Protein 3GBH (pdb70)

B-factor: mean 26.72, std 5.89, range [11.57, 62.46]

Solvent-accessible surface area: 36124 Å² total

CATH classification: 3.40.109.10

Structure (mmCIF, N/CA/C/O backbone):
data_3GBH
#
_entry.id   3GBH
#
_cell.length_a   61.850
_cell.length_b   86.150
_cell.length_c   160.900
_cell.angle_alpha   90.000
_cell.angle_beta   90.000
_cell.angle_gamma   90.000
#
_symmetry.space_group_name_H-M   'P 21 21 21'
#
loop_
_entity.id
_entity.type
_entity.pdbx_description
1 polymer 'NAD(P)H-flavin oxidoreductase'
2 non-polymer 'FLAVIN MONONUCLEOTIDE'
3 non-polymer 'UNKNOWN LIGAND'
4 non-polymer GLYCEROL
5 non-polymer 'TRIETHYLENE GLYCOL'
6 non-polymer 'CALCIUM ION'
7 water water
#
loop_
_atom_site.group_PDB
_atom_site.id
_atom_site.type_symbol
_atom_site.label_atom_id
_atom_site.label_alt_id
_atom_site.label_comp_id
_atom_site.label_asym_id
_atom_site.label_entity_id
_atom_site.label_seq_id
_atom_site.pdbx_PDB_ins_code
_atom_site.Cartn_x
_atom_site.Cartn_y
_atom_site.Cartn_z
_atom_site.occupancy
_atom_site.B_iso_or_equiv
_atom_site.auth_seq_id
_atom_site.auth_comp_id
_atom_site.auth_asym_id
_atom_site.auth_atom_id
_atom_site.pdbx_PDB_model_num
ATOM 14 N N . GLN A 1 3 ? 11.442 58.028 11.024 1.00 31.25 2 GLN A N 1
ATOM 15 C CA . GLN A 1 3 ? 11.124 58.467 12.395 1.00 31.76 2 GLN A CA 1
ATOM 16 C C . GLN A 1 3 ? 12.258 59.329 12.940 1.00 33.65 2 GLN A C 1
ATOM 17 O O . GLN A 1 3 ? 13.388 58.880 13.063 1.00 31.98 2 GLN A O 1
ATOM 23 N N . LYS A 1 4 ? 11.940 60.567 13.282 1.00 34.34 3 LYS A N 1
ATOM 24 C CA . LYS A 1 4 ? 12.953 61.522 13.677 1.00 34.68 3 LYS A CA 1
ATOM 25 C C . LYS A 1 4 ? 13.019 61.635 15.170 1.00 33.22 3 LYS A C 1
ATOM 26 O O . LYS A 1 4 ? 12.098 61.252 15.863 1.00 33.58 3 LYS A O 1
ATOM 32 N N . LEU A 1 5 ? 14.139 62.153 15.655 1.00 32.11 4 LEU A N 1
ATOM 33 C CA . LEU A 1 5 ? 14.217 62.689 17.011 1.00 33.05 4 LEU A CA 1
ATOM 34 C C . LEU A 1 5 ? 13.166 63.773 17.169 1.00 34.09 4 LEU A C 1
ATOM 35 O O . LEU A 1 5 ? 12.999 64.587 16.266 1.00 33.29 4 LEU A O 1
ATOM 40 N N . THR A 1 6 ? 12.470 63.790 18.309 1.00 35.15 5 THR A N 1
ATOM 41 C CA . THR A 1 6 ? 11.492 64.818 18.591 1.00 34.43 5 THR A CA 1
ATOM 42 C C . THR A 1 6 ? 12.267 66.004 19.121 1.00 33.36 5 THR A C 1
ATOM 43 O O . THR A 1 6 ? 12.931 65.949 20.165 1.00 32.71 5 THR A O 1
ATOM 47 N N . ARG A 1 7 ? 12.251 67.067 18.350 1.00 30.89 6 ARG A N 1
ATOM 48 C CA . ARG A 1 7 ? 12.838 68.290 18.775 1.00 30.36 6 ARG A CA 1
ATOM 49 C C . ARG A 1 7 ? 11.856 69.334 18.362 1.00 29.25 6 ARG A C 1
ATOM 50 O O . ARG A 1 7 ? 11.199 69.189 17.326 1.00 28.88 6 ARG A O 1
ATOM 58 N N . ILE A 1 8 ? 11.745 70.370 19.168 1.00 26.31 7 ILE A N 1
ATOM 59 C CA . ILE A 1 8 ? 11.020 71.577 18.790 1.00 25.15 7 ILE A CA 1
ATOM 60 C C . ILE A 1 8 ? 12.085 72.651 18.739 1.00 24.01 7 ILE A C 1
ATOM 61 O O . ILE A 1 8 ? 12.706 72.934 19.756 1.00 22.54 7 ILE A O 1
ATOM 66 N N . ASN A 1 9 ? 12.341 73.199 17.557 1.00 23.22 8 ASN A N 1
ATOM 67 C CA . ASN A 1 9 ? 13.407 74.173 17.374 1.00 24.61 8 ASN A CA 1
ATOM 68 C C . ASN A 1 9 ? 12.918 75.611 17.359 1.00 25.24 8 ASN A C 1
ATOM 69 O O . ASN A 1 9 ? 13.714 76.524 17.541 1.00 25.46 8 ASN A O 1
ATOM 74 N N . ASP A 1 10 ? 11.624 75.833 17.146 1.00 24.85 9 ASP A N 1
ATOM 75 C CA . ASP A 1 10 ? 11.103 77.202 17.130 1.00 24.15 9 ASP A CA 1
ATOM 76 C C . ASP A 1 10 ? 10.935 77.695 18.562 1.00 23.58 9 ASP A C 1
ATOM 77 O O . ASP A 1 10 ? 10.185 77.086 19.356 1.00 22.05 9 ASP A O 1
ATOM 82 N N . PHE A 1 11 ? 11.587 78.808 18.889 1.00 22.20 10 PHE A N 1
ATOM 83 C CA . PHE A 1 11 ? 11.567 79.356 20.248 1.00 23.44 10 PHE A CA 1
ATOM 84 C C . PHE A 1 11 ? 10.152 79.610 20.759 1.00 23.86 10 PHE A C 1
ATOM 85 O O . PHE A 1 11 ? 9.830 79.257 21.888 1.00 23.44 10 PHE A O 1
ATOM 93 N N . ASN A 1 12 ? 9.312 80.272 19.980 1.00 23.56 11 ASN A N 1
ATOM 94 C CA . ASN A 1 12 ? 7.968 80.536 20.497 1.00 24.45 11 ASN A CA 1
ATOM 95 C C . ASN A 1 12 ? 7.184 79.250 20.650 1.00 22.15 11 ASN A C 1
ATOM 96 O O . ASN A 1 12 ? 6.349 79.138 21.537 1.00 22.06 11 ASN A O 1
ATOM 101 N N . GLU A 1 13 ? 7.422 78.300 19.755 1.00 21.50 12 GLU A N 1
ATOM 102 C CA . GLU A 1 13 ? 6.720 77.011 19.824 1.00 22.46 12 GLU A CA 1
ATOM 103 C C . GLU A 1 13 ? 7.072 76.300 21.122 1.00 20.59 12 GLU A C 1
ATOM 104 O O . GLU A 1 13 ? 6.221 75.737 21.794 1.00 20.90 12 GLU A O 1
ATOM 110 N N . VAL A 1 14 ? 8.335 76.371 21.519 1.00 21.33 13 VAL A N 1
ATOM 111 C CA . VAL A 1 14 ? 8.740 75.777 22.805 1.00 21.19 13 VAL A CA 1
ATOM 112 C C . VAL A 1 14 ? 8.026 76.434 23.981 1.00 22.34 13 VAL A C 1
ATOM 113 O O . VAL A 1 14 ? 7.367 75.764 24.773 1.00 22.87 13 VAL A O 1
ATOM 117 N N . LEU A 1 15 ? 8.136 77.754 24.097 1.00 23.57 14 LEU A N 1
ATOM 118 C CA . LEU A 1 15 ? 7.414 78.489 25.155 1.00 25.36 14 LEU A CA 1
ATOM 119 C C . LEU A 1 15 ? 5.908 78.212 25.168 1.00 24.26 14 LEU A C 1
ATOM 120 O O . LEU A 1 15 ? 5.321 78.006 26.224 1.00 23.36 14 LEU A O 1
ATOM 125 N N . ASN A 1 16 ? 5.275 78.235 23.996 1.00 23.43 15 ASN A N 1
ATOM 126 C CA . ASN A 1 16 ? 3.844 78.007 23.915 1.00 22.84 15 ASN A CA 1
ATOM 127 C C . ASN A 1 16 ? 3.380 76.608 24.357 1.00 22.70 15 ASN A C 1
ATOM 128 O O . ASN A 1 16 ? 2.240 76.445 24.794 1.00 22.24 15 ASN A O 1
ATOM 133 N N . SER A 1 17 ? 4.232 75.606 24.200 1.00 24.31 16 SER A N 1
ATOM 134 C CA A SER A 1 17 ? 3.823 74.236 24.496 0.50 24.63 16 SER A CA 1
ATOM 135 C CA B SER A 1 17 ? 3.890 74.206 24.475 0.50 25.16 16 SER A CA 1
ATOM 136 C C . SER A 1 17 ? 4.255 73.775 25.900 1.00 25.05 16 SER A C 1
ATOM 137 O O . SER A 1 17 ? 3.851 72.708 26.344 1.00 25.05 16 SER A O 1
ATOM 142 N N . ARG A 1 18 ? 5.044 74.602 26.589 1.00 24.21 17 ARG A N 1
ATOM 143 C CA . ARG A 1 18 ? 5.492 74.347 27.971 1.00 25.24 17 ARG A CA 1
ATOM 144 C C . ARG A 1 18 ? 4.259 74.461 28.856 1.00 24.30 17 ARG A C 1
ATOM 145 O O . ARG A 1 18 ? 3.777 75.559 29.115 1.00 23.37 17 ARG A O 1
ATOM 153 N N . LYS A 1 19 ? 3.749 73.314 29.291 1.00 23.29 18 LYS A N 1
ATOM 154 C CA . LYS A 1 19 ? 2.576 73.238 30.163 1.00 24.79 18 LYS A CA 1
ATOM 155 C C . LYS A 1 19 ? 2.833 72.154 31.205 1.00 23.12 18 LYS A C 1
ATOM 156 O O . LYS A 1 19 ? 3.688 71.318 31.002 1.00 23.70 18 LYS A O 1
ATOM 162 N N . SER A 1 20 ? 2.131 72.214 32.328 1.00 23.83 19 SER A N 1
ATOM 163 C CA . SER A 1 20 ? 2.292 71.234 33.407 1.00 23.70 19 SER A CA 1
ATOM 164 C C . SER A 1 20 ? 1.615 69.918 33.045 1.00 23.68 19 SER A C 1
ATOM 165 O O . SER A 1 20 ? 0.395 69.796 33.070 1.00 26.77 19 SER A O 1
ATOM 168 N N . VAL A 1 21 ? 2.412 68.944 32.667 1.00 21.83 20 VAL A N 1
ATOM 169 C CA . VAL A 1 21 ? 1.913 67.612 32.413 1.00 22.70 20 VAL A CA 1
ATOM 170 C C . VAL A 1 21 ? 2.018 66.848 33.712 1.00 24.56 20 VAL A C 1
ATOM 171 O O . VAL A 1 21 ? 3.047 66.889 34.395 1.00 25.02 20 VAL A O 1
ATOM 175 N N . LYS A 1 22 ? 0.963 66.136 34.053 1.00 25.69 21 LYS A N 1
ATOM 176 C CA . LYS A 1 22 ? 0.943 65.438 35.332 1.00 27.34 21 LYS A CA 1
ATOM 177 C C . LYS A 1 22 ? 0.919 63.943 35.214 1.00 25.89 21 LYS A C 1
ATOM 178 O O . LYS A 1 22 ? 1.196 63.269 36.204 1.00 26.70 21 LYS A O 1
ATOM 184 N N . VAL A 1 23 ? 0.662 63.414 34.018 1.00 24.90 22 VAL A N 1
ATOM 185 C CA . VAL A 1 23 ? 0.672 61.971 33.811 1.00 24.14 22 VAL A CA 1
ATOM 186 C C . VAL A 1 23 ? 1.650 61.651 32.696 1.00 23.17 22 VAL A C 1
ATOM 187 O O . VAL A 1 23 ? 1.451 62.082 31.577 1.00 22.19 22 VAL A O 1
ATOM 191 N N . PHE A 1 24 ? 2.704 60.907 33.025 1.00 22.47 23 PHE A N 1
ATOM 192 C CA . PHE A 1 24 ? 3.759 60.560 32.074 1.00 22.20 23 PHE A CA 1
ATOM 193 C C . PHE A 1 24 ? 3.686 59.090 31.682 1.00 21.99 23 PHE A C 1
ATOM 194 O O . PHE A 1 24 ? 3.009 58.280 32.319 1.00 20.44 23 PHE A O 1
ATOM 202 N N . ASP A 1 25 ? 4.375 58.775 30.600 1.00 21.90 24 ASP A N 1
ATOM 203 C CA . ASP A 1 25 ? 4.550 57.410 30.147 1.00 23.23 24 ASP A CA 1
ATOM 204 C C . ASP A 1 25 ? 5.514 56.685 31.072 1.00 23.52 24 ASP A C 1
ATOM 205 O O . ASP A 1 25 ? 6.715 56.986 31.079 1.00 22.80 24 ASP A O 1
ATOM 210 N N . GLU A 1 26 ? 4.988 55.731 31.844 1.00 24.91 25 GLU A N 1
ATOM 211 C CA . GLU A 1 26 ? 5.748 55.036 32.890 1.00 26.73 25 GLU A CA 1
ATOM 212 C C . GLU A 1 26 ? 6.855 54.140 32.341 1.00 26.11 25 GLU A C 1
ATOM 213 O O . GLU A 1 26 ? 7.788 53.787 33.062 1.00 26.21 25 GLU A O 1
ATOM 219 N N . ASN A 1 27 ? 6.733 53.754 31.080 1.00 25.65 26 ASN A N 1
ATOM 220 C CA . ASN A 1 27 ? 7.715 52.898 30.449 1.00 27.06 26 ASN A CA 1
ATOM 221 C C . ASN A 1 27 ? 8.878 53.670 29.855 1.00 27.26 26 ASN A C 1
ATOM 222 O O . ASN A 1 27 ? 9.936 53.086 29.640 1.00 28.61 26 ASN A O 1
ATOM 227 N N . TYR A 1 28 ? 8.704 54.974 29.613 1.00 26.87 27 TYR A N 1
ATOM 228 C CA . TYR A 1 28 ? 9.738 55.745 28.935 1.00 26.39 27 TYR A CA 1
ATOM 229 C C . TYR A 1 28 ? 10.744 56.303 29.922 1.00 26.13 27 TYR A C 1
ATOM 230 O O . TYR A 1 28 ? 10.384 57.068 30.826 1.00 26.13 27 TYR A O 1
ATOM 239 N N . LYS A 1 29 ? 12.010 55.943 29.738 1.00 25.10 28 LYS A N 1
ATOM 240 C CA . LYS A 1 29 ? 13.076 56.547 30.542 1.00 25.23 28 LYS A CA 1
ATOM 241 C C . LYS A 1 29 ? 14.032 57.354 29.665 1.00 24.17 28 LYS A C 1
ATOM 242 O O . LYS A 1 29 ? 14.397 56.942 28.563 1.00 22.67 28 LYS A O 1
ATOM 248 N N . ILE A 1 30 ? 14.382 58.535 30.141 1.00 24.52 29 ILE A N 1
ATOM 249 C CA . ILE A 1 30 ? 15.224 59.458 29.393 1.00 24.40 29 ILE A CA 1
ATOM 250 C C . ILE A 1 30 ? 16.670 58.940 29.442 1.00 25.03 29 ILE A C 1
ATOM 251 O O . ILE A 1 30 ? 17.208 58.743 30.522 1.00 25.72 29 ILE A O 1
ATOM 256 N N . PRO A 1 31 ? 17.302 58.702 28.274 1.00 25.01 30 PRO A N 1
ATOM 257 C CA . PRO A 1 31 ? 18.695 58.285 28.321 1.00 25.01 30 PRO A CA 1
ATOM 258 C C . PRO A 1 31 ? 19.563 59.269 29.082 1.00 25.37 30 PRO A C 1
ATOM 259 O O . PRO A 1 31 ? 19.360 60.483 28.997 1.00 23.57 30 PRO A O 1
ATOM 263 N N . ARG A 1 32 ? 20.568 58.765 29.775 1.00 26.85 31 ARG A N 1
ATOM 264 C CA . ARG A 1 32 ? 21.412 59.640 30.582 1.00 27.98 31 ARG A CA 1
ATOM 265 C C . ARG A 1 32 ? 22.093 60.721 29.761 1.00 26.72 31 ARG A C 1
ATOM 266 O O . ARG A 1 32 ? 22.162 61.855 30.196 1.00 25.27 31 ARG A O 1
ATOM 274 N N . GLU A 1 33 ? 22.589 60.362 28.580 1.00 27.07 32 GLU A N 1
ATOM 275 C CA . GLU A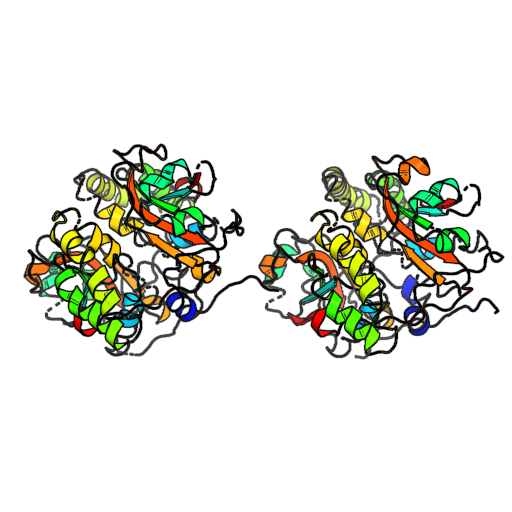 1 33 ? 23.262 61.326 27.725 1.00 27.41 32 GLU A CA 1
ATOM 276 C C . GLU A 1 33 ? 22.353 62.499 27.448 1.00 27.98 32 GLU A C 1
ATOM 277 O O . GLU A 1 33 ? 22.797 63.669 27.416 1.00 28.33 32 GLU A O 1
ATOM 279 N N . GLU A 1 34 ? 21.067 62.215 27.253 1.00 27.24 33 GLU A N 1
ATOM 280 C CA . GLU A 1 34 ? 20.126 63.274 26.950 1.00 26.33 33 GLU A CA 1
ATOM 281 C C . GLU A 1 34 ? 19.754 64.129 28.183 1.00 25.47 33 GLU A C 1
ATOM 282 O O . GLU A 1 34 ? 19.640 65.348 28.101 1.00 23.68 33 GLU A O 1
ATOM 296 N N . ASP A 1 36 ? 21.754 64.727 30.550 1.00 24.07 35 ASP A N 1
ATOM 297 C CA . ASP A 1 36 ? 22.942 65.556 30.767 1.00 24.10 35 ASP A CA 1
ATOM 298 C C . ASP A 1 36 ? 23.017 66.717 29.783 1.00 23.69 35 ASP A C 1
ATOM 299 O O . ASP A 1 36 ? 23.399 67.821 30.148 1.00 23.31 35 ASP A O 1
ATOM 304 N N . GLU A 1 37 ? 22.663 66.476 28.530 1.00 24.71 36 GLU A N 1
ATOM 305 C CA . GLU A 1 37 ? 22.498 67.581 27.582 1.00 26.27 36 GLU A CA 1
ATOM 306 C C . GLU A 1 37 ? 21.486 68.657 28.034 1.00 24.24 36 GLU A C 1
ATOM 307 O O . GLU A 1 37 ? 21.747 69.867 27.936 1.00 23.86 36 GLU A O 1
ATOM 313 N N . ILE A 1 38 ? 20.335 68.233 28.540 1.00 22.76 37 ILE A N 1
ATOM 314 C CA . ILE A 1 38 ? 19.325 69.164 29.054 1.00 23.43 37 ILE A CA 1
ATOM 315 C C . ILE A 1 38 ? 19.886 69.953 30.251 1.00 22.96 37 ILE A C 1
ATOM 316 O O . ILE A 1 38 ? 19.731 71.177 30.352 1.00 22.46 37 ILE A O 1
ATOM 321 N N . ILE A 1 39 ? 20.524 69.258 31.179 1.00 23.76 38 ILE A N 1
ATOM 322 C CA . ILE A 1 39 ? 21.086 69.924 32.367 1.00 22.88 38 ILE A CA 1
ATOM 323 C C . ILE A 1 39 ? 22.235 70.873 31.979 1.00 22.97 38 ILE A C 1
ATOM 324 O O . ILE A 1 39 ? 22.341 72.016 32.502 1.00 25.17 38 ILE A O 1
ATOM 329 N N . THR A 1 40 ? 23.054 70.459 31.018 1.00 23.66 39 THR A N 1
ATOM 330 C CA . THR A 1 40 ? 24.110 71.325 30.535 1.00 24.34 39 THR A CA 1
ATOM 331 C C . THR A 1 40 ? 23.532 72.613 29.985 1.00 25.22 39 THR A C 1
ATOM 332 O O . THR A 1 40 ? 24.021 73.701 30.318 1.00 26.12 39 THR A O 1
ATOM 336 N N . LYS A 1 41 ? 22.495 72.512 29.158 1.00 25.49 40 LYS A N 1
ATOM 337 C CA . LYS A 1 41 ? 21.887 73.716 28.632 1.00 26.35 40 LYS A CA 1
ATOM 338 C C . LYS A 1 41 ? 21.206 74.542 29.690 1.00 25.38 40 LYS A C 1
ATOM 339 O O . LYS A 1 41 ? 21.294 75.747 29.641 1.00 24.94 40 LYS A O 1
ATOM 345 N N . ALA A 1 42 ? 20.507 73.898 30.629 1.00 24.12 41 ALA A N 1
ATOM 346 C CA . ALA A 1 42 ? 19.814 74.595 31.728 1.00 22.69 41 ALA A CA 1
ATOM 347 C C . ALA A 1 42 ? 20.740 75.457 32.557 1.00 22.35 41 ALA A C 1
ATOM 348 O O . ALA A 1 42 ? 20.414 76.597 32.926 1.00 21.70 41 ALA A O 1
ATOM 350 N N . THR A 1 43 ? 21.903 74.897 32.872 1.00 23.13 42 THR A N 1
ATOM 351 C CA . THR A 1 43 ? 22.894 75.557 33.737 1.00 24.57 42 THR A CA 1
ATOM 352 C C . THR A 1 43 ? 23.666 76.699 33.055 1.00 24.15 42 THR A C 1
ATOM 353 O O . THR A 1 43 ? 24.470 77.376 33.689 1.00 22.74 42 THR A O 1
ATOM 357 N N . LYS A 1 44 ? 23.370 76.959 31.779 1.00 25.06 43 LYS A N 1
ATOM 358 C CA . LYS A 1 44 ? 23.809 78.185 31.129 1.00 26.33 43 LYS A CA 1
ATOM 359 C C . LYS A 1 44 ? 23.053 79.416 31.648 1.00 25.67 43 LYS A C 1
ATOM 360 O O . LYS A 1 44 ? 23.369 80.563 31.289 1.00 25.79 43 LYS A O 1
ATOM 366 N N . ALA A 1 45 ? 22.057 79.193 32.493 1.00 24.10 44 ALA A N 1
ATOM 367 C CA . ALA A 1 45 ? 21.339 80.272 33.168 1.00 23.58 44 ALA A CA 1
ATOM 368 C C . ALA A 1 45 ? 22.265 81.180 33.958 1.00 24.57 44 ALA A C 1
ATOM 369 O O . ALA A 1 45 ? 23.355 80.753 34.405 1.00 23.98 44 ALA A O 1
ATOM 371 N N . PRO A 1 46 ? 21.851 82.431 34.143 1.00 24.16 45 PRO A N 1
ATOM 372 C CA . PRO A 1 46 ? 22.632 83.374 34.936 1.00 23.84 45 PRO A CA 1
ATOM 373 C C . PRO A 1 46 ? 22.418 83.119 36.422 1.00 24.86 45 PRO A C 1
ATOM 374 O O . PRO A 1 46 ? 21.397 82.539 36.814 1.00 25.49 45 PRO A O 1
ATOM 378 N N . SER A 1 47 ? 23.401 83.505 37.231 1.00 24.11 46 SER A N 1
ATOM 379 C CA . SER A 1 47 ? 23.301 83.449 38.673 1.00 23.35 46 SER A CA 1
ATOM 380 C C . SER A 1 47 ? 24.113 84.609 39.220 1.00 23.07 46 SER A C 1
ATOM 381 O O . SER A 1 47 ? 25.070 85.062 38.615 1.00 23.40 46 SER A O 1
ATOM 384 N N . SER A 1 48 ? 23.714 85.074 40.388 1.00 23.77 47 SER A N 1
ATOM 385 C CA . SER A 1 48 ? 24.414 86.133 41.089 1.00 22.32 47 SER A CA 1
ATOM 386 C C . SER A 1 48 ? 25.883 85.779 41.193 1.00 21.48 47 SER A C 1
ATOM 387 O O . SER A 1 48 ? 26.236 84.637 41.527 1.00 22.51 47 SER A O 1
ATOM 390 N N . VAL A 1 49 ? 26.723 86.733 40.809 1.00 22.31 48 VAL A N 1
ATOM 391 C CA . VAL A 1 49 ? 28.187 86.597 40.696 1.00 22.92 48 VAL A CA 1
ATOM 392 C C . VAL A 1 49 ? 28.652 85.263 40.089 1.00 23.11 48 VAL A C 1
ATOM 393 O O . VAL A 1 49 ? 29.735 84.743 40.394 1.00 23.72 48 VAL A O 1
ATOM 397 N N . ASN A 1 50 ? 27.826 84.726 39.195 1.00 23.75 49 ASN A N 1
ATOM 398 C CA . ASN A 1 50 ? 28.135 83.461 38.529 1.00 23.21 49 ASN A CA 1
ATOM 399 C C . ASN A 1 50 ? 28.479 82.325 39.481 1.00 22.32 49 ASN A C 1
ATOM 400 O O . ASN A 1 50 ? 29.235 81.418 39.119 1.00 22.38 49 ASN A O 1
ATOM 413 N N . GLN A 1 52 ? 26.452 80.019 40.776 1.00 24.91 51 GLN A N 1
ATOM 414 C CA . GLN A 1 52 ? 25.857 78.750 40.353 1.00 23.62 51 GLN A CA 1
ATOM 415 C C . GLN A 1 52 ? 25.522 77.843 41.529 1.00 22.32 51 GLN A C 1
ATOM 416 O O . GLN A 1 52 ? 26.024 76.710 41.618 1.00 23.18 51 GLN A O 1
ATOM 422 N N . PRO A 1 53 ? 24.640 78.305 42.425 1.00 22.84 52 PRO A N 1
ATOM 423 C CA . PRO A 1 53 ? 24.381 77.576 43.678 1.00 21.82 52 PRO A CA 1
ATOM 424 C C . PRO A 1 53 ? 23.470 76.344 43.567 1.00 23.04 52 PRO A C 1
ATOM 425 O O . PRO A 1 53 ? 23.241 75.660 44.571 1.00 23.63 52 PRO A O 1
ATOM 429 N N . TRP A 1 54 ? 23.001 76.031 42.368 1.00 23.27 53 TRP A N 1
ATOM 430 C CA . TRP A 1 54 ? 21.996 74.990 42.168 1.00 23.16 53 TRP A CA 1
ATOM 431 C C . TRP A 1 54 ? 22.596 73.579 42.216 1.00 24.05 53 TRP A C 1
ATOM 432 O O . TRP A 1 54 ? 23.688 73.361 41.720 1.00 22.42 53 TRP A O 1
ATOM 443 N N . ARG A 1 55 ? 21.867 72.629 42.801 1.00 22.67 54 ARG A N 1
ATOM 444 C CA . ARG A 1 55 ? 22.308 71.241 42.890 1.00 23.38 54 ARG A CA 1
ATOM 445 C C . ARG A 1 55 ? 21.109 70.340 42.612 1.00 24.98 54 ARG A C 1
ATOM 446 O O . ARG A 1 55 ? 20.069 70.500 43.225 1.00 25.30 54 ARG A O 1
ATOM 454 N N . ILE A 1 56 ? 21.243 69.402 41.684 1.00 24.12 55 ILE A N 1
ATOM 455 C CA . ILE A 1 56 ? 20.082 68.676 41.176 1.00 24.25 55 ILE A CA 1
ATOM 456 C C . ILE A 1 56 ? 20.219 67.212 41.536 1.00 23.43 55 ILE A C 1
ATOM 457 O O . ILE A 1 56 ? 21.173 66.552 41.109 1.00 24.67 55 ILE A O 1
ATOM 462 N N . ALA A 1 57 ? 19.304 66.732 42.367 1.00 22.33 56 ALA A N 1
ATOM 463 C CA . ALA A 1 57 ? 19.103 65.312 42.591 1.00 22.73 56 ALA A CA 1
ATOM 464 C C . ALA A 1 57 ? 18.180 64.791 41.512 1.00 23.16 56 ALA A C 1
ATOM 465 O O . ALA A 1 57 ? 17.015 65.199 41.465 1.00 24.73 56 ALA A O 1
ATOM 467 N N . VAL A 1 58 ? 18.699 63.929 40.635 1.00 23.30 57 VAL A N 1
ATOM 468 C CA . VAL A 1 58 ? 17.889 63.311 39.571 1.00 23.10 57 VAL A CA 1
ATOM 469 C C . VAL A 1 58 ? 17.352 61.971 40.100 1.00 21.98 57 VAL A C 1
ATOM 470 O O . VAL A 1 58 ? 18.026 60.947 40.051 1.00 21.80 57 VAL A O 1
ATOM 474 N N . VAL A 1 59 ? 16.145 62.006 40.659 1.00 23.04 58 VAL A N 1
ATOM 475 C CA . VAL A 1 59 ? 15.553 60.814 41.296 1.00 22.21 58 VAL A CA 1
ATOM 476 C C . VAL A 1 59 ? 14.864 59.948 40.264 1.00 22.50 58 VAL A C 1
ATOM 477 O O . VAL A 1 59 ? 13.770 60.263 39.796 1.00 22.83 58 VAL A O 1
ATOM 481 N N . GLN A 1 60 ? 15.538 58.872 39.885 1.00 23.73 59 GLN A N 1
ATOM 482 C CA . GLN A 1 60 ? 15.058 57.993 38.822 1.00 26.30 59 GLN A CA 1
ATOM 483 C C . GLN A 1 60 ? 14.846 56.552 39.261 1.00 24.81 59 GLN A C 1
ATOM 484 O O . GLN A 1 60 ? 13.967 55.895 38.728 1.00 24.67 59 GLN A O 1
ATOM 490 N N . SER A 1 61 ? 15.627 56.057 40.224 1.00 24.51 60 SER A N 1
ATOM 491 C CA . SER A 1 61 ? 15.516 54.655 40.668 1.00 24.14 60 SER A CA 1
ATOM 492 C C . SER A 1 61 ? 14.233 54.374 41.444 1.00 24.46 60 SER A C 1
ATOM 493 O O . SER A 1 61 ? 13.664 55.262 42.118 1.00 25.10 60 SER A O 1
ATOM 496 N N . ASP A 1 62 ? 13.773 53.136 41.325 1.00 23.97 61 ASP A N 1
ATOM 497 C CA . ASP A 1 62 ? 12.601 52.679 42.033 1.00 24.52 61 ASP A CA 1
ATOM 498 C C . ASP A 1 62 ? 12.798 52.884 43.544 1.00 24.66 61 ASP A C 1
ATOM 499 O O . ASP A 1 62 ? 11.876 53.296 44.245 1.00 24.43 61 ASP A O 1
ATOM 504 N N . GLU A 1 63 ? 13.996 52.563 44.036 1.00 24.41 62 GLU A N 1
ATOM 505 C CA . GLU A 1 63 ? 14.300 52.651 45.476 1.00 24.80 62 GLU A CA 1
ATOM 506 C C . GLU A 1 63 ? 14.217 54.058 46.028 1.00 23.53 62 GLU A C 1
ATOM 507 O O . GLU A 1 63 ? 13.613 54.273 47.071 1.00 23.87 62 GLU A O 1
ATOM 521 N N . LYS A 1 65 ? 12.691 56.673 44.420 1.00 24.24 64 LYS A N 1
ATOM 522 C CA . LYS A 1 65 ? 11.281 57.047 44.233 1.00 24.51 64 LYS A CA 1
ATOM 523 C C . LYS A 1 65 ? 10.426 56.593 45.432 1.00 24.03 64 LYS A C 1
ATOM 524 O O . LYS A 1 65 ? 9.674 57.385 46.005 1.00 25.03 64 LYS A O 1
ATOM 530 N N . GLU A 1 66 ? 10.549 55.321 45.796 1.00 22.82 65 GLU A N 1
ATOM 531 C CA . GLU A 1 66 ? 9.833 54.757 46.931 1.00 23.89 65 GLU A CA 1
ATOM 532 C C . GLU A 1 66 ? 10.113 55.532 48.225 1.00 24.22 65 GLU A C 1
ATOM 533 O O . GLU A 1 66 ? 9.205 55.767 49.022 1.00 23.60 65 GLU A O 1
ATOM 539 N N . LYS A 1 67 ? 11.363 55.925 48.428 1.00 24.96 66 LYS A N 1
ATOM 540 C CA . LYS A 1 67 ? 11.755 56.662 49.640 1.00 26.90 66 LYS A CA 1
ATOM 541 C C . LYS A 1 67 ? 11.126 58.050 49.738 1.00 26.34 66 LYS A C 1
ATOM 542 O O . LYS A 1 67 ? 10.726 58.468 50.826 1.00 27.12 66 LYS A O 1
ATOM 548 N N . VAL A 1 68 ? 11.048 58.765 48.614 1.00 25.18 67 VAL A N 1
ATOM 549 C CA . VAL A 1 68 ? 10.525 60.139 48.613 1.00 24.79 67 VAL A CA 1
ATOM 550 C C . VAL A 1 68 ? 9.006 60.214 48.419 1.00 25.66 67 VAL A C 1
ATOM 551 O O . VAL A 1 68 ? 8.396 61.302 48.493 1.00 25.52 67 VAL A O 1
ATOM 555 N N . LYS A 1 69 ? 8.384 59.057 48.223 1.00 24.35 68 LYS A N 1
ATOM 556 C CA . LYS A 1 69 ? 6.983 58.997 47.846 1.00 25.12 68 LYS A CA 1
ATOM 557 C C . LYS A 1 69 ? 6.025 59.698 48.828 1.00 25.84 68 LYS A C 1
ATOM 558 O O . LYS A 1 69 ? 5.163 60.490 48.426 1.00 25.90 68 LYS A O 1
ATOM 564 N N . GLU A 1 70 ? 6.177 59.430 50.115 1.00 24.35 69 GLU A N 1
ATOM 565 C CA . GLU A 1 70 ? 5.349 60.097 51.105 1.00 25.81 69 GLU A CA 1
ATOM 566 C C . GLU A 1 70 ? 5.572 61.618 51.138 1.00 25.35 69 GLU A C 1
ATOM 567 O O . GLU A 1 70 ? 4.646 62.378 51.398 1.00 25.28 69 GLU A O 1
ATOM 573 N N . SER A 1 71 ? 6.798 62.048 50.880 1.00 24.59 70 SER A N 1
ATOM 574 C CA . SER A 1 71 ? 7.142 63.467 50.876 1.00 25.99 70 SER A CA 1
ATOM 575 C C . SER A 1 71 ? 6.440 64.195 49.756 1.00 26.95 70 SER A C 1
ATOM 576 O O . SER A 1 71 ? 6.228 65.397 49.842 1.00 29.48 70 SER A O 1
ATOM 579 N N . PHE A 1 72 ? 6.082 63.476 48.697 1.00 26.36 71 PHE A N 1
ATOM 580 C CA . PHE A 1 72 ? 5.439 64.102 47.573 1.00 26.50 71 PHE A CA 1
ATOM 581 C C . PHE A 1 72 ? 3.916 64.146 47.697 1.00 27.50 71 PHE A C 1
ATOM 582 O O . PHE A 1 72 ? 3.262 64.791 46.898 1.00 28.72 71 PHE A O 1
ATOM 590 N N . GLY A 1 73 ? 3.375 63.543 48.757 1.00 28.47 72 GLY A N 1
ATOM 591 C CA . GLY A 1 73 ? 1.965 63.700 49.121 1.00 29.41 72 GLY A CA 1
ATOM 592 C C . GLY A 1 73 ? 1.023 63.513 47.959 1.00 30.34 72 GLY A C 1
ATOM 593 O O . GLY A 1 73 ? 1.024 62.462 47.343 1.00 30.82 72 GLY A O 1
ATOM 594 N N . PHE A 1 74 ? 0.242 64.541 47.634 1.00 31.20 73 PHE A N 1
ATOM 595 C CA . PHE A 1 74 ? -0.768 64.412 46.586 1.00 33.29 73 PHE A CA 1
ATOM 596 C C . PHE A 1 74 ? -0.146 64.481 45.162 1.00 31.14 73 PHE A C 1
ATOM 597 O O . PHE A 1 74 ? -0.834 64.203 44.173 1.00 32.36 73 PHE A O 1
ATOM 605 N N . ASN A 1 75 ? 1.141 64.779 45.044 1.00 26.37 74 ASN A N 1
ATOM 606 C CA . ASN A 1 75 ? 1.774 64.730 43.727 1.00 25.47 74 ASN A CA 1
ATOM 607 C C . ASN A 1 75 ? 2.264 63.332 43.351 1.00 25.48 74 ASN A C 1
ATOM 608 O O . ASN A 1 75 ? 3.277 63.170 42.649 1.00 24.52 74 ASN A O 1
ATOM 613 N N . SER A 1 76 ? 1.528 62.328 43.808 1.00 25.03 75 SER A N 1
ATOM 614 C CA . SER A 1 76 ? 1.881 60.932 43.585 1.00 25.83 75 SER A CA 1
ATOM 615 C C . SER A 1 76 ? 1.805 60.497 42.114 1.00 25.64 75 SER A C 1
ATOM 616 O O . SER A 1 76 ? 2.600 59.678 41.702 1.00 25.67 75 SER A O 1
ATOM 619 N N . ARG A 1 77 ? 0.866 61.036 41.338 1.00 25.32 76 ARG A N 1
ATOM 620 C CA . ARG A 1 77 ? 0.792 60.736 39.890 1.00 27.27 76 ARG A CA 1
ATOM 621 C C . ARG A 1 77 ? 2.109 61.093 39.201 1.00 25.15 76 ARG A C 1
ATOM 622 O O . ARG A 1 77 ? 2.662 60.297 38.452 1.00 24.98 76 ARG A O 1
ATOM 630 N N . GLN A 1 78 ? 2.623 62.291 39.482 1.00 25.27 77 GLN A N 1
ATOM 631 C CA . GLN A 1 78 ? 3.848 62.778 38.835 1.00 24.80 77 GLN A CA 1
ATOM 632 C C . GLN A 1 78 ? 5.075 61.988 39.306 1.00 25.34 77 GLN A C 1
ATOM 633 O O . GLN A 1 78 ? 5.910 61.559 38.496 1.00 22.65 77 GLN A O 1
ATOM 639 N N . LEU A 1 79 ? 5.195 61.785 40.611 1.00 24.76 78 LEU A N 1
ATOM 640 C CA . LEU A 1 79 ? 6.331 61.022 41.112 1.00 24.91 78 LEU A CA 1
ATOM 641 C C . LEU A 1 79 ? 6.384 59.621 40.516 1.00 25.65 78 LEU A C 1
ATOM 642 O O . LEU A 1 79 ? 7.432 59.166 40.048 1.00 26.44 78 LEU A O 1
ATOM 647 N N . THR A 1 80 ? 5.258 58.928 40.576 1.00 24.93 79 THR A N 1
ATOM 648 C CA . THR A 1 80 ? 5.164 57.579 40.072 1.00 25.76 79 THR A CA 1
ATOM 649 C C . THR A 1 80 ? 5.445 57.475 38.585 1.00 24.66 79 THR A C 1
ATOM 650 O O . THR A 1 80 ? 6.256 56.645 38.179 1.00 25.13 79 THR A O 1
ATOM 654 N N . THR A 1 81 ? 4.757 58.273 37.780 1.00 22.53 80 THR A N 1
ATOM 655 C CA . THR A 1 81 ? 4.790 58.075 36.325 1.00 22.19 80 THR A CA 1
ATOM 656 C C . THR A 1 81 ? 6.004 58.680 35.604 1.00 22.67 80 THR A C 1
ATOM 657 O O . THR A 1 81 ? 6.373 58.221 34.509 1.00 22.58 80 THR A O 1
ATOM 661 N N . SER A 1 82 ? 6.614 59.690 36.225 1.00 21.68 81 SER A N 1
ATOM 662 C CA . SER A 1 82 ? 7.733 60.429 35.653 1.00 22.28 81 SER A CA 1
ATOM 663 C C . SER A 1 82 ? 8.952 59.566 35.303 1.00 22.26 81 SER A C 1
ATOM 664 O O . SER A 1 82 ? 9.243 58.598 35.977 1.00 21.18 81 SER A O 1
ATOM 667 N N . SER A 1 83 ? 9.648 59.930 34.237 1.00 21.23 82 SER A N 1
ATOM 668 C CA . SER A 1 83 ? 10.944 59.368 33.948 1.00 21.68 82 SER A CA 1
ATOM 669 C C . SER A 1 83 ? 11.939 59.688 35.070 1.00 21.75 82 SER A C 1
ATOM 670 O O . SER A 1 83 ? 12.765 58.848 35.406 1.00 22.07 82 SER A O 1
ATOM 673 N N . ALA A 1 84 ? 11.873 60.914 35.604 1.00 21.60 83 ALA A N 1
ATOM 674 C CA . ALA A 1 84 ? 12.639 61.321 36.775 1.00 21.23 83 ALA A CA 1
ATOM 675 C C . ALA A 1 84 ? 11.922 62.429 37.511 1.00 21.99 83 ALA A C 1
ATOM 676 O O . ALA A 1 84 ? 11.233 63.250 36.897 1.00 20.31 83 ALA A O 1
ATOM 686 N N . LEU A 1 86 ? 13.170 65.569 39.387 1.00 22.17 85 LEU A N 1
ATOM 687 C CA . LEU A 1 86 ? 14.357 66.397 39.642 1.00 23.30 85 LEU A CA 1
ATOM 688 C C . LEU A 1 86 ? 14.090 67.216 40.891 1.00 23.91 85 LEU A C 1
ATOM 689 O O . LEU A 1 86 ? 13.090 67.898 40.954 1.00 26.39 85 LEU A O 1
ATOM 694 N N . ILE A 1 87 ? 14.931 67.102 41.909 1.00 22.38 86 ILE A N 1
ATOM 695 C CA . ILE A 1 87 ? 14.753 67.908 43.121 1.00 21.98 86 ILE A CA 1
ATOM 696 C C . ILE A 1 87 ? 15.912 68.892 43.133 1.00 22.99 86 ILE A C 1
ATOM 697 O O . ILE A 1 87 ? 17.058 68.506 43.150 1.00 22.20 86 ILE A O 1
ATOM 702 N N . ILE A 1 88 ? 15.588 70.183 43.045 1.00 24.22 87 ILE A N 1
ATOM 703 C CA . ILE A 1 88 ? 16.594 71.219 42.942 1.00 23.73 87 ILE A CA 1
ATOM 704 C C . ILE A 1 88 ? 16.823 71.857 44.313 1.00 23.05 87 ILE A C 1
ATOM 705 O O . ILE A 1 88 ? 15.889 72.347 44.946 1.00 24.47 87 ILE A O 1
ATOM 710 N N . PHE A 1 89 ? 18.063 71.760 44.777 1.00 21.62 88 PHE A N 1
ATOM 711 C CA . PHE A 1 89 ? 18.522 72.386 46.009 1.00 23.06 88 PHE A CA 1
ATOM 712 C C . PHE A 1 89 ? 19.449 73.572 45.707 1.00 23.36 88 PHE A C 1
ATOM 713 O O . PHE A 1 89 ? 20.091 73.640 44.638 1.00 23.14 88 PHE A O 1
ATOM 721 N N . GLY A 1 90 ? 19.489 74.497 46.665 1.00 23.83 89 GLY A N 1
ATOM 722 C CA . GLY A 1 90 ? 20.408 75.630 46.659 1.00 23.19 89 GLY A CA 1
ATOM 723 C C . GLY A 1 90 ? 21.461 75.423 47.726 1.00 22.49 89 GLY A C 1
ATOM 724 O O . GLY A 1 90 ? 21.144 75.148 48.885 1.00 20.88 89 GLY A O 1
ATOM 725 N N . ASP A 1 91 ? 22.717 75.581 47.325 1.00 23.42 90 ASP A N 1
ATOM 726 C CA . ASP A 1 91 ? 23.852 75.471 48.217 1.00 22.25 90 ASP A CA 1
ATOM 727 C C . ASP A 1 91 ? 24.122 76.803 48.918 1.00 22.97 90 ASP A C 1
ATOM 728 O O . ASP A 1 91 ? 24.605 77.773 48.305 1.00 23.60 90 ASP A O 1
ATOM 733 N N . LEU A 1 92 ? 23.830 76.842 50.212 1.00 21.89 91 LEU A N 1
ATOM 734 C CA . LEU A 1 92 ? 24.031 78.056 50.992 1.00 22.69 91 LEU A CA 1
ATOM 735 C C . LEU A 1 92 ? 25.521 78.408 51.197 1.00 23.45 91 LEU A C 1
ATOM 736 O O . LEU A 1 92 ? 25.834 79.519 51.635 1.00 22.19 91 LEU A O 1
ATOM 741 N N . GLN A 1 93 ? 26.423 77.461 50.915 1.00 23.72 92 GLN A N 1
ATOM 742 C CA . GLN A 1 93 ? 27.858 77.707 50.946 1.00 22.98 92 GLN A CA 1
ATOM 743 C C . GLN A 1 93 ? 28.448 77.579 49.561 1.00 22.95 92 GLN A C 1
ATOM 744 O O . GLN A 1 93 ? 29.564 77.087 49.373 1.00 24.09 92 GLN A O 1
ATOM 750 N N . ASN A 1 94 ? 27.674 78.041 48.585 1.00 23.21 93 ASN A N 1
ATOM 751 C CA . ASN A 1 94 ? 28.047 78.045 47.178 1.00 23.73 93 ASN A CA 1
ATOM 752 C C . ASN A 1 94 ? 29.432 78.677 46.864 1.00 23.76 93 ASN A C 1
ATOM 753 O O . ASN A 1 94 ? 30.088 78.282 45.899 1.00 24.70 93 ASN A O 1
ATOM 758 N N . TYR A 1 95 ? 29.859 79.630 47.688 1.00 23.14 94 TYR A N 1
ATOM 759 C CA . TYR A 1 95 ? 31.136 80.341 47.507 1.00 24.02 94 TYR A CA 1
ATOM 760 C C . TYR A 1 95 ? 32.353 79.438 47.695 1.00 25.80 94 TYR A C 1
ATOM 761 O O . TYR A 1 95 ? 33.467 79.787 47.271 1.00 26.50 94 TYR A O 1
ATOM 770 N N . GLU A 1 96 ? 32.152 78.268 48.303 1.00 25.48 95 GLU A N 1
ATOM 771 C CA . GLU A 1 96 ? 33.214 77.280 48.400 1.00 25.34 95 GLU A CA 1
ATOM 772 C C . GLU A 1 96 ? 33.651 76.789 47.019 1.00 24.93 95 GLU A C 1
ATOM 773 O O . GLU A 1 96 ? 34.730 76.219 46.887 1.00 25.84 95 GLU A O 1
ATOM 779 N N . LYS A 1 97 ? 32.847 77.004 45.986 1.00 25.00 96 LYS A N 1
ATOM 780 C CA . LYS A 1 97 ? 33.294 76.691 44.619 1.00 24.79 96 LYS A CA 1
ATOM 781 C C . LYS A 1 97 ? 33.821 77.908 43.835 1.00 24.94 96 LYS A C 1
ATOM 782 O O . LYS A 1 97 ? 34.085 77.808 42.624 1.00 24.89 96 LYS A O 1
ATOM 788 N N . ALA A 1 98 ? 33.987 79.043 44.519 1.00 24.96 97 ALA A N 1
ATOM 789 C CA . ALA A 1 98 ? 34.442 80.289 43.872 1.00 24.46 97 ALA A CA 1
ATOM 790 C C . ALA A 1 98 ? 35.820 80.134 43.215 1.00 23.71 97 ALA A C 1
ATOM 791 O O . ALA A 1 98 ? 35.979 80.528 42.084 1.00 23.43 97 ALA A O 1
ATOM 793 N N . GLU A 1 99 ? 36.786 79.506 43.881 1.00 25.45 98 GLU A N 1
ATOM 794 C CA . GLU A 1 99 ? 38.120 79.316 43.269 1.00 24.92 98 GLU A CA 1
ATOM 795 C C . GLU A 1 99 ? 38.063 78.420 42.046 1.00 25.45 98 GLU A C 1
ATOM 796 O O . GLU A 1 99 ? 38.670 78.720 41.010 1.00 25.32 98 GLU A O 1
ATOM 802 N N . GLN A 1 100 ? 37.313 77.327 42.152 1.00 25.65 99 GLN A N 1
ATOM 803 C CA . GLN A 1 100 ? 37.081 76.467 40.986 1.00 25.03 99 GLN A CA 1
ATOM 804 C C . GLN A 1 100 ? 36.466 77.208 39.802 1.00 23.22 99 GLN A C 1
ATOM 805 O O . GLN A 1 100 ? 36.983 77.132 38.671 1.00 21.82 99 GLN A O 1
ATOM 811 N N . ILE A 1 101 ? 35.347 77.872 40.033 1.00 23.39 100 ILE A N 1
ATOM 812 C CA . ILE A 1 101 ? 34.635 78.547 38.965 1.00 23.46 100 ILE A CA 1
ATOM 813 C C . ILE A 1 101 ? 35.495 79.650 38.285 1.00 24.24 100 ILE A C 1
ATOM 814 O O . ILE A 1 101 ? 35.686 79.656 37.056 1.00 23.95 100 ILE A O 1
ATOM 819 N N . TYR A 1 102 ? 36.006 80.579 39.090 1.00 22.90 101 TYR A N 1
ATOM 820 C CA . TYR A 1 102 ? 36.782 81.701 38.570 1.00 21.69 101 TYR A CA 1
ATOM 821 C C . TYR A 1 102 ? 38.138 81.206 38.062 1.00 22.47 101 TYR A C 1
ATOM 822 O O . TYR A 1 102 ? 38.680 81.735 37.094 1.00 23.80 101 TYR A O 1
ATOM 831 N N . GLY A 1 103 ? 38.689 80.181 38.703 1.00 21.94 102 GLY A N 1
ATOM 832 C CA . GLY A 1 103 ? 39.852 79.500 38.144 1.00 22.35 102 GLY A CA 1
ATOM 833 C C . GLY A 1 103 ? 39.630 78.980 36.728 1.00 21.72 102 GLY A C 1
ATOM 834 O O . GLY A 1 103 ? 40.486 79.159 35.873 1.00 20.63 102 GLY A O 1
ATOM 835 N N . ASP A 1 104 ? 38.497 78.324 36.473 1.00 23.71 103 ASP A N 1
ATOM 836 C CA . ASP A 1 104 ? 38.166 77.827 35.114 1.00 22.14 103 ASP A CA 1
ATOM 837 C C . ASP A 1 104 ? 38.067 78.961 34.094 1.00 22.13 103 ASP A C 1
ATOM 838 O O . ASP A 1 104 ? 38.442 78.802 32.925 1.00 24.94 103 ASP A O 1
ATOM 843 N N . ALA A 1 105 ? 37.538 80.103 34.512 1.00 22.16 104 ALA A N 1
ATOM 844 C CA . ALA A 1 105 ? 37.467 81.287 33.656 1.00 22.55 104 ALA A CA 1
ATOM 845 C C . ALA A 1 105 ? 38.867 81.778 33.264 1.00 22.60 104 ALA A C 1
ATOM 846 O O . ALA A 1 105 ? 39.077 82.202 32.119 1.00 25.50 104 ALA A O 1
ATOM 848 N N . VAL A 1 106 ? 39.836 81.722 34.185 1.00 21.81 105 VAL A N 1
ATOM 849 C CA . VAL A 1 106 ? 41.220 82.055 33.830 1.00 19.04 105 VAL A CA 1
ATOM 850 C C . VAL A 1 106 ? 41.792 80.981 32.864 1.00 20.25 105 VAL A C 1
ATOM 851 O O . VAL A 1 106 ? 42.449 81.292 31.870 1.00 21.09 105 VAL A O 1
ATOM 855 N N . GLU A 1 107 ? 41.552 79.716 33.177 1.00 21.54 106 GLU A N 1
ATOM 856 C CA . GLU A 1 107 ? 42.049 78.609 32.349 1.00 22.07 106 GLU A CA 1
ATOM 857 C C . GLU A 1 107 ? 41.475 78.719 30.914 1.00 22.88 106 GLU A C 1
ATOM 858 O O . GLU A 1 107 ? 42.158 78.401 29.936 1.00 22.36 106 GLU A O 1
ATOM 864 N N . GLN A 1 108 ? 40.233 79.186 30.802 1.00 24.95 107 GLN A N 1
ATOM 865 C CA . GLN A 1 108 ? 39.521 79.232 29.518 1.00 28.16 107 GLN A CA 1
ATOM 866 C C . GLN A 1 108 ? 39.687 80.597 28.858 1.00 29.82 107 GLN A C 1
ATOM 867 O O . GLN A 1 108 ? 39.023 80.901 27.882 1.00 32.18 107 GLN A O 1
ATOM 873 N N . GLN A 1 109 ? 40.593 81.410 29.404 1.00 28.13 108 GLN A N 1
ATOM 874 C CA . GLN A 1 109 ? 40.996 82.690 28.839 1.00 29.44 108 GLN A CA 1
ATOM 875 C C . GLN A 1 109 ? 39.867 83.743 28.766 1.00 28.02 108 GLN A C 1
ATOM 876 O O . GLN A 1 109 ? 39.871 84.610 27.907 1.00 26.84 108 GLN A O 1
ATOM 882 N N . LEU A 1 110 ? 38.945 83.702 29.719 1.00 27.87 109 LEU A N 1
ATOM 883 C CA . LEU A 1 110 ? 37.867 84.709 29.793 1.00 27.75 109 LEU A CA 1
ATOM 884 C C . LEU A 1 110 ? 38.191 85.886 30.716 1.00 28.23 109 LEU A C 1
ATOM 885 O O . LEU A 1 110 ? 37.517 86.904 30.674 1.00 27.09 109 LEU A O 1
ATOM 898 N N . THR A 1 112 ? 41.828 87.458 33.313 1.00 21.94 111 THR A N 1
ATOM 899 C CA . THR A 1 112 ? 43.172 87.260 33.778 1.00 21.35 111 THR A CA 1
ATOM 900 C C . THR A 1 112 ? 43.089 86.890 35.256 1.00 20.14 111 THR A C 1
ATOM 901 O O . THR A 1 112 ? 42.049 87.086 35.908 1.00 19.36 111 THR A O 1
ATOM 905 N N . GLU A 1 113 ? 44.160 86.302 35.762 1.00 19.03 112 GLU A N 1
ATOM 906 C CA . GLU A 1 113 ? 44.247 86.014 37.196 1.00 20.51 112 GLU A CA 1
ATOM 907 C C . GLU A 1 113 ? 44.114 87.315 37.995 1.00 21.08 112 GLU A C 1
ATOM 908 O O . GLU A 1 113 ? 43.507 87.352 39.045 1.00 21.11 112 GLU A O 1
ATOM 914 N N . ASP A 1 114 ? 44.715 88.375 37.471 1.00 22.84 113 ASP A N 1
ATOM 915 C CA . ASP A 1 114 ? 44.618 89.718 38.064 1.00 22.68 113 ASP A CA 1
ATOM 916 C C . ASP A 1 114 ? 43.165 90.121 38.280 1.00 21.58 113 ASP A C 1
ATOM 917 O O . ASP A 1 114 ? 42.735 90.514 39.389 1.00 21.56 113 ASP A O 1
ATOM 922 N N . ILE A 1 115 ? 42.359 89.980 37.244 1.00 20.80 114 ILE A N 1
ATOM 923 C CA . ILE A 1 115 ? 40.939 90.324 37.355 1.00 21.26 114 ILE A CA 1
ATOM 924 C C . ILE A 1 115 ? 40.164 89.364 38.300 1.00 22.26 114 ILE A C 1
ATOM 925 O O . ILE A 1 115 ? 39.294 89.795 39.048 1.00 19.39 114 ILE A O 1
ATOM 930 N N . LYS A 1 116 ? 40.484 88.067 38.244 1.00 22.81 115 LYS A N 1
ATOM 931 C CA . LYS A 1 116 ? 39.916 87.083 39.174 1.00 21.92 115 LYS A CA 1
ATOM 932 C C . LYS A 1 116 ? 40.141 87.511 40.639 1.00 19.97 115 LYS A C 1
ATOM 933 O O . LYS A 1 116 ? 39.234 87.401 41.467 1.00 21.37 115 LYS A O 1
ATOM 939 N N . ALA A 1 117 ? 41.345 87.952 40.949 1.00 20.36 116 ALA A N 1
ATOM 940 C CA . ALA A 1 117 ? 41.678 88.394 42.316 1.00 19.82 116 ALA A CA 1
ATOM 941 C C . ALA A 1 117 ? 40.922 89.675 42.712 1.00 22.52 116 ALA A C 1
ATOM 942 O O . ALA A 1 117 ? 40.485 89.807 43.848 1.00 21.08 116 ALA A O 1
ATOM 944 N N . GLN A 1 118 ? 40.761 90.623 41.783 1.00 23.76 117 GLN A N 1
ATOM 945 C CA . GLN A 1 118 ? 40.039 91.853 42.085 1.00 25.88 117 GLN A CA 1
ATOM 946 C C . GLN A 1 118 ? 38.569 91.530 42.354 1.00 24.41 117 GLN A C 1
ATOM 947 O O . GLN A 1 118 ? 37.988 92.035 43.311 1.00 25.42 117 GLN A O 1
ATOM 953 N N . LEU A 1 119 ? 37.968 90.702 41.505 1.00 22.60 118 LEU A N 1
ATOM 954 C CA . LEU A 1 119 ? 36.590 90.285 41.692 1.00 23.03 118 LEU A CA 1
ATOM 955 C C . LEU A 1 119 ? 36.386 89.547 43.036 1.00 22.26 118 LEU A C 1
ATOM 956 O O . LEU A 1 119 ? 35.544 89.935 43.849 1.00 21.71 118 LEU A O 1
ATOM 961 N N . LEU A 1 120 ? 37.152 88.485 43.264 1.00 22.37 119 LEU A N 1
ATOM 962 C CA . LEU A 1 120 ? 36.944 87.677 44.461 1.00 22.62 119 LEU A CA 1
ATOM 963 C C . LEU A 1 120 ? 37.257 88.468 45.729 1.00 23.39 119 LEU A C 1
ATOM 964 O O . LEU A 1 120 ? 36.694 88.179 46.787 1.00 22.91 119 LEU A O 1
ATOM 969 N N . ASP A 1 121 ? 38.137 89.457 45.625 1.00 24.64 120 ASP A N 1
ATOM 970 C CA . ASP A 1 121 ? 38.467 90.290 46.778 1.00 26.55 120 ASP A CA 1
ATOM 971 C C . ASP A 1 121 ? 37.231 91.019 47.338 1.00 26.39 120 ASP A C 1
ATOM 972 O O . ASP A 1 121 ? 37.151 91.267 48.545 1.00 26.61 120 ASP A O 1
ATOM 977 N N . TRP A 1 122 ? 36.272 91.362 46.497 1.00 25.73 121 TRP A N 1
ATOM 978 C CA . TRP A 1 122 ? 35.011 91.932 47.029 1.00 27.68 121 TRP A CA 1
ATOM 979 C C . TRP A 1 122 ? 33.869 90.951 47.102 1.00 26.59 121 TRP A C 1
ATOM 980 O O . TRP A 1 122 ? 33.040 91.072 47.981 1.00 26.91 121 TRP A O 1
ATOM 991 N N . ILE A 1 123 ? 33.828 89.976 46.198 1.00 24.28 122 ILE A N 1
ATOM 992 C CA . ILE A 1 123 ? 32.715 89.046 46.144 1.00 25.03 122 ILE A CA 1
ATOM 993 C C . ILE A 1 123 ? 32.730 88.095 47.344 1.00 25.53 122 ILE A C 1
ATOM 994 O O . ILE A 1 123 ? 31.681 87.833 47.926 1.00 26.75 122 ILE A O 1
ATOM 999 N N . LEU A 1 124 ? 33.897 87.589 47.722 1.00 25.33 123 LEU A N 1
ATOM 1000 C CA . LEU A 1 124 ? 33.942 86.617 48.813 1.00 25.95 123 LEU A CA 1
ATOM 1001 C C . LEU A 1 124 ? 33.465 87.189 50.166 1.00 26.45 123 LEU A C 1
ATOM 1002 O O . LEU A 1 124 ? 32.571 86.620 50.785 1.00 26.82 123 LEU A O 1
ATOM 1007 N N . PRO A 1 125 ? 34.020 88.329 50.606 1.00 26.83 124 PRO A N 1
ATOM 1008 C CA . PRO A 1 125 ? 33.489 88.913 51.848 1.00 27.55 124 PRO A CA 1
ATOM 1009 C C . PRO A 1 125 ? 31.998 89.268 51.788 1.00 28.24 124 PRO A C 1
ATOM 1010 O O . PRO A 1 125 ? 31.284 89.101 52.782 1.00 28.69 124 PRO A O 1
ATOM 1014 N N . TYR A 1 126 ? 31.522 89.734 50.640 1.00 28.56 125 TYR A N 1
ATOM 1015 C CA . TYR A 1 126 ? 30.105 89.982 50.457 1.00 28.75 125 TYR A CA 1
ATOM 1016 C C . TYR A 1 126 ? 29.289 88.718 50.694 1.00 27.80 125 TYR A C 1
ATOM 1017 O O . TYR A 1 126 ? 28.399 88.701 51.542 1.00 27.71 125 TYR A O 1
ATOM 1026 N N . TYR A 1 127 ? 29.565 87.667 49.935 1.00 26.18 126 TYR A N 1
ATOM 1027 C CA . TYR A 1 127 ? 28.820 86.409 50.110 1.00 26.14 126 TYR A CA 1
ATOM 1028 C C . TYR A 1 127 ? 28.978 85.765 51.491 1.00 27.46 126 TYR A C 1
ATOM 1029 O O . TYR A 1 127 ? 28.015 85.242 52.047 1.00 28.75 126 TYR A O 1
ATOM 1038 N N . LYS A 1 128 ? 30.182 85.779 52.038 1.00 25.52 127 LYS A N 1
ATOM 1039 C CA . LYS A 1 128 ? 30.410 85.146 53.338 1.00 26.79 127 LYS A CA 1
ATOM 1040 C C . LYS A 1 128 ? 29.757 85.904 54.504 1.00 26.09 127 LYS A C 1
ATOM 1041 O O . LYS A 1 128 ? 29.521 85.323 55.575 1.00 26.49 127 LYS A O 1
ATOM 1047 N N . ASN A 1 129 ? 29.480 87.194 54.307 1.00 25.90 128 ASN A N 1
ATOM 1048 C CA A ASN A 1 129 ? 28.884 87.955 55.391 0.50 26.30 128 ASN A CA 1
ATOM 1049 C CA B ASN A 1 129 ? 28.891 88.098 55.317 0.50 26.46 128 ASN A CA 1
ATOM 1050 C C . ASN A 1 129 ? 27.353 88.108 55.265 1.00 26.28 128 ASN A C 1
ATOM 1051 O O . ASN A 1 129 ? 26.706 88.752 56.094 1.00 24.69 128 ASN A O 1
ATOM 1060 N N . LEU A 1 130 ? 26.768 87.439 54.268 1.00 25.35 129 LEU A N 1
ATOM 1061 C CA . LEU A 1 130 ? 25.307 87.396 54.112 1.00 25.79 129 LEU A CA 1
ATOM 1062 C C . LEU A 1 130 ? 24.629 86.574 55.208 1.00 24.92 129 LEU A C 1
ATOM 1063 O O . LEU A 1 130 ? 25.151 85.541 55.613 1.00 23.99 129 LEU A O 1
ATOM 1068 N N . SER A 1 131 ? 23.455 87.011 55.669 1.00 24.52 130 SER A N 1
ATOM 1069 C CA . SER A 1 131 ? 22.690 86.230 56.643 1.00 23.66 130 SER A CA 1
ATOM 1070 C C . SER A 1 131 ? 22.187 84.956 55.997 1.00 23.69 130 SER A C 1
ATOM 1071 O O . SER A 1 131 ? 22.145 84.846 54.759 1.00 23.89 130 SER A O 1
ATOM 1074 N N . ARG A 1 132 ? 21.754 84.014 56.811 1.00 23.95 131 ARG A N 1
ATOM 1075 C CA . ARG A 1 132 ? 21.189 82.788 56.280 1.00 26.91 131 ARG A CA 1
ATOM 1076 C C . ARG A 1 132 ? 19.977 83.115 55.382 1.00 25.40 131 ARG A C 1
ATOM 1077 O O . ARG A 1 132 ? 19.883 82.624 54.265 1.00 22.73 131 ARG A O 1
ATOM 1085 N N . GLU A 1 133 ? 19.084 83.981 55.851 1.00 25.36 132 GLU A N 1
ATOM 1086 C CA . GLU A 1 133 ? 17.895 84.318 55.073 1.00 26.88 132 GLU A CA 1
ATOM 1087 C C . GLU A 1 133 ? 18.270 85.023 53.756 1.00 25.76 132 GLU A C 1
ATOM 1088 O O . GLU A 1 133 ? 17.713 84.742 52.684 1.00 24.99 132 GLU A O 1
ATOM 1094 N N . GLY A 1 134 ? 19.235 85.926 53.831 1.00 24.91 133 GLY A N 1
ATOM 1095 C CA . GLY A 1 134 ? 19.679 86.603 52.647 1.00 22.77 133 GLY A CA 1
ATOM 1096 C C . GLY A 1 134 ? 20.282 85.643 51.630 1.00 22.69 133 GLY A C 1
ATOM 1097 O O . GLY A 1 134 ? 20.051 85.794 50.416 1.00 22.47 133 GLY A O 1
ATOM 1106 N N . LYS A 1 136 ? 19.582 82.392 51.449 1.00 24.36 135 LYS A N 1
ATOM 1107 C CA . LYS A 1 136 ? 18.442 81.596 50.985 1.00 25.62 135 LYS A CA 1
ATOM 1108 C C . LYS A 1 136 ? 17.699 82.319 49.851 1.00 24.86 135 LYS A C 1
ATOM 1109 O O . LYS A 1 136 ? 17.331 81.694 48.856 1.00 23.97 135 LYS A O 1
ATOM 1115 N N . ASP A 1 137 ? 17.497 83.636 49.987 1.00 23.95 136 ASP A N 1
ATOM 1116 C CA . ASP A 1 137 ? 16.856 84.387 48.905 1.00 23.68 136 ASP A CA 1
ATOM 1117 C C . ASP A 1 137 ? 17.667 84.277 47.620 1.00 23.68 136 ASP A C 1
ATOM 1118 O O . ASP A 1 137 ? 17.113 84.019 46.555 1.00 22.91 136 ASP A O 1
ATOM 1123 N N . ILE A 1 138 ? 18.988 84.456 47.726 1.00 24.03 137 ILE A N 1
ATOM 1124 C CA . ILE A 1 138 ? 19.872 84.354 46.556 1.00 23.91 137 ILE A CA 1
ATOM 1125 C C . ILE A 1 138 ? 19.763 82.990 45.871 1.00 23.83 137 ILE A C 1
ATOM 1126 O O . ILE A 1 138 ? 19.617 82.908 44.633 1.00 24.03 137 ILE A O 1
ATOM 1131 N N . VAL A 1 139 ? 19.844 81.914 46.639 1.00 22.46 138 VAL A N 1
ATOM 1132 C CA . VAL A 1 139 ? 19.872 80.586 45.993 1.00 23.79 138 VAL A CA 1
ATOM 1133 C C . VAL A 1 139 ? 18.482 80.203 45.462 1.00 24.01 138 VAL A C 1
ATOM 1134 O O . VAL A 1 139 ? 18.387 79.458 44.485 1.00 24.31 138 VAL A O 1
ATOM 1138 N N . ASN A 1 140 ? 17.411 80.694 46.089 1.00 23.92 139 ASN A N 1
ATOM 1139 C CA . ASN A 1 140 ? 16.061 80.425 45.581 1.00 23.81 139 ASN A CA 1
ATOM 1140 C C . ASN A 1 140 ? 15.893 81.084 44.218 1.00 23.32 139 ASN A C 1
ATOM 1141 O O . ASN A 1 140 ? 15.368 80.482 43.290 1.00 24.91 139 ASN A O 1
ATOM 1146 N N . ILE A 1 141 ? 16.370 82.317 44.097 1.00 23.47 140 ILE A N 1
ATOM 1147 C CA . ILE A 1 141 ? 16.233 83.079 42.861 1.00 23.29 140 ILE A CA 1
ATOM 1148 C C . ILE A 1 141 ? 17.065 82.410 41.763 1.00 23.86 140 ILE A C 1
ATOM 1149 O O . ILE A 1 141 ? 16.539 82.101 40.665 1.00 24.16 140 ILE A O 1
ATOM 1154 N N . ASP A 1 142 ? 18.345 82.160 42.053 1.00 23.45 141 ASP A N 1
ATOM 1155 C CA . ASP A 1 142 ? 19.267 81.611 41.059 1.00 24.86 141 ASP A CA 1
ATOM 1156 C C . ASP A 1 142 ? 18.758 80.252 40.570 1.00 23.58 141 ASP A C 1
ATOM 1157 O O . ASP A 1 142 ? 18.717 80.004 39.380 1.00 22.03 141 ASP A O 1
ATOM 1162 N N . SER A 1 143 ? 18.347 79.396 41.509 1.00 22.98 142 SER A N 1
ATOM 1163 C CA . SER A 1 143 ? 17.947 78.035 41.197 1.00 22.35 142 SER A CA 1
ATOM 1164 C C . SER A 1 143 ? 16.663 77.991 40.363 1.00 23.07 142 SER A C 1
ATOM 1165 O O . SER A 1 143 ? 16.507 77.098 39.507 1.00 23.19 142 SER A O 1
ATOM 1168 N N . SER A 1 144 ? 15.772 78.959 40.613 1.00 22.69 143 SER A N 1
ATOM 1169 C CA . SER A 1 144 ? 14.545 79.129 39.857 1.00 23.96 143 SER A CA 1
ATOM 1170 C C . SER A 1 144 ? 14.800 79.599 38.418 1.00 25.34 143 SER A C 1
ATOM 1171 O O . SER A 1 144 ? 14.157 79.131 37.465 1.00 25.39 143 SER A O 1
ATOM 1174 N N . LEU A 1 145 ? 15.762 80.487 38.248 1.00 25.60 144 LEU A N 1
ATOM 1175 C CA . LEU A 1 145 ? 16.171 80.915 36.915 1.00 24.56 144 LEU A CA 1
ATOM 1176 C C . LEU A 1 145 ? 16.612 79.695 36.093 1.00 24.61 144 LEU A C 1
ATOM 1177 O O . LEU A 1 145 ? 16.172 79.504 34.945 1.00 24.74 144 LEU A O 1
ATOM 1190 N N . ALA A 1 147 ? 15.929 76.477 36.718 1.00 23.62 146 ALA A N 1
ATOM 1191 C CA . ALA A 1 147 ? 14.783 75.597 36.593 1.00 23.16 146 ALA A CA 1
ATOM 1192 C C . ALA A 1 147 ? 13.876 75.959 35.388 1.00 23.21 146 ALA A C 1
ATOM 1193 O O . ALA A 1 147 ? 13.417 75.082 34.680 1.00 21.26 146 ALA A O 1
ATOM 1203 N N . GLN A 1 149 ? 14.772 77.508 32.614 1.00 22.79 148 GLN A N 1
ATOM 1204 C CA . GLN A 1 149 ? 15.513 77.190 31.417 1.00 23.37 148 GLN A CA 1
ATOM 1205 C C . GLN A 1 149 ? 15.561 75.686 31.244 1.00 23.14 148 GLN A C 1
ATOM 1206 O O . GLN A 1 149 ? 15.492 75.187 30.114 1.00 23.62 148 GLN A O 1
ATOM 1212 N N . LEU A 1 150 ? 15.607 74.940 32.351 1.00 22.72 149 LEU A N 1
ATOM 1213 C CA . LEU A 1 150 ? 15.530 73.474 32.276 1.00 23.85 149 LEU A CA 1
ATOM 1214 C C . LEU A 1 150 ? 14.211 72.996 31.660 1.00 23.57 149 LEU A C 1
ATOM 1215 O O . LEU A 1 150 ? 14.201 72.084 30.807 1.00 23.06 149 LEU A O 1
ATOM 1228 N N . LEU A 1 152 ? 12.160 74.610 29.705 1.00 22.40 151 LEU A N 1
ATOM 1229 C CA . LEU A 1 152 ? 12.089 75.014 28.298 1.00 22.42 151 LEU A CA 1
ATOM 1230 C C . LEU A 1 152 ? 12.960 74.109 27.439 1.00 22.58 151 LEU A C 1
ATOM 1231 O O . LEU A 1 152 ? 12.534 73.654 26.350 1.00 22.50 151 LEU A O 1
ATOM 1236 N N . THR A 1 153 ? 14.164 73.823 27.923 1.00 23.00 152 THR A N 1
ATOM 1237 C CA . THR A 1 153 ? 15.081 72.915 27.207 1.00 22.82 152 THR A CA 1
ATOM 1238 C C . THR A 1 153 ? 14.520 71.496 27.096 1.00 22.93 152 THR A C 1
ATOM 1239 O O . THR A 1 153 ? 14.579 70.867 26.021 1.00 23.99 152 THR A O 1
ATOM 1243 N N . ALA A 1 154 ? 13.921 71.008 28.180 1.00 21.70 153 ALA A N 1
ATOM 1244 C CA . ALA A 1 154 ? 13.215 69.727 28.165 1.00 20.69 153 ALA A CA 1
ATOM 1245 C C . ALA A 1 154 ? 12.154 69.708 27.083 1.00 21.21 153 ALA A C 1
ATOM 1246 O O . ALA A 1 154 ? 12.081 68.765 26.312 1.00 22.59 153 ALA A O 1
ATOM 1248 N N . LYS A 1 155 ? 11.343 70.753 26.997 1.00 22.17 154 LYS A N 1
ATOM 1249 C CA . LYS A 1 155 ? 10.294 70.795 25.953 1.00 22.22 154 LYS A CA 1
ATOM 1250 C C . LYS A 1 155 ? 10.884 70.814 24.546 1.00 22.48 154 LYS A C 1
ATOM 1251 O O . LYS A 1 155 ? 10.342 70.215 23.636 1.00 22.70 154 LYS A O 1
ATOM 1257 N N . ALA A 1 156 ? 11.991 71.526 24.384 1.00 23.37 155 ALA A N 1
ATOM 1258 C CA . ALA A 1 156 ? 12.720 71.576 23.109 1.00 22.40 155 ALA A CA 1
ATOM 1259 C C . ALA A 1 156 ? 13.249 70.180 22.698 1.00 22.04 155 ALA A C 1
ATOM 1260 O O . ALA A 1 156 ? 13.384 69.878 21.502 1.00 21.62 155 ALA A O 1
ATOM 1262 N N . HIS A 1 157 ? 13.516 69.350 23.697 1.00 22.50 156 HIS A N 1
ATOM 1263 C CA . HIS A 1 157 ? 13.864 67.945 23.499 1.00 22.20 156 HIS A CA 1
ATOM 1264 C C . HIS A 1 157 ? 12.676 67.032 23.350 1.00 23.66 156 HIS A C 1
ATOM 1265 O O . HIS A 1 157 ? 12.845 65.827 23.182 1.00 23.65 156 HIS A O 1
ATOM 1272 N N . GLY A 1 158 ? 11.470 67.574 23.384 1.00 22.43 157 GLY A N 1
ATOM 1273 C CA . GLY A 1 158 ? 10.288 66.740 23.178 1.00 23.21 157 GLY A CA 1
ATOM 1274 C C . GLY A 1 158 ? 9.696 66.166 24.469 1.00 24.42 157 GLY A C 1
ATOM 1275 O O . GLY A 1 158 ? 8.804 65.348 24.416 1.00 25.42 157 GLY A O 1
ATOM 1276 N N . TYR A 1 159 ? 10.181 66.604 25.627 1.00 22.62 158 TYR A N 1
ATOM 1277 C CA . TYR A 1 159 ? 9.716 66.066 26.910 1.00 23.76 158 TYR A CA 1
ATOM 1278 C C . TYR A 1 159 ? 8.782 67.080 27.520 1.00 24.90 158 TYR A C 1
ATOM 1279 O O . TYR A 1 159 ? 8.647 68.192 27.014 1.00 29.16 158 TYR A O 1
ATOM 1288 N N . ASP A 1 160 ? 8.089 66.706 28.574 1.00 23.64 159 ASP A N 1
ATOM 1289 C CA . ASP A 1 160 ? 7.262 67.662 29.264 1.00 21.90 159 ASP A CA 1
ATOM 1290 C C . ASP A 1 160 ? 7.649 67.640 30.709 1.00 21.68 159 ASP A C 1
ATOM 1291 O O . ASP A 1 160 ? 8.357 66.730 31.160 1.00 20.61 159 ASP A O 1
ATOM 1296 N N . THR A 1 161 ? 7.206 68.662 31.427 1.00 21.50 160 THR A N 1
ATOM 1297 C CA . THR A 1 161 ? 7.577 68.813 32.857 1.00 22.33 160 THR A CA 1
ATOM 1298 C C . THR A 1 161 ? 6.359 69.242 33.650 1.00 22.23 160 THR A C 1
ATOM 1299 O O . THR A 1 161 ? 5.332 69.645 33.079 1.00 21.52 160 THR A O 1
ATOM 1303 N N . ASN A 1 162 ? 6.496 69.171 34.972 1.00 24.15 161 ASN A N 1
ATOM 1304 C CA . ASN A 1 162 ? 5.569 69.786 35.913 1.00 22.34 161 ASN A CA 1
ATOM 1305 C C . ASN A 1 162 ? 6.409 70.274 37.108 1.00 22.88 161 ASN A C 1
ATOM 1306 O O . ASN A 1 162 ? 7.043 69.469 37.786 1.00 22.19 161 ASN A O 1
ATOM 1311 N N . PRO A 1 163 ? 6.435 71.593 37.357 1.00 22.27 162 PRO A N 1
ATOM 1312 C CA . PRO A 1 163 ? 7.123 72.111 38.512 1.00 22.11 162 PRO A CA 1
ATOM 1313 C C . PRO A 1 163 ? 6.269 71.906 39.731 1.00 21.62 162 PRO A C 1
ATOM 1314 O O . PRO A 1 163 ? 5.067 72.054 39.655 1.00 21.64 162 PRO A O 1
ATOM 1318 N N . ILE A 1 164 ? 6.899 71.541 40.844 1.00 21.13 163 ILE A N 1
ATOM 1319 C CA . ILE A 1 164 ? 6.188 71.026 42.022 1.00 21.70 163 ILE A CA 1
ATOM 1320 C C . ILE A 1 164 ? 6.808 71.663 43.266 1.00 23.05 163 ILE A C 1
ATOM 1321 O O . ILE A 1 164 ? 8.024 71.574 43.501 1.00 23.50 163 ILE A O 1
ATOM 1326 N N . GLY A 1 165 ? 5.979 72.353 44.026 1.00 24.63 164 GLY A N 1
ATOM 1327 C CA . GLY A 1 165 ? 6.386 72.925 45.309 1.00 25.65 164 GLY A CA 1
ATOM 1328 C C . GLY A 1 165 ? 5.769 72.202 46.474 1.00 25.25 164 GLY A C 1
ATOM 1329 O O . GLY A 1 165 ? 6.176 72.380 47.631 1.00 26.14 164 GLY A O 1
ATOM 1330 N N . GLY A 1 166 ? 4.767 71.373 46.193 1.00 26.00 165 GLY A N 1
ATOM 1331 C CA . GLY A 1 166 ? 4.018 70.706 47.260 1.00 26.21 165 GLY A CA 1
ATOM 1332 C C . GLY A 1 166 ? 4.676 69.419 47.704 1.00 26.97 165 GLY A C 1
ATOM 1333 O O . GLY A 1 166 ? 4.108 68.341 47.542 1.00 27.61 165 GLY A O 1
ATOM 1334 N N . PHE A 1 167 ? 5.899 69.521 48.230 1.00 26.20 166 PHE A N 1
ATOM 1335 C CA . PHE A 1 167 ? 6.561 68.357 48.831 1.00 25.30 166 PHE A CA 1
ATOM 1336 C C . PHE A 1 167 ? 7.145 68.733 50.195 1.00 25.45 166 PHE A C 1
ATOM 1337 O O . PHE A 1 167 ? 7.257 69.913 50.525 1.00 25.72 166 PHE A O 1
ATOM 1345 N N . ASP A 1 168 ? 7.494 67.736 50.989 1.00 25.24 167 ASP A N 1
ATOM 1346 C CA . ASP A 1 168 ? 7.969 67.953 52.357 1.00 25.19 167 ASP A CA 1
ATOM 1347 C C . ASP A 1 168 ? 9.363 68.533 52.390 1.00 25.44 167 ASP A C 1
ATOM 1348 O O . ASP A 1 168 ? 10.345 67.808 52.462 1.00 25.14 167 ASP A O 1
ATOM 1353 N N . LYS A 1 169 ? 9.459 69.855 52.344 1.00 25.25 168 LYS A N 1
ATOM 1354 C CA . LYS A 1 169 ? 10.763 70.495 52.240 1.00 26.29 168 LYS A CA 1
ATOM 1355 C C . LYS A 1 169 ? 11.564 70.415 53.535 1.00 25.69 168 LYS A C 1
ATOM 1356 O O . LYS A 1 169 ? 12.774 70.583 53.505 1.00 26.85 168 LYS A O 1
ATOM 1362 N N . GLU A 1 170 ? 10.896 70.164 54.655 1.00 26.07 169 GLU A N 1
ATOM 1363 C CA A GLU A 1 170 ? 11.577 70.088 55.943 0.50 26.73 169 GLU A CA 1
ATOM 1364 C CA B GLU A 1 170 ? 11.556 70.058 55.965 0.50 26.35 169 GLU A CA 1
ATOM 1365 C C . GLU A 1 170 ? 12.409 68.794 56.034 1.00 26.56 169 GLU A C 1
ATOM 1366 O O . GLU A 1 170 ? 13.504 68.785 56.628 1.00 26.63 169 GLU A O 1
ATOM 1377 N N . ASN A 1 171 ? 11.930 67.717 55.411 1.00 25.30 170 ASN A N 1
ATOM 1378 C CA . ASN A 1 171 ? 12.620 66.433 55.508 1.00 23.86 170 ASN A CA 1
ATOM 1379 C C . ASN A 1 171 ? 13.297 65.886 54.260 1.00 23.08 170 ASN A C 1
ATOM 1380 O O . ASN A 1 171 ? 14.048 64.919 54.378 1.00 22.91 170 ASN A O 1
ATOM 1385 N N . ILE A 1 172 ? 13.087 66.498 53.093 1.00 21.72 171 ILE A N 1
ATOM 1386 C CA . ILE A 1 172 ? 13.543 65.895 51.835 1.00 22.53 171 ILE A CA 1
ATOM 1387 C C . ILE A 1 172 ? 15.076 65.744 51.736 1.00 22.96 171 ILE A C 1
ATOM 1388 O O . ILE A 1 172 ? 15.568 64.717 51.253 1.00 22.96 171 ILE A O 1
ATOM 1393 N N . ALA A 1 173 ? 15.821 66.755 52.183 1.00 23.58 172 ALA A N 1
ATOM 1394 C CA . ALA A 1 173 ? 17.294 66.688 52.208 1.00 24.31 172 ALA A CA 1
ATOM 1395 C C . ALA A 1 173 ? 17.762 65.472 52.981 1.00 25.58 172 ALA A C 1
ATOM 1396 O O . ALA A 1 173 ? 18.564 64.699 52.470 1.00 27.24 172 ALA A O 1
ATOM 1398 N N . ASP A 1 174 ? 17.242 65.279 54.196 1.00 26.72 173 ASP A N 1
ATOM 1399 C CA A ASP A 1 174 ? 17.613 64.124 55.012 0.50 27.20 173 ASP A CA 1
ATOM 1400 C CA B ASP A 1 174 ? 17.592 64.114 55.022 0.50 26.83 173 ASP A CA 1
ATOM 1401 C C . ASP A 1 174 ? 17.231 62.812 54.326 1.00 26.85 173 ASP A C 1
ATOM 1402 O O . ASP A 1 174 ? 17.969 61.839 54.396 1.00 25.61 173 ASP A O 1
ATOM 1411 N N . ILE A 1 175 ? 16.079 62.785 53.664 1.00 26.47 174 ILE A N 1
ATOM 1412 C CA . ILE A 1 175 ? 15.620 61.551 53.038 1.00 27.24 174 ILE A CA 1
ATOM 1413 C C . ILE A 1 175 ? 16.575 61.124 51.920 1.00 28.23 174 ILE A C 1
ATOM 1414 O O . ILE A 1 175 ? 16.864 59.950 51.773 1.00 29.15 174 ILE A O 1
ATOM 1419 N N . ILE A 1 176 ? 17.085 62.109 51.189 1.00 29.21 175 ILE A N 1
ATOM 1420 C CA . ILE A 1 176 ? 17.949 61.931 50.007 1.00 30.79 175 ILE A CA 1
ATOM 1421 C C . ILE A 1 176 ? 19.426 61.742 50.378 1.00 30.60 175 ILE A C 1
ATOM 1422 O O . ILE A 1 176 ? 20.220 61.277 49.560 1.00 31.87 175 ILE A O 1
ATOM 1427 N N . GLY A 1 177 ? 19.787 62.157 51.585 1.00 29.03 176 GLY A N 1
ATOM 1428 C CA . GLY A 1 177 ? 21.147 62.027 52.076 1.00 29.72 176 GLY A CA 1
ATOM 1429 C C . GLY A 1 177 ? 21.966 63.284 51.999 1.00 29.92 176 GLY A C 1
ATOM 1430 O O . GLY A 1 177 ? 23.185 63.210 52.050 1.00 31.36 176 GLY A O 1
ATOM 1431 N N . TYR A 1 178 ? 21.316 64.438 51.865 1.00 29.65 177 TYR A N 1
ATOM 1432 C CA . TYR A 1 178 ? 22.025 65.713 51.798 1.00 28.61 177 TYR A CA 1
ATOM 1433 C C . TYR A 1 178 ? 21.938 66.433 53.145 1.00 28.71 177 TYR A C 1
ATOM 1434 O O . TYR A 1 178 ? 20.939 66.306 53.851 1.00 28.91 177 TYR A O 1
ATOM 1443 N N . ASP A 1 179 ? 22.985 67.189 53.483 1.00 28.49 178 ASP A N 1
ATOM 1444 C CA . ASP A 1 179 ? 23.014 67.981 54.715 1.00 29.52 178 ASP A CA 1
ATOM 1445 C C . ASP A 1 179 ? 21.979 69.085 54.621 1.00 29.08 178 ASP A C 1
ATOM 1446 O O . ASP A 1 179 ? 22.116 70.001 53.809 1.00 26.91 178 ASP A O 1
ATOM 1451 N N . SER A 1 180 ? 20.943 68.986 55.441 1.00 29.58 179 SER A N 1
ATOM 1452 C CA . SER A 1 180 ? 19.858 69.978 55.449 1.00 30.61 179 SER A CA 1
ATOM 1453 C C . SER A 1 180 ? 20.286 71.376 55.913 1.00 31.56 179 SER A C 1
ATOM 1454 O O . SER A 1 180 ? 19.568 72.342 55.680 1.00 32.08 179 SER A O 1
ATOM 1457 N N . ASP A 1 181 ? 21.430 71.478 56.585 1.00 31.94 180 ASP A N 1
ATOM 1458 C CA . ASP A 1 181 ? 21.956 72.771 57.011 1.00 32.74 180 ASP A CA 1
ATOM 1459 C C . ASP A 1 181 ? 22.493 73.548 55.829 1.00 32.00 180 ASP A C 1
ATOM 1460 O O . ASP A 1 181 ? 22.346 74.760 55.784 1.00 34.31 180 ASP A O 1
ATOM 1465 N N . ARG A 1 182 ? 23.113 72.847 54.885 1.00 30.02 181 ARG A N 1
ATOM 1466 C CA . ARG A 1 182 ? 23.777 73.463 53.742 1.00 27.94 181 ARG A CA 1
ATOM 1467 C C . ARG A 1 182 ? 22.911 73.572 52.477 1.00 27.15 181 ARG A C 1
ATOM 1468 O O . ARG A 1 182 ? 23.021 74.563 51.744 1.00 26.05 181 ARG A O 1
ATOM 1476 N N . TYR A 1 183 ? 22.082 72.558 52.222 1.00 25.15 182 TYR A N 1
ATOM 1477 C CA . TYR A 1 183 ? 21.335 72.442 50.952 1.00 25.63 182 TYR A CA 1
ATOM 1478 C C . TYR A 1 183 ? 19.842 72.614 51.196 1.00 26.00 182 TYR A C 1
ATOM 1479 O O . TYR A 1 183 ? 19.234 71.776 51.842 1.00 27.67 182 TYR A O 1
ATOM 1488 N N . VAL A 1 184 ? 19.269 73.726 50.727 1.00 25.68 183 VAL A N 1
ATOM 1489 C CA . VAL A 1 184 ? 17.844 74.002 50.922 1.00 24.62 183 VAL A CA 1
ATOM 1490 C C . VAL A 1 184 ? 17.075 73.591 49.672 1.00 23.09 183 VAL A C 1
ATOM 1491 O O . VAL A 1 184 ? 17.480 73.929 48.587 1.00 22.39 183 VAL A O 1
ATOM 1495 N N . PRO A 1 185 ? 15.962 72.855 49.834 1.00 23.03 184 PRO A N 1
ATOM 1496 C CA . PRO A 1 185 ? 15.121 72.523 48.674 1.00 23.04 184 PRO A CA 1
ATOM 1497 C C . PRO A 1 185 ? 14.404 73.758 48.114 1.00 22.94 184 PRO A C 1
ATOM 1498 O O . PRO A 1 185 ? 13.825 74.518 48.865 1.00 23.42 184 PRO A O 1
ATOM 1502 N N . VAL A 1 186 ? 14.450 73.941 46.808 1.00 23.12 185 VAL A N 1
ATOM 1503 C CA . VAL A 1 186 ? 13.878 75.127 46.157 1.00 23.92 185 VAL A CA 1
ATOM 1504 C C . VAL A 1 186 ? 12.594 74.706 45.433 1.00 23.86 185 VAL A C 1
ATOM 1505 O O . VAL A 1 186 ? 11.496 75.183 45.746 1.00 24.25 185 VAL A O 1
ATOM 1509 N N . LEU A 1 187 ? 12.737 73.747 44.524 1.00 24.34 186 LEU A N 1
ATOM 1510 C CA A LEU A 1 187 ? 11.587 73.205 43.811 0.50 23.94 186 LEU A CA 1
ATOM 1511 C CA B LEU A 1 187 ? 11.656 73.291 43.650 0.50 24.20 186 LEU A CA 1
ATOM 1512 C C . LEU A 1 187 ? 11.954 71.871 43.174 1.00 24.42 186 LEU A C 1
ATOM 1513 O O . LEU A 1 187 ? 13.125 71.512 43.051 1.00 23.90 186 LEU A O 1
ATOM 1522 N N . ALA A 1 188 ? 10.921 71.096 42.862 1.00 23.24 187 ALA A N 1
ATOM 1523 C CA . ALA A 1 188 ? 11.071 69.789 42.198 1.00 21.82 187 ALA A CA 1
ATOM 1524 C C . ALA A 1 188 ? 10.470 69.907 40.809 1.00 22.59 187 ALA A C 1
ATOM 1525 O O . ALA A 1 188 ? 9.545 70.708 40.594 1.00 23.81 187 ALA A O 1
ATOM 1527 N N . ILE A 1 189 ? 11.002 69.166 39.850 1.00 22.44 188 ILE A N 1
ATOM 1528 C CA . ILE A 1 189 ? 10.459 69.177 38.476 1.00 22.31 188 ILE A CA 1
ATOM 1529 C C . ILE A 1 189 ? 10.279 67.741 38.017 1.00 21.68 188 ILE A C 1
ATOM 1530 O O . ILE A 1 189 ? 11.271 67.000 37.916 1.00 22.76 188 ILE A O 1
ATOM 1535 N N . ALA A 1 190 ? 9.039 67.332 37.760 1.00 20.85 189 ALA A N 1
ATOM 1536 C CA . ALA A 1 190 ? 8.790 65.989 37.165 1.00 21.45 189 ALA A CA 1
ATOM 1537 C C . ALA A 1 190 ? 9.055 66.147 35.692 1.00 21.96 189 ALA A C 1
ATOM 1538 O O . ALA A 1 190 ? 8.680 67.160 35.111 1.00 20.05 189 ALA A O 1
ATOM 1540 N N . ILE A 1 191 ? 9.710 65.153 35.089 1.00 22.92 190 ILE A N 1
ATOM 1541 C CA . ILE A 1 191 ? 10.075 65.194 33.685 1.00 21.17 190 ILE A CA 1
ATOM 1542 C C . ILE A 1 191 ? 9.827 63.820 33.062 1.00 22.16 190 ILE A C 1
ATOM 1543 O O . ILE A 1 191 ? 10.046 62.789 33.699 1.00 22.83 190 ILE A O 1
ATOM 1548 N N . GLY A 1 192 ? 9.351 63.822 31.824 1.00 20.30 191 GLY A N 1
ATOM 1549 C CA . GLY A 1 192 ? 9.178 62.592 31.062 1.00 20.45 191 GLY A CA 1
ATOM 1550 C C . GLY A 1 192 ? 8.447 62.849 29.770 1.00 20.13 191 GLY A C 1
ATOM 1551 O O . GLY A 1 192 ? 8.274 63.995 29.361 1.00 20.51 191 GLY A O 1
ATOM 1552 N N . LYS A 1 193 ? 8.029 61.773 29.117 1.00 21.71 192 LYS A N 1
ATOM 1553 C CA . LYS A 1 193 ? 7.220 61.850 27.926 1.00 23.13 192 LYS A CA 1
ATOM 1554 C C . LYS A 1 193 ? 5.752 61.797 28.357 1.00 24.26 192 LYS A C 1
ATOM 1555 O O . LYS A 1 193 ? 5.344 60.936 29.134 1.00 22.64 192 LYS A O 1
ATOM 1558 N N . LYS A 1 194 ? 4.954 62.721 27.854 1.00 25.21 193 LYS A N 1
ATOM 1559 C CA . LYS A 1 194 ? 3.593 62.854 28.349 1.00 26.14 193 LYS A CA 1
ATOM 1560 C C . LYS A 1 194 ? 2.715 61.673 27.950 1.00 25.47 193 LYS A C 1
ATOM 1561 O O . LYS A 1 194 ? 2.832 61.144 26.826 1.00 25.03 193 LYS A O 1
ATOM 1567 N N . ALA A 1 195 ? 1.846 61.251 28.876 1.00 24.57 194 ALA A N 1
ATOM 1568 C CA . ALA A 1 195 ? 0.831 60.254 28.555 1.00 25.29 194 ALA A CA 1
ATOM 1569 C C . ALA A 1 195 ? -0.568 60.885 28.458 1.00 26.88 194 ALA A C 1
ATOM 1570 O O . ALA A 1 195 ? -1.468 60.262 27.931 1.00 28.21 194 ALA A O 1
ATOM 1572 N N . GLN A 1 196 ? -0.743 62.102 28.968 1.00 28.22 195 GLN A N 1
ATOM 1573 C CA . GLN A 1 196 ? -1.998 62.854 28.840 1.00 30.17 195 GLN A CA 1
ATOM 1574 C C . GLN A 1 196 ? -1.644 64.312 28.642 1.00 27.49 195 GLN A C 1
ATOM 1575 O O . GLN A 1 196 ? -0.713 64.823 29.272 1.00 26.25 195 GLN A O 1
ATOM 1581 N N . ASP A 1 197 ? -2.382 64.974 27.757 1.00 28.30 196 ASP A N 1
ATOM 1582 C CA . ASP A 1 197 ? -2.224 66.421 27.540 1.00 28.88 196 ASP A CA 1
ATOM 1583 C C . ASP A 1 197 ? -2.450 67.178 28.836 1.00 28.68 196 ASP A C 1
ATOM 1584 O O . ASP A 1 197 ? -3.322 66.809 29.626 1.00 28.66 196 ASP A O 1
ATOM 1589 N N . ALA A 1 198 ? -1.654 68.222 29.049 1.00 28.20 197 ALA A N 1
ATOM 1590 C CA . ALA A 1 198 ? -1.871 69.183 30.118 1.00 27.93 197 ALA A CA 1
ATOM 1591 C C . ALA A 1 198 ? -3.202 69.890 29.925 1.00 28.86 197 ALA A C 1
ATOM 1592 O O . ALA A 1 198 ? -3.648 70.079 28.799 1.00 27.99 197 ALA A O 1
ATOM 1594 N N . HIS A 1 199 ? -3.835 70.271 31.033 1.00 29.87 198 HIS A N 1
ATOM 1595 C CA . HIS A 1 199 ? -4.982 71.184 30.970 1.00 30.78 198 HIS A CA 1
ATOM 1596 C C . HIS A 1 199 ? -4.423 72.549 30.667 1.00 29.00 198 HIS A C 1
ATOM 1597 O O . HIS A 1 199 ? -3.361 72.925 31.173 1.00 31.47 198 HIS A O 1
ATOM 1604 N N . ASP A 1 200 ? -5.108 73.283 29.820 1.00 26.50 199 ASP A N 1
ATOM 1605 C CA . ASP A 1 200 ? -4.747 74.659 29.615 1.00 25.60 199 ASP A CA 1
ATOM 1606 C C . ASP A 1 200 ? -5.074 75.498 30.861 1.00 24.09 199 ASP A C 1
ATOM 1607 O O . ASP A 1 200 ? -5.966 75.159 31.643 1.00 24.19 199 ASP A O 1
ATOM 1612 N N . SER A 1 201 ? -4.366 76.609 31.017 1.00 23.71 200 SER A N 1
ATOM 1613 C CA . SER A 1 201 ? -4.542 77.491 32.150 1.00 24.15 200 SER A CA 1
ATOM 1614 C C . SER A 1 201 ? -4.566 78.945 31.681 1.00 24.46 200 SER A C 1
ATOM 1615 O O . SER A 1 201 ? -4.081 79.254 30.605 1.00 25.46 200 SER A O 1
ATOM 1618 N N . VAL A 1 202 ? -5.185 79.795 32.493 1.00 22.85 201 VAL A N 1
ATOM 1619 C CA A VAL A 1 202 ? -5.421 81.204 32.195 0.50 22.54 201 VAL A CA 1
ATOM 1620 C CA B VAL A 1 202 ? -5.388 81.194 32.150 0.50 23.74 201 VAL A CA 1
ATOM 1621 C C . VAL A 1 202 ? -4.265 82.038 32.750 1.00 23.31 201 VAL A C 1
ATOM 1622 O O . VAL A 1 202 ? -3.592 81.599 33.706 1.00 22.29 201 VAL A O 1
ATOM 1629 N N . ARG A 1 203 ? -4.028 83.219 32.152 1.00 22.72 202 ARG A N 1
ATOM 1630 C CA . ARG A 1 203 ? -3.129 84.221 32.700 1.00 21.52 202 ARG A CA 1
ATOM 1631 C C . ARG A 1 203 ? -3.855 85.541 32.781 1.00 22.32 202 ARG A C 1
ATOM 1632 O O . ARG A 1 203 ? -4.745 85.813 31.990 1.00 20.74 202 ARG A O 1
ATOM 1640 N N . LEU A 1 204 ? -3.489 86.331 33.789 1.00 21.76 203 LEU A N 1
ATOM 1641 C CA . LEU A 1 204 ? -3.964 87.679 33.978 1.00 22.10 203 LEU A CA 1
ATOM 1642 C C . LEU A 1 204 ? -3.642 88.555 32.766 1.00 22.05 203 LEU A C 1
ATOM 1643 O O . LEU A 1 204 ? -2.598 88.382 32.125 1.00 20.73 203 LEU A O 1
ATOM 1648 N N . PRO A 1 205 ? -4.526 89.519 32.466 1.00 23.00 204 PRO A N 1
ATOM 1649 C CA . PRO A 1 205 ? -4.181 90.558 31.509 1.00 23.81 204 PRO A CA 1
ATOM 1650 C C . PRO A 1 205 ? -2.906 91.233 31.966 1.00 23.02 204 PRO A C 1
ATOM 1651 O O . PRO A 1 205 ? -2.752 91.491 33.167 1.00 20.99 204 PRO A O 1
ATOM 1655 N N . ILE A 1 206 ? -1.986 91.497 31.047 1.00 23.26 205 ILE A N 1
ATOM 1656 C CA . ILE A 1 206 ? -0.711 92.062 31.456 1.00 22.35 205 ILE A CA 1
ATOM 1657 C C . ILE A 1 206 ? -0.861 93.426 32.122 1.00 21.55 205 ILE A C 1
ATOM 1658 O O . ILE A 1 206 ? -0.027 93.780 32.918 1.00 21.06 205 ILE A O 1
ATOM 1663 N N . ASP A 1 207 ? -1.912 94.184 31.829 1.00 22.45 206 ASP A N 1
ATOM 1664 C CA . ASP A 1 207 ? -2.052 95.477 32.514 1.00 25.05 206 ASP A CA 1
ATOM 1665 C C . ASP A 1 207 ? -2.481 95.380 33.982 1.00 24.39 206 ASP A C 1
ATOM 1666 O O . ASP A 1 207 ? -2.534 96.388 34.659 1.00 23.32 206 ASP A O 1
ATOM 1671 N N . ASP A 1 208 ? -2.696 94.158 34.477 1.00 23.86 207 ASP A N 1
ATOM 1672 C CA . ASP A 1 208 ? -2.830 93.893 35.923 1.00 24.06 207 ASP A CA 1
ATOM 1673 C C . ASP A 1 208 ? -1.521 93.492 36.600 1.00 23.33 207 ASP A C 1
ATOM 1674 O O . ASP A 1 208 ? -1.498 93.322 37.800 1.00 23.61 207 ASP A O 1
ATOM 1679 N N . VAL A 1 209 ? -0.452 93.298 35.846 1.00 22.71 208 VAL A N 1
ATOM 1680 C CA . VAL A 1 209 ? 0.813 92.903 36.436 1.00 23.99 208 VAL A CA 1
ATOM 1681 C C . VAL A 1 209 ? 2.017 93.737 36.009 1.00 24.81 208 VAL A C 1
ATOM 1682 O O . VAL A 1 209 ? 3.093 93.561 36.578 1.00 26.37 208 VAL A O 1
ATOM 1686 N N . ARG A 1 210 ? 1.866 94.619 35.015 1.00 24.04 209 ARG A N 1
ATOM 1687 C CA . ARG A 1 210 ? 2.953 95.519 34.615 1.00 22.41 209 ARG A CA 1
ATOM 1688 C C . ARG A 1 210 ? 2.480 96.954 34.512 1.00 21.40 209 ARG A C 1
ATOM 1689 O O . ARG A 1 210 ? 1.323 97.241 34.171 1.00 18.61 209 ARG A O 1
ATOM 1697 N N . GLU A 1 211 ? 3.379 97.878 34.824 1.00 21.58 210 GLU A N 1
ATOM 1698 C CA . GLU A 1 211 ? 3.090 99.288 34.621 1.00 23.25 210 GLU A CA 1
ATOM 1699 C C . GLU A 1 211 ? 4.331 100.061 34.241 1.00 21.75 210 GLU A C 1
ATOM 1700 O O . GLU A 1 211 ? 5.435 99.742 34.670 1.00 20.29 210 GLU A O 1
ATOM 1706 N N . PHE A 1 212 ? 4.129 101.075 33.404 1.00 23.00 211 PHE A N 1
ATOM 1707 C CA . PHE A 1 212 ? 5.210 101.926 32.930 1.00 22.60 211 PHE A CA 1
ATOM 1708 C C . PHE A 1 212 ? 5.370 103.121 33.845 1.00 22.82 211 PHE A C 1
ATOM 1709 O O . PHE A 1 212 ? 4.402 103.812 34.144 1.00 21.13 211 PHE A O 1
ATOM 1717 N N . LEU A 1 213 ? 6.613 103.362 34.272 1.00 22.95 212 LEU A N 1
ATOM 1718 C CA . LEU A 1 213 ? 6.929 104.431 35.198 1.00 24.09 212 LEU A CA 1
ATOM 1719 C C . LEU A 1 213 ? 7.997 105.357 34.593 1.00 24.41 212 LEU A C 1
ATOM 1720 O O . LEU A 1 213 ? 8.069 106.540 34.900 1.00 24.53 212 LEU A O 1
ATOM 1726 N N . GLY B 1 1 ? 16.673 105.560 18.325 1.00 48.45 0 GLY B N 1
ATOM 1727 C CA . GLY B 1 1 ? 15.271 105.512 17.828 1.00 48.64 0 GLY B CA 1
ATOM 1728 C C . GLY B 1 1 ? 14.435 104.447 18.515 1.00 48.98 0 GLY B C 1
ATOM 1729 O O . GLY B 1 1 ? 14.505 104.281 19.730 1.00 46.97 0 GLY B O 1
ATOM 1738 N N . GLN B 1 3 ? 13.493 101.393 16.211 1.00 46.86 2 GLN B N 1
ATOM 1739 C CA . GLN B 1 3 ? 13.491 100.301 15.207 1.00 45.66 2 GLN B CA 1
ATOM 1740 C C . GLN B 1 3 ? 13.215 98.952 15.901 1.00 43.31 2 GLN B C 1
ATOM 1741 O O . GLN B 1 3 ? 13.764 98.669 16.963 1.00 41.75 2 GLN B O 1
ATOM 1743 N N . LYS B 1 4 ? 12.355 98.123 15.315 1.00 42.51 3 LYS B N 1
ATOM 1744 C CA . LYS B 1 4 ? 12.259 96.744 15.776 1.00 41.75 3 LYS B CA 1
ATOM 1745 C C . LYS B 1 4 ? 13.483 96.031 15.174 1.00 41.53 3 LYS B C 1
ATOM 1746 O O . LYS B 1 4 ? 13.853 96.276 14.000 1.00 41.59 3 LYS B O 1
ATOM 1749 N N . LEU B 1 5 ? 14.123 95.208 16.015 1.00 41.82 4 LEU B N 1
ATOM 1750 C CA . LEU B 1 5 ? 15.430 94.606 15.730 1.00 41.54 4 LEU B CA 1
ATOM 1751 C C . LEU B 1 5 ? 15.305 93.191 15.147 1.00 41.59 4 LEU B C 1
ATOM 1752 O O . LEU B 1 5 ? 14.188 92.623 15.113 1.00 42.35 4 LEU B O 1
ATOM 1757 N N . THR B 1 6 ? 16.451 92.635 14.717 1.00 39.48 5 THR B N 1
ATOM 1758 C CA . THR B 1 6 ? 16.528 91.261 14.167 1.00 37.46 5 THR B CA 1
ATOM 1759 C C . THR B 1 6 ? 16.265 90.119 15.165 1.00 33.76 5 THR B C 1
ATOM 1760 O O . THR B 1 6 ? 17.038 89.855 16.090 1.00 35.00 5 THR B O 1
ATOM 1764 N N . ARG B 1 7 ? 15.184 89.405 14.902 1.00 31.50 6 ARG B N 1
ATOM 1765 C CA . ARG B 1 7 ? 14.713 88.344 15.770 1.00 30.09 6 ARG B CA 1
ATOM 1766 C C . ARG B 1 7 ? 15.573 87.070 15.687 1.00 27.11 6 ARG B C 1
ATOM 1767 O O . ARG B 1 7 ? 16.246 86.828 14.689 1.00 24.97 6 ARG B O 1
ATOM 1775 N N . ILE B 1 8 ? 15.597 86.289 16.762 1.00 25.16 7 ILE B N 1
ATOM 1776 C CA . ILE B 1 8 ? 16.292 85.011 16.768 1.00 24.28 7 ILE B CA 1
ATOM 1777 C C . ILE B 1 8 ? 15.174 83.994 17.003 1.00 23.77 7 ILE B C 1
ATOM 1778 O O . ILE B 1 8 ? 14.595 84.005 18.076 1.00 21.24 7 ILE B O 1
ATOM 1783 N N . ASN B 1 9 ? 14.834 83.187 15.984 1.00 22.26 8 ASN B N 1
ATOM 1784 C CA . ASN B 1 9 ? 13.735 82.225 16.099 1.00 23.04 8 ASN B CA 1
ATOM 1785 C C . ASN B 1 9 ? 14.148 80.819 16.555 1.00 23.91 8 ASN B C 1
ATOM 1786 O O . ASN B 1 9 ? 13.293 80.028 16.961 1.00 23.94 8 ASN B O 1
ATOM 1791 N N . ASP B 1 10 ? 15.438 80.510 16.490 1.00 23.02 9 ASP B N 1
ATOM 1792 C CA . ASP B 1 10 ? 15.918 79.190 16.856 1.00 24.38 9 ASP B CA 1
ATOM 1793 C C . ASP B 1 10 ? 16.151 79.090 18.357 1.00 23.03 9 ASP B C 1
ATOM 1794 O O . ASP B 1 10 ? 16.968 79.816 18.917 1.00 22.57 9 ASP B O 1
ATOM 1799 N N . PHE B 1 11 ? 15.473 78.146 18.992 1.00 22.96 10 PHE B N 1
ATOM 1800 C CA . PHE B 1 11 ? 15.542 77.995 20.441 1.00 22.08 10 PHE B CA 1
ATOM 1801 C C . PHE B 1 11 ? 16.992 77.933 20.980 1.00 23.05 10 PHE B C 1
ATOM 1802 O O . PHE B 1 11 ? 17.340 78.675 21.906 1.00 22.77 10 PHE B O 1
ATOM 1810 N N . ASN B 1 12 ? 17.833 77.067 20.416 1.00 22.40 11 ASN B N 1
ATOM 1811 C CA . ASN B 1 12 ? 19.223 76.968 20.877 1.00 23.93 11 ASN B CA 1
ATOM 1812 C C . ASN B 1 12 ? 20.040 78.233 20.654 1.00 23.16 11 ASN B C 1
ATOM 1813 O O . ASN B 1 12 ? 20.839 78.607 21.508 1.00 22.75 11 ASN B O 1
ATOM 1818 N N . GLU B 1 13 ? 19.833 78.909 19.532 1.00 22.72 12 GLU B N 1
ATOM 1819 C CA A GLU B 1 13 ? 20.469 80.208 19.289 0.50 23.36 12 GLU B CA 1
ATOM 1820 C CA B GLU B 1 13 ? 20.493 80.204 19.312 0.50 23.07 12 GLU B CA 1
ATOM 1821 C C . GLU B 1 13 ? 20.065 81.219 20.365 1.00 23.37 12 GLU B C 1
ATOM 1822 O O . GLU B 1 13 ? 20.903 81.988 20.870 1.00 25.03 12 GLU B O 1
ATOM 1827 N N . VAL B 1 14 ? 18.780 81.244 20.724 1.00 22.30 13 VAL B N 1
ATOM 1828 C CA . VAL B 1 14 ? 18.348 82.184 21.764 1.00 22.38 13 VAL B CA 1
ATOM 1829 C C . VAL B 1 14 ? 19.071 81.889 23.085 1.00 23.22 13 VAL B C 1
ATOM 1830 O O . VAL B 1 14 ? 19.666 82.765 23.713 1.00 22.32 13 VAL B O 1
ATOM 1834 N N . LEU B 1 15 ? 19.006 80.645 23.503 1.00 23.61 14 LEU B N 1
ATOM 1835 C CA . LEU B 1 15 ? 19.639 80.217 24.742 1.00 25.56 14 LEU B CA 1
ATOM 1836 C C . LEU B 1 15 ? 21.142 80.488 24.691 1.00 25.79 14 LEU B C 1
ATOM 1837 O O . LEU B 1 15 ? 21.720 81.040 25.641 1.00 27.01 14 LEU B O 1
ATOM 1842 N N . ASN B 1 16 ? 21.796 80.157 23.582 1.00 23.89 15 ASN B N 1
ATOM 1843 C CA . ASN B 1 16 ? 23.239 80.418 23.478 1.00 24.68 15 ASN B CA 1
ATOM 1844 C C . ASN B 1 16 ? 23.648 81.895 23.502 1.00 25.22 15 ASN B C 1
ATOM 1845 O O . ASN B 1 16 ? 24.786 82.205 23.894 1.00 26.55 15 ASN B O 1
ATOM 1850 N N . SER B 1 17 ? 22.748 82.802 23.106 1.00 23.37 16 SER B N 1
ATOM 1851 C CA A SER B 1 17 ? 23.113 84.221 23.061 0.50 23.11 16 SER B CA 1
ATOM 1852 C CA B SER B 1 17 ? 23.036 84.238 23.022 0.50 23.00 16 SER B CA 1
ATOM 1853 C C . SER B 1 17 ? 22.620 85.019 24.262 1.00 23.08 16 SER B C 1
ATOM 1854 O O . SER B 1 17 ? 22.931 86.211 24.379 1.00 25.79 16 SER B O 1
ATOM 1859 N N . ARG B 1 18 ? 21.872 84.387 25.165 1.00 22.26 17 ARG B N 1
ATOM 1860 C CA . ARG B 1 18 ? 21.424 85.047 26.398 1.00 23.13 17 ARG B CA 1
ATOM 1861 C C . ARG B 1 18 ? 22.646 85.214 27.321 1.00 24.13 17 ARG B C 1
ATOM 1862 O O . ARG B 1 18 ? 23.104 84.258 27.943 1.00 23.41 17 ARG B O 1
ATOM 1870 N N . LYS B 1 19 ? 23.156 86.436 27.387 1.00 23.35 18 LYS B N 1
ATOM 1871 C CA . LYS B 1 19 ? 24.295 86.813 28.217 1.00 23.96 18 LYS B CA 1
ATOM 1872 C C . LYS B 1 19 ? 24.037 88.204 28.833 1.00 23.89 18 LYS B C 1
ATOM 1873 O O . LYS B 1 19 ? 23.177 88.958 28.344 1.00 22.55 18 LYS B O 1
ATOM 1879 N N . SER B 1 20 ? 24.755 88.527 29.913 1.00 23.28 19 SER B N 1
ATOM 1880 C CA . SER B 1 20 ? 24.569 89.808 30.604 1.00 23.25 19 SER B CA 1
ATOM 1881 C C . SER B 1 20 ? 25.273 90.925 29.846 1.00 24.65 19 SER B C 1
ATOM 1882 O O . SER B 1 20 ? 26.495 91.069 29.899 1.00 25.42 19 SER B O 1
ATOM 1885 N N . VAL B 1 21 ? 24.482 91.743 29.176 1.00 24.86 20 VAL B N 1
ATOM 1886 C CA . VAL B 1 21 ? 24.965 92.941 28.520 1.00 24.18 20 VAL B CA 1
ATOM 1887 C C . VAL B 1 21 ? 24.804 94.069 29.531 1.00 25.51 20 VAL B C 1
ATOM 1888 O O . VAL B 1 21 ? 23.750 94.195 30.141 1.00 24.62 20 VAL B O 1
ATOM 1892 N N . LYS B 1 22 ? 25.857 94.858 29.717 1.00 24.70 21 LYS B N 1
ATOM 1893 C CA . LYS B 1 22 ? 25.870 95.949 30.705 1.00 26.52 21 LYS B CA 1
ATOM 1894 C C . LYS B 1 22 ? 25.917 97.374 30.122 1.00 25.24 21 LYS B C 1
ATOM 1895 O O . LYS B 1 22 ? 25.775 98.348 30.861 1.00 25.37 21 LYS B O 1
ATOM 1901 N N . VAL B 1 23 ? 26.105 97.485 28.806 1.00 23.79 22 VAL B N 1
ATOM 1902 C CA . VAL B 1 23 ? 26.111 98.768 28.112 1.00 24.07 22 VAL B CA 1
ATOM 1903 C C . VAL B 1 23 ? 25.133 98.661 26.924 1.00 22.95 22 VAL B C 1
ATOM 1904 O O . VAL B 1 23 ? 25.333 97.857 26.012 1.00 22.46 22 VAL B O 1
ATOM 1908 N N . PHE B 1 24 ? 24.073 99.458 26.977 1.00 21.49 23 PHE B N 1
ATOM 1909 C CA . PHE B 1 24 ? 23.037 99.486 25.967 1.00 21.86 23 PHE B CA 1
ATOM 1910 C C . PHE B 1 24 ? 23.090 100.793 25.179 1.00 22.23 23 PHE B C 1
ATOM 1911 O O . PHE B 1 24 ? 23.764 101.755 25.575 1.00 20.79 23 PHE B O 1
ATOM 1919 N N . ASP B 1 25 ? 22.393 100.795 24.046 1.00 22.07 24 ASP B N 1
ATOM 1920 C CA . ASP B 1 25 ? 22.242 101.968 23.228 1.00 22.31 24 ASP B CA 1
ATOM 1921 C C . ASP B 1 25 ? 21.285 102.936 23.953 1.00 22.92 24 ASP B C 1
ATOM 1922 O O . ASP B 1 25 ? 20.077 102.703 24.108 1.00 21.70 24 ASP B O 1
ATOM 1927 N N . GLU B 1 26 ? 21.864 104.031 24.402 1.00 24.13 25 GLU B N 1
ATOM 1928 C CA . GLU B 1 26 ? 21.170 105.014 25.213 1.00 26.58 25 GLU B CA 1
ATOM 1929 C C . GLU B 1 26 ? 20.072 105.739 24.443 1.00 26.01 25 GLU B C 1
ATOM 1930 O O . GLU B 1 26 ? 19.194 106.362 25.044 1.00 26.50 25 GLU B O 1
ATOM 1936 N N . ASN B 1 27 ? 20.133 105.681 23.115 1.00 26.29 26 ASN B N 1
ATOM 1937 C CA . ASN B 1 27 ? 19.182 106.388 22.257 1.00 27.02 26 ASN B CA 1
ATOM 1938 C C . ASN B 1 27 ? 18.138 105.478 21.634 1.00 27.42 26 ASN B C 1
ATOM 1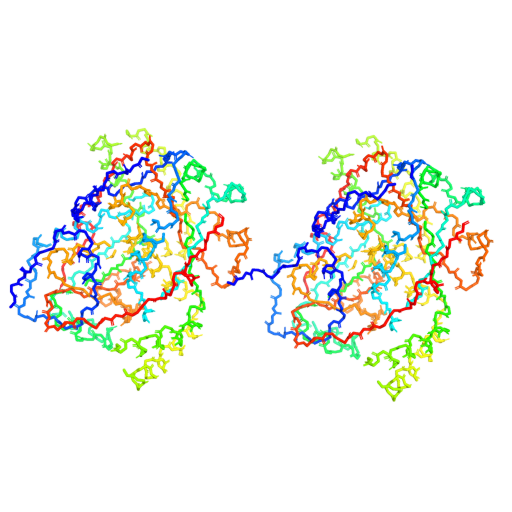939 O O . ASN B 1 27 ? 17.307 105.927 20.858 1.00 27.96 26 ASN B O 1
ATOM 1944 N N . TYR B 1 28 ? 18.195 104.191 21.959 1.00 26.12 27 TYR B N 1
ATOM 1945 C CA . TYR B 1 28 ? 17.217 103.245 21.478 1.00 25.99 27 TYR B CA 1
ATOM 1946 C C . TYR B 1 28 ? 16.174 103.032 22.563 1.00 26.24 27 TYR B C 1
ATOM 1947 O O . TYR B 1 28 ? 16.524 102.703 23.700 1.00 27.24 27 TYR B O 1
ATOM 1956 N N . LYS B 1 29 ? 14.900 103.204 22.215 1.00 24.25 28 LYS B N 1
ATOM 1957 C CA . LYS B 1 29 ? 13.820 102.911 23.134 1.00 24.57 28 LYS B CA 1
ATOM 1958 C C . LYS B 1 29 ? 12.885 101.858 22.521 1.00 24.96 28 LYS B C 1
ATOM 1959 O O . LYS B 1 29 ? 12.581 101.881 21.317 1.00 25.41 28 LYS B O 1
ATOM 1965 N N . ILE B 1 30 ? 12.465 100.925 23.354 1.00 24.45 29 ILE B N 1
ATOM 1966 C CA . ILE B 1 30 ? 11.636 99.795 22.947 1.00 23.57 29 ILE B CA 1
ATOM 1967 C C . ILE B 1 30 ? 10.188 100.242 22.806 1.00 23.96 29 ILE B C 1
ATOM 1968 O O . ILE B 1 30 ? 9.622 100.767 23.746 1.00 24.53 29 ILE B O 1
ATOM 1973 N N . PRO B 1 31 ? 9.568 100.024 21.636 1.00 24.23 30 PRO B N 1
ATOM 1974 C CA . PRO B 1 31 ? 8.162 100.444 21.512 1.00 24.80 30 PRO B CA 1
ATOM 1975 C C . PRO B 1 31 ? 7.263 99.698 22.488 1.00 23.80 30 PRO B C 1
ATOM 1976 O O . PRO B 1 31 ? 7.555 98.558 22.825 1.00 23.67 30 PRO B O 1
ATOM 1980 N N . ARG B 1 32 ? 6.183 100.321 22.957 1.00 24.76 31 ARG B N 1
ATOM 1981 C CA . ARG B 1 32 ? 5.297 99.626 23.925 1.00 26.89 31 ARG B CA 1
ATOM 1982 C C . ARG B 1 32 ? 4.718 98.319 23.450 1.00 25.34 31 ARG B C 1
ATOM 1983 O O . ARG B 1 32 ? 4.651 97.393 24.227 1.00 23.57 31 ARG B O 1
ATOM 1991 N N . GLU B 1 33 ? 4.347 98.248 22.176 1.00 27.06 32 GLU B N 1
ATOM 1992 C CA . GLU B 1 33 ? 3.752 97.037 21.579 1.00 28.30 32 GLU B CA 1
ATOM 1993 C C . GLU B 1 33 ? 4.715 95.887 21.774 1.00 27.02 32 GLU B C 1
ATOM 1994 O O . GLU B 1 33 ? 4.339 94.787 22.151 1.00 27.20 32 GLU B O 1
ATOM 2000 N N . GLU B 1 34 ? 5.991 96.168 21.572 1.00 25.96 33 GLU B N 1
ATOM 2001 C CA . GLU B 1 34 ? 7.001 95.169 21.696 1.00 26.66 33 GLU B CA 1
ATOM 2002 C C . GLU B 1 34 ? 7.267 94.771 23.160 1.00 26.36 33 GLU B C 1
ATOM 2003 O O . GLU B 1 34 ? 7.335 93.586 23.469 1.00 24.43 33 GLU B O 1
ATOM 2017 N N . ASP B 1 36 ? 5.185 94.939 25.563 1.00 23.94 35 ASP B N 1
ATOM 2018 C CA . ASP B 1 36 ? 3.990 94.195 25.939 1.00 23.98 35 ASP B CA 1
ATOM 2019 C C . ASP B 1 36 ? 3.975 92.753 25.388 1.00 23.90 35 ASP B C 1
ATOM 2020 O O . ASP B 1 36 ? 3.538 91.849 26.076 1.00 21.16 35 ASP B O 1
ATOM 2025 N N . GLU B 1 37 ? 4.456 92.551 24.157 1.00 24.55 36 GLU B N 1
ATOM 2026 C CA . GLU B 1 37 ? 4.620 91.200 23.604 1.00 25.88 36 GLU B CA 1
ATOM 2027 C C . GLU B 1 37 ? 5.578 90.383 24.444 1.00 24.43 36 GLU B C 1
ATOM 2028 O O . GLU B 1 37 ? 5.289 89.242 24.817 1.00 22.42 36 GLU B O 1
ATOM 2034 N N . ILE B 1 38 ? 6.721 90.981 24.769 1.00 22.98 37 ILE B N 1
ATOM 2035 C CA . ILE B 1 38 ? 7.694 90.359 25.652 1.00 22.96 37 ILE B CA 1
ATOM 2036 C C . ILE B 1 38 ? 7.098 89.968 27.001 1.00 23.08 37 ILE B C 1
ATOM 2037 O O . ILE B 1 38 ? 7.264 88.847 27.453 1.00 23.14 37 ILE B O 1
ATOM 2042 N N . ILE B 1 39 ? 6.391 90.877 27.651 1.00 23.51 38 ILE B N 1
ATOM 2043 C CA . ILE B 1 39 ? 5.798 90.565 28.962 1.00 23.10 38 ILE B CA 1
ATOM 2044 C C . ILE B 1 39 ? 4.655 89.545 28.848 1.00 23.19 38 ILE B C 1
ATOM 2045 O O . ILE B 1 39 ? 4.504 88.658 29.689 1.00 22.95 38 ILE B O 1
ATOM 2050 N N . THR B 1 40 ? 3.841 89.658 27.812 1.00 24.35 39 THR B N 1
ATOM 2051 C CA . THR B 1 40 ? 2.790 88.682 27.589 1.00 24.99 39 THR B CA 1
ATOM 2052 C C . THR B 1 40 ? 3.380 87.238 27.550 1.00 26.33 39 THR B C 1
ATOM 2053 O O . THR B 1 40 ? 2.882 86.357 28.242 1.00 27.47 39 THR B O 1
ATOM 2057 N N . LYS B 1 41 ? 4.433 87.014 26.757 1.00 27.26 40 LYS B N 1
ATOM 2058 C CA . LYS B 1 41 ? 5.111 85.707 26.696 1.00 27.09 40 LYS B CA 1
ATOM 2059 C C . LYS B 1 41 ? 5.750 85.276 27.981 1.00 26.06 40 LYS B C 1
ATOM 2060 O O . LYS B 1 41 ? 5.712 84.116 28.333 1.00 26.44 40 LYS B O 1
ATOM 2066 N N . ALA B 1 42 ? 6.385 86.201 28.676 1.00 25.23 41 ALA B N 1
ATOM 2067 C CA . ALA B 1 42 ? 7.057 85.885 29.913 1.00 23.23 41 ALA B CA 1
ATOM 2068 C C . ALA B 1 42 ? 6.081 85.376 30.976 1.00 23.80 41 ALA B C 1
ATOM 2069 O O . ALA B 1 42 ? 6.395 84.455 31.744 1.00 25.18 41 ALA B O 1
ATOM 2071 N N . THR B 1 43 ? 4.908 85.979 31.038 1.00 23.10 42 THR B N 1
ATOM 2072 C CA . THR B 1 43 ? 3.938 85.651 32.091 1.00 23.68 42 THR B CA 1
ATOM 2073 C C . THR B 1 43 ? 3.145 84.377 31.781 1.00 22.81 42 THR B C 1
ATOM 2074 O O . THR B 1 43 ? 2.275 83.994 32.564 1.00 21.86 42 THR B O 1
ATOM 2078 N N . LYS B 1 44 ? 3.465 83.707 30.662 1.00 24.19 43 LYS B N 1
ATOM 2079 C CA . LYS B 1 44 ? 3.065 82.293 30.440 1.00 25.64 43 LYS B CA 1
ATOM 2080 C C . LYS B 1 44 ? 3.837 81.309 31.314 1.00 24.42 43 LYS B C 1
ATOM 2081 O O . LYS B 1 44 ? 3.536 80.120 31.331 1.00 25.10 43 LYS B O 1
ATOM 2087 N N . ALA B 1 45 ? 4.853 81.797 32.019 1.00 24.79 44 ALA B N 1
ATOM 2088 C CA . ALA B 1 45 ? 5.580 81.032 33.025 1.00 24.31 44 ALA B CA 1
ATOM 2089 C C . ALA B 1 45 ? 4.615 80.412 34.021 1.00 24.76 44 ALA B C 1
ATOM 2090 O O . ALA B 1 45 ? 3.553 80.977 34.296 1.00 23.88 44 ALA B O 1
ATOM 2092 N N . PRO B 1 46 ? 5.004 79.279 34.613 1.00 24.59 45 PRO B N 1
ATOM 2093 C CA . PRO B 1 46 ? 4.161 78.677 35.623 1.00 24.22 45 PRO B CA 1
ATOM 2094 C C . PRO B 1 46 ? 4.348 79.378 36.964 1.00 25.27 45 PRO B C 1
ATOM 2095 O O . PRO B 1 46 ? 5.344 80.058 37.191 1.00 24.62 45 PRO B O 1
ATOM 2099 N N . SER B 1 47 ? 3.384 79.192 37.850 1.00 24.60 46 SER B N 1
ATOM 2100 C CA . SER B 1 47 ? 3.487 79.705 39.199 1.00 24.41 46 SER B CA 1
ATOM 2101 C C . SER B 1 47 ? 2.685 78.822 40.127 1.00 24.09 46 SER B C 1
ATOM 2102 O O . SER B 1 47 ? 1.769 78.110 39.697 1.00 23.04 46 SER B O 1
ATOM 2105 N N . SER B 1 48 ? 3.023 78.882 41.414 1.00 24.45 47 SER B N 1
ATOM 2106 C CA . SER B 1 48 ? 2.373 78.035 42.407 1.00 24.31 47 SER B CA 1
ATOM 2107 C C . SER B 1 48 ? 0.874 78.365 42.385 1.00 23.93 47 SER B C 1
ATOM 2108 O O . SER B 1 48 ? 0.493 79.527 42.415 1.00 23.66 47 SER B O 1
ATOM 2111 N N . VAL B 1 49 ? 0.041 77.329 42.289 1.00 23.94 48 VAL B N 1
ATOM 2112 C CA . VAL B 1 49 ? -1.426 77.433 42.117 1.00 23.70 48 VAL B CA 1
ATOM 2113 C C . VAL B 1 49 ? -1.898 78.480 41.102 1.00 24.81 48 VAL B C 1
ATOM 2114 O O . VAL B 1 49 ? -3.006 78.999 41.210 1.00 24.74 48 VAL B O 1
ATOM 2118 N N . ASN B 1 50 ? -1.059 78.725 40.092 1.00 23.24 49 ASN B N 1
ATOM 2119 C CA . ASN B 1 50 ? -1.326 79.710 39.059 1.00 23.56 49 ASN B CA 1
ATOM 2120 C C . ASN B 1 50 ? -1.665 81.104 39.593 1.00 22.87 49 ASN B C 1
ATOM 2121 O O . ASN B 1 50 ? -2.414 81.853 38.963 1.00 24.00 49 ASN B O 1
ATOM 2134 N N . GLN B 1 52 ? 0.342 83.679 40.060 1.00 22.98 51 GLN B N 1
ATOM 2135 C CA . GLN B 1 52 ? 0.929 84.771 39.287 1.00 23.19 51 GLN B CA 1
ATOM 2136 C C . GLN B 1 52 ? 1.248 86.002 40.152 1.00 22.95 51 GLN B C 1
ATOM 2137 O O . GLN B 1 52 ? 0.727 87.073 39.927 1.00 23.86 51 GLN B O 1
ATOM 2143 N N . PRO B 1 53 ? 2.122 85.843 41.156 1.00 22.69 52 PRO B N 1
ATOM 2144 C CA . PRO B 1 53 ? 2.352 86.928 42.121 1.00 22.77 52 PRO B CA 1
ATOM 2145 C C . PRO B 1 53 ? 3.307 88.049 41.651 1.00 23.68 52 PRO B C 1
ATOM 2146 O O . PRO B 1 53 ? 3.602 89.005 42.421 1.00 25.14 52 PRO B O 1
ATOM 2150 N N . TRP B 1 54 ? 3.794 87.947 40.420 1.00 23.20 53 TRP B N 1
ATOM 2151 C CA . TRP B 1 54 ? 4.804 88.867 39.927 1.00 22.74 53 TRP B CA 1
ATOM 2152 C C . TRP B 1 54 ? 4.176 90.193 39.562 1.00 23.71 53 TRP B C 1
ATOM 2153 O O . TRP B 1 54 ? 3.067 90.235 39.018 1.00 23.67 53 TRP B O 1
ATOM 2164 N N . ARG B 1 55 ? 4.916 91.275 39.835 1.00 24.03 54 ARG B N 1
ATOM 2165 C CA . ARG B 1 55 ? 4.488 92.636 39.486 1.00 23.47 54 ARG B CA 1
ATOM 2166 C C . ARG B 1 55 ? 5.689 93.366 38.901 1.00 24.73 54 ARG B C 1
ATOM 2167 O O . ARG B 1 55 ? 6.716 93.489 39.557 1.00 25.41 54 ARG B O 1
ATOM 2175 N N . ILE B 1 56 ? 5.556 93.865 37.682 1.00 25.22 55 ILE B N 1
ATOM 2176 C CA . ILE B 1 56 ? 6.689 94.448 36.944 1.00 23.92 55 ILE B CA 1
ATOM 2177 C C . ILE B 1 56 ? 6.567 95.984 36.876 1.00 23.96 55 ILE B C 1
ATOM 2178 O O . ILE B 1 56 ? 5.628 96.508 36.278 1.00 23.15 55 ILE B O 1
ATOM 2183 N N . ALA B 1 57 ? 7.518 96.691 37.501 1.00 23.23 56 ALA B N 1
ATOM 2184 C CA . ALA B 1 57 ? 7.678 98.137 37.322 1.00 22.68 56 ALA B CA 1
ATOM 2185 C C . ALA B 1 57 ? 8.654 98.340 36.159 1.00 22.55 56 ALA B C 1
ATOM 2186 O O . ALA B 1 57 ? 9.831 97.994 36.275 1.00 22.30 56 ALA B O 1
ATOM 2188 N N . VAL B 1 58 ? 8.154 98.857 35.031 1.00 21.79 57 VAL B N 1
ATOM 2189 C CA . VAL B 1 58 ? 8.978 99.073 33.841 1.00 20.62 57 VAL B CA 1
ATOM 2190 C C . VAL B 1 58 ? 9.453 100.522 33.937 1.00 22.24 57 VAL B C 1
ATOM 2191 O O . VAL B 1 58 ? 8.734 101.459 33.533 1.00 20.80 57 VAL B O 1
ATOM 2195 N N . VAL B 1 59 ? 10.639 100.712 34.525 1.00 21.68 58 VAL B N 1
ATOM 2196 C CA . VAL B 1 59 ? 11.187 102.044 34.712 1.00 21.43 58 VAL B CA 1
ATOM 2197 C C . VAL B 1 59 ? 11.845 102.532 33.430 1.00 22.95 58 VAL B C 1
ATOM 2198 O O . VAL B 1 59 ? 12.928 102.107 33.080 1.00 22.08 58 VAL B O 1
ATOM 2202 N N . GLN B 1 60 ? 11.181 103.463 32.759 1.00 24.48 59 GLN B N 1
ATOM 2203 C CA . GLN B 1 60 ? 11.647 103.982 31.476 1.00 25.76 59 GLN B CA 1
ATOM 2204 C C . GLN B 1 60 ? 11.825 105.508 31.459 1.00 23.69 59 GLN B C 1
ATOM 2205 O O . GLN B 1 60 ? 12.664 106.000 30.723 1.00 22.24 59 GLN B O 1
ATOM 2211 N N . SER B 1 61 ? 11.063 106.250 32.266 1.00 23.44 60 SER B N 1
ATOM 2212 C CA . SER B 1 61 ? 11.104 107.722 32.236 1.00 24.31 60 SER B CA 1
ATOM 2213 C C . SER B 1 61 ? 12.403 108.261 32.812 1.00 23.82 60 SER B C 1
ATOM 2214 O O . SER B 1 61 ? 12.974 107.647 33.700 1.00 24.95 60 SER B O 1
ATOM 2217 N N . ASP B 1 62 ? 12.860 109.401 32.307 1.00 24.61 61 ASP B N 1
ATOM 2218 C CA . ASP B 1 62 ? 14.059 110.056 32.844 1.00 24.59 61 ASP B CA 1
ATOM 2219 C C . ASP B 1 62 ? 13.823 110.354 34.322 1.00 23.64 61 ASP B C 1
ATOM 2220 O O . ASP B 1 62 ? 14.698 110.175 35.162 1.00 22.37 61 ASP B O 1
ATOM 2225 N N . GLU B 1 63 ? 12.619 110.833 34.615 1.00 23.21 62 GLU B N 1
ATOM 2226 C CA . GLU B 1 63 ? 12.228 111.184 35.977 1.00 24.00 62 GLU B CA 1
ATOM 2227 C C . GLU B 1 63 ? 12.370 109.999 36.971 1.00 23.04 62 GLU B C 1
ATOM 2228 O O . GLU B 1 63 ? 13.019 110.158 38.010 1.00 21.74 62 GLU B O 1
ATOM 2242 N N . LYS B 1 65 ? 14.004 107.039 36.502 1.00 23.10 64 LYS B N 1
ATOM 2243 C CA . LYS B 1 65 ? 15.406 106.645 36.500 1.00 23.34 64 LYS B CA 1
ATOM 2244 C C . LYS B 1 65 ? 16.222 107.503 37.459 1.00 23.34 64 LYS B C 1
ATOM 2245 O O . LYS B 1 65 ? 17.042 106.993 38.225 1.00 22.80 64 LYS B O 1
ATOM 2251 N N . GLU B 1 66 ? 16.007 108.812 37.415 1.00 22.42 65 GLU B N 1
ATOM 2252 C CA . GLU B 1 66 ? 16.693 109.697 38.329 1.00 23.11 65 GLU B CA 1
ATOM 2253 C C . GLU B 1 66 ? 16.341 109.399 39.783 1.00 23.24 65 GLU B C 1
ATOM 2254 O O . GLU B 1 66 ? 17.218 109.438 40.658 1.00 22.44 65 GLU B O 1
ATOM 2260 N N . LYS B 1 67 ? 15.061 109.110 40.039 1.00 23.45 66 LYS B N 1
ATOM 2261 C CA . LYS B 1 67 ? 14.616 108.783 41.389 1.00 23.92 66 LYS B CA 1
ATOM 2262 C C . LYS B 1 67 ? 15.230 107.515 41.917 1.00 22.37 66 LYS B C 1
ATOM 2263 O O . LYS B 1 67 ? 15.511 107.425 43.104 1.00 22.05 66 LYS B O 1
ATOM 2269 N N . VAL B 1 68 ? 15.427 106.522 41.055 1.00 21.62 67 VAL B N 1
ATOM 2270 C CA . VAL B 1 68 ? 16.003 105.260 41.529 1.00 22.25 67 VAL B CA 1
ATOM 2271 C C . VAL B 1 68 ? 17.532 105.198 41.358 1.00 24.12 67 VAL B C 1
ATOM 2272 O O . VAL B 1 68 ? 18.144 104.180 41.685 1.00 24.49 67 VAL B O 1
ATOM 2276 N N . LYS B 1 69 ? 18.152 106.285 40.893 1.00 23.03 68 LYS B N 1
ATOM 2277 C CA . LYS B 1 69 ? 19.548 106.229 40.484 1.00 24.90 68 LYS B CA 1
ATOM 2278 C C . LYS B 1 69 ? 20.441 105.790 41.649 1.00 24.48 68 LYS B C 1
ATOM 2279 O O . LYS B 1 69 ? 21.204 104.851 41.511 1.00 24.40 68 LYS B O 1
ATOM 2283 N N . GLU B 1 70 ? 20.329 106.448 42.798 1.00 24.53 69 GLU B N 1
ATOM 2284 C CA . GLU B 1 70 ? 21.193 106.133 43.946 1.00 25.96 69 GLU B CA 1
ATOM 2285 C C . GLU B 1 70 ? 20.981 104.690 44.411 1.00 26.26 69 GLU B C 1
ATOM 2286 O O . GLU B 1 70 ? 21.934 104.027 44.803 1.00 26.94 69 GLU B O 1
ATOM 2288 N N . SER B 1 71 ? 19.747 104.194 44.319 1.00 25.49 70 SER B N 1
ATOM 2289 C CA . SER B 1 71 ? 19.451 102.807 44.676 1.00 26.02 70 SER B CA 1
ATOM 2290 C C . SER B 1 71 ? 20.117 101.752 43.785 1.00 26.29 70 SER B C 1
ATOM 2291 O O . SER B 1 71 ? 20.129 100.578 44.147 1.00 26.82 70 SER B O 1
ATOM 2294 N N . PHE B 1 72 ? 20.611 102.126 42.607 1.00 25.87 71 PHE B N 1
ATOM 2295 C CA . PHE B 1 72 ? 21.281 101.143 41.765 1.00 26.68 71 PHE B CA 1
ATOM 2296 C C . PHE B 1 72 ? 22.779 101.118 41.913 1.00 28.52 71 PHE B C 1
ATOM 2297 O O . PHE B 1 72 ? 23.434 100.247 41.350 1.00 31.31 71 PHE B O 1
ATOM 2305 N N . GLY B 1 73 ? 23.314 101.997 42.738 1.00 29.35 72 GLY B N 1
ATOM 2306 C CA . GLY B 1 73 ? 24.704 101.854 43.198 1.00 30.57 72 GLY B CA 1
ATOM 2307 C C . GLY B 1 73 ? 25.694 101.704 42.066 1.00 31.30 72 GLY B C 1
ATOM 2308 O O . GLY B 1 73 ? 25.774 102.576 41.208 1.00 31.06 72 GLY B O 1
ATOM 2309 N N . PHE B 1 74 ? 26.432 100.591 42.040 1.00 32.65 73 PHE B N 1
ATOM 2310 C CA . PHE B 1 74 ? 27.465 100.409 41.032 1.00 34.05 73 PHE B CA 1
ATOM 2311 C C . PHE B 1 74 ? 26.870 99.906 39.724 1.00 31.39 73 PHE B C 1
ATOM 2312 O O . PHE B 1 74 ? 27.613 99.713 38.762 1.00 31.91 73 PHE B O 1
ATOM 2320 N N . ASN B 1 75 ? 25.553 99.724 39.669 1.00 27.92 74 ASN B N 1
ATOM 2321 C CA . ASN B 1 75 ? 24.871 99.382 38.425 1.00 26.71 74 ASN B CA 1
ATOM 2322 C C . ASN B 1 75 ? 24.325 100.616 37.641 1.00 27.02 74 ASN B C 1
ATOM 2323 O O . ASN B 1 75 ? 23.307 100.548 36.927 1.00 24.88 74 ASN B O 1
ATOM 2328 N N . SER B 1 76 ? 25.018 101.757 37.769 1.00 27.73 75 SER B N 1
ATOM 2329 C CA . SER B 1 76 ? 24.516 103.015 37.241 1.00 27.74 75 SER B CA 1
ATOM 2330 C C . SER B 1 76 ? 24.535 103.041 35.712 1.00 28.01 75 SER B C 1
ATOM 2331 O O . SER B 1 76 ? 23.652 103.630 35.088 1.00 29.00 75 SER B O 1
ATOM 2334 N N . ARG B 1 77 ? 25.510 102.391 35.096 1.00 27.43 76 ARG B N 1
ATOM 2335 C CA . ARG B 1 77 ? 25.581 102.425 33.642 1.00 27.24 76 ARG B CA 1
ATOM 2336 C C . ARG B 1 77 ? 24.434 101.655 33.003 1.00 25.99 76 ARG B C 1
ATOM 2337 O O . ARG B 1 77 ? 23.877 102.096 31.996 1.00 24.48 76 ARG B O 1
ATOM 2345 N N . GLN B 1 78 ? 24.084 100.506 33.590 1.00 23.50 77 GLN B N 1
ATOM 2346 C CA . GLN B 1 78 ? 22.982 99.721 33.079 1.00 23.84 77 GLN B CA 1
ATOM 2347 C C . GLN B 1 78 ? 21.713 100.553 33.193 1.00 22.97 77 GLN B C 1
ATOM 2348 O O . GLN B 1 78 ? 20.946 100.623 32.245 1.00 23.89 77 GLN B O 1
ATOM 2354 N N . LEU B 1 79 ? 21.502 101.182 34.348 1.00 22.27 78 LEU B N 1
ATOM 2355 C CA . LEU B 1 79 ? 20.315 102.016 34.565 1.00 22.98 78 LEU B CA 1
ATOM 2356 C C . LEU B 1 79 ? 20.222 103.172 33.565 1.00 24.16 78 LEU B C 1
ATOM 2357 O O . LEU B 1 79 ? 19.163 103.400 32.962 1.00 24.91 78 LEU B O 1
ATOM 2362 N N . THR B 1 80 ? 21.314 103.919 33.436 1.00 23.65 79 THR B N 1
ATOM 2363 C CA . THR B 1 80 ? 21.389 105.040 32.504 1.00 24.37 79 THR B CA 1
ATOM 2364 C C . THR B 1 80 ? 21.127 104.681 31.049 1.00 24.31 79 THR B C 1
ATOM 2365 O O . THR B 1 80 ? 20.321 105.335 30.363 1.00 25.07 79 THR B O 1
ATOM 2369 N N . THR B 1 81 ? 21.810 103.646 30.570 1.00 23.38 80 THR B N 1
ATOM 2370 C CA . THR B 1 81 ? 21.819 103.359 29.142 1.00 22.14 80 THR B CA 1
ATOM 2371 C C . THR B 1 81 ? 20.634 102.493 28.672 1.00 21.86 80 THR B C 1
ATOM 2372 O O . THR B 1 81 ? 20.275 102.516 27.492 1.00 21.66 80 THR B O 1
ATOM 2376 N N . SER B 1 82 ? 20.044 101.737 29.590 1.00 21.67 81 SER B N 1
ATOM 2377 C CA . SER B 1 82 ? 18.970 100.805 29.267 1.00 22.49 81 SER B CA 1
ATOM 2378 C C . SER B 1 82 ? 17.724 101.465 28.664 1.00 22.20 81 SER B C 1
ATOM 2379 O O . SER B 1 82 ? 17.375 102.631 28.983 1.00 22.18 81 SER B O 1
ATOM 2382 N N . SER B 1 83 ? 17.037 100.719 27.809 1.00 21.16 82 SER B N 1
ATOM 2383 C CA . SER B 1 83 ? 15.739 101.180 27.326 1.00 21.66 82 SER B CA 1
ATOM 2384 C C . SER B 1 83 ? 14.756 101.237 28.494 1.00 22.33 82 SER B C 1
ATOM 2385 O O . SER B 1 83 ? 13.908 102.111 28.550 1.00 20.20 82 SER B O 1
ATOM 2388 N N . ALA B 1 84 ? 14.875 100.265 29.406 1.00 20.30 83 ALA B N 1
ATOM 2389 C CA . ALA B 1 84 ? 14.079 100.250 30.612 1.00 21.08 83 ALA B CA 1
ATOM 2390 C C . ALA B 1 84 ? 14.838 99.459 31.664 1.00 21.29 83 ALA B C 1
ATOM 2391 O O . ALA B 1 84 ? 15.582 98.518 31.321 1.00 20.36 83 ALA B O 1
ATOM 2401 N N . LEU B 1 86 ? 13.620 97.031 34.434 1.00 22.58 85 LEU B N 1
ATOM 2402 C CA . LEU B 1 86 ? 12.484 96.285 34.940 1.00 23.48 85 LEU B CA 1
ATOM 2403 C C . LEU B 1 86 ? 12.790 95.955 36.389 1.00 25.09 85 LEU B C 1
ATOM 2404 O O . LEU B 1 86 ? 13.852 95.433 36.665 1.00 26.01 85 LEU B O 1
ATOM 2409 N N . ILE B 1 87 ? 11.898 96.302 37.308 1.00 23.08 86 ILE B N 1
ATOM 2410 C CA . ILE B 1 87 ? 12.040 95.860 38.695 1.00 23.45 86 ILE B CA 1
ATOM 2411 C C . ILE B 1 87 ? 10.859 94.955 39.003 1.00 23.43 86 ILE B C 1
ATOM 2412 O O . ILE B 1 87 ? 9.710 95.386 38.927 1.00 23.42 86 ILE B O 1
ATOM 2417 N N . ILE B 1 88 ? 11.150 93.696 39.335 1.00 21.91 87 ILE B N 1
ATOM 2418 C CA . ILE B 1 88 ? 10.121 92.694 39.537 1.00 22.66 87 ILE B CA 1
ATOM 2419 C C . ILE B 1 88 ? 9.939 92.492 41.036 1.00 23.73 87 ILE B C 1
ATOM 2420 O O . ILE B 1 88 ? 10.888 92.227 41.754 1.00 23.51 87 ILE B O 1
ATOM 2425 N N . PHE B 1 89 ? 8.702 92.687 41.479 1.00 23.77 88 PHE B N 1
ATOM 2426 C CA . PHE B 1 89 ? 8.283 92.564 42.843 1.00 22.57 88 PHE B CA 1
ATOM 2427 C C . PHE B 1 89 ? 7.379 91.338 42.943 1.00 22.03 88 PHE B C 1
ATOM 2428 O O . PHE B 1 89 ? 6.753 90.938 41.966 1.00 23.61 88 PHE B O 1
ATOM 2436 N N . GLY B 1 90 ? 7.318 90.764 44.131 1.00 22.55 89 GLY B N 1
ATOM 2437 C CA . GLY B 1 90 ? 6.415 89.674 44.431 1.00 22.34 89 GLY B CA 1
ATOM 2438 C C . GLY B 1 90 ? 5.330 90.212 45.354 1.00 21.35 89 GLY B C 1
ATOM 2439 O O . GLY B 1 90 ? 5.611 90.945 46.294 1.00 20.21 89 GLY B O 1
ATOM 2440 N N . ASP B 1 91 ? 4.083 89.885 45.062 1.00 20.55 90 ASP B N 1
ATOM 2441 C CA . ASP B 1 91 ? 2.950 90.322 45.896 1.00 21.96 90 ASP B CA 1
ATOM 2442 C C . ASP B 1 91 ? 2.717 89.270 46.991 1.00 22.97 90 ASP B C 1
ATOM 2443 O O . ASP B 1 91 ? 2.312 88.155 46.708 1.00 24.58 90 ASP B O 1
ATOM 2448 N N . LEU B 1 92 ? 2.974 89.633 48.239 1.00 23.29 91 LEU B N 1
ATOM 2449 C CA . LEU B 1 92 ? 2.798 88.708 49.376 1.00 23.11 91 LEU B CA 1
ATOM 2450 C C . LEU B 1 92 ? 1.324 88.450 49.690 1.00 23.39 91 LEU B C 1
ATOM 2451 O O . LEU B 1 92 ? 1.021 87.530 50.460 1.00 22.58 91 LEU B O 1
ATOM 2456 N N . GLN B 1 93 ? 0.424 89.255 49.107 1.00 23.54 92 GLN B N 1
ATOM 2457 C CA . GLN B 1 93 ? -1.037 89.031 49.170 1.00 23.59 92 GLN B CA 1
ATOM 2458 C C . GLN B 1 93 ? -1.620 88.677 47.806 1.00 23.60 92 GLN B C 1
ATOM 2459 O O . GLN B 1 93 ? -2.736 89.074 47.442 1.00 21.67 92 GLN B O 1
ATOM 2465 N N . ASN B 1 94 ? -0.872 87.858 47.072 1.00 23.24 93 ASN B N 1
ATOM 2466 C CA . ASN B 1 94 ? -1.204 87.510 45.722 1.00 23.06 93 ASN B CA 1
ATOM 2467 C C . ASN B 1 94 ? -2.566 86.825 45.566 1.00 23.87 93 ASN B C 1
ATOM 2468 O O . ASN B 1 94 ? -3.150 86.843 44.467 1.00 23.76 93 ASN B O 1
ATOM 2473 N N . TYR B 1 95 ? -3.035 86.208 46.656 1.00 23.19 94 TYR B N 1
ATOM 2474 C CA . TYR B 1 95 ? -4.310 85.470 46.692 1.00 25.36 94 TYR B CA 1
ATOM 2475 C C . TYR B 1 95 ? -5.500 86.417 46.584 1.00 24.96 94 TYR B C 1
ATOM 2476 O O . TYR B 1 95 ? -6.627 85.993 46.329 1.00 24.94 94 TYR B O 1
ATOM 2485 N N . GLU B 1 96 ? -5.257 87.713 46.749 1.00 24.68 95 GLU B N 1
ATOM 2486 C CA . GLU B 1 96 ? -6.322 88.683 46.498 1.00 24.74 95 GLU B CA 1
ATOM 2487 C C . GLU B 1 96 ? -6.801 88.656 45.040 1.00 25.09 95 GLU B C 1
ATOM 2488 O O . GLU B 1 96 ? -7.889 89.125 44.768 1.00 26.14 95 GLU B O 1
ATOM 2494 N N . LYS B 1 97 ? -6.004 88.119 44.118 1.00 24.25 96 LYS B N 1
ATOM 2495 C CA . LYS B 1 97 ? -6.417 87.950 42.702 1.00 26.06 96 LYS B CA 1
ATOM 2496 C C . LYS B 1 97 ? -7.000 86.577 42.355 1.00 25.39 96 LYS B C 1
ATOM 2497 O O . LYS B 1 97 ? -7.309 86.291 41.180 1.00 26.42 96 LYS B O 1
ATOM 2503 N N . ALA B 1 98 ? -7.142 85.712 43.357 1.00 25.01 97 ALA B N 1
ATOM 2504 C CA . ALA B 1 98 ? -7.599 84.338 43.128 1.00 24.49 97 ALA B CA 1
ATOM 2505 C C . ALA B 1 98 ? -8.974 84.293 42.453 1.00 24.85 97 ALA B C 1
ATOM 2506 O O . ALA B 1 98 ? -9.170 83.560 41.487 1.00 24.34 97 ALA B O 1
ATOM 2508 N N . GLU B 1 99 ? -9.917 85.091 42.942 1.00 25.84 98 GLU B N 1
ATOM 2509 C CA . GLU B 1 99 ? -11.268 85.067 42.398 1.00 26.02 98 GLU B CA 1
ATOM 2510 C C . GLU B 1 99 ? -11.230 85.469 40.928 1.00 26.00 98 GLU B C 1
ATOM 2511 O O . GLU B 1 99 ? -11.873 84.843 40.095 1.00 23.49 98 GLU B O 1
ATOM 2517 N N . GLN B 1 100 ? -10.413 86.475 40.610 1.00 26.29 99 GLN B N 1
ATOM 2518 C CA . GLN B 1 100 ? -10.274 86.955 39.229 1.00 26.48 99 GLN B CA 1
ATOM 2519 C C . GLN B 1 100 ? -9.706 85.903 38.309 1.00 25.57 99 GLN B C 1
ATOM 2520 O O . GLN B 1 100 ? -10.265 85.647 37.241 1.00 24.73 99 GLN B O 1
ATOM 2526 N N . ILE B 1 101 ? -8.575 85.318 38.725 1.00 23.90 100 ILE B N 1
ATOM 2527 C CA . ILE B 1 101 ? -7.833 84.346 37.939 1.00 24.29 100 ILE B CA 1
ATOM 2528 C C . ILE B 1 101 ? -8.681 83.109 37.687 1.00 24.86 100 ILE B C 1
ATOM 2529 O O . ILE B 1 101 ? -8.869 82.651 36.532 1.00 26.47 100 ILE B O 1
ATOM 2534 N N . TYR B 1 102 ? -9.206 82.561 38.773 1.00 24.21 101 TYR B N 1
ATOM 2535 C CA . TYR B 1 102 ? -9.962 81.325 38.676 1.00 22.97 101 TYR B CA 1
ATOM 2536 C C . TYR B 1 102 ? -11.295 81.590 38.001 1.00 21.56 101 TYR B C 1
ATOM 2537 O O . TYR B 1 102 ? -11.770 80.763 37.221 1.00 21.67 101 TYR B O 1
ATOM 2546 N N . GLY B 1 103 ? -11.853 82.765 38.241 1.00 22.33 102 GLY B N 1
ATOM 2547 C CA . GLY B 1 103 ? -13.055 83.217 37.537 1.00 22.68 102 GLY B CA 1
ATOM 2548 C C . GLY B 1 103 ? -12.844 83.251 36.024 1.00 22.86 102 GLY B C 1
ATOM 2549 O O . GLY B 1 103 ? -13.709 82.827 35.251 1.00 22.37 102 GLY B O 1
ATOM 2550 N N . ASP B 1 104 ? -11.686 83.760 35.605 1.00 24.14 103 ASP B N 1
ATOM 2551 C CA . ASP B 1 104 ? -11.291 83.781 34.181 1.00 24.43 103 ASP B CA 1
ATOM 2552 C C . ASP B 1 104 ? -11.201 82.383 33.595 1.00 23.59 103 ASP B C 1
ATOM 2553 O O . ASP B 1 104 ? -11.578 82.156 32.444 1.00 24.50 103 ASP B O 1
ATOM 2558 N N . ALA B 1 105 ? -10.745 81.422 34.388 1.00 23.46 104 ALA B N 1
ATOM 2559 C CA . ALA B 1 105 ? -10.701 80.042 33.938 1.00 23.43 104 ALA B CA 1
ATOM 2560 C C . ALA B 1 105 ? -12.098 79.468 33.656 1.00 23.61 104 ALA B C 1
ATOM 2561 O O . ALA B 1 105 ? -12.279 78.642 32.741 1.00 26.30 104 ALA B O 1
ATOM 2563 N N . VAL B 1 106 ? -13.077 79.853 34.481 1.00 22.11 105 VAL B N 1
ATOM 2564 C CA . VAL B 1 106 ? -14.455 79.428 34.279 1.00 20.05 105 VAL B CA 1
ATOM 2565 C C . VAL B 1 106 ? -15.025 80.074 33.005 1.00 20.12 105 VAL B C 1
ATOM 2566 O O . VAL B 1 106 ? -15.634 79.391 32.181 1.00 21.32 105 VAL B O 1
ATOM 2570 N N . GLU B 1 107 ? -14.823 81.385 32.875 1.00 20.58 106 GLU B N 1
ATOM 2571 C CA . GLU B 1 107 ? -15.254 82.158 31.729 1.00 22.77 106 GLU B CA 1
ATOM 2572 C C . GLU B 1 107 ? -14.689 81.559 30.426 1.00 24.41 106 GLU B C 1
ATOM 2573 O O . GLU B 1 107 ? -15.410 81.410 29.427 1.00 23.91 106 GLU B O 1
ATOM 2579 N N . GLN B 1 108 ? -13.430 81.141 30.482 1.00 26.21 107 GLN B N 1
ATOM 2580 C CA . GLN B 1 108 ? -12.703 80.639 29.320 1.00 28.40 107 GLN B CA 1
ATOM 2581 C C . GLN B 1 108 ? -12.903 79.136 29.140 1.00 29.63 107 GLN B C 1
ATOM 2582 O O . GLN B 1 108 ? -12.243 78.525 28.332 1.00 31.11 107 GLN B O 1
ATOM 2588 N N . GLN B 1 109 ? -13.846 78.563 29.884 1.00 28.43 108 GLN B N 1
ATOM 2589 C CA . GLN B 1 109 ? -14.223 77.165 29.784 1.00 28.88 108 GLN B CA 1
ATOM 2590 C C . GLN B 1 109 ? -13.116 76.126 30.041 1.00 28.89 108 GLN B C 1
ATOM 2591 O O . GLN B 1 109 ? -13.163 75.004 29.543 1.00 29.48 108 GLN B O 1
ATOM 2597 N N . LEU B 1 110 ? -12.190 76.471 30.924 1.00 27.86 109 LEU B N 1
ATOM 2598 C CA . LEU B 1 110 ? -11.118 75.565 31.323 1.00 27.73 109 LEU B CA 1
ATOM 2599 C C . LEU B 1 110 ? -11.461 74.779 32.582 1.00 29.01 109 LEU B C 1
ATOM 2600 O O . LEU B 1 110 ? -10.850 73.766 32.854 1.00 31.50 109 LEU B O 1
ATOM 2613 N N . THR B 1 112 ? -15.108 74.074 35.484 1.00 22.42 111 THR B N 1
ATOM 2614 C CA . THR B 1 112 ? -16.441 74.448 35.942 1.00 20.75 111 THR B CA 1
ATOM 2615 C C . THR B 1 112 ? -16.344 75.325 37.205 1.00 19.38 111 THR B C 1
ATOM 2616 O O . THR B 1 112 ? -15.329 75.340 37.918 1.00 17.91 111 THR B O 1
ATOM 2620 N N . GLU B 1 113 ? -17.397 76.084 37.453 1.00 18.44 112 GLU B N 1
ATOM 2621 C CA . GLU B 1 113 ? -17.498 76.871 38.673 1.00 19.73 112 GLU B CA 1
ATOM 2622 C C . GLU B 1 113 ? -17.432 75.909 39.857 1.00 19.77 112 GLU B C 1
ATOM 2623 O O . GLU B 1 113 ? -16.860 76.226 40.887 1.00 20.46 112 GLU B O 1
ATOM 2629 N N . ASP B 1 114 ? -18.028 74.733 39.674 1.00 20.67 113 ASP B N 1
ATOM 2630 C CA . ASP B 1 114 ? -18.087 73.710 40.716 1.00 22.04 113 ASP B CA 1
ATOM 2631 C C . ASP B 1 114 ? -16.676 73.345 41.179 1.00 21.21 113 ASP B C 1
ATOM 2632 O O . ASP B 1 114 ? -16.393 73.276 42.385 1.00 21.52 113 ASP B O 1
ATOM 2637 N N . ILE B 1 115 ? -15.794 73.125 40.212 1.00 20.49 114 ILE B N 1
ATOM 2638 C CA . ILE B 1 115 ? -14.420 72.764 40.497 1.00 21.19 114 ILE B CA 1
ATOM 2639 C C . ILE B 1 115 ? -13.659 73.961 41.035 1.00 21.73 114 ILE B C 1
ATOM 2640 O O . ILE B 1 115 ? -12.845 73.812 41.973 1.00 21.44 114 ILE B O 1
ATOM 2645 N N . LYS B 1 116 ? -13.909 75.149 40.465 1.00 21.14 115 LYS B N 1
ATOM 2646 C CA . LYS B 1 116 ? -13.230 76.350 40.941 1.00 20.97 115 LYS B CA 1
ATOM 2647 C C . LYS B 1 116 ? -13.446 76.499 42.469 1.00 20.03 115 LYS B C 1
ATOM 2648 O O . LYS B 1 116 ? -12.505 76.757 43.181 1.00 21.89 115 LYS B O 1
ATOM 2654 N N . ALA B 1 117 ? -14.677 76.338 42.930 1.00 20.42 116 ALA B N 1
ATOM 2655 C CA . ALA B 1 117 ? -15.021 76.501 44.352 1.00 20.66 116 ALA B CA 1
ATOM 2656 C C . ALA B 1 117 ? -14.253 75.492 45.209 1.00 21.85 116 ALA B C 1
ATOM 2657 O O . ALA B 1 117 ? -13.730 75.843 46.272 1.00 20.14 116 ALA B O 1
ATOM 2659 N N . GLN B 1 118 ? -14.147 74.256 44.720 1.00 23.03 117 GLN B N 1
ATOM 2660 C CA . GLN B 1 118 ? -13.452 73.204 45.452 1.00 23.98 117 GLN B CA 1
ATOM 2661 C C . GLN B 1 118 ? -11.980 73.524 45.551 1.00 22.98 117 GLN B C 1
ATOM 2662 O O . GLN B 1 118 ? -11.382 73.309 46.586 1.00 22.50 117 GLN B O 1
ATOM 2668 N N . LEU B 1 119 ? -11.392 74.036 44.472 1.00 22.07 118 LEU B N 1
ATOM 2669 C CA . LEU B 1 119 ? -9.979 74.387 44.464 1.00 22.82 118 LEU B CA 1
ATOM 2670 C C . LEU B 1 119 ? -9.695 75.545 45.435 1.00 23.94 118 LEU B C 1
ATOM 2671 O O . LEU B 1 119 ? -8.773 75.478 46.269 1.00 22.41 118 LEU B O 1
ATOM 2676 N N . LEU B 1 120 ? -10.483 76.610 45.323 1.00 23.63 119 LEU B N 1
ATOM 2677 C CA . LEU B 1 120 ? -10.256 77.780 46.176 1.00 23.22 119 LEU B CA 1
ATOM 2678 C C . LEU B 1 120 ? -10.540 77.468 47.647 1.00 23.00 119 LEU B C 1
ATOM 2679 O O . LEU B 1 120 ? -9.921 78.070 48.513 1.00 22.15 119 LEU B O 1
ATOM 2684 N N . ASP B 1 121 ? -11.465 76.543 47.926 1.00 24.06 120 ASP B N 1
ATOM 2685 C CA A ASP B 1 121 ? -11.771 76.115 49.303 0.50 23.93 120 ASP B CA 1
ATOM 2686 C CA B ASP B 1 121 ? -11.767 76.158 49.315 0.50 24.12 120 ASP B CA 1
ATOM 2687 C C . ASP B 1 121 ? -10.518 75.635 50.047 1.00 24.48 120 ASP B C 1
ATOM 2688 O O . ASP B 1 121 ? -10.410 75.812 51.245 1.00 24.33 120 ASP B O 1
ATOM 2697 N N . TRP B 1 122 ? -9.568 75.007 49.350 1.00 25.02 121 TRP B N 1
ATOM 2698 C CA . TRP B 1 122 ? -8.305 74.631 50.038 1.00 26.74 121 TRP B CA 1
ATOM 2699 C C . TRP B 1 122 ? -7.182 75.606 49.759 1.00 25.97 121 TRP B C 1
ATOM 2700 O O . TRP B 1 122 ? -6.379 75.891 50.656 1.00 23.02 121 TRP B O 1
ATOM 2711 N N . ILE B 1 123 ? -7.118 76.133 48.536 1.00 24.07 122 ILE B N 1
ATOM 2712 C CA . ILE B 1 123 ? -6.033 77.044 48.181 1.00 23.50 122 ILE B CA 1
ATOM 2713 C C . ILE B 1 123 ? -6.018 78.294 49.083 1.00 23.94 122 ILE B C 1
ATOM 2714 O O . ILE B 1 123 ? -4.966 78.667 49.602 1.00 24.60 122 ILE B O 1
ATOM 2719 N N . LEU B 1 124 ? -7.171 78.917 49.288 1.00 23.46 123 LEU B N 1
ATOM 2720 C CA . LEU B 1 124 ? -7.200 80.207 50.007 1.00 24.20 123 LEU B CA 1
ATOM 2721 C C . LEU B 1 124 ? -6.766 80.082 51.493 1.00 25.27 123 LEU B C 1
ATOM 2722 O O . LEU B 1 124 ? -5.869 80.802 51.936 1.00 26.46 123 LEU B O 1
ATOM 2727 N N . PRO B 1 125 ? -7.367 79.155 52.248 1.00 26.03 124 PRO B N 1
ATOM 2728 C CA . PRO B 1 125 ? -6.891 78.977 53.630 1.00 27.28 124 PRO B CA 1
ATOM 2729 C C . PRO B 1 125 ? -5.404 78.638 53.726 1.00 27.80 124 PRO B C 1
ATOM 2730 O O . PRO B 1 125 ? -4.737 79.010 54.682 1.00 29.79 124 PRO B O 1
ATOM 2734 N N . TYR B 1 126 ? -4.892 77.925 52.748 1.00 27.27 125 TYR B N 1
ATOM 2735 C CA . TYR B 1 126 ? -3.484 77.554 52.757 1.00 28.92 125 TYR B CA 1
ATOM 2736 C C . TYR B 1 126 ? -2.605 78.792 52.542 1.00 27.21 125 TYR B C 1
ATOM 2737 O O . TYR B 1 126 ? -1.733 79.080 53.368 1.00 27.70 125 TYR B O 1
ATOM 2746 N N . TYR B 1 127 ? -2.884 79.559 51.493 1.00 25.67 126 TYR B N 1
ATOM 2747 C CA . TYR B 1 127 ? -2.090 80.767 51.167 1.00 25.21 126 TYR B CA 1
ATOM 2748 C C . TYR B 1 127 ? -2.252 81.862 52.216 1.00 25.71 126 TYR B C 1
ATOM 2749 O O . TYR B 1 127 ? -1.277 82.535 52.567 1.00 26.77 126 TYR B O 1
ATOM 2758 N N . LYS B 1 128 ? -3.462 82.043 52.725 1.00 24.68 127 LYS B N 1
ATOM 2759 C CA . LYS B 1 128 ? -3.716 83.107 53.693 1.00 26.89 127 LYS B CA 1
ATOM 2760 C C . LYS B 1 128 ? -3.065 82.836 55.033 1.00 27.43 127 LYS B C 1
ATOM 2761 O O . LYS B 1 128 ? -2.911 83.748 55.835 1.00 28.25 127 LYS B O 1
ATOM 2767 N N . ASN B 1 129 ? -2.716 81.583 55.297 1.00 26.61 128 ASN B N 1
ATOM 2768 C CA . ASN B 1 129 ? -2.126 81.243 56.571 1.00 26.52 128 ASN B CA 1
ATOM 2769 C C . ASN B 1 129 ? -0.609 80.948 56.525 1.00 26.38 128 ASN B C 1
ATOM 2770 O O . ASN B 1 129 ? -0.024 80.637 57.554 1.00 24.62 128 ASN B O 1
ATOM 2775 N N . LEU B 1 130 ? 0.021 81.083 55.356 1.00 24.76 129 LEU B N 1
ATOM 2776 C CA . LEU B 1 130 ? 1.465 80.996 55.243 1.00 25.10 129 LEU B CA 1
ATOM 2777 C C . LEU B 1 130 ? 2.151 82.122 56.000 1.00 24.55 129 LEU B C 1
ATOM 2778 O O . LEU B 1 130 ? 1.682 83.252 55.999 1.00 23.90 129 LEU B O 1
ATOM 2783 N N . SER B 1 131 ? 3.276 81.811 56.629 1.00 24.83 130 SER B N 1
ATOM 2784 C CA . SER B 1 131 ? 4.115 82.828 57.242 1.00 24.59 130 SER B CA 1
ATOM 2785 C C . SER B 1 131 ? 4.597 83.801 56.186 1.00 24.73 130 SER B C 1
ATOM 2786 O O . SER B 1 131 ? 4.635 83.488 54.986 1.00 21.50 130 SER B O 1
ATOM 2789 N N . ARG B 1 132 ? 4.983 84.989 56.622 1.00 25.21 131 ARG B N 1
ATOM 2790 C CA . ARG B 1 132 ? 5.600 85.944 55.715 1.00 27.20 131 ARG B CA 1
ATOM 2791 C C . ARG B 1 132 ? 6.831 85.350 54.994 1.00 25.34 131 ARG B C 1
ATOM 2792 O O . ARG B 1 132 ? 6.986 85.537 53.779 1.00 25.30 131 ARG B O 1
ATOM 2800 N N . GLU B 1 133 ? 7.700 84.645 55.719 1.00 24.38 132 GLU B N 1
ATOM 2801 C CA . GLU B 1 133 ? 8.909 84.044 55.112 1.00 27.08 132 GLU B CA 1
ATOM 2802 C C . GLU B 1 133 ? 8.556 82.966 54.079 1.00 24.41 132 GLU B C 1
ATOM 2803 O O . GLU B 1 133 ? 9.090 82.954 52.963 1.00 24.54 132 GLU B O 1
ATOM 2809 N N . GLY B 1 134 ? 7.619 82.090 54.426 1.00 23.33 133 GLY B N 1
ATOM 2810 C CA . GLY B 1 134 ? 7.122 81.104 53.481 1.00 22.44 133 GLY B CA 1
ATOM 2811 C C . GLY B 1 134 ? 6.537 81.732 52.219 1.00 22.63 133 GLY B C 1
ATOM 2812 O O . GLY B 1 134 ? 6.783 81.277 51.117 1.00 22.14 133 GLY B O 1
ATOM 2821 N N . LYS B 1 136 ? 7.269 84.807 51.037 1.00 25.15 135 LYS B N 1
ATOM 2822 C CA . LYS B 1 136 ? 8.382 85.451 50.311 1.00 24.64 135 LYS B CA 1
ATOM 2823 C C . LYS B 1 136 ? 9.124 84.393 49.448 1.00 24.66 135 LYS B C 1
ATOM 2824 O O . LYS B 1 136 ? 9.467 84.647 48.287 1.00 24.22 135 LYS B O 1
ATOM 2827 N N . ASP B 1 137 ? 9.309 83.192 49.981 1.00 23.31 136 ASP B N 1
ATOM 2828 C CA . ASP B 1 137 ? 9.947 82.122 49.204 1.00 23.41 136 ASP B CA 1
ATOM 2829 C C . ASP B 1 137 ? 9.120 81.815 47.943 1.00 23.16 136 ASP B C 1
ATOM 2830 O O . ASP B 1 137 ? 9.664 81.675 46.837 1.00 25.07 136 ASP B O 1
ATOM 2835 N N . ILE B 1 138 ? 7.809 81.724 48.103 1.00 24.41 137 ILE B N 1
ATOM 2836 C CA . ILE B 1 138 ? 6.930 81.392 46.973 1.00 23.96 137 ILE B CA 1
ATOM 2837 C C . ILE B 1 138 ? 7.024 82.449 45.889 1.00 25.26 137 ILE B C 1
ATOM 2838 O O . ILE B 1 138 ? 7.148 82.127 44.706 1.00 23.47 137 ILE B O 1
ATOM 2843 N N . VAL B 1 139 ? 6.948 83.711 46.281 1.00 24.08 138 VAL B N 1
ATOM 2844 C CA . VAL B 1 139 ? 6.911 84.776 45.275 1.00 22.77 138 VAL B CA 1
ATOM 2845 C C . VAL B 1 139 ? 8.294 84.970 44.620 1.00 24.20 138 VAL B C 1
ATOM 2846 O O . VAL B 1 139 ? 8.364 85.293 43.430 1.00 24.18 138 VAL B O 1
ATOM 2850 N N . ASN B 1 140 ? 9.369 84.768 45.378 1.00 23.39 139 ASN B N 1
ATOM 2851 C CA . ASN B 1 140 ? 10.734 84.820 44.819 1.00 23.93 139 ASN B CA 1
ATOM 2852 C C . ASN B 1 140 ? 10.901 83.779 43.740 1.00 23.72 139 ASN B C 1
ATOM 2853 O O . ASN B 1 140 ? 11.427 84.070 42.662 1.00 23.46 139 ASN B O 1
ATOM 2858 N N . ILE B 1 141 ? 10.456 82.558 44.039 1.00 23.85 140 ILE B N 1
ATOM 2859 C CA . ILE B 1 141 ? 10.545 81.462 43.097 1.00 23.43 140 ILE B CA 1
ATOM 2860 C C . ILE B 1 141 ? 9.689 81.740 41.865 1.00 25.09 140 ILE B C 1
ATOM 2861 O O . ILE B 1 141 ? 10.202 81.667 40.742 1.00 24.53 140 ILE B O 1
ATOM 2866 N N . ASP B 1 142 ? 8.408 82.077 42.051 1.00 24.20 141 ASP B N 1
ATOM 2867 C CA . ASP B 1 142 ? 7.525 82.236 40.900 1.00 23.44 141 ASP B CA 1
ATOM 2868 C C . ASP B 1 142 ? 8.037 83.364 40.016 1.00 23.82 141 ASP B C 1
ATOM 2869 O O . ASP B 1 142 ? 8.066 83.216 38.814 1.00 22.84 141 ASP B O 1
ATOM 2874 N N . SER B 1 143 ? 8.392 84.492 40.633 1.00 23.71 142 SER B N 1
ATOM 2875 C CA . SER B 1 143 ? 8.834 85.687 39.901 1.00 24.45 142 SER B CA 1
ATOM 2876 C C . SER B 1 143 ? 10.142 85.458 39.143 1.00 23.94 142 SER B C 1
ATOM 2877 O O . SER B 1 143 ? 10.346 86.010 38.059 1.00 23.26 142 SER B O 1
ATOM 2880 N N . SER B 1 144 ? 11.019 84.643 39.715 1.00 23.23 143 SER B N 1
ATOM 2881 C CA . SER B 1 144 ? 12.255 84.237 39.049 1.00 23.92 143 SER B CA 1
ATOM 2882 C C . SER B 1 144 ? 12.004 83.338 37.828 1.00 24.02 143 SER B C 1
ATOM 2883 O O . SER B 1 144 ? 12.693 83.435 36.802 1.00 23.59 143 SER B O 1
ATOM 2886 N N . LEU B 1 145 ? 11.019 82.447 37.924 1.00 25.69 144 LEU B N 1
ATOM 2887 C CA . LEU B 1 145 ? 10.646 81.638 36.772 1.00 24.22 144 LEU B CA 1
ATOM 2888 C C . LEU B 1 145 ? 10.227 82.538 35.597 1.00 25.34 144 LEU B C 1
ATOM 2889 O O . LEU B 1 145 ? 10.663 82.335 34.458 1.00 25.71 144 LEU B O 1
ATOM 2902 N N . ALA B 1 147 ? 10.954 85.760 35.242 1.00 22.93 146 ALA B N 1
ATOM 2903 C CA . ALA B 1 147 ? 12.129 86.550 34.844 1.00 23.81 146 ALA B CA 1
ATOM 2904 C C . ALA B 1 147 ? 13.031 85.839 33.812 1.00 24.67 146 ALA B C 1
ATOM 2905 O O . ALA B 1 147 ? 13.480 86.479 32.829 1.00 24.11 146 ALA B O 1
ATOM 2915 N N . GLN B 1 149 ? 12.142 83.451 31.657 1.00 23.59 148 GLN B N 1
ATOM 2916 C CA . GLN B 1 149 ? 11.422 83.434 30.416 1.00 24.19 148 GLN B CA 1
ATOM 2917 C C . GLN B 1 149 ? 11.372 84.843 29.784 1.00 23.68 148 GLN B C 1
ATOM 2918 O O . GLN B 1 149 ? 11.455 84.968 28.573 1.00 24.04 148 GLN B O 1
ATOM 2924 N N . LEU B 1 150 ? 11.292 85.901 30.594 1.00 22.67 149 LEU B N 1
ATOM 2925 C CA . LEU B 1 150 ? 11.355 87.279 30.055 1.00 23.04 149 LEU B CA 1
ATOM 2926 C C . LEU B 1 150 ? 12.700 87.557 29.366 1.00 23.92 149 LEU B C 1
ATOM 2927 O O . LEU B 1 150 ? 12.745 88.117 28.271 1.00 21.36 149 LEU B O 1
ATOM 2940 N N . LEU B 1 152 ? 14.808 85.364 28.029 1.00 22.52 151 LEU B N 1
ATOM 2941 C CA . LEU B 1 152 ? 14.890 84.585 26.797 1.00 22.96 151 LEU B CA 1
ATOM 2942 C C . LEU B 1 152 ? 14.054 85.219 25.688 1.00 22.28 151 LEU B C 1
ATOM 2943 O O . LEU B 1 152 ? 14.519 85.391 24.557 1.00 22.04 151 LEU B O 1
ATOM 2948 N N . THR B 1 153 ? 12.832 85.605 26.020 1.00 22.68 152 THR B N 1
ATOM 2949 C CA . THR B 1 153 ? 11.937 86.239 25.033 1.00 22.61 152 THR B CA 1
ATOM 2950 C C . THR B 1 153 ? 12.502 87.559 24.554 1.00 22.21 152 THR B C 1
ATOM 2951 O O . THR B 1 153 ? 12.453 87.870 23.367 1.00 21.30 152 THR B O 1
ATOM 2955 N N . ALA B 1 154 ? 13.073 88.333 25.478 1.00 21.86 153 ALA B N 1
ATOM 2956 C CA . ALA B 1 154 ? 13.717 89.595 25.094 1.00 21.82 153 ALA B CA 1
ATOM 2957 C C . ALA B 1 154 ? 14.809 89.316 24.053 1.00 22.16 153 ALA B C 1
ATOM 2958 O O . ALA B 1 154 ? 14.885 89.977 22.980 1.00 20.34 153 ALA B O 1
ATOM 2960 N N . LYS B 1 155 ? 15.616 88.292 24.322 1.00 21.13 154 LYS B N 1
ATOM 2961 C CA . LYS B 1 155 ? 16.671 87.907 23.378 1.00 21.58 154 LYS B CA 1
ATOM 2962 C C . LYS B 1 155 ? 16.112 87.442 22.031 1.00 21.32 154 LYS B C 1
ATOM 2963 O O . LYS B 1 155 ? 16.690 87.730 20.977 1.00 20.84 154 LYS B O 1
ATOM 2969 N N . ALA B 1 156 ? 14.980 86.739 22.039 1.00 22.06 155 ALA B N 1
ATOM 2970 C CA . ALA B 1 156 ? 14.355 86.288 20.787 1.00 20.65 155 ALA B CA 1
ATOM 2971 C C . ALA B 1 156 ? 13.904 87.466 19.933 1.00 21.34 155 ALA B C 1
ATOM 2972 O O . ALA B 1 156 ? 13.845 87.388 18.676 1.00 21.54 155 ALA B O 1
ATOM 2974 N N . HIS B 1 157 ? 13.580 88.568 20.596 1.00 22.25 156 HIS B N 1
ATOM 2975 C CA . HIS B 1 157 ? 13.201 89.822 19.919 1.00 22.04 156 HIS B CA 1
ATOM 2976 C C . HIS B 1 157 ? 14.384 90.654 19.483 1.00 21.78 156 HIS B C 1
ATOM 2977 O O . HIS B 1 157 ? 14.204 91.695 18.848 1.00 22.81 156 HIS B O 1
ATOM 2984 N N . GLY B 1 158 ? 15.585 90.223 19.820 1.00 21.42 157 GLY B N 1
ATOM 2985 C CA . GLY B 1 158 ? 16.801 90.906 19.343 1.00 22.20 157 GLY B CA 1
ATOM 2986 C C . GLY B 1 158 ? 17.392 91.833 20.415 1.00 22.17 157 GLY B C 1
ATOM 2987 O O . GLY B 1 158 ? 18.385 92.511 20.179 1.00 21.92 157 GLY B O 1
ATOM 2988 N N . TYR B 1 159 ? 16.787 91.832 21.593 1.00 21.97 158 TYR B N 1
ATOM 2989 C CA . TYR B 1 159 ? 17.239 92.674 22.717 1.00 23.09 158 TYR B CA 1
ATOM 2990 C C . TYR B 1 159 ? 18.196 91.893 23.609 1.00 24.48 158 TYR B C 1
ATOM 2991 O O . TYR B 1 159 ? 18.377 90.681 23.429 1.00 27.38 158 TYR B O 1
ATOM 3000 N N . ASP B 1 160 ? 18.841 92.594 24.530 1.00 22.95 159 ASP B N 1
ATOM 3001 C CA . ASP B 1 160 ? 19.655 91.971 25.545 1.00 22.14 159 ASP B CA 1
ATOM 3002 C C . ASP B 1 160 ? 19.255 92.470 26.904 1.00 22.09 159 ASP B C 1
ATOM 3003 O O . ASP B 1 160 ? 18.589 93.499 27.024 1.00 23.33 159 ASP B O 1
ATOM 3008 N N . THR B 1 161 ? 19.653 91.722 27.923 1.00 22.39 160 THR B N 1
ATOM 3009 C CA . THR B 1 161 ? 19.324 92.023 29.296 1.00 21.69 160 THR B CA 1
ATOM 3010 C C . THR B 1 161 ? 20.511 91.820 30.229 1.00 23.25 160 THR B 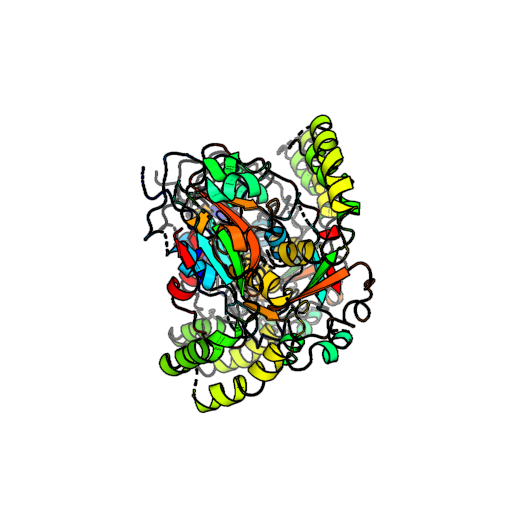C 1
ATOM 3011 O O . THR B 1 161 ? 21.528 91.221 29.845 1.00 23.70 160 THR B O 1
ATOM 3015 N N . ASN B 1 162 ? 20.337 92.307 31.450 1.00 22.56 161 ASN B N 1
ATOM 3016 C CA . ASN B 1 162 ? 21.290 92.095 32.562 1.00 22.67 161 ASN B CA 1
ATOM 3017 C C . ASN B 1 162 ? 20.463 91.970 33.818 1.00 22.86 161 ASN B C 1
ATOM 3018 O O . ASN B 1 162 ? 19.827 92.959 34.257 1.00 21.88 161 ASN B O 1
ATOM 3023 N N . PRO B 1 163 ? 20.402 90.752 34.384 1.00 22.31 162 PRO B N 1
ATOM 3024 C CA . PRO B 1 163 ? 19.714 90.635 35.680 1.00 22.13 162 PRO B CA 1
ATOM 3025 C C . PRO B 1 163 ? 20.564 91.227 36.769 1.00 22.24 162 PRO B C 1
ATOM 3026 O O . PRO B 1 163 ? 21.784 91.096 36.735 1.00 22.85 162 PRO B O 1
ATOM 3030 N N . ILE B 1 164 ? 19.917 91.887 37.729 1.00 22.32 163 ILE B N 1
ATOM 3031 C CA . ILE B 1 164 ? 20.590 92.732 38.688 1.00 21.92 163 ILE B CA 1
ATOM 3032 C C . ILE B 1 164 ? 19.951 92.505 40.062 1.00 24.41 163 ILE B C 1
ATOM 3033 O O . ILE B 1 164 ? 18.724 92.586 40.205 1.00 23.66 163 ILE B O 1
ATOM 3038 N N . GLY B 1 165 ? 20.795 92.171 41.045 1.00 24.09 164 GLY B N 1
ATOM 3039 C CA . GLY B 1 165 ? 20.389 91.987 42.429 1.00 24.86 164 GLY B CA 1
ATOM 3040 C C . GLY B 1 165 ? 21.024 93.045 43.300 1.00 25.12 164 GLY B C 1
ATOM 3041 O O . GLY B 1 165 ? 20.602 93.257 44.422 1.00 25.62 164 GLY B O 1
ATOM 3042 N N . GLY B 1 166 ? 22.006 93.756 42.747 1.00 25.80 165 GLY B N 1
ATOM 3043 C CA . GLY B 1 166 ? 22.735 94.772 43.463 1.00 25.52 165 GLY B CA 1
ATOM 3044 C C . GLY B 1 166 ? 22.059 96.120 43.482 1.00 25.86 165 GLY B C 1
ATOM 3045 O O . GLY B 1 166 ? 22.622 97.095 42.995 1.00 27.00 165 GLY B O 1
ATOM 3046 N N . PHE B 1 167 ? 20.856 96.171 44.053 1.00 25.37 166 PHE B N 1
ATOM 3047 C CA . PHE B 1 167 ? 20.161 97.429 44.274 1.00 24.46 166 PHE B CA 1
ATOM 3048 C C . PHE B 1 167 ? 19.591 97.473 45.694 1.00 25.04 166 PHE B C 1
ATOM 3049 O O . PHE B 1 167 ? 19.514 96.447 46.374 1.00 24.88 166 PHE B O 1
ATOM 3057 N N . ASP B 1 168 ? 19.205 98.667 46.123 1.00 24.59 167 ASP B N 1
ATOM 3058 C CA . ASP B 1 168 ? 18.680 98.902 47.479 1.00 25.83 167 ASP B CA 1
ATOM 3059 C C . ASP B 1 168 ? 17.253 98.378 47.619 1.00 26.71 167 ASP B C 1
ATOM 3060 O O . ASP B 1 168 ? 16.289 99.108 47.436 1.00 27.77 167 ASP B O 1
ATOM 3065 N N . LYS B 1 169 ? 17.143 97.107 47.979 1.00 25.81 168 LYS B N 1
ATOM 3066 C CA . LYS B 1 169 ? 15.854 96.450 48.164 1.00 26.33 168 LYS B CA 1
ATOM 3067 C C . LYS B 1 169 ? 15.059 96.937 49.375 1.00 26.12 168 LYS B C 1
ATOM 3068 O O . LYS B 1 169 ? 13.831 96.831 49.407 1.00 26.54 168 LYS B O 1
ATOM 3074 N N . GLU B 1 170 ? 15.757 97.456 50.370 1.00 25.02 169 GLU B N 1
ATOM 3075 C CA . GLU B 1 170 ? 15.097 98.009 51.551 1.00 26.99 169 GLU B CA 1
ATOM 3076 C C . GLU B 1 170 ? 14.220 99.215 51.236 1.00 24.92 169 GLU B C 1
ATOM 3077 O O . GLU B 1 170 ? 13.232 99.443 51.901 1.00 25.94 169 GLU B O 1
ATOM 3083 N N . ASN B 1 171 ? 14.611 100.004 50.247 1.00 23.27 170 ASN B N 1
ATOM 3084 C CA . ASN B 1 171 ? 13.978 101.296 49.986 1.00 22.67 170 ASN B CA 1
ATOM 3085 C C . ASN B 1 171 ? 13.307 101.395 48.620 1.00 21.76 170 ASN B C 1
ATOM 3086 O O . ASN B 1 171 ? 12.571 102.338 48.366 1.00 22.92 170 ASN B O 1
ATOM 3091 N N . ILE B 1 172 ? 13.518 100.418 47.756 1.00 21.36 171 ILE B N 1
ATOM 3092 C CA . ILE B 1 172 ? 13.076 100.579 46.373 1.00 22.78 171 ILE B CA 1
ATOM 3093 C C . ILE B 1 172 ? 11.549 100.689 46.213 1.00 23.90 171 ILE B C 1
ATOM 3094 O O . ILE B 1 172 ? 11.065 101.514 45.415 1.00 25.17 171 ILE B O 1
ATOM 3099 N N . ALA B 1 173 ? 10.787 99.884 46.956 1.00 24.18 172 ALA B N 1
ATOM 3100 C CA . ALA B 1 173 ? 9.305 99.973 46.902 1.00 24.83 172 ALA B CA 1
ATOM 3101 C C . ALA B 1 173 ? 8.820 101.372 47.232 1.00 25.24 172 ALA B C 1
ATOM 3102 O O . ALA B 1 173 ? 8.010 101.958 46.503 1.00 24.40 172 ALA B O 1
ATOM 3104 N N . ASP B 1 174 ? 9.321 101.919 48.336 1.00 26.42 173 ASP B N 1
ATOM 3105 C CA . ASP B 1 174 ? 8.946 103.263 48.738 1.00 25.95 173 ASP B CA 1
ATOM 3106 C C . ASP B 1 174 ? 9.283 104.314 47.674 1.00 26.12 173 ASP B C 1
ATOM 3107 O O . ASP B 1 174 ? 8.527 105.272 47.470 1.00 25.32 173 ASP B O 1
ATOM 3112 N N . ILE B 1 175 ? 10.445 104.166 47.045 1.00 26.23 174 ILE B N 1
ATOM 3113 C CA . ILE B 1 175 ? 10.935 105.147 46.086 1.00 26.63 174 ILE B CA 1
ATOM 3114 C C . ILE B 1 175 ? 10.021 105.185 44.858 1.00 26.89 174 ILE B C 1
ATOM 3115 O O . ILE B 1 175 ? 9.676 106.241 44.374 1.00 26.12 174 ILE B O 1
ATOM 3120 N N . ILE B 1 176 ? 9.604 104.034 44.371 1.00 27.44 175 ILE B N 1
ATOM 3121 C CA . ILE B 1 176 ? 8.786 104.009 43.162 1.00 30.22 175 ILE B CA 1
ATOM 3122 C C . ILE B 1 176 ? 7.286 104.099 43.432 1.00 29.87 175 ILE B C 1
ATOM 3123 O O . ILE B 1 176 ? 6.511 104.298 42.505 1.00 29.26 175 ILE B O 1
ATOM 3128 N N . GLY B 1 177 ? 6.900 103.961 44.699 1.00 28.40 176 GLY B N 1
ATOM 3129 C CA . GLY B 1 177 ? 5.520 104.123 45.111 1.00 27.62 176 GLY B CA 1
ATOM 3130 C C . GLY B 1 177 ? 4.715 102.854 45.160 1.00 27.93 176 GLY B C 1
ATOM 3131 O O . GLY B 1 177 ? 3.538 102.865 44.790 1.00 27.97 176 GLY B O 1
ATOM 3132 N N . TYR B 1 178 ? 5.344 101.753 45.577 1.00 27.25 177 TYR B N 1
ATOM 3133 C CA . TYR B 1 178 ? 4.643 100.504 45.833 1.00 27.31 177 TYR B CA 1
ATOM 3134 C C . TYR B 1 178 ? 4.640 100.274 47.329 1.00 27.58 177 TYR B C 1
ATOM 3135 O O . TYR B 1 178 ? 5.596 100.644 48.029 1.00 27.83 177 TYR B O 1
ATOM 3144 N N . ASP B 1 179 ? 3.564 99.669 47.818 1.00 27.45 178 ASP B N 1
ATOM 3145 C CA . ASP B 1 179 ? 3.389 99.412 49.255 1.00 28.36 178 ASP B CA 1
ATOM 3146 C C . ASP B 1 179 ? 4.500 98.438 49.671 1.00 27.58 178 ASP B C 1
ATOM 3147 O O . ASP B 1 179 ? 4.497 97.276 49.243 1.00 24.44 178 ASP B O 1
ATOM 3152 N N . SER B 1 180 ? 5.452 98.927 50.467 1.00 26.85 179 SER B N 1
ATOM 3153 C CA . SER B 1 180 ? 6.640 98.140 50.834 1.00 28.65 179 SER B CA 1
ATOM 3154 C C . SER B 1 180 ? 6.350 96.986 51.799 1.00 29.64 179 SER B C 1
ATOM 3155 O O . SER B 1 180 ? 7.134 96.050 51.893 1.00 30.85 179 SER B O 1
ATOM 3158 N N . ASP B 1 181 ? 5.223 97.036 52.491 1.00 30.12 180 ASP B N 1
ATOM 3159 C CA . ASP B 1 181 ? 4.801 95.921 53.338 1.00 31.52 180 ASP B CA 1
ATOM 3160 C C . ASP B 1 181 ? 4.267 94.757 52.520 1.00 30.74 180 ASP B C 1
ATOM 3161 O O . ASP B 1 181 ? 4.435 93.617 52.924 1.00 32.27 180 ASP B O 1
ATOM 3166 N N . ARG B 1 182 ? 3.608 95.052 51.398 1.00 28.68 181 ARG B N 1
ATOM 3167 C CA . ARG B 1 182 ? 2.949 94.036 50.548 1.00 26.73 181 ARG B CA 1
ATOM 3168 C C . ARG B 1 182 ? 3.794 93.528 49.383 1.00 26.35 181 ARG B C 1
ATOM 3169 O O . ARG B 1 182 ? 3.686 92.367 48.980 1.00 24.95 181 ARG B O 1
ATOM 3177 N N . TYR B 1 183 ? 4.606 94.406 48.809 1.00 25.57 182 TYR B N 1
ATOM 3178 C CA . TYR B 1 183 ? 5.359 94.059 47.602 1.00 25.34 182 TYR B CA 1
ATOM 3179 C C . TYR B 1 183 ? 6.855 93.966 47.878 1.00 25.48 182 TYR B C 1
ATOM 3180 O O . TYR B 1 183 ? 7.449 94.939 48.282 1.00 26.30 182 TYR B O 1
ATOM 3189 N N . VAL B 1 184 ? 7.448 92.785 47.702 1.00 25.62 183 VAL B N 1
ATOM 3190 C CA . VAL B 1 184 ? 8.885 92.621 47.985 1.00 26.29 183 VAL B CA 1
ATOM 3191 C C . VAL B 1 184 ? 9.685 92.554 46.687 1.00 23.96 183 VAL B C 1
ATOM 3192 O O . VAL B 1 184 ? 9.304 91.848 45.791 1.00 22.80 183 VAL B O 1
ATOM 3196 N N . PRO B 1 185 ? 10.791 93.298 46.596 1.00 24.14 184 PRO B N 1
ATOM 3197 C CA . PRO B 1 185 ? 11.607 93.244 45.370 1.00 23.00 184 PRO B CA 1
ATOM 3198 C C . PRO B 1 185 ? 12.307 91.903 45.219 1.00 22.65 184 PRO B C 1
ATOM 3199 O O . PRO B 1 185 ? 12.850 91.380 46.189 1.00 21.21 184 PRO B O 1
ATOM 3203 N N . VAL B 1 186 ? 12.250 91.327 44.028 1.00 21.85 185 VAL B N 1
ATOM 3204 C CA . VAL B 1 186 ? 12.861 90.022 43.788 1.00 22.97 185 VAL B CA 1
ATOM 3205 C C . VAL B 1 186 ? 14.168 90.200 43.019 1.00 23.86 185 VAL B C 1
ATOM 3206 O O . VAL B 1 186 ? 15.240 89.827 43.482 1.00 22.80 185 VAL B O 1
ATOM 3210 N N . LEU B 1 187 ? 14.071 90.803 41.843 1.00 23.37 186 LEU B N 1
ATOM 3211 C CA . LEU B 1 187 ? 15.256 91.168 41.089 1.00 24.13 186 LEU B CA 1
ATOM 3212 C C . LEU B 1 187 ? 14.900 92.219 40.075 1.00 24.63 186 LEU B C 1
ATOM 3213 O O . LEU B 1 187 ? 13.716 92.431 39.826 1.00 24.55 186 LEU B O 1
ATOM 3218 N N . ALA B 1 188 ? 15.925 92.885 39.538 1.00 22.90 187 ALA B N 1
ATOM 3219 C CA . ALA B 1 188 ? 15.752 93.858 38.463 1.00 23.96 187 ALA B CA 1
ATOM 3220 C C . ALA B 1 188 ? 16.322 93.278 37.173 1.00 23.61 187 ALA B C 1
ATOM 3221 O O . ALA B 1 188 ? 17.143 92.357 37.225 1.00 23.45 187 ALA B O 1
ATOM 3223 N N . ILE B 1 189 ? 15.876 93.791 36.022 1.00 23.47 188 ILE B N 1
ATOM 3224 C CA . ILE B 1 189 ? 16.393 93.354 34.729 1.00 23.31 188 ILE B CA 1
ATOM 3225 C C . ILE B 1 189 ? 16.568 94.561 33.824 1.00 22.68 188 ILE B C 1
ATOM 3226 O O . ILE B 1 189 ? 15.569 95.177 33.455 1.00 22.51 188 ILE B O 1
ATOM 3231 N N . ALA B 1 190 ? 17.815 94.927 33.492 1.00 20.24 189 ALA B N 1
ATOM 3232 C CA . ALA B 1 190 ? 18.043 95.976 32.498 1.00 21.83 189 ALA B CA 1
ATOM 3233 C C . ALA B 1 190 ? 17.730 95.374 31.145 1.00 22.04 189 ALA B C 1
ATOM 3234 O O . ALA B 1 190 ? 18.123 94.246 30.880 1.00 21.11 189 ALA B O 1
ATOM 3236 N N . ILE B 1 191 ? 17.066 96.134 30.278 1.00 22.51 190 ILE B N 1
ATOM 3237 C CA . ILE B 1 191 ? 16.745 95.640 28.942 1.00 21.85 190 ILE B CA 1
ATOM 3238 C C . ILE B 1 191 ? 16.973 96.762 27.932 1.00 22.32 190 ILE B C 1
ATOM 3239 O O . ILE B 1 191 ? 16.729 97.926 28.217 1.00 20.05 190 ILE B O 1
ATOM 3244 N N . GLY B 1 192 ? 17.502 96.400 26.776 1.00 20.96 191 GLY B N 1
ATOM 3245 C CA . GLY B 1 192 ? 17.729 97.360 25.722 1.00 21.34 191 GLY B CA 1
ATOM 3246 C C . GLY B 1 192 ? 18.425 96.696 24.570 1.00 20.85 191 GLY B C 1
ATOM 3247 O O . GLY B 1 192 ? 18.557 95.458 24.534 1.00 19.46 191 GLY B O 1
ATOM 3248 N N . LYS B 1 193 ? 18.887 97.525 23.653 1.00 21.99 192 LYS B N 1
ATOM 3249 C CA . LYS B 1 193 ? 19.684 97.098 22.518 1.00 24.13 192 LYS B CA 1
ATOM 3250 C C . LYS B 1 193 ? 21.144 97.208 22.909 1.00 23.87 192 LYS B C 1
ATOM 3251 O O . LYS B 1 193 ? 21.579 98.261 23.377 1.00 23.58 192 LYS B O 1
ATOM 3257 N N . LYS B 1 194 ? 21.922 96.149 22.695 1.00 24.05 193 LYS B N 1
ATOM 3258 C CA . LYS B 1 194 ? 23.325 96.149 23.154 1.00 25.34 193 LYS B CA 1
ATOM 3259 C C . LYS B 1 194 ? 24.174 97.190 22.435 1.00 24.36 193 LYS B C 1
ATOM 3260 O O . LYS B 1 194 ? 24.020 97.386 21.221 1.00 25.04 193 LYS B O 1
ATOM 3266 N N . ALA B 1 195 ? 25.049 97.872 23.182 1.00 23.37 194 ALA B N 1
ATOM 3267 C CA . ALA B 1 195 ? 26.060 98.764 22.582 1.00 25.17 194 ALA B CA 1
ATOM 3268 C C . ALA B 1 195 ? 27.455 98.149 22.713 1.00 26.31 194 ALA B C 1
ATOM 3269 O O . ALA B 1 195 ? 28.345 98.541 22.001 1.00 25.79 194 ALA B O 1
ATOM 3271 N N . GLN B 1 196 ? 27.626 97.197 23.634 1.00 28.35 195 GLN B N 1
ATOM 3272 C CA . GLN B 1 196 ? 28.851 96.386 23.726 1.00 29.99 195 GLN B CA 1
ATOM 3273 C C . GLN B 1 196 ? 28.522 94.925 23.965 1.00 27.04 195 GLN B C 1
ATOM 3274 O O . GLN B 1 196 ? 27.635 94.623 24.717 1.00 25.94 195 GLN B O 1
ATOM 3280 N N . ASP B 1 197 ? 29.268 94.023 23.348 1.00 27.47 196 ASP B N 1
ATOM 3281 C CA . ASP B 1 197 ? 29.089 92.577 23.571 1.00 28.82 196 ASP B CA 1
ATOM 3282 C C . ASP B 1 197 ? 29.277 92.216 25.049 1.00 27.65 196 ASP B C 1
ATOM 3283 O O . ASP B 1 197 ? 30.154 92.760 25.712 1.00 27.73 196 ASP B O 1
ATOM 3288 N N . ALA B 1 198 ? 28.462 91.303 25.556 1.00 26.74 197 ALA B N 1
ATOM 3289 C CA . ALA B 1 198 ? 28.713 90.688 26.861 1.00 27.41 197 ALA B CA 1
ATOM 3290 C C . ALA B 1 198 ? 30.056 89.961 26.908 1.00 27.07 197 ALA B C 1
ATOM 3291 O O . ALA B 1 198 ? 30.529 89.464 25.880 1.00 25.80 197 ALA B O 1
ATOM 3293 N N . HIS B 1 199 ? 30.666 89.899 28.091 1.00 26.46 198 HIS B N 1
ATOM 3294 C CA . HIS B 1 199 ? 31.746 88.937 28.332 1.00 29.03 198 HIS B CA 1
ATOM 3295 C C . HIS B 1 199 ? 31.186 87.509 28.412 1.00 27.83 198 HIS B C 1
ATOM 3296 O O . HIS B 1 199 ? 30.149 87.269 29.066 1.00 28.36 198 HIS B O 1
ATOM 3303 N N . ASP B 1 200 ? 31.861 86.571 27.754 1.00 24.72 199 ASP B N 1
ATOM 3304 C CA . ASP B 1 200 ? 31.565 85.164 27.932 1.00 25.44 199 ASP B CA 1
ATOM 3305 C C . ASP B 1 200 ? 31.942 84.732 29.354 1.00 23.88 199 ASP B C 1
ATOM 3306 O O . ASP B 1 200 ? 32.846 85.308 29.946 1.00 22.59 199 ASP B O 1
ATOM 3311 N N . SER B 1 201 ? 31.260 83.718 29.876 1.00 24.01 200 SER B N 1
ATOM 3312 C CA . SER B 1 201 ? 31.472 83.272 31.256 1.00 24.29 200 SER B CA 1
ATOM 3313 C C . SER B 1 201 ? 31.498 81.765 31.308 1.00 24.50 200 SER B C 1
ATOM 3314 O O . SER B 1 201 ? 31.094 81.112 30.355 1.00 24.51 200 SER B O 1
ATOM 3317 N N . VAL B 1 202 ? 32.041 81.206 32.391 1.00 23.96 201 VAL B N 1
ATOM 3318 C CA . VAL B 1 202 ? 32.184 79.758 32.496 1.00 23.79 201 VAL B CA 1
ATOM 3319 C C . VAL B 1 202 ? 31.073 79.177 33.346 1.00 22.82 201 VAL B C 1
ATOM 3320 O O . VAL B 1 202 ? 30.420 79.885 34.144 1.00 20.67 201 VAL B O 1
ATOM 3324 N N . ARG B 1 203 ? 30.862 77.876 33.161 1.00 20.85 202 ARG B N 1
ATOM 3325 C CA . ARG B 1 203 ? 29.952 77.119 34.018 1.00 21.33 202 ARG B CA 1
ATOM 3326 C C . ARG B 1 203 ? 30.693 75.897 34.560 1.00 22.14 202 ARG B C 1
ATOM 3327 O O . ARG B 1 203 ? 31.611 75.380 33.915 1.00 17.67 202 ARG B O 1
ATOM 3335 N N . LEU B 1 204 ? 30.274 75.473 35.749 1.00 22.10 203 LEU B N 1
ATOM 3336 C CA . LEU B 1 204 ? 30.783 74.275 36.414 1.00 22.31 203 LEU B CA 1
ATOM 3337 C C . LEU B 1 204 ? 30.552 73.052 35.520 1.00 22.04 203 LEU B C 1
ATOM 3338 O O . LEU B 1 204 ? 29.572 73.012 34.784 1.00 20.43 203 LEU B O 1
ATOM 3343 N N . PRO B 1 205 ? 31.408 72.028 35.629 1.00 22.00 204 PRO B N 1
ATOM 3344 C CA . PRO B 1 205 ? 31.131 70.772 34.949 1.00 24.22 204 PRO B CA 1
ATOM 3345 C C . PRO B 1 205 ? 29.882 70.174 35.559 1.00 24.93 204 PRO B C 1
ATOM 3346 O O . PRO B 1 205 ? 29.684 70.308 36.783 1.00 24.25 204 PRO B O 1
ATOM 3350 N N . ILE B 1 206 ? 29.054 69.516 34.767 1.00 24.27 205 ILE B N 1
ATOM 3351 C CA . ILE B 1 206 ? 27.755 69.108 35.306 1.00 25.54 205 ILE B CA 1
ATOM 3352 C C . ILE B 1 206 ? 27.890 68.055 36.406 1.00 24.40 205 ILE B C 1
ATOM 3353 O O . ILE B 1 206 ? 27.020 67.969 37.276 1.00 23.33 205 ILE B O 1
ATOM 3358 N N . ASP B 1 207 ? 28.987 67.293 36.397 1.00 24.32 206 ASP B N 1
ATOM 3359 C CA . ASP B 1 207 ? 29.288 66.353 37.493 1.00 24.99 206 ASP B CA 1
ATOM 3360 C C . ASP B 1 207 ? 29.350 67.010 38.882 1.00 24.79 206 ASP B C 1
ATOM 3361 O O . ASP B 1 207 ? 29.241 66.319 39.908 1.00 24.25 206 ASP B O 1
ATOM 3366 N N . ASP B 1 208 ? 29.541 68.322 38.923 1.00 24.61 207 ASP B N 1
ATOM 3367 C CA . ASP B 1 208 ? 29.583 69.040 40.202 1.00 25.60 207 ASP B CA 1
ATOM 3368 C C . ASP B 1 208 ? 28.239 69.579 40.663 1.00 26.30 207 ASP B C 1
ATOM 3369 O O . ASP B 1 208 ? 28.127 70.091 41.791 1.00 28.23 207 ASP B O 1
ATOM 3374 N N . VAL B 1 209 ? 27.214 69.473 39.814 1.00 25.58 208 VAL B N 1
ATOM 3375 C CA . VAL B 1 209 ? 25.926 70.064 40.108 1.00 24.24 208 VAL B CA 1
ATOM 3376 C C . VAL B 1 209 ? 24.757 69.092 40.039 1.00 25.57 208 VAL B C 1
ATOM 3377 O O . VAL B 1 209 ? 23.686 69.441 40.474 1.00 26.98 208 VAL B O 1
ATOM 3381 N N . ARG B 1 210 ? 24.925 67.895 39.465 1.00 22.59 209 ARG B N 1
ATOM 3382 C CA . ARG B 1 210 ? 23.819 66.967 39.394 1.00 22.43 209 ARG B CA 1
ATOM 3383 C C . ARG B 1 210 ? 24.291 65.572 39.673 1.00 22.20 209 ARG B C 1
ATOM 3384 O O . ARG B 1 210 ? 25.427 65.242 39.351 1.00 20.57 209 ARG B O 1
ATOM 3392 N N . GLU B 1 211 ? 23.424 64.749 40.261 1.00 21.93 210 GLU B N 1
ATOM 3393 C CA . GLU B 1 211 ? 23.713 63.341 40.377 1.00 22.39 210 GLU B CA 1
ATOM 3394 C C . GLU B 1 211 ? 22.463 62.497 40.236 1.00 21.56 210 GLU B C 1
ATOM 3395 O O . GLU B 1 211 ? 21.377 62.946 40.527 1.00 22.11 210 GLU B O 1
ATOM 3401 N N . PHE B 1 212 ? 22.636 61.258 39.809 1.00 20.48 211 PHE B N 1
ATOM 3402 C CA . PHE B 1 212 ? 21.518 60.355 39.605 1.00 21.93 211 PHE B CA 1
ATOM 3403 C C . PHE B 1 212 ? 21.309 59.505 40.843 1.00 21.81 211 PHE B C 1
ATOM 3404 O O . PHE B 1 212 ? 22.236 58.924 41.330 1.00 20.79 211 PHE B O 1
ATOM 3412 N N . LEU B 1 213 ? 20.075 59.421 41.323 1.00 23.77 212 LEU B N 1
ATOM 3413 C CA . LEU B 1 213 ? 19.736 58.656 42.533 1.00 24.53 212 LEU B CA 1
ATOM 3414 C C . LEU B 1 213 ? 18.674 57.605 42.279 1.00 24.56 212 LEU B C 1
ATOM 3415 O O . LEU B 1 213 ? 17.843 57.741 41.384 1.00 23.43 212 LEU B O 1
ATOM 3421 N N . GLN C 1 3 ? 27.350 65.620 -18.981 1.00 41.31 2 GLN C N 1
ATOM 3422 C CA . GLN C 1 3 ? 28.219 64.581 -19.619 1.00 41.11 2 GLN C CA 1
ATOM 3423 C C . GLN C 1 3 ? 27.670 63.203 -19.294 1.00 40.27 2 GLN C C 1
ATOM 3424 O O . GLN C 1 3 ? 27.720 62.768 -18.139 1.00 40.55 2 GLN C O 1
ATOM 3426 N N . LYS C 1 4 ? 27.142 62.520 -20.306 1.00 39.71 3 LYS C N 1
ATOM 3427 C CA . LYS C 1 4 ? 26.648 61.141 -20.125 1.00 39.81 3 LYS C CA 1
ATOM 3428 C C . LYS C 1 4 ? 27.845 60.231 -19.886 1.00 36.87 3 LYS C C 1
ATOM 3429 O O . LYS C 1 4 ? 28.832 60.311 -20.590 1.00 36.27 3 LYS C O 1
ATOM 3433 N N . LEU C 1 5 ? 27.791 59.411 -18.857 1.00 36.40 4 LEU C N 1
ATOM 3434 C CA . LEU C 1 5 ? 28.899 58.520 -18.564 1.00 35.74 4 LEU C CA 1
ATOM 3435 C C . LEU C 1 5 ? 28.776 57.266 -19.412 1.00 35.56 4 LEU C C 1
ATOM 3436 O O . LEU C 1 5 ? 27.682 56.926 -19.874 1.00 33.30 4 LEU C O 1
ATOM 3441 N N . THR C 1 6 ? 29.903 56.574 -19.587 1.00 35.46 5 THR C N 1
ATOM 3442 C CA . THR C 1 6 ? 29.931 55.289 -20.275 1.00 34.53 5 THR C CA 1
ATOM 3443 C C . THR C 1 6 ? 29.396 54.189 -19.356 1.00 31.63 5 THR C C 1
ATOM 3444 O O . THR C 1 6 ? 29.924 53.942 -18.272 1.00 30.63 5 THR C O 1
ATOM 3448 N N . ARG C 1 7 ? 28.330 53.551 -19.815 1.00 29.59 6 ARG C N 1
ATOM 3449 C CA . ARG C 1 7 ? 27.687 52.466 -19.104 1.00 29.86 6 ARG C CA 1
ATOM 3450 C C . ARG C 1 7 ? 28.344 51.157 -19.416 1.00 27.75 6 ARG C C 1
ATOM 3451 O O . ARG C 1 7 ? 29.076 51.038 -20.384 1.00 27.55 6 ARG C O 1
ATOM 3459 N N . ILE C 1 8 ? 28.098 50.185 -18.560 1.00 26.47 7 ILE C N 1
ATOM 3460 C CA . ILE C 1 8 ? 28.640 48.836 -18.696 1.00 25.19 7 ILE C CA 1
ATOM 3461 C C . ILE C 1 8 ? 27.441 47.894 -18.621 1.00 26.01 7 ILE C C 1
ATOM 3462 O O . ILE C 1 8 ? 26.781 47.813 -17.590 1.00 24.44 7 ILE C O 1
ATOM 3467 N N . ASN C 1 9 ? 27.146 47.226 -19.726 1.00 24.88 8 ASN C N 1
ATOM 3468 C CA . ASN C 1 9 ? 25.965 46.356 -19.861 1.00 27.12 8 ASN C CA 1
ATOM 3469 C C . ASN C 1 9 ? 26.226 44.883 -19.531 1.00 26.69 8 ASN C C 1
ATOM 3470 O O . ASN C 1 9 ? 25.297 44.118 -19.239 1.00 27.03 8 ASN C O 1
ATOM 3475 N N . ASP C 1 10 ? 27.482 44.480 -19.631 1.00 25.53 9 ASP C N 1
ATOM 3476 C CA . ASP C 1 10 ? 27.849 43.100 -19.420 1.00 26.42 9 ASP C CA 1
ATOM 3477 C C . ASP C 1 10 ? 28.059 42.804 -17.934 1.00 25.04 9 ASP C C 1
ATOM 3478 O O . ASP C 1 10 ? 28.913 43.407 -17.278 1.00 23.41 9 ASP C O 1
ATOM 3483 N N . PHE C 1 11 ? 27.298 41.840 -17.421 1.00 24.60 10 PHE C N 1
ATOM 3484 C CA . PHE C 1 11 ? 27.372 41.462 -15.998 1.00 24.58 10 PHE C CA 1
ATOM 3485 C C . PHE C 1 11 ? 28.766 41.172 -15.453 1.00 23.37 10 PHE C C 1
ATOM 3486 O O . PHE C 1 11 ? 29.122 41.655 -14.385 1.00 25.53 10 PHE C O 1
ATOM 3494 N N . ASN C 1 12 ? 29.532 40.337 -16.133 1.00 24.10 11 ASN C N 1
ATOM 3495 C CA A ASN C 1 12 ? 30.869 40.005 -15.682 0.50 24.63 11 ASN C CA 1
ATOM 3496 C CA B ASN C 1 12 ? 30.859 40.003 -15.649 0.50 24.54 11 ASN C CA 1
ATOM 3497 C C . ASN C 1 12 ? 31.768 41.236 -15.630 1.00 24.62 11 ASN C C 1
ATOM 3498 O O . ASN C 1 12 ? 32.578 41.393 -14.712 1.00 24.34 11 ASN C O 1
ATOM 3507 N N . GLU C 1 13 ? 31.636 42.111 -16.629 1.00 24.25 12 GLU C N 1
ATOM 3508 C CA . GLU C 1 13 ? 32.462 43.306 -16.649 1.00 24.63 12 GLU C CA 1
ATOM 3509 C C . GLU C 1 13 ? 32.102 44.247 -15.512 1.00 23.15 12 GLU C C 1
ATOM 3510 O O . GLU C 1 13 ? 32.978 44.832 -14.918 1.00 24.80 12 GLU C O 1
ATOM 3516 N N . VAL C 1 14 ? 30.816 44.394 -15.213 1.00 23.17 13 VAL C N 1
ATOM 3517 C CA . VAL C 1 14 ? 30.383 45.174 -14.063 1.00 21.73 13 VAL C CA 1
ATOM 3518 C C . VAL C 1 14 ? 31.027 44.679 -12.765 1.00 24.86 13 VAL C C 1
ATOM 3519 O O . VAL C 1 14 ? 31.633 45.453 -11.997 1.00 23.24 13 VAL C O 1
ATOM 3523 N N . LEU C 1 15 ? 30.920 43.385 -12.519 1.00 25.61 14 LEU C N 1
ATOM 3524 C CA . LEU C 1 15 ? 31.499 42.796 -11.324 1.00 25.12 14 LEU C CA 1
ATOM 3525 C C . LEU C 1 15 ? 33.010 43.025 -11.262 1.00 25.45 14 LEU C C 1
ATOM 3526 O O . LEU C 1 15 ? 33.556 43.336 -10.207 1.00 26.11 14 LEU C O 1
ATOM 3531 N N . ASN C 1 16 ? 33.690 42.855 -12.388 1.00 25.18 15 ASN C N 1
ATOM 3532 C CA . ASN C 1 16 ? 35.139 43.015 -12.462 1.00 24.87 15 ASN C CA 1
ATOM 3533 C C . ASN C 1 16 ? 35.584 44.457 -12.281 1.00 25.08 15 ASN C C 1
ATOM 3534 O O . ASN C 1 16 ? 36.723 44.729 -11.930 1.00 26.15 15 ASN C O 1
ATOM 3539 N N . SER C 1 17 ? 34.688 45.386 -12.564 1.00 24.91 16 SER C N 1
ATOM 3540 C CA . SER C 1 17 ? 35.010 46.799 -12.548 1.00 24.10 16 SER C CA 1
ATOM 3541 C C . SER C 1 17 ? 34.663 47.476 -11.236 1.00 23.74 16 SER C C 1
ATOM 3542 O O . SER C 1 17 ? 35.066 48.614 -11.007 1.00 25.22 16 SER C O 1
ATOM 3545 N N . ARG C 1 18 ? 33.957 46.785 -10.355 1.00 23.25 17 ARG C N 1
ATOM 3546 C CA . ARG C 1 18 ? 33.553 47.363 -9.064 1.00 24.24 17 ARG C CA 1
ATOM 3547 C C . ARG C 1 18 ? 34.767 47.397 -8.149 1.00 24.76 17 ARG C C 1
ATOM 3548 O O . ARG C 1 18 ? 35.215 46.337 -7.702 1.00 23.39 17 ARG C O 1
ATOM 3556 N N . LYS C 1 19 ? 35.263 48.611 -7.871 1.00 23.49 18 LYS C N 1
ATOM 3557 C CA . LYS C 1 19 ? 36.405 48.858 -6.996 1.00 23.80 18 LYS C CA 1
ATOM 3558 C C . LYS C 1 19 ? 36.145 50.105 -6.150 1.00 24.10 18 LYS C C 1
ATOM 3559 O O . LYS C 1 19 ? 35.304 50.925 -6.486 1.00 25.92 18 LYS C O 1
ATOM 3565 N N . SER C 1 20 ? 36.864 50.247 -5.056 1.00 23.93 19 SER C N 1
ATOM 3566 C CA . SER C 1 20 ? 36.678 51.386 -4.168 1.00 23.60 19 SER C CA 1
ATOM 3567 C C . SER C 1 20 ? 37.348 52.619 -4.717 1.00 25.04 19 SER C C 1
ATOM 3568 O O . SER C 1 20 ? 38.561 52.714 -4.701 1.00 27.73 19 SER C O 1
ATOM 3571 N N . VAL C 1 21 ? 36.563 53.558 -5.228 1.00 23.44 20 VAL C N 1
ATOM 3572 C CA . VAL C 1 21 ? 37.084 54.828 -5.692 1.00 22.54 20 VAL C CA 1
ATOM 3573 C C . VAL C 1 21 ? 36.973 55.793 -4.528 1.00 23.48 20 VAL C C 1
ATOM 3574 O O . VAL C 1 21 ? 35.928 55.887 -3.896 1.00 24.35 20 VAL C O 1
ATOM 3578 N N . LYS C 1 22 ? 38.023 56.544 -4.251 1.00 24.13 21 LYS C N 1
ATOM 3579 C CA . LYS C 1 22 ? 38.011 57.450 -3.074 1.00 25.86 21 LYS C CA 1
ATOM 3580 C C . LYS C 1 22 ? 38.075 58.943 -3.341 1.00 25.00 21 LYS C C 1
ATOM 3581 O O . LYS C 1 22 ? 37.927 59.747 -2.410 1.00 25.58 21 LYS C O 1
ATOM 3587 N N . VAL C 1 23 ? 38.254 59.321 -4.607 1.00 23.94 22 VAL C N 1
ATOM 3588 C CA . VAL C 1 23 ? 38.226 60.716 -5.017 1.00 24.31 22 VAL C CA 1
ATOM 3589 C C . VAL C 1 23 ? 37.247 60.828 -6.187 1.00 23.70 22 VAL C C 1
ATOM 3590 O O . VAL C 1 23 ? 37.451 60.195 -7.221 1.00 23.01 22 VAL C O 1
ATOM 3594 N N . PHE C 1 24 ? 36.194 61.618 -6.004 1.00 22.43 23 PHE C N 1
ATOM 3595 C CA . PHE C 1 24 ? 35.188 61.854 -7.032 1.00 22.97 23 PHE C CA 1
ATOM 3596 C C . PHE C 1 24 ? 35.259 63.226 -7.665 1.00 22.85 23 PHE C C 1
ATOM 3597 O O . PHE C 1 24 ? 35.904 64.133 -7.149 1.00 22.90 23 PHE C O 1
ATOM 3605 N N . ASP C 1 25 ? 34.592 63.370 -8.809 1.00 22.31 24 ASP C N 1
ATOM 3606 C CA . ASP C 1 25 ? 34.485 64.662 -9.475 1.00 23.08 24 ASP C CA 1
ATOM 3607 C C . ASP C 1 25 ? 33.487 65.521 -8.697 1.00 23.42 24 ASP C C 1
ATOM 3608 O O . ASP C 1 25 ? 32.297 65.216 -8.658 1.00 23.10 24 ASP C O 1
ATOM 3613 N N . GLU C 1 26 ? 33.999 66.590 -8.088 1.00 25.26 25 GLU C N 1
ATOM 3614 C CA . GLU C 1 26 ? 33.259 67.461 -7.168 1.00 27.12 25 GLU C CA 1
ATOM 3615 C C . GLU C 1 26 ? 32.175 68.253 -7.851 1.00 27.00 25 GLU C C 1
ATOM 3616 O O . GLU C 1 26 ? 31.302 68.778 -7.189 1.00 28.33 25 GLU C O 1
ATOM 3622 N N . ASN C 1 27 ? 32.284 68.406 -9.162 1.00 27.93 26 ASN C N 1
ATOM 3623 C CA . ASN C 1 27 ? 31.321 69.173 -9.908 1.00 28.92 26 ASN C CA 1
ATOM 3624 C C . ASN C 1 27 ? 30.299 68.294 -10.616 1.00 28.08 26 ASN C C 1
ATOM 3625 O O . ASN C 1 27 ? 29.468 68.802 -11.368 1.00 29.29 26 ASN C O 1
ATOM 3630 N N . TYR C 1 28 ? 30.378 66.982 -10.427 1.00 25.91 27 TYR C N 1
ATOM 3631 C CA . TYR C 1 28 ? 29.414 66.093 -11.076 1.00 25.19 27 TYR C CA 1
ATOM 3632 C C . TYR C 1 28 ? 28.389 65.653 -10.082 1.00 24.29 27 TYR C C 1
ATOM 3633 O O . TYR C 1 28 ? 28.731 65.001 -9.109 1.00 24.55 27 TYR C O 1
ATOM 3642 N N . LYS C 1 29 ? 27.131 65.960 -10.349 1.00 23.65 28 LYS C N 1
ATOM 3643 C CA . LYS C 1 29 ? 26.039 65.593 -9.450 1.00 24.56 28 LYS C CA 1
ATOM 3644 C C . LYS C 1 29 ? 25.060 64.666 -10.203 1.00 24.41 28 LYS C C 1
ATOM 3645 O O . LYS C 1 29 ? 24.735 64.893 -11.355 1.00 24.09 28 LYS C O 1
ATOM 3651 N N . ILE C 1 30 ? 24.675 63.575 -9.565 1.00 25.09 29 ILE C N 1
ATOM 3652 C CA . ILE C 1 30 ? 23.859 62.549 -10.197 1.00 23.45 29 ILE C CA 1
ATOM 3653 C C . ILE C 1 30 ? 22.421 63.075 -10.242 1.00 24.20 29 ILE C C 1
ATOM 3654 O O . ILE C 1 30 ? 21.867 63.459 -9.212 1.00 24.71 29 ILE C O 1
ATOM 3659 N N . PRO C 1 31 ? 21.807 63.101 -11.426 1.00 24.31 30 PRO C N 1
ATOM 3660 C CA . PRO C 1 31 ? 20.418 63.552 -11.475 1.00 25.45 30 PRO C CA 1
ATOM 3661 C C . PRO C 1 31 ? 19.516 62.707 -10.604 1.00 25.45 30 PRO C C 1
ATOM 3662 O O . PRO C 1 31 ? 19.676 61.494 -10.558 1.00 24.66 30 PRO C O 1
ATOM 3666 N N . ARG C 1 32 ? 18.581 63.352 -9.913 1.00 24.51 31 ARG C N 1
ATOM 3667 C CA . ARG C 1 32 ? 17.751 62.681 -8.939 1.00 26.22 31 ARG C CA 1
ATOM 3668 C C . ARG C 1 32 ? 16.987 61.496 -9.513 1.00 24.77 31 ARG C C 1
ATOM 3669 O O . ARG C 1 32 ? 16.901 60.480 -8.868 1.00 24.38 31 ARG C O 1
ATOM 3677 N N . GLU C 1 33 ? 16.492 61.625 -10.740 1.00 24.49 32 GLU C N 1
ATOM 3678 C CA . GLU C 1 33 ? 15.777 60.552 -11.414 1.00 25.26 32 GLU C CA 1
ATOM 3679 C C . GLU C 1 33 ? 16.688 59.322 -11.547 1.00 26.19 32 GLU C C 1
ATOM 3680 O O . GLU C 1 33 ? 16.238 58.199 -11.397 1.00 25.73 32 GLU C O 1
ATOM 3682 N N . GLU C 1 34 ? 17.966 59.547 -11.828 1.00 26.53 33 GLU C N 1
ATOM 3683 C CA . GLU C 1 34 ? 18.902 58.449 -11.976 1.00 25.99 33 GLU C CA 1
ATOM 3684 C C . GLU C 1 34 ? 19.289 57.843 -10.636 1.00 25.83 33 GLU C C 1
ATOM 3685 O O . GLU C 1 34 ? 19.365 56.627 -10.508 1.00 24.73 33 GLU C O 1
ATOM 3699 N N . ASP C 1 36 ? 17.303 57.639 -8.193 1.00 23.76 35 ASP C N 1
ATOM 3700 C CA . ASP C 1 36 ? 16.136 56.863 -7.793 1.00 24.34 35 ASP C CA 1
ATOM 3701 C C . ASP C 1 36 ? 16.029 55.580 -8.578 1.00 23.80 35 ASP C C 1
ATOM 3702 O O . ASP C 1 36 ? 15.573 54.590 -8.064 1.00 23.40 35 ASP C O 1
ATOM 3707 N N . GLU C 1 37 ? 16.409 55.596 -9.849 1.00 24.96 36 GLU C N 1
ATOM 3708 C CA . GLU C 1 37 ? 16.492 54.334 -10.625 1.00 26.79 36 GLU C CA 1
ATOM 3709 C C . GLU C 1 37 ? 17.515 53.371 -10.016 1.00 24.97 36 GLU C C 1
ATOM 3710 O O . GLU C 1 37 ? 17.240 52.174 -9.882 1.00 25.34 36 GLU C O 1
ATOM 3716 N N . ILE C 1 38 ? 18.687 53.881 -9.634 1.00 23.22 37 ILE C N 1
ATOM 3717 C CA . ILE C 1 38 ? 19.743 53.051 -9.012 1.00 23.55 37 ILE C CA 1
ATOM 3718 C C . ILE C 1 38 ? 19.203 52.446 -7.723 1.00 23.19 37 ILE C C 1
ATOM 3719 O O . ILE C 1 38 ? 19.335 51.245 -7.463 1.00 22.70 37 ILE C O 1
ATOM 3724 N N . ILE C 1 39 ? 18.560 53.269 -6.902 1.00 22.65 38 ILE C N 1
ATOM 3725 C CA . ILE C 1 39 ? 18.052 52.777 -5.607 1.00 23.33 38 ILE C CA 1
ATOM 3726 C C . ILE C 1 39 ? 16.902 51.777 -5.765 1.00 24.31 38 ILE C C 1
ATOM 3727 O O . ILE C 1 39 ? 16.814 50.788 -5.021 1.00 27.74 38 ILE C O 1
ATOM 3732 N N . THR C 1 40 ? 16.012 52.037 -6.721 1.00 25.25 39 THR C N 1
ATOM 3733 C CA . THR C 1 40 ? 14.956 51.104 -7.069 1.00 25.21 39 THR C CA 1
ATOM 3734 C C . THR C 1 40 ? 15.524 49.762 -7.475 1.00 26.62 39 THR C C 1
ATOM 3735 O O . THR C 1 40 ? 15.062 48.738 -6.975 1.00 26.60 39 THR C O 1
ATOM 3739 N N . LYS C 1 41 ? 16.556 49.751 -8.320 1.00 26.98 40 LYS C N 1
ATOM 3740 C CA . LYS C 1 41 ? 17.201 48.485 -8.696 1.00 27.71 40 LYS C CA 1
ATOM 3741 C C . LYS C 1 41 ? 17.883 47.813 -7.510 1.00 25.95 40 LYS C C 1
ATOM 3742 O O . LYS C 1 41 ? 17.789 46.613 -7.339 1.00 26.18 40 LYS C O 1
ATOM 3748 N N . ALA C 1 42 ? 18.615 48.577 -6.710 1.00 24.24 41 ALA C N 1
ATOM 3749 C CA . ALA C 1 42 ? 19.263 48.054 -5.495 1.00 22.50 41 ALA C CA 1
ATOM 3750 C C . ALA C 1 42 ? 18.284 47.335 -4.551 1.00 22.93 41 ALA C C 1
ATOM 3751 O O . ALA C 1 42 ? 18.596 46.264 -4.012 1.00 22.62 41 ALA C O 1
ATOM 3753 N N . THR C 1 43 ? 17.118 47.936 -4.352 1.00 22.50 42 THR C N 1
ATOM 3754 C CA . THR C 1 43 ? 16.125 47.457 -3.370 1.00 23.93 42 THR C CA 1
ATOM 3755 C C . THR C 1 43 ? 15.286 46.252 -3.860 1.00 23.94 42 THR C C 1
ATOM 3756 O O . THR C 1 43 ? 14.435 45.729 -3.151 1.00 23.68 42 THR C O 1
ATOM 3760 N N . LYS C 1 44 ? 15.558 45.779 -5.065 1.00 24.52 43 LYS C N 1
ATOM 3761 C CA . LYS C 1 44 ? 15.088 44.454 -5.494 1.00 25.92 43 LYS C CA 1
ATOM 3762 C C . LYS C 1 44 ? 15.857 43.330 -4.833 1.00 25.46 43 LYS C C 1
ATOM 3763 O O . LYS C 1 44 ? 15.564 42.149 -5.027 1.00 25.74 43 LYS C O 1
ATOM 3769 N N . ALA C 1 45 ? 16.862 43.676 -4.046 1.00 26.26 44 ALA C N 1
ATOM 3770 C CA . ALA C 1 45 ? 17.586 42.682 -3.247 1.00 24.65 44 ALA C CA 1
ATOM 3771 C C . ALA C 1 45 ? 16.632 41.929 -2.322 1.00 24.68 44 ALA C C 1
ATOM 3772 O O . ALA C 1 45 ? 15.566 42.457 -1.928 1.00 23.79 44 ALA C O 1
ATOM 3774 N N . PRO C 1 46 ? 17.019 40.705 -1.946 1.00 24.11 45 PRO C N 1
ATOM 3775 C CA . PRO C 1 46 ? 16.193 39.921 -1.030 1.00 23.85 45 PRO C CA 1
ATOM 3776 C C . PRO C 1 46 ? 16.427 40.414 0.400 1.00 23.98 45 PRO C C 1
ATOM 3777 O O . PRO C 1 46 ? 17.455 41.035 0.685 1.00 25.43 45 PRO C O 1
ATOM 3781 N N . SER C 1 47 ? 15.499 40.110 1.275 1.00 22.82 46 SER C N 1
ATOM 3782 C CA . SER C 1 47 ? 15.630 40.372 2.679 1.00 23.22 46 SER C CA 1
ATOM 3783 C C . SER C 1 47 ? 14.831 39.325 3.425 1.00 22.96 46 SER C C 1
ATOM 3784 O O . SER C 1 47 ? 13.879 38.765 2.884 1.00 22.74 46 SER C O 1
ATOM 3787 N N . SER C 1 48 ? 15.195 39.111 4.679 1.00 22.22 47 SER C N 1
ATOM 3788 C CA . SER C 1 48 ? 14.494 38.162 5.534 1.00 23.61 47 SER C CA 1
ATOM 3789 C C . SER C 1 48 ? 13.003 38.491 5.593 1.00 22.76 47 SER C C 1
ATOM 3790 O O . SER C 1 48 ? 12.635 39.637 5.849 1.00 23.46 47 SER C O 1
ATOM 3793 N N . VAL C 1 49 ? 12.174 37.485 5.316 1.00 22.98 48 VAL C N 1
ATOM 3794 C CA . VAL C 1 49 ? 10.710 37.596 5.220 1.00 23.91 48 VAL C CA 1
ATOM 3795 C C . VAL C 1 49 ? 10.212 38.828 4.407 1.00 23.10 48 VAL C C 1
ATOM 3796 O O . VAL C 1 49 ? 9.117 39.343 4.618 1.00 23.53 48 VAL C O 1
ATOM 3800 N N . ASN C 1 50 ? 11.027 39.259 3.444 1.00 23.02 49 ASN C N 1
ATOM 3801 C CA . ASN C 1 50 ? 10.729 40.406 2.587 1.00 23.79 49 ASN C CA 1
ATOM 3802 C C . ASN C 1 50 ? 10.418 41.696 3.356 1.00 23.08 49 ASN C C 1
ATOM 3803 O O . ASN C 1 50 ? 9.680 42.565 2.853 1.00 24.06 49 ASN C O 1
ATOM 3816 N N . GLN C 1 52 ? 12.506 44.147 4.225 1.00 24.39 51 GLN C N 1
ATOM 3817 C CA . GLN C 1 52 ? 13.125 45.362 3.628 1.00 23.60 51 GLN C CA 1
ATOM 3818 C C . GLN C 1 52 ? 13.400 46.482 4.640 1.00 24.28 51 GLN C C 1
ATOM 3819 O O . GLN C 1 52 ? 12.832 47.588 4.524 1.00 23.28 51 GLN C O 1
ATOM 3825 N N . PRO C 1 53 ? 14.270 46.213 5.624 1.00 22.72 52 PRO C N 1
ATOM 3826 C CA . PRO C 1 53 ? 14.521 47.089 6.767 1.00 22.98 52 PRO C CA 1
ATOM 3827 C C . PRO C 1 53 ? 15.475 48.242 6.479 1.00 23.56 52 PRO C C 1
ATOM 3828 O O . PRO C 1 53 ? 15.703 49.068 7.345 1.00 24.62 52 PRO C O 1
ATOM 3832 N N . TRP C 1 54 ? 16.007 48.280 5.265 1.00 22.39 53 TRP C N 1
ATOM 3833 C CA . TRP C 1 54 ? 16.946 49.289 4.827 1.00 23.07 53 TRP C CA 1
ATOM 3834 C C . TRP C 1 54 ? 16.323 50.687 4.670 1.00 24.78 53 TRP C C 1
ATOM 3835 O O . TRP C 1 54 ? 15.211 50.823 4.148 1.00 24.16 53 TRP C O 1
ATOM 3846 N N . ARG C 1 55 ? 17.080 51.707 5.101 1.00 23.64 54 ARG C N 1
ATOM 3847 C CA . ARG C 1 55 ? 16.679 53.105 5.020 1.00 23.37 54 ARG C CA 1
ATOM 3848 C C . ARG C 1 55 ? 17.918 53.912 4.617 1.00 25.00 54 ARG C C 1
ATOM 3849 O O . ARG C 1 55 ? 18.914 53.925 5.346 1.00 24.63 54 ARG C O 1
ATOM 3857 N N . ILE C 1 56 ? 17.859 54.579 3.464 1.00 24.30 55 ILE C N 1
ATOM 3858 C CA . ILE C 1 56 ? 19.011 55.288 2.894 1.00 23.29 55 ILE C CA 1
ATOM 3859 C C . ILE C 1 56 ? 18.848 56.794 3.054 1.00 23.83 55 ILE C C 1
ATOM 3860 O O . ILE C 1 56 ? 17.898 57.380 2.551 1.00 23.93 55 ILE C O 1
ATOM 3865 N N . ALA C 1 57 ? 19.802 57.400 3.765 1.00 23.13 56 ALA C N 1
ATOM 3866 C CA . ALA C 1 57 ? 19.958 58.846 3.853 1.00 23.10 56 ALA C CA 1
ATOM 3867 C C . ALA C 1 57 ? 20.929 59.218 2.763 1.00 22.23 56 ALA C C 1
ATOM 3868 O O . ALA C 1 57 ? 22.098 58.838 2.788 1.00 22.21 56 ALA C O 1
ATOM 3870 N N . VAL C 1 58 ? 20.408 59.895 1.754 1.00 23.32 57 VAL C N 1
ATOM 3871 C CA . VAL C 1 58 ? 21.198 60.333 0.625 1.00 22.46 57 VAL C CA 1
ATOM 3872 C C . VAL C 1 58 ? 21.719 61.708 0.985 1.00 21.63 57 VAL C C 1
ATOM 3873 O O . VAL C 1 58 ? 21.028 62.734 0.848 1.00 24.27 57 VAL C O 1
ATOM 3877 N N . VAL C 1 59 ? 22.926 61.749 1.511 1.00 21.79 58 VAL C N 1
ATOM 3878 C CA . VAL C 1 59 ? 23.467 63.025 1.995 1.00 21.62 58 VAL C CA 1
ATOM 3879 C C . VAL C 1 59 ? 24.116 63.770 0.850 1.00 22.89 58 VAL C C 1
ATOM 3880 O O . VAL C 1 59 ? 25.212 63.385 0.401 1.00 22.62 58 VAL C O 1
ATOM 3884 N N . GLN C 1 60 ? 23.456 64.841 0.367 1.00 26.75 59 GLN C N 1
ATOM 3885 C CA . GLN C 1 60 ? 23.981 65.571 -0.833 1.00 25.61 59 GLN C CA 1
ATOM 3886 C C . GLN C 1 60 ? 24.174 67.081 -0.665 1.00 24.64 59 GLN C C 1
ATOM 3887 O O . GLN C 1 60 ? 25.011 67.680 -1.343 1.00 24.03 59 GLN C O 1
ATOM 3893 N N . SER C 1 61 ? 23.432 67.714 0.241 1.00 23.48 60 SER C N 1
ATOM 3894 C CA . SER C 1 61 ? 23.546 69.153 0.457 1.00 22.15 60 SER C CA 1
ATOM 3895 C C . SER C 1 61 ? 24.881 69.537 1.088 1.00 22.66 60 SER C C 1
ATOM 3896 O O . SER C 1 61 ? 25.493 68.752 1.818 1.00 21.62 60 SER C O 1
ATOM 3899 N N . ASP C 1 62 ? 25.332 70.751 0.800 1.00 21.34 61 ASP C N 1
ATOM 3900 C CA . ASP C 1 62 ? 26.473 71.308 1.496 1.00 23.17 61 ASP C CA 1
ATOM 3901 C C . ASP C 1 62 ? 26.201 71.291 3.000 1.00 22.75 61 ASP C C 1
ATOM 3902 O O . ASP C 1 62 ? 27.070 70.969 3.786 1.00 22.76 61 ASP C O 1
ATOM 3907 N N . GLU C 1 63 ? 24.979 71.626 3.385 1.00 23.41 62 GLU C N 1
ATOM 3908 C CA . GLU C 1 63 ? 24.669 71.801 4.794 1.00 24.39 62 GLU C CA 1
ATOM 3909 C C . GLU C 1 63 ? 24.811 70.471 5.540 1.00 22.26 62 GLU C C 1
ATOM 3910 O O . GLU C 1 63 ? 25.500 70.405 6.543 1.00 21.13 62 GLU C O 1
ATOM 3924 N N . LYS C 1 65 ? 26.267 67.657 4.475 1.00 22.79 64 LYS C N 1
ATOM 3925 C CA . LYS C 1 65 ? 27.660 67.197 4.368 1.00 22.55 64 LYS C CA 1
ATOM 3926 C C . LYS C 1 65 ? 28.525 67.869 5.430 1.00 21.92 64 LYS C C 1
ATOM 3927 O O . LYS C 1 65 ? 29.332 67.211 6.061 1.00 22.92 64 LYS C O 1
ATOM 3933 N N . GLU C 1 66 ? 28.378 69.178 5.617 1.00 22.52 65 GLU C N 1
ATOM 3934 C CA . GLU C 1 66 ? 29.155 69.854 6.647 1.00 23.69 65 GLU C CA 1
ATOM 3935 C C . GLU C 1 66 ? 28.857 69.354 8.069 1.00 23.89 65 GLU C C 1
ATOM 3936 O O . GLU C 1 66 ? 29.778 69.226 8.894 1.00 23.19 65 GLU C O 1
ATOM 3942 N N . LYS C 1 67 ? 27.574 69.117 8.351 1.00 24.17 66 LYS C N 1
ATOM 3943 C CA . LYS C 1 67 ? 27.135 68.587 9.646 1.00 26.23 66 LYS C CA 1
ATOM 3944 C C . LYS C 1 67 ? 27.733 67.201 9.929 1.00 24.46 66 LYS C C 1
ATOM 3945 O O . LYS C 1 67 ? 28.053 66.893 11.069 1.00 24.34 66 LYS C O 1
ATOM 3950 N N . VAL C 1 68 ? 27.919 66.365 8.915 1.00 24.56 67 VAL C N 1
ATOM 3951 C CA . VAL C 1 68 ? 28.448 65.013 9.168 1.00 22.98 67 VAL C CA 1
ATOM 3952 C C . VAL C 1 68 ? 29.961 64.848 8.961 1.00 25.50 67 VAL C C 1
ATOM 3953 O O . VAL C 1 68 ? 30.519 63.761 9.222 1.00 25.85 67 VAL C O 1
ATOM 3957 N N . LYS C 1 69 ? 30.629 65.929 8.550 1.00 25.05 68 LYS C N 1
ATOM 3958 C CA . LYS C 1 69 ? 32.048 65.891 8.177 1.00 26.36 68 LYS C CA 1
ATOM 3959 C C . LYS C 1 69 ? 32.943 65.314 9.281 1.00 25.58 68 LYS C C 1
ATOM 3960 O O . LYS C 1 69 ? 33.709 64.419 9.024 1.00 25.53 68 LYS C O 1
ATOM 3964 N N . GLU C 1 70 ? 32.821 65.808 10.507 1.00 26.37 69 GLU C N 1
ATOM 3965 C CA . GLU C 1 70 ? 33.675 65.342 11.604 1.00 28.09 69 GLU C CA 1
ATOM 3966 C C . GLU C 1 70 ? 33.456 63.832 11.830 1.00 26.78 69 GLU C C 1
ATOM 3967 O O . GLU C 1 70 ? 34.415 63.098 11.998 1.00 26.27 69 GLU C O 1
ATOM 3973 N N . SER C 1 71 ? 32.205 63.378 11.755 1.00 25.50 70 SER C N 1
ATOM 3974 C CA . SER C 1 71 ? 31.855 61.968 11.930 1.00 25.14 70 SER C CA 1
ATOM 3975 C C . SER C 1 71 ? 32.496 61.014 10.911 1.00 24.99 70 SER C C 1
ATOM 3976 O O . SER C 1 71 ? 32.579 59.804 11.162 1.00 25.44 70 SER C O 1
ATOM 3979 N N . PHE C 1 72 ? 32.933 61.551 9.771 1.00 24.04 71 PHE C N 1
ATOM 3980 C CA . PHE C 1 72 ? 33.546 60.734 8.723 1.00 25.87 71 PHE C CA 1
ATOM 3981 C C . PHE C 1 72 ? 35.068 60.642 8.833 1.00 27.33 71 PHE C C 1
ATOM 3982 O O . PHE C 1 72 ? 35.719 59.876 8.110 1.00 28.25 71 PHE C O 1
ATOM 3990 N N . GLY C 1 73 ? 35.628 61.368 9.794 1.00 27.70 72 GLY C N 1
ATOM 3991 C CA . GLY C 1 73 ? 37.038 61.208 10.165 1.00 28.98 72 GLY C CA 1
ATOM 3992 C C . GLY C 1 73 ? 37.992 61.318 8.992 1.00 28.62 72 GLY C C 1
ATOM 3993 O O . GLY C 1 73 ? 37.917 62.253 8.216 1.00 26.91 72 GLY C O 1
ATOM 3994 N N . PHE C 1 74 ? 38.838 60.307 8.831 1.00 30.61 73 PHE C N 1
ATOM 3995 C CA . PHE C 1 74 ? 39.810 60.263 7.743 1.00 30.94 73 PHE C CA 1
ATOM 3996 C C . PHE C 1 74 ? 39.155 60.005 6.380 1.00 28.92 73 PHE C C 1
ATOM 3997 O O . PHE C 1 74 ? 39.870 59.955 5.361 1.00 27.48 73 PHE C O 1
ATOM 3999 N N . ASN C 1 75 ? 37.826 59.828 6.346 1.00 26.41 74 ASN C N 1
ATOM 4000 C CA . ASN C 1 75 ? 37.083 59.656 5.081 1.00 25.61 74 ASN C CA 1
ATOM 4001 C C . ASN C 1 75 ? 36.464 60.969 4.523 1.00 25.52 74 ASN C C 1
ATOM 4002 O O . ASN C 1 75 ? 35.485 60.954 3.757 1.00 24.34 74 ASN C O 1
ATOM 4007 N N . SER C 1 76 ? 37.086 62.106 4.853 1.00 26.04 75 SER C N 1
ATOM 4008 C CA . SER C 1 76 ? 36.577 63.407 4.474 1.00 26.34 75 SER C CA 1
ATOM 4009 C C . SER C 1 76 ? 36.632 63.640 2.962 1.00 26.09 75 SER C C 1
ATOM 4010 O O . SER C 1 76 ? 35.750 64.276 2.401 1.00 24.82 75 SER C O 1
ATOM 4013 N N . ARG C 1 77 ? 37.650 63.110 2.305 1.00 25.93 76 ARG C N 1
ATOM 4014 C CA . ARG C 1 77 ? 37.778 63.329 0.877 1.00 26.68 76 ARG C CA 1
ATOM 4015 C C . ARG C 1 77 ? 36.618 62.695 0.107 1.00 25.20 76 ARG C C 1
ATOM 4016 O O . ARG C 1 77 ? 36.027 63.347 -0.757 1.00 24.51 76 ARG C O 1
ATOM 4024 N N . GLN C 1 78 ? 36.280 61.439 0.439 1.00 23.40 77 GLN C N 1
ATOM 4025 C CA . GLN C 1 78 ? 35.126 60.784 -0.138 1.00 22.66 77 GLN C CA 1
ATOM 4026 C C . GLN C 1 78 ? 33.876 61.581 0.178 1.00 22.99 77 GLN C C 1
ATOM 4027 O O . GLN C 1 78 ? 33.055 61.823 -0.706 1.00 23.02 77 GLN C O 1
ATOM 4033 N N . LEU C 1 79 ? 33.746 62.031 1.417 1.00 21.91 78 LEU C N 1
ATOM 4034 C CA . LEU C 1 79 ? 32.564 62.764 1.804 1.00 23.21 78 LEU C CA 1
ATOM 4035 C C . LEU C 1 79 ? 32.423 64.031 1.010 1.00 23.83 78 LEU C C 1
ATOM 4036 O O . LEU C 1 79 ? 31.363 64.285 0.459 1.00 27.93 78 LEU C O 1
ATOM 4041 N N . THR C 1 80 ? 33.464 64.845 0.975 1.00 23.88 79 THR C N 1
ATOM 4042 C CA A THR C 1 80 ? 33.360 66.125 0.270 0.50 23.96 79 THR C CA 1
ATOM 4043 C CA B THR C 1 80 ? 33.450 66.132 0.258 0.50 23.82 79 THR C CA 1
ATOM 4044 C C . THR C 1 80 ? 33.247 66.012 -1.262 1.00 23.65 79 THR C C 1
ATOM 4045 O O . THR C 1 80 ? 32.476 66.793 -1.866 1.00 23.36 79 THR C O 1
ATOM 4052 N N . THR C 1 81 ? 33.973 65.081 -1.895 1.00 20.87 80 THR C N 1
ATOM 4053 C CA . THR C 1 81 ? 33.973 65.038 -3.365 1.00 21.91 80 THR C CA 1
ATOM 4054 C C . THR C 1 81 ? 32.802 64.276 -3.991 1.00 22.78 80 THR C C 1
ATOM 4055 O O . THR C 1 81 ? 32.440 64.537 -5.144 1.00 23.18 80 THR C O 1
ATOM 4059 N N . SER C 1 82 ? 32.193 63.369 -3.225 1.00 23.05 81 SER C N 1
ATOM 4060 C CA . SER C 1 82 ? 31.105 62.531 -3.719 1.00 22.60 81 SER C CA 1
ATOM 4061 C C . SER C 1 82 ? 29.928 63.328 -4.229 1.00 21.84 81 SER C C 1
ATOM 4062 O O . SER C 1 82 ? 29.680 64.421 -3.775 1.00 21.34 81 SER C O 1
ATOM 4065 N N . SER C 1 83 ? 29.205 62.764 -5.183 1.00 21.75 82 SER C N 1
ATOM 4066 C CA A SER C 1 83 ? 27.917 63.297 -5.574 0.50 21.42 82 SER C CA 1
ATOM 4067 C CA B SER C 1 83 ? 27.920 63.303 -5.578 0.50 21.28 82 SER C CA 1
ATOM 4068 C C . SER C 1 83 ? 26.947 63.140 -4.409 1.00 21.44 82 SER C C 1
ATOM 4069 O O . SER C 1 83 ? 26.113 64.004 -4.160 1.00 21.06 82 SER C O 1
ATOM 4074 N N . ALA C 1 84 ? 27.072 62.020 -3.693 1.00 21.48 83 ALA C N 1
ATOM 4075 C CA . ALA C 1 84 ? 26.338 61.813 -2.463 1.00 21.18 83 ALA C CA 1
ATOM 4076 C C . ALA C 1 84 ? 27.080 60.862 -1.562 1.00 21.40 83 ALA C C 1
ATOM 4077 O O . ALA C 1 84 ? 27.806 59.984 -2.032 1.00 21.73 83 ALA C O 1
ATOM 4087 N N . LEU C 1 86 ? 25.828 58.056 0.747 1.00 23.04 85 LEU C N 1
ATOM 4088 C CA . LEU C 1 86 ? 24.677 57.279 1.156 1.00 24.33 85 LEU C CA 1
ATOM 4089 C C . LEU C 1 86 ? 24.950 56.672 2.527 1.00 25.34 85 LEU C C 1
ATOM 4090 O O . LEU C 1 86 ? 25.947 55.966 2.699 1.00 29.00 85 LEU C O 1
ATOM 4095 N N . ILE C 1 87 ? 24.108 56.957 3.507 1.00 23.30 86 ILE C N 1
ATOM 4096 C CA . ILE C 1 87 ? 24.268 56.370 4.822 1.00 21.59 86 ILE C CA 1
ATOM 4097 C C . ILE C 1 87 ? 23.086 55.430 5.006 1.00 22.72 86 ILE C C 1
ATOM 4098 O O . ILE C 1 87 ? 21.922 55.861 5.020 1.00 22.69 86 ILE C O 1
ATOM 4103 N N . ILE C 1 88 ? 23.391 54.132 5.076 1.00 22.84 87 ILE C N 1
ATOM 4104 C CA . ILE C 1 88 ? 22.364 53.086 5.129 1.00 23.07 87 ILE C CA 1
ATOM 4105 C C . ILE C 1 88 ? 22.131 52.678 6.575 1.00 23.92 87 ILE C C 1
ATOM 4106 O O . ILE C 1 88 ? 23.064 52.251 7.257 1.00 25.10 87 ILE C O 1
ATOM 4111 N N . PHE C 1 89 ? 20.887 52.835 7.025 1.00 23.48 88 PHE C N 1
ATOM 4112 C CA . PHE C 1 89 ? 20.465 52.425 8.364 1.00 22.92 88 PHE C CA 1
ATOM 4113 C C . PHE C 1 89 ? 19.581 51.197 8.233 1.00 24.12 88 PHE C C 1
ATOM 4114 O O . PHE C 1 89 ? 18.944 50.994 7.187 1.00 24.77 88 PHE C O 1
ATOM 4122 N N . GLY C 1 90 ? 19.541 50.391 9.290 1.00 23.44 89 GLY C N 1
ATOM 4123 C CA . GLY C 1 90 ? 18.535 49.344 9.448 1.00 23.97 89 GLY C CA 1
ATOM 4124 C C . GLY C 1 90 ? 17.461 49.752 10.457 1.00 22.43 89 GLY C C 1
ATOM 4125 O O . GLY C 1 90 ? 17.768 50.275 11.557 1.00 21.17 89 GLY C O 1
ATOM 4126 N N . ASP C 1 91 ? 16.212 49.544 10.075 1.00 21.74 90 ASP C N 1
ATOM 4127 C CA . ASP C 1 91 ? 15.067 49.830 10.922 1.00 20.93 90 ASP C CA 1
ATOM 4128 C C . ASP C 1 91 ? 14.792 48.616 11.815 1.00 22.66 90 ASP C C 1
ATOM 4129 O O . ASP C 1 91 ? 14.339 47.548 11.331 1.00 22.98 90 ASP C O 1
ATOM 4134 N N . LEU C 1 92 ? 15.078 48.786 13.108 1.00 21.90 91 LEU C N 1
ATOM 4135 C CA . LEU C 1 92 ? 14.869 47.756 14.136 1.00 22.20 91 LEU C CA 1
ATOM 4136 C C . LEU C 1 92 ? 13.375 47.454 14.414 1.00 22.97 91 LEU C C 1
ATOM 4137 O O . LEU C 1 92 ? 13.050 46.417 15.001 1.00 22.92 91 LEU C O 1
ATOM 4142 N N . GLN C 1 93 ? 12.491 48.334 13.947 1.00 22.81 92 GLN C N 1
ATOM 4143 C CA . GLN C 1 93 ? 11.045 48.153 14.003 1.00 24.27 92 GLN C CA 1
ATOM 4144 C C . GLN C 1 93 ? 10.479 48.024 12.588 1.00 24.20 92 GLN C C 1
ATOM 4145 O O . GLN C 1 93 ? 9.378 48.475 12.312 1.00 24.88 92 GLN C O 1
ATOM 4151 N N . ASN C 1 94 ? 11.234 47.370 11.720 1.00 23.25 93 ASN C N 1
ATOM 4152 C CA . ASN C 1 94 ? 10.837 47.148 10.334 1.00 23.47 93 ASN C CA 1
ATOM 4153 C C . ASN C 1 94 ? 9.487 46.434 10.163 1.00 23.90 93 ASN C C 1
ATOM 4154 O O . ASN C 1 94 ? 8.814 46.557 9.127 1.00 23.34 93 ASN C O 1
ATOM 4159 N N . TYR C 1 95 ? 9.103 45.670 11.170 1.00 24.25 94 TYR C N 1
ATOM 4160 C CA . TYR C 1 95 ? 7.806 44.987 11.178 1.00 25.31 94 TYR C CA 1
ATOM 4161 C C . TYR C 1 95 ? 6.569 45.879 11.203 1.00 24.80 94 TYR C C 1
ATOM 4162 O O . TYR C 1 95 ? 5.469 45.374 10.974 1.00 24.55 94 TYR C O 1
ATOM 4171 N N . GLU C 1 96 ? 6.732 47.166 11.522 1.00 25.93 95 GLU C N 1
ATOM 4172 C CA A GLU C 1 96 ? 5.619 48.112 11.434 0.50 27.17 95 GLU C CA 1
ATOM 4173 C CA B GLU C 1 96 ? 5.692 48.218 11.403 0.50 26.53 95 GLU C CA 1
ATOM 4174 C C . GLU C 1 96 ? 5.135 48.286 9.980 1.00 26.31 95 GLU C C 1
ATOM 4175 O O . GLU C 1 96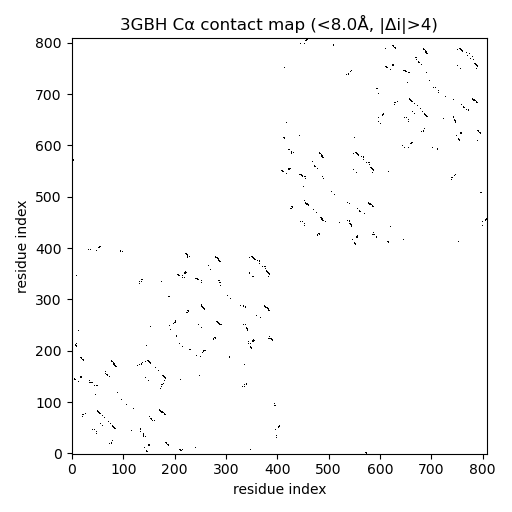 ? 4.006 48.760 9.741 1.00 27.71 95 GLU C O 1
ATOM 4186 N N . LYS C 1 97 ? 5.954 47.885 9.015 1.00 24.92 96 LYS C N 1
ATOM 4187 C CA . LYS C 1 97 ? 5.566 47.928 7.593 1.00 25.13 96 LYS C CA 1
ATOM 4188 C C . LYS C 1 97 ? 5.081 46.569 7.060 1.00 24.40 96 LYS C C 1
ATOM 4189 O O . LYS C 1 97 ? 4.777 46.442 5.864 1.00 22.28 96 LYS C O 1
ATOM 4195 N N . ALA C 1 98 ? 4.984 45.564 7.935 1.00 23.77 97 ALA C N 1
ATOM 4196 C CA . ALA C 1 98 ? 4.552 44.219 7.495 1.00 24.55 97 ALA C CA 1
ATOM 4197 C C . ALA C 1 98 ? 3.178 44.240 6.854 1.00 23.66 97 ALA C C 1
ATOM 4198 O O . ALA C 1 98 ? 2.975 43.669 5.785 1.00 25.07 97 ALA C O 1
ATOM 4200 N N . GLU C 1 99 ? 2.222 44.894 7.494 1.00 24.12 98 GLU C N 1
ATOM 4201 C CA . GLU C 1 99 ? 0.864 44.927 6.944 1.00 24.24 98 GLU C CA 1
ATOM 4202 C C . GLU C 1 99 ? 0.853 45.612 5.577 1.00 25.30 98 GLU C C 1
ATOM 4203 O O . GLU C 1 99 ? 0.197 45.135 4.648 1.00 24.33 98 GLU C O 1
ATOM 4209 N N . GLN C 1 100 ? 1.580 46.732 5.466 1.00 24.87 99 GLN C N 1
ATOM 4210 C CA . GLN C 1 100 ? 1.728 47.440 4.204 1.00 24.62 99 GLN C CA 1
ATOM 4211 C C . GLN C 1 100 ? 2.330 46.569 3.104 1.00 22.96 99 GLN C C 1
ATOM 4212 O O . GLN C 1 100 ? 1.780 46.470 2.011 1.00 23.01 99 GLN C O 1
ATOM 4218 N N . ILE C 1 101 ? 3.456 45.936 3.385 1.00 23.21 100 ILE C N 1
ATOM 4219 C CA . ILE C 1 101 ? 4.159 45.115 2.389 1.00 23.21 100 ILE C CA 1
ATOM 4220 C C . ILE C 1 101 ? 3.335 43.888 1.932 1.00 22.98 100 ILE C C 1
ATOM 4221 O O . ILE C 1 101 ? 3.196 43.543 0.713 1.00 21.69 100 ILE C O 1
ATOM 4226 N N . TYR C 1 102 ? 2.839 43.174 2.922 1.00 21.42 101 TYR C N 1
ATOM 4227 C CA . TYR C 1 102 ? 2.095 41.973 2.625 1.00 22.91 101 TYR C CA 1
ATOM 4228 C C . TYR C 1 102 ? 0.743 42.326 2.010 1.00 23.18 101 TYR C C 1
ATOM 4229 O O . TYR C 1 102 ? 0.255 41.605 1.129 1.00 22.87 101 TYR C O 1
ATOM 4238 N N . GLY C 1 103 ? 0.147 43.444 2.444 1.00 21.33 102 GLY C N 1
ATOM 4239 C CA . GLY C 1 103 ? -1.038 43.959 1.779 1.00 20.31 102 GLY C CA 1
ATOM 4240 C C . GLY C 1 103 ? -0.777 44.226 0.296 1.00 20.77 102 GLY C C 1
ATOM 4241 O O . GLY C 1 103 ? -1.621 43.905 -0.572 1.00 19.65 102 GLY C O 1
ATOM 4242 N N . ASP C 1 104 ? 0.372 44.816 -0.003 1.00 21.37 103 ASP C N 1
ATOM 4243 C CA . ASP C 1 104 ? 0.763 45.097 -1.402 1.00 22.72 103 ASP C CA 1
ATOM 4244 C C . ASP C 1 104 ? 0.870 43.804 -2.233 1.00 21.51 103 ASP C C 1
ATOM 4245 O O . ASP C 1 104 ? 0.503 43.781 -3.413 1.00 21.54 103 ASP C O 1
ATOM 4250 N N . ALA C 1 105 ? 1.349 42.739 -1.607 1.00 20.95 104 ALA C N 1
ATOM 4251 C CA . ALA C 1 105 ? 1.483 41.450 -2.278 1.00 22.15 104 ALA C CA 1
ATOM 4252 C C . ALA C 1 105 ? 0.117 40.891 -2.663 1.00 22.54 104 ALA C C 1
ATOM 4253 O O . ALA C 1 105 ? -0.033 40.332 -3.752 1.00 22.87 104 ALA C O 1
ATOM 4255 N N . VAL C 1 106 ? -0.896 41.058 -1.803 1.00 21.37 105 VAL C N 1
ATOM 4256 C CA . VAL C 1 106 ? -2.255 40.640 -2.158 1.00 20.56 105 VAL C CA 1
ATOM 4257 C C . VAL C 1 106 ? -2.868 41.526 -3.265 1.00 20.95 105 VAL C C 1
ATOM 4258 O O . VAL C 1 106 ? -3.526 41.027 -4.186 1.00 20.57 105 VAL C O 1
ATOM 4262 N N . GLU C 1 107 ? -2.684 42.846 -3.136 1.00 20.44 106 GLU C N 1
ATOM 4263 C CA . GLU C 1 107 ? -3.161 43.809 -4.143 1.00 21.82 106 GLU C CA 1
ATOM 4264 C C . GLU C 1 107 ? -2.586 43.492 -5.534 1.00 22.84 106 GLU C C 1
ATOM 4265 O O . GLU C 1 107 ? -3.272 43.595 -6.530 1.00 22.64 106 GLU C O 1
ATOM 4271 N N . GLN C 1 108 ? -1.345 43.031 -5.568 1.00 24.82 107 GLN C N 1
ATOM 4272 C CA . GLN C 1 108 ? -0.641 42.748 -6.818 1.00 27.28 107 GLN C CA 1
ATOM 4273 C C . GLN C 1 108 ? -0.775 41.280 -7.236 1.00 27.18 107 GLN C C 1
ATOM 4274 O O . GLN C 1 108 ? -0.067 40.818 -8.112 1.00 29.98 107 GLN C O 1
ATOM 4280 N N . GLN C 1 109 ? -1.708 40.572 -6.608 1.00 25.97 108 GLN C N 1
ATOM 4281 C CA A GLN C 1 109 ? -2.116 39.204 -6.944 0.50 26.49 108 GLN C CA 1
ATOM 4282 C CA B GLN C 1 109 ? -2.077 39.223 -7.051 0.50 26.54 108 GLN C CA 1
ATOM 4283 C C . GLN C 1 109 ? -0.966 38.196 -6.853 1.00 26.55 108 GLN C C 1
ATOM 4284 O O . GLN C 1 109 ? -0.913 37.210 -7.570 1.00 28.35 108 GLN C O 1
ATOM 4295 N N . LEU C 1 110 ? -0.071 38.433 -5.912 1.00 26.12 109 LEU C N 1
ATOM 4296 C CA . LEU C 1 110 ? 1.054 37.523 -5.663 1.00 26.48 109 LEU C CA 1
ATOM 4297 C C . LEU C 1 110 ? 0.755 36.505 -4.568 1.00 26.28 109 LEU C C 1
ATOM 4298 O O . LEU C 1 110 ? 1.462 35.543 -4.440 1.00 26.98 109 LEU C O 1
ATOM 4311 N N . THR C 1 112 ? -2.883 35.117 -1.887 1.00 21.35 111 THR C N 1
ATOM 4312 C CA . THR C 1 112 ? -4.229 35.306 -1.367 1.00 21.37 111 THR C CA 1
ATOM 4313 C C . THR C 1 112 ? -4.180 35.752 0.118 1.00 20.05 111 THR C C 1
ATOM 4314 O O . THR C 1 112 ? -3.152 35.626 0.778 1.00 19.71 111 THR C O 1
ATOM 4318 N N . GLU C 1 113 ? -5.278 36.310 0.635 1.00 19.86 112 GLU C N 1
ATOM 4319 C CA . GLU C 1 113 ? -5.295 36.831 2.012 1.00 19.94 112 GLU C CA 1
ATOM 4320 C C . GLU C 1 113 ? -5.105 35.785 3.095 1.00 20.79 112 GLU C C 1
ATOM 4321 O O . GLU C 1 113 ? -4.600 36.107 4.172 1.00 21.49 112 GLU C O 1
ATOM 4327 N N . ASP C 1 114 ? -5.523 34.544 2.833 1.00 21.22 113 ASP C N 1
ATOM 4328 C CA . ASP C 1 114 ? -5.313 33.442 3.797 1.00 20.76 113 ASP C CA 1
ATOM 4329 C C . ASP C 1 114 ? -3.828 33.157 4.027 1.00 21.41 113 ASP C C 1
ATOM 4330 O O . ASP C 1 114 ? -3.398 32.976 5.174 1.00 20.42 113 ASP C O 1
ATOM 4335 N N . ILE C 1 115 ? -3.048 33.144 2.941 1.00 19.77 114 ILE C N 1
ATOM 4336 C CA A ILE C 1 115 ? -1.588 32.978 2.969 0.50 19.22 114 ILE C CA 1
ATOM 4337 C CA B ILE C 1 115 ? -1.607 32.943 3.037 0.50 19.41 114 ILE C CA 1
ATOM 4338 C C . ILE C 1 115 ? -0.943 34.158 3.707 1.00 20.97 114 ILE C C 1
ATOM 4339 O O . ILE C 1 115 ? -0.051 33.996 4.555 1.00 19.72 114 ILE C O 1
ATOM 4348 N N . LYS C 1 116 ? -1.371 35.372 3.343 1.00 20.58 115 LYS C N 1
ATOM 4349 C CA . LYS C 1 116 ? -0.852 36.572 3.980 1.00 21.42 115 LYS C CA 1
ATOM 4350 C C . LYS C 1 116 ? -1.031 36.501 5.496 1.00 21.45 115 LYS C C 1
ATOM 4351 O O . LYS C 1 116 ? -0.116 36.803 6.239 1.00 23.62 115 LYS C O 1
ATOM 4357 N N . ALA C 1 117 ? -2.219 36.114 5.929 1.00 21.61 116 ALA C N 1
ATOM 4358 C CA . ALA C 1 117 ? -2.559 36.078 7.359 1.00 22.85 116 ALA C CA 1
ATOM 4359 C C . ALA C 1 117 ? -1.748 35.005 8.089 1.00 24.08 116 ALA C C 1
ATOM 4360 O O . ALA C 1 117 ? -1.268 35.217 9.214 1.00 24.57 116 ALA C O 1
ATOM 4362 N N . GLN C 1 118 ? -1.579 33.861 7.442 1.00 23.83 117 GLN C N 1
ATOM 4363 C CA . GLN C 1 118 ? -0.837 32.753 8.032 1.00 25.20 117 GLN C CA 1
ATOM 4364 C C . GLN C 1 118 ? 0.627 33.096 8.178 1.00 25.02 117 GLN C C 1
ATOM 4365 O O . GLN C 1 118 ? 1.240 32.778 9.194 1.00 25.12 117 GLN C O 1
ATOM 4371 N N . LEU C 1 119 ? 1.197 33.731 7.159 1.00 24.37 118 LEU C N 1
ATOM 4372 C CA . LEU C 1 119 ? 2.578 34.199 7.223 1.00 23.48 118 LEU C CA 1
ATOM 4373 C C . LEU C 1 119 ? 2.751 35.207 8.344 1.00 24.17 118 LEU C C 1
ATOM 4374 O O . LEU C 1 119 ? 3.667 35.080 9.153 1.00 25.54 118 LEU C O 1
ATOM 4379 N N . LEU C 1 120 ? 1.895 36.222 8.387 1.00 23.70 119 LEU C N 1
ATOM 4380 C CA . LEU C 1 120 ? 2.027 37.255 9.421 1.00 23.59 119 LEU C CA 1
ATOM 4381 C C . LEU C 1 120 ? 1.818 36.676 10.846 1.00 24.76 119 LEU C C 1
ATOM 4382 O O . LEU C 1 120 ? 2.427 37.142 11.821 1.00 24.44 119 LEU C O 1
ATOM 4387 N N . ASP C 1 121 ? 0.963 35.668 10.956 1.00 26.25 120 ASP C N 1
ATOM 4388 C CA . ASP C 1 121 ? 0.714 35.020 12.244 1.00 27.20 120 ASP C CA 1
ATOM 4389 C C . ASP C 1 121 ? 1.951 34.354 12.826 1.00 26.53 120 ASP C C 1
ATOM 4390 O O . ASP C 1 121 ? 2.059 34.267 14.022 1.00 26.71 120 ASP C O 1
ATOM 4395 N N . TRP C 1 122 ? 2.901 33.912 12.018 1.00 28.48 121 TRP C N 1
ATOM 4396 C CA . TRP C 1 122 ? 4.184 33.504 12.603 1.00 29.12 121 TRP C CA 1
ATOM 4397 C C . TRP C 1 122 ? 5.310 34.516 12.499 1.00 28.62 121 TRP C C 1
ATOM 4398 O O . TRP C 1 122 ? 6.139 34.606 13.416 1.00 28.21 121 TRP C O 1
ATOM 4409 N N . ILE C 1 123 ? 5.341 35.313 11.438 1.00 25.99 122 ILE C N 1
ATOM 4410 C CA . ILE C 1 123 ? 6.396 36.312 11.306 1.00 25.42 122 ILE C CA 1
ATOM 4411 C C . ILE C 1 123 ? 6.349 37.403 12.399 1.00 25.43 122 ILE C C 1
ATOM 4412 O O . ILE C 1 123 ? 7.382 37.772 12.941 1.00 27.19 122 ILE C O 1
ATOM 4417 N N . LEU C 1 124 ? 5.173 37.930 12.707 1.00 24.53 123 LEU C N 1
ATOM 4418 C CA . LEU C 1 124 ? 5.100 39.079 13.604 1.00 25.75 123 LEU C CA 1
ATOM 4419 C C . LEU C 1 124 ? 5.545 38.747 15.026 1.00 26.88 123 LEU C C 1
ATOM 4420 O O . LEU C 1 124 ? 6.332 39.489 15.611 1.00 28.32 123 LEU C O 1
ATOM 4425 N N . PRO C 1 125 ? 5.035 37.661 15.595 1.00 27.33 124 PRO C N 1
ATOM 4426 C CA . PRO C 1 125 ? 5.531 37.278 16.912 1.00 27.84 124 PRO C CA 1
ATOM 4427 C C . PRO C 1 125 ? 7.019 37.010 16.944 1.00 27.28 124 PRO C C 1
ATOM 4428 O O . PRO C 1 125 ? 7.687 37.331 17.921 1.00 27.03 124 PRO C O 1
ATOM 4432 N N . TYR C 1 126 ? 7.534 36.403 15.896 1.00 27.50 125 TYR C N 1
ATOM 4433 C CA . TYR C 1 126 ? 8.941 36.105 15.859 1.00 28.67 125 TYR C CA 1
ATOM 4434 C C . TYR C 1 126 ? 9.770 37.402 15.850 1.00 27.16 125 TYR C C 1
ATOM 4435 O O . TYR C 1 126 ? 10.668 37.584 16.671 1.00 26.33 125 TYR C O 1
ATOM 4444 N N . TYR C 1 127 ? 9.465 38.289 14.920 1.00 26.41 126 TYR C N 1
ATOM 4445 C CA . TYR C 1 127 ? 10.171 39.579 14.826 1.00 25.94 126 TYR C CA 1
ATOM 4446 C C . TYR C 1 127 ? 9.949 40.492 16.038 1.00 26.06 126 TYR C C 1
ATOM 4447 O O . TYR C 1 127 ? 10.868 41.208 16.467 1.00 28.13 126 TYR C O 1
ATOM 4456 N N . LYS C 1 128 ? 8.752 40.489 16.603 1.00 24.31 127 LYS C N 1
ATOM 4457 C CA . LYS C 1 128 ? 8.481 41.400 17.726 1.00 26.36 127 LYS C CA 1
ATOM 4458 C C . LYS C 1 128 ? 9.128 40.954 19.019 1.00 25.94 127 LYS C C 1
ATOM 4459 O O . LYS C 1 128 ? 9.359 41.779 19.898 1.00 26.65 127 LYS C O 1
ATOM 4465 N N . ASN C 1 129 ? 9.424 39.662 19.140 1.00 25.94 128 ASN C N 1
ATOM 4466 C CA . ASN C 1 129 ? 10.081 39.112 20.328 1.00 26.01 128 ASN C CA 1
ATOM 4467 C C . ASN C 1 129 ? 11.612 38.903 20.198 1.00 25.88 128 ASN C C 1
ATOM 4468 O O . ASN C 1 129 ? 12.228 38.382 21.120 1.00 25.91 128 ASN C O 1
ATOM 4473 N N . LEU C 1 130 ? 12.218 39.283 19.080 1.00 26.00 129 LEU C N 1
ATOM 4474 C CA . LEU C 1 130 ? 13.695 39.214 18.941 1.00 26.59 129 LEU C CA 1
ATOM 4475 C C . LEU C 1 130 ? 14.352 40.278 19.817 1.00 26.19 129 LEU C C 1
ATOM 4476 O O . LEU C 1 130 ? 13.846 41.385 19.913 1.00 25.72 129 LEU C O 1
ATOM 4481 N N . SER C 1 131 ? 15.492 39.935 20.411 1.00 24.91 130 SER C N 1
ATOM 4482 C CA . SER C 1 131 ? 16.347 40.875 21.096 1.00 24.14 130 SER C CA 1
ATOM 4483 C C . SER C 1 131 ? 16.826 41.941 20.166 1.00 25.10 130 SER C C 1
ATOM 4484 O O . SER C 1 131 ? 16.917 41.745 18.951 1.00 23.44 130 SER C O 1
ATOM 4487 N N . ARG C 1 132 ? 17.180 43.074 20.743 1.00 25.66 131 ARG C N 1
ATOM 4488 C CA . ARG C 1 132 ? 17.833 44.115 19.985 1.00 27.52 131 ARG C CA 1
ATOM 4489 C C . ARG C 1 132 ? 19.037 43.586 19.208 1.00 26.40 131 ARG C C 1
ATOM 4490 O O . ARG C 1 132 ? 19.186 43.897 18.021 1.00 25.10 131 ARG C O 1
ATOM 4498 N N . GLU C 1 133 ? 19.886 42.786 19.847 1.00 26.63 132 GLU C N 1
ATOM 4499 C CA . GLU C 1 133 ? 21.067 42.274 19.162 1.00 26.90 132 GLU C CA 1
ATOM 4500 C C . GLU C 1 133 ? 20.652 41.366 18.005 1.00 24.72 132 GLU C C 1
ATOM 4501 O O . GLU C 1 133 ? 21.151 41.497 16.910 1.00 23.54 132 GLU C O 1
ATOM 4507 N N . GLY C 1 134 ? 19.709 40.458 18.246 1.00 23.68 133 GLY C N 1
ATOM 4508 C CA . GLY C 1 134 ? 19.173 39.620 17.168 1.00 23.09 133 GLY C CA 1
ATOM 4509 C C . GLY C 1 134 ? 18.605 40.390 15.980 1.00 22.61 133 GLY C C 1
ATOM 4510 O O . GLY C 1 134 ? 18.822 40.006 14.837 1.00 23.14 133 GLY C O 1
ATOM 4519 N N . LYS C 1 136 ? 19.395 43.556 15.220 1.00 23.15 135 LYS C N 1
ATOM 4520 C CA . LYS C 1 136 ? 20.581 44.183 14.616 1.00 25.48 135 LYS C CA 1
ATOM 4521 C C . LYS C 1 136 ? 21.254 43.236 13.619 1.00 24.42 135 LYS C C 1
ATOM 4522 O O . LYS C 1 136 ? 21.612 43.646 12.515 1.00 22.06 135 LYS C O 1
ATOM 4528 N N . ASP C 1 137 ? 21.382 41.951 13.964 1.00 22.91 136 ASP C N 1
ATOM 4529 C CA . ASP C 1 137 ? 21.981 41.005 12.997 1.00 21.98 136 ASP C CA 1
ATOM 4530 C C . ASP C 1 137 ? 21.144 40.938 11.722 1.00 22.26 136 ASP C C 1
ATOM 4531 O O . ASP C 1 137 ? 21.685 41.029 10.621 1.00 24.46 136 ASP C O 1
ATOM 4536 N N . ILE C 1 138 ? 19.821 40.835 11.859 1.00 22.80 137 ILE C N 1
ATOM 4537 C CA . ILE C 1 138 ? 18.932 40.744 10.700 1.00 22.97 137 ILE C CA 1
ATOM 4538 C C . ILE C 1 138 ? 19.081 41.955 9.814 1.00 24.04 137 ILE C C 1
ATOM 4539 O O . ILE C 1 138 ? 19.229 41.820 8.591 1.00 23.27 137 ILE C O 1
ATOM 4544 N N . VAL C 1 139 ? 19.004 43.144 10.395 1.00 23.54 138 VAL C N 1
ATOM 4545 C CA . VAL C 1 139 ? 19.021 44.329 9.551 1.00 22.71 138 VAL C CA 1
ATOM 4546 C C . VAL C 1 139 ? 20.412 44.613 8.972 1.00 24.04 138 VAL C C 1
ATOM 4547 O O . VAL C 1 139 ? 20.481 45.191 7.895 1.00 24.54 138 VAL C O 1
ATOM 4551 N N . ASN C 1 140 ? 21.501 44.225 9.655 1.00 23.72 139 ASN C N 1
ATOM 4552 C CA . ASN C 1 140 ? 22.848 44.384 9.056 1.00 23.75 139 ASN C CA 1
ATOM 4553 C C . ASN C 1 140 ? 22.973 43.524 7.804 1.00 23.97 139 ASN C C 1
ATOM 4554 O O . ASN C 1 140 ? 23.517 43.937 6.777 1.00 25.67 139 ASN C O 1
ATOM 4559 N N . ILE C 1 141 ? 22.494 42.293 7.902 1.00 22.62 140 ILE C N 1
ATOM 4560 C CA . ILE C 1 141 ? 22.600 41.350 6.807 1.00 23.47 140 ILE C CA 1
ATOM 4561 C C . ILE C 1 141 ? 21.751 41.824 5.628 1.00 24.35 140 ILE C C 1
ATOM 4562 O O . ILE C 1 141 ? 22.257 41.929 4.507 1.00 23.79 140 ILE C O 1
ATOM 4567 N N . ASP C 1 142 ? 20.479 42.156 5.873 1.00 23.29 141 ASP C N 1
ATOM 4568 C CA . ASP C 1 142 ? 19.594 42.552 4.798 1.00 23.95 141 ASP C CA 1
ATOM 4569 C C . ASP C 1 142 ? 20.135 43.798 4.105 1.00 23.92 141 ASP C C 1
ATOM 4570 O O . ASP C 1 142 ? 20.209 43.833 2.889 1.00 22.83 141 ASP C O 1
ATOM 4575 N N . SER C 1 143 ? 20.521 44.800 4.900 1.00 24.59 142 SER C N 1
ATOM 4576 C CA . SER C 1 143 ? 20.946 46.097 4.365 1.00 24.18 142 SER C CA 1
ATOM 4577 C C . SER C 1 143 ? 22.233 45.982 3.543 1.00 24.43 142 SER C C 1
ATOM 4578 O O . SER C 1 143 ? 22.448 46.740 2.594 1.00 25.03 142 SER C O 1
ATOM 4581 N N . SER C 1 144 ? 23.087 45.037 3.923 1.00 23.16 143 SER C N 1
ATOM 4582 C CA . SER C 1 144 ? 24.342 44.759 3.207 1.00 23.90 143 SER C CA 1
ATOM 4583 C C . SER C 1 144 ? 24.096 44.069 1.873 1.00 23.79 143 SER C C 1
ATOM 4584 O O . SER C 1 144 ? 24.766 44.373 0.860 1.00 25.02 143 SER C O 1
ATOM 4587 N N . LEU C 1 145 ? 23.143 43.129 1.855 1.00 24.59 144 LEU C N 1
ATOM 4588 C CA . LEU C 1 145 ? 22.711 42.538 0.592 1.00 24.68 144 LEU C CA 1
ATOM 4589 C C . LEU C 1 145 ? 22.321 43.640 -0.405 1.00 25.07 144 LEU C C 1
ATOM 4590 O O . LEU C 1 145 ? 22.794 43.678 -1.550 1.00 26.89 144 LEU C O 1
ATOM 4603 N N . ALA C 1 147 ? 23.078 46.864 -0.275 1.00 24.69 146 ALA C N 1
ATOM 4604 C CA . ALA C 1 147 ? 24.253 47.683 -0.543 1.00 23.21 146 ALA C CA 1
ATOM 4605 C C . ALA C 1 147 ? 25.123 47.168 -1.666 1.00 23.33 146 ALA C C 1
ATOM 4606 O O . ALA C 1 147 ? 25.548 47.948 -2.526 1.00 22.58 146 ALA C O 1
ATOM 4616 N N . GLN C 1 149 ? 24.187 45.165 -4.160 1.00 24.22 148 GLN C N 1
ATOM 4617 C CA . GLN C 1 149 ? 23.466 45.368 -5.419 1.00 24.64 148 GLN C CA 1
ATOM 4618 C C . GLN C 1 149 ? 23.494 46.854 -5.847 1.00 24.68 148 GLN C C 1
ATOM 4619 O O . GLN C 1 149 ? 23.548 47.169 -7.041 1.00 24.89 148 GLN C O 1
ATOM 4625 N N . LEU C 1 150 ? 23.489 47.776 -4.880 1.00 23.65 149 LEU C N 1
ATOM 4626 C CA . LEU C 1 150 ? 23.578 49.199 -5.191 1.00 24.64 149 LEU C CA 1
ATOM 4627 C C . LEU C 1 150 ? 24.934 49.545 -5.806 1.00 23.59 149 LEU C C 1
ATOM 4628 O O . LEU C 1 150 ? 24.997 50.259 -6.809 1.00 24.04 149 LEU C O 1
ATOM 4641 N N . LEU C 1 152 ? 26.914 47.590 -7.409 1.00 23.74 151 LEU C N 1
ATOM 4642 C CA . LEU C 1 152 ? 27.026 47.012 -8.745 1.00 22.65 151 LEU C CA 1
ATOM 4643 C C . LEU C 1 152 ? 26.196 47.812 -9.750 1.00 23.99 151 LEU C C 1
ATOM 4644 O O . LEU C 1 152 ? 26.656 48.109 -10.861 1.00 20.54 151 LEU C O 1
ATOM 4649 N N . THR C 1 153 ? 24.979 48.195 -9.353 1.00 23.65 152 THR C N 1
ATOM 4650 C CA . THR C 1 153 ? 24.121 48.969 -10.224 1.00 22.84 152 THR C CA 1
ATOM 4651 C C . THR C 1 153 ? 24.755 50.311 -10.536 1.00 22.47 152 THR C C 1
ATOM 4652 O O . THR C 1 153 ? 24.710 50.769 -11.685 1.00 22.26 152 THR C O 1
ATOM 4656 N N . ALA C 1 154 ? 25.349 50.943 -9.535 1.00 22.55 153 ALA C N 1
ATOM 4657 C CA . ALA C 1 154 ? 26.015 52.231 -9.745 1.00 22.48 153 ALA C CA 1
ATOM 4658 C C . ALA C 1 154 ? 27.103 52.078 -10.811 1.00 22.44 153 ALA C C 1
ATOM 4659 O O . ALA C 1 154 ? 27.196 52.873 -11.763 1.00 22.37 153 ALA C O 1
ATOM 4661 N N . LYS C 1 155 ? 27.881 51.000 -10.713 1.00 23.08 154 LYS C N 1
ATOM 4662 C CA . LYS C 1 155 ? 28.927 50.730 -11.703 1.00 22.67 154 LYS C CA 1
ATOM 4663 C C . LYS C 1 155 ? 28.338 50.490 -13.103 1.00 23.79 154 LYS C C 1
ATOM 4664 O O . LYS C 1 155 ? 28.823 51.069 -14.107 1.00 23.39 154 LYS C O 1
ATOM 4670 N N . ALA C 1 156 ? 27.254 49.714 -13.186 1.00 24.07 155 ALA C N 1
ATOM 4671 C CA . ALA C 1 156 ? 26.579 49.520 -14.479 1.00 22.90 155 ALA C CA 1
ATOM 4672 C C . ALA C 1 156 ? 26.197 50.859 -15.088 1.00 22.23 155 ALA C C 1
ATOM 4673 O O . ALA C 1 156 ? 26.223 51.039 -16.316 1.00 21.07 155 ALA C O 1
ATOM 4675 N N . HIS C 1 157 ? 25.853 51.818 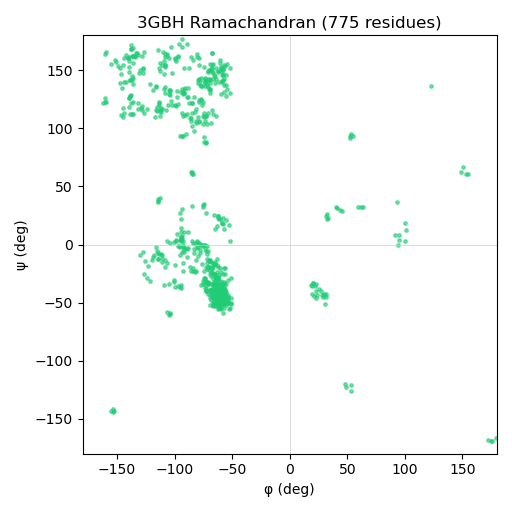-14.239 1.00 22.14 156 HIS C N 1
ATOM 4676 C CA . HIS C 1 157 ? 25.549 53.174 -14.706 1.00 21.93 156 HIS C CA 1
ATOM 4677 C C . HIS C 1 157 ? 26.749 54.066 -15.005 1.00 21.80 156 HIS C C 1
ATOM 4678 O O . HIS C 1 157 ? 26.566 55.222 -15.435 1.00 22.97 156 HIS C O 1
ATOM 4685 N N . GLY C 1 158 ? 27.968 53.576 -14.787 1.00 22.72 157 GLY C N 1
ATOM 4686 C CA . GLY C 1 158 ? 29.167 54.373 -15.077 1.00 21.53 157 GLY C CA 1
ATOM 4687 C C . GLY C 1 158 ? 29.715 55.149 -13.877 1.00 23.17 157 GLY C C 1
ATOM 4688 O O . GLY C 1 158 ? 30.706 55.880 -13.994 1.00 22.87 157 GLY C O 1
ATOM 4689 N N . TYR C 1 159 ? 29.054 55.023 -12.734 1.00 23.92 158 TYR C N 1
ATOM 4690 C CA . TYR C 1 159 ? 29.491 55.661 -11.500 1.00 23.09 158 TYR C CA 1
ATOM 4691 C C . TYR C 1 159 ? 30.440 54.731 -10.755 1.00 24.76 158 TYR C C 1
ATOM 4692 O O . TYR C 1 159 ? 30.636 53.574 -11.143 1.00 26.02 158 TYR C O 1
ATOM 4701 N N . ASP C 1 160 ? 31.047 55.232 -9.695 1.00 23.62 159 ASP C N 1
ATOM 4702 C CA . ASP C 1 160 ? 31.829 54.398 -8.808 1.00 22.51 159 ASP C CA 1
ATOM 4703 C C . ASP C 1 160 ? 31.416 54.696 -7.385 1.00 22.14 159 ASP C C 1
ATOM 4704 O O . ASP C 1 160 ? 30.743 55.708 -7.110 1.00 19.53 159 ASP C O 1
ATOM 4709 N N . THR C 1 161 ? 31.787 53.778 -6.489 1.00 21.18 160 THR C N 1
ATOM 4710 C CA . THR C 1 161 ? 31.434 53.860 -5.085 1.00 21.41 160 THR C CA 1
ATOM 4711 C C . THR C 1 161 ? 32.609 53.515 -4.208 1.00 22.87 160 THR C C 1
ATOM 4712 O O . THR C 1 161 ? 33.620 53.009 -4.685 1.00 23.56 160 THR C O 1
ATOM 4716 N N . ASN C 1 162 ? 32.461 53.784 -2.916 1.00 23.24 161 ASN C N 1
ATOM 4717 C CA . ASN C 1 162 ? 33.408 53.325 -1.900 1.00 23.07 161 ASN C CA 1
ATOM 4718 C C . ASN C 1 162 ? 32.567 52.997 -0.687 1.00 23.33 161 ASN C C 1
ATOM 4719 O O . ASN C 1 162 ? 31.999 53.917 -0.089 1.00 22.56 161 ASN C O 1
ATOM 4724 N N . PRO C 1 163 ? 32.479 51.718 -0.304 1.00 23.70 162 PRO C N 1
ATOM 4725 C CA . PRO C 1 163 ? 31.806 51.380 0.941 1.00 23.64 162 PRO C CA 1
ATOM 4726 C C . PRO C 1 163 ? 32.677 51.809 2.118 1.00 22.93 162 PRO C C 1
ATOM 4727 O O . PRO C 1 163 ? 33.917 51.706 2.046 1.00 23.51 162 PRO C O 1
ATOM 4731 N N . ILE C 1 164 ? 32.031 52.333 3.154 1.00 22.11 163 ILE C N 1
ATOM 4732 C CA . ILE C 1 164 ? 32.742 53.026 4.240 1.00 22.96 163 ILE C CA 1
ATOM 4733 C C . ILE C 1 164 ? 32.166 52.627 5.593 1.00 24.24 163 ILE C C 1
ATOM 4734 O O . ILE C 1 164 ? 30.955 52.675 5.808 1.00 25.48 163 ILE C O 1
ATOM 4739 N N . GLY C 1 165 ? 33.047 52.224 6.503 1.00 24.78 164 GLY C N 1
ATOM 4740 C CA . GLY C 1 165 ? 32.670 51.794 7.853 1.00 23.81 164 GLY C CA 1
ATOM 4741 C C . GLY C 1 165 ? 33.325 52.663 8.901 1.00 24.61 164 GLY C C 1
ATOM 4742 O O . GLY C 1 165 ? 32.946 52.630 10.101 1.00 24.69 164 GLY C O 1
ATOM 4743 N N . GLY C 1 166 ? 34.307 53.451 8.475 1.00 25.59 165 GLY C N 1
ATOM 4744 C CA . GLY C 1 166 ? 35.044 54.319 9.373 1.00 25.67 165 GLY C CA 1
ATOM 4745 C C . GLY C 1 166 ? 34.330 55.647 9.581 1.00 27.54 165 GLY C C 1
ATOM 4746 O O . GLY C 1 166 ? 34.860 56.712 9.204 1.00 28.14 165 GLY C O 1
ATOM 4747 N N . PHE C 1 167 ? 33.122 55.592 10.154 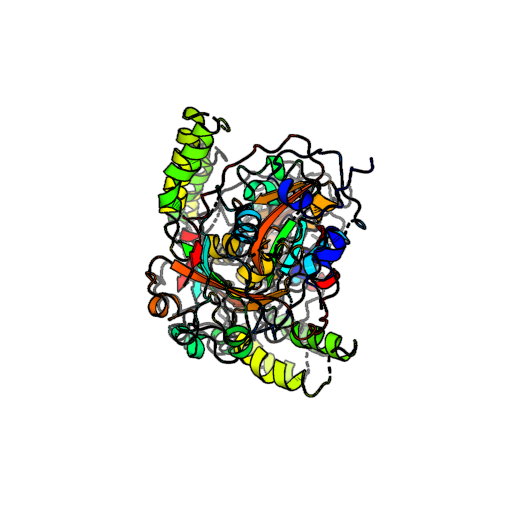1.00 25.28 166 PHE C N 1
ATOM 4748 C CA . PHE C 1 167 ? 32.406 56.808 10.555 1.00 24.89 166 PHE C CA 1
ATOM 4749 C C . PHE C 1 167 ? 31.829 56.627 11.965 1.00 25.20 166 PHE C C 1
ATOM 4750 O O . PHE C 1 167 ? 31.776 55.502 12.443 1.00 24.34 166 PHE C O 1
ATOM 4758 N N . ASP C 1 168 ? 31.469 57.731 12.628 1.00 24.75 167 ASP C N 1
ATOM 4759 C CA . ASP C 1 168 ? 30.940 57.683 14.008 1.00 25.50 167 ASP C CA 1
ATOM 4760 C C . ASP C 1 168 ? 29.517 57.126 14.087 1.00 26.36 167 ASP C C 1
ATOM 4761 O O . ASP C 1 168 ? 28.515 57.863 14.057 1.00 27.04 167 ASP C O 1
ATOM 4766 N N . LYS C 1 169 ? 29.427 55.819 14.198 1.00 25.05 168 LYS C N 1
ATOM 4767 C CA . LYS C 1 169 ? 28.126 55.153 14.242 1.00 25.81 168 LYS C CA 1
ATOM 4768 C C . LYS C 1 169 ? 27.362 55.366 15.546 1.00 25.96 168 LYS C C 1
ATOM 4769 O O . LYS C 1 169 ? 26.159 55.172 15.582 1.00 27.31 168 LYS C O 1
ATOM 4775 N N . GLU C 1 170 ? 28.061 55.721 16.615 1.00 25.79 169 GLU C N 1
ATOM 4776 C CA . GLU C 1 170 ? 27.435 56.034 17.877 1.00 26.28 169 GLU C CA 1
ATOM 4777 C C . GLU C 1 170 ? 26.562 57.294 17.779 1.00 26.40 169 GLU C C 1
ATOM 4778 O O . GLU C 1 170 ? 25.502 57.360 18.399 1.00 27.26 169 GLU C O 1
ATOM 4781 N N . ASN C 1 171 ? 27.000 58.274 16.987 1.00 24.80 170 ASN C N 1
ATOM 4782 C CA . ASN C 1 171 ? 26.349 59.581 16.923 1.00 24.25 170 ASN C CA 1
ATOM 4783 C C . ASN C 1 171 ? 25.671 59.944 15.603 1.00 23.81 170 ASN C C 1
ATOM 4784 O O . ASN C 1 171 ? 24.973 60.977 15.532 1.00 25.46 170 ASN C O 1
ATOM 4789 N N . ILE C 1 172 ? 25.863 59.142 14.566 1.00 23.25 171 ILE C N 1
ATOM 4790 C CA . ILE C 1 172 ? 25.461 59.565 13.232 1.00 23.44 171 ILE C CA 1
ATOM 4791 C C . ILE C 1 172 ? 23.944 59.776 13.117 1.00 23.70 171 ILE C C 1
ATOM 4792 O O . ILE C 1 172 ? 23.494 60.758 12.494 1.00 23.92 171 ILE C O 1
ATOM 4797 N N . ALA C 1 173 ? 23.156 58.892 13.715 1.00 24.09 172 ALA C N 1
ATOM 4798 C CA . ALA C 1 173 ? 21.691 59.026 13.659 1.00 24.43 172 ALA C CA 1
ATOM 4799 C C . ALA C 1 173 ? 21.231 60.333 14.256 1.00 25.15 172 ALA C C 1
ATOM 4800 O O . ALA C 1 173 ? 20.462 61.087 13.624 1.00 25.24 172 ALA C O 1
ATOM 4802 N N . ASP C 1 174 ? 21.728 60.623 15.450 1.00 26.04 173 ASP C N 1
ATOM 4803 C CA . ASP C 1 174 ? 21.424 61.873 16.142 1.00 25.88 173 ASP C CA 1
ATOM 4804 C C . ASP C 1 174 ? 21.846 63.096 15.323 1.00 25.94 173 ASP C C 1
ATOM 4805 O O . ASP C 1 174 ? 21.083 64.037 15.181 1.00 22.87 173 ASP C O 1
ATOM 4810 N N . ILE C 1 175 ? 23.056 63.063 14.769 1.00 26.52 174 ILE C N 1
ATOM 4811 C CA . ILE C 1 175 ? 23.556 64.188 13.984 1.00 27.09 174 ILE C CA 1
ATOM 4812 C C . ILE C 1 175 ? 22.604 64.489 12.809 1.00 26.87 174 ILE C C 1
ATOM 4813 O O . ILE C 1 175 ? 22.250 65.640 12.558 1.00 25.03 174 ILE C O 1
ATOM 4818 N N . ILE C 1 176 ? 22.147 63.459 12.108 1.00 26.54 175 ILE C N 1
ATOM 4819 C CA . ILE C 1 176 ? 21.267 63.719 10.983 1.00 29.20 175 ILE C CA 1
ATOM 4820 C C . ILE C 1 176 ? 19.797 63.905 11.372 1.00 29.97 175 ILE C C 1
ATOM 4821 O O . ILE C 1 176 ? 18.995 64.285 10.533 1.00 31.66 175 ILE C O 1
ATOM 4826 N N . GLY C 1 177 ? 19.448 63.675 12.637 1.00 29.19 176 GLY C N 1
ATOM 4827 C CA . GLY C 1 177 ? 18.069 63.829 13.087 1.00 28.65 176 GLY C CA 1
ATOM 4828 C C . GLY C 1 177 ? 17.183 62.586 13.108 1.00 26.89 176 GLY C C 1
ATOM 4829 O O . GLY C 1 177 ? 15.992 62.706 13.340 1.00 27.49 176 GLY C O 1
ATOM 4830 N N . TYR C 1 178 ? 17.747 61.413 12.884 1.00 25.69 177 TYR C N 1
ATOM 4831 C CA . TYR C 1 178 ? 17.001 60.152 12.929 1.00 25.22 177 TYR C CA 1
ATOM 4832 C C . TYR C 1 178 ? 16.986 59.614 14.344 1.00 25.87 177 TYR C C 1
ATOM 4833 O O . TYR C 1 178 ? 17.907 59.850 15.098 1.00 23.04 177 TYR C O 1
ATOM 4842 N N . ASP C 1 179 ? 15.949 58.861 14.678 1.00 25.93 178 ASP C N 1
ATOM 4843 C CA . ASP C 1 179 ? 15.802 58.285 16.013 1.00 27.59 178 ASP C CA 1
ATOM 4844 C C . ASP C 1 179 ? 16.761 57.125 16.175 1.00 27.34 178 ASP C C 1
ATOM 4845 O O . ASP C 1 179 ? 16.553 56.057 15.579 1.00 25.54 178 ASP C O 1
ATOM 4850 N N . SER C 1 180 ? 17.789 57.318 17.002 1.00 27.67 179 SER C N 1
ATOM 4851 C CA . SER C 1 180 ? 18.832 56.315 17.179 1.00 28.85 179 SER C CA 1
ATOM 4852 C C . SER C 1 180 ? 18.360 55.068 17.925 1.00 30.48 179 SER C C 1
ATOM 4853 O O . SER C 1 180 ? 19.065 54.060 17.945 1.00 32.64 179 SER C O 1
ATOM 4856 N N . ASP C 1 181 ? 17.191 55.120 18.549 1.00 30.01 180 ASP C N 1
ATOM 4857 C CA . ASP C 1 181 ? 16.636 53.938 19.185 1.00 31.17 180 ASP C CA 1
ATOM 4858 C C . ASP C 1 181 ? 16.059 52.960 18.154 1.00 30.43 180 ASP C C 1
ATOM 4859 O O . ASP C 1 181 ? 16.025 51.756 18.393 1.00 30.44 180 ASP C O 1
ATOM 4864 N N . ARG C 1 182 ? 15.558 53.499 17.043 1.00 27.68 181 ARG C N 1
ATOM 4865 C CA . ARG C 1 182 ? 14.935 52.708 15.993 1.00 25.90 181 ARG C CA 1
ATOM 4866 C C . ARG C 1 182 ? 15.873 52.346 14.855 1.00 25.57 181 ARG C C 1
ATOM 4867 O O . ARG C 1 182 ? 15.767 51.258 14.272 1.00 25.23 181 ARG C O 1
ATOM 4875 N N . TYR C 1 183 ? 16.773 53.257 14.507 1.00 24.78 182 TYR C N 1
ATOM 4876 C CA . TYR C 1 183 ? 17.612 53.088 13.331 1.00 23.90 182 TYR C CA 1
ATOM 4877 C C . TYR C 1 183 ? 19.083 52.917 13.666 1.00 25.08 182 TYR C C 1
ATOM 4878 O O . TYR C 1 183 ? 19.677 53.767 14.338 1.00 26.39 182 TYR C O 1
ATOM 4887 N N . VAL C 1 184 ? 19.684 51.817 13.228 1.00 24.54 183 VAL C N 1
ATOM 4888 C CA . VAL C 1 184 ? 21.103 51.598 13.463 1.00 24.78 183 VAL C CA 1
ATOM 4889 C C . VAL C 1 184 ? 21.836 51.750 12.143 1.00 23.77 183 VAL C C 1
ATOM 4890 O O . VAL C 1 184 ? 21.389 51.236 11.156 1.00 23.30 183 VAL C O 1
ATOM 4894 N N . PRO C 1 185 ? 22.970 52.457 12.141 1.00 22.76 184 PRO C N 1
ATOM 4895 C CA . PRO C 1 185 ? 23.748 52.604 10.916 1.00 23.99 184 PRO C CA 1
ATOM 4896 C C . PRO C 1 185 ? 24.465 51.306 10.589 1.00 24.60 184 PRO C C 1
ATOM 4897 O O . PRO C 1 185 ? 25.016 50.651 11.497 1.00 25.27 184 PRO C O 1
ATOM 4901 N N . VAL C 1 186 ? 24.438 50.921 9.322 1.00 23.17 185 VAL C N 1
ATOM 4902 C CA . VAL C 1 186 ? 24.989 49.666 8.897 1.00 22.76 185 VAL C CA 1
ATOM 4903 C C . VAL C 1 186 ? 26.324 49.913 8.195 1.00 23.04 185 VAL C C 1
ATOM 4904 O O . VAL C 1 186 ? 27.357 49.420 8.623 1.00 22.03 185 VAL C O 1
ATOM 4908 N N . LEU C 1 187 ? 26.280 50.687 7.116 1.00 23.09 186 LEU C N 1
ATOM 4909 C CA . LEU C 1 187 ? 27.470 51.139 6.408 1.00 24.76 186 LEU C CA 1
ATOM 4910 C C . LEU C 1 187 ? 27.125 52.385 5.557 1.00 24.84 186 LEU C C 1
ATOM 4911 O O . LEU C 1 187 ? 25.956 52.719 5.343 1.00 24.65 186 LEU C O 1
ATOM 4916 N N . ALA C 1 188 ? 28.155 53.075 5.099 1.00 23.88 187 ALA C N 1
ATOM 4917 C CA . ALA C 1 188 ? 27.986 54.220 4.210 1.00 24.32 187 ALA C CA 1
ATOM 4918 C C . ALA C 1 188 ? 28.556 53.844 2.849 1.00 24.36 187 ALA C C 1
ATOM 4919 O O . ALA C 1 188 ? 29.408 52.982 2.756 1.00 26.87 187 ALA C O 1
ATOM 4921 N N . ILE C 1 189 ? 28.083 54.517 1.813 1.00 24.78 188 ILE C N 1
ATOM 4922 C CA . ILE C 1 189 ? 28.552 54.322 0.439 1.00 23.77 188 ILE C CA 1
ATOM 4923 C C . ILE C 1 189 ? 28.719 55.690 -0.212 1.00 22.46 188 ILE C C 1
ATOM 4924 O O . ILE C 1 189 ? 27.732 56.406 -0.429 1.00 23.05 188 ILE C O 1
ATOM 4929 N N . ALA C 1 190 ? 29.963 56.073 -0.495 1.00 21.90 189 ALA C N 1
ATOM 4930 C CA . ALA C 1 190 ? 30.224 57.307 -1.269 1.00 21.50 189 ALA C CA 1
ATOM 4931 C C . ALA C 1 190 ? 29.942 56.906 -2.716 1.00 23.40 189 ALA C C 1
ATOM 4932 O O . ALA C 1 190 ? 30.310 55.796 -3.103 1.00 22.37 189 ALA C O 1
ATOM 4934 N N . ILE C 1 191 ? 29.258 57.770 -3.469 1.00 21.50 190 ILE C N 1
ATOM 4935 C CA . ILE C 1 191 ? 28.931 57.534 -4.867 1.00 21.31 190 ILE C CA 1
ATOM 4936 C C . ILE C 1 191 ? 29.176 58.769 -5.689 1.00 21.90 190 ILE C C 1
ATOM 4937 O O . ILE C 1 191 ? 28.841 59.894 -5.274 1.00 22.45 190 ILE C O 1
ATOM 4942 N N . GLY C 1 192 ? 29.748 58.586 -6.884 1.00 20.46 191 GLY C N 1
ATOM 4943 C CA . GLY C 1 192 ? 29.897 59.691 -7.796 1.00 20.06 191 GLY C CA 1
ATOM 4944 C C . GLY C 1 192 ? 30.592 59.285 -9.080 1.00 21.70 191 GLY C C 1
ATOM 4945 O O . GLY C 1 192 ? 30.734 58.104 -9.362 1.00 22.07 191 GLY C O 1
ATOM 4946 N N . LYS C 1 193 ? 31.014 60.276 -9.842 1.00 22.28 192 LYS C N 1
ATOM 4947 C CA . LYS C 1 193 ? 31.843 60.048 -11.016 1.00 23.47 192 LYS C CA 1
ATOM 4948 C C . LYS C 1 193 ? 33.296 60.058 -10.561 1.00 23.50 192 LYS C C 1
ATOM 4949 O O . LYS C 1 193 ? 33.745 60.976 -9.888 1.00 24.86 192 LYS C O 1
ATOM 4955 N N . LYS C 1 194 ? 34.009 59.006 -10.912 1.00 24.01 193 LYS C N 1
ATOM 4956 C CA . LYS C 1 194 ? 35.410 58.832 -10.556 1.00 25.18 193 LYS C CA 1
ATOM 4957 C C . LYS C 1 194 ? 36.281 60.017 -10.985 1.00 24.27 193 LYS C C 1
ATOM 4958 O O . LYS C 1 194 ? 36.179 60.446 -12.115 1.00 23.76 193 LYS C O 1
ATOM 4964 N N . ALA C 1 195 ? 37.147 60.502 -10.088 1.00 22.78 194 ALA C N 1
ATOM 4965 C CA . ALA C 1 195 ? 38.209 61.434 -10.440 1.00 24.26 194 ALA C CA 1
ATOM 4966 C C . ALA C 1 195 ? 39.592 60.803 -10.326 1.00 26.02 194 ALA C C 1
ATOM 4967 O O . ALA C 1 195 ? 40.527 61.374 -10.841 1.00 27.38 194 ALA C O 1
ATOM 4969 N N . GLN C 1 196 ? 39.721 59.649 -9.666 1.00 26.80 195 GLN C N 1
ATOM 4970 C CA . GLN C 1 196 ? 40.991 58.945 -9.557 1.00 27.83 195 GLN C CA 1
ATOM 4971 C C . GLN C 1 196 ? 40.728 57.461 -9.600 1.00 26.88 195 GLN C C 1
ATOM 4972 O O . GLN C 1 196 ? 39.792 56.991 -8.960 1.00 25.28 195 GLN C O 1
ATOM 4978 N N . ASP C 1 197 ? 41.580 56.711 -10.294 1.00 27.21 196 ASP C N 1
ATOM 4979 C CA . ASP C 1 197 ? 41.383 55.280 -10.408 1.00 28.01 196 ASP C CA 1
ATOM 4980 C C . ASP C 1 197 ? 41.545 54.661 -9.027 1.00 27.56 196 ASP C C 1
ATOM 4981 O O . ASP C 1 197 ? 42.348 55.141 -8.230 1.00 26.31 196 ASP C O 1
ATOM 4986 N N . ALA C 1 198 ? 40.771 53.606 -8.784 1.00 28.17 197 ALA C N 1
ATOM 4987 C CA . ALA C 1 198 ? 40.891 52.752 -7.610 1.00 28.21 197 ALA C CA 1
ATOM 4988 C C . ALA C 1 198 ? 42.226 52.011 -7.698 1.00 27.75 197 ALA C C 1
ATOM 4989 O O . ALA C 1 198 ? 42.717 51.726 -8.795 1.00 25.74 197 ALA C O 1
ATOM 4991 N N . HIS C 1 199 ? 42.841 51.716 -6.559 1.00 27.36 198 HIS C N 1
ATOM 4992 C CA . HIS C 1 199 ? 43.937 50.759 -6.564 1.00 27.84 198 HIS C CA 1
ATOM 4993 C C . HIS C 1 199 ? 43.350 49.375 -6.742 1.00 25.27 198 HIS C C 1
ATOM 4994 O O . HIS C 1 199 ? 42.327 49.064 -6.158 1.00 26.45 198 HIS C O 1
ATOM 5001 N N . ASP C 1 200 ? 43.999 48.530 -7.521 1.00 23.43 199 ASP C N 1
ATOM 5002 C CA . ASP C 1 200 ? 43.665 47.103 -7.527 1.00 22.94 199 ASP C CA 1
ATOM 5003 C C . ASP C 1 200 ? 44.039 46.472 -6.191 1.00 22.95 199 ASP C C 1
ATOM 5004 O O . ASP C 1 200 ? 44.936 46.950 -5.498 1.00 22.63 199 ASP C O 1
ATOM 5009 N N . SER C 1 201 ? 43.363 45.393 -5.843 1.00 23.16 200 SER C N 1
ATOM 5010 C CA . SER C 1 201 ? 43.584 44.690 -4.584 1.00 23.23 200 SER C CA 1
ATOM 5011 C C . SER C 1 201 ? 43.533 43.174 -4.780 1.00 24.53 200 SER C C 1
ATOM 5012 O O . SER C 1 201 ? 43.012 42.697 -5.783 1.00 24.42 200 SER C O 1
ATOM 5015 N N . VAL C 1 202 ? 44.088 42.428 -3.832 1.00 23.45 201 VAL C N 1
ATOM 5016 C CA . VAL C 1 202 ? 44.172 40.973 -3.947 1.00 22.29 201 VAL C CA 1
ATOM 5017 C C . VAL C 1 202 ? 43.034 40.319 -3.200 1.00 22.61 201 VAL C C 1
ATOM 5018 O O . VAL C 1 202 ? 42.429 40.928 -2.317 1.00 23.41 201 VAL C O 1
ATOM 5022 N N . ARG C 1 203 ? 42.772 39.057 -3.538 1.00 21.83 202 ARG C N 1
ATOM 5023 C CA . ARG C 1 203 ? 41.869 38.205 -2.770 1.00 22.02 202 ARG C CA 1
ATOM 5024 C C . ARG C 1 203 ? 42.541 36.884 -2.410 1.00 22.21 202 ARG C C 1
ATOM 5025 O O . ARG C 1 203 ? 43.491 36.426 -3.094 1.00 19.94 202 ARG C O 1
ATOM 5033 N N . LEU C 1 204 ? 42.095 36.306 -1.287 1.00 21.27 203 LEU C N 1
ATOM 5034 C CA . LEU C 1 204 ? 42.607 35.032 -0.806 1.00 21.82 203 LEU C CA 1
ATOM 5035 C C . LEU C 1 204 ? 42.395 33.952 -1.874 1.00 21.81 203 LEU C C 1
ATOM 5036 O O . LEU C 1 204 ? 41.423 34.028 -2.650 1.00 20.60 203 LEU C O 1
ATOM 5041 N N . PRO C 1 205 ? 43.288 32.947 -1.896 1.00 22.96 204 PRO C N 1
ATOM 5042 C CA . PRO C 1 205 ? 43.019 31.772 -2.693 1.00 25.26 204 PRO C CA 1
ATOM 5043 C C . PRO C 1 205 ? 41.764 31.078 -2.204 1.00 25.10 204 PRO C C 1
ATOM 5044 O O . PRO C 1 205 ? 41.483 31.031 -0.978 1.00 24.82 204 PRO C O 1
ATOM 5048 N N A ILE C 1 206 ? 41.072 30.497 -3.176 0.50 25.26 205 ILE C N 1
ATOM 5049 N N B ILE C 1 206 ? 40.957 30.544 -3.111 0.50 24.33 205 ILE C N 1
ATOM 5050 C CA A ILE C 1 206 ? 39.788 29.850 -2.994 0.50 25.70 205 ILE C CA 1
ATOM 5051 C CA B ILE C 1 206 ? 39.663 30.008 -2.677 0.50 23.60 205 ILE C CA 1
ATOM 5052 C C A ILE C 1 206 ? 39.837 28.773 -1.913 0.50 24.72 205 ILE C C 1
ATOM 5053 C C B ILE C 1 206 ? 39.809 28.748 -1.817 0.50 23.83 205 ILE C C 1
ATOM 5054 O O A ILE C 1 206 ? 38.898 28.625 -1.140 0.50 24.67 205 ILE C O 1
ATOM 5055 O O B ILE C 1 206 ? 38.881 28.422 -1.092 0.50 24.02 205 ILE C O 1
ATOM 5064 N N . ASP C 1 207 ? 40.954 28.057 -1.860 1.00 24.23 206 ASP C N 1
ATOM 5065 C CA . ASP C 1 207 ? 41.196 26.989 -0.878 1.00 25.58 206 ASP C CA 1
ATOM 5066 C C . ASP C 1 207 ? 41.263 27.504 0.566 1.00 25.76 206 ASP C C 1
ATOM 5067 O O . ASP C 1 207 ? 41.064 26.723 1.501 1.00 24.37 206 ASP C O 1
ATOM 5072 N N . ASP C 1 208 ? 41.505 28.808 0.750 1.00 25.48 207 ASP C N 1
ATOM 5073 C CA . ASP C 1 208 ? 41.475 29.385 2.092 1.00 25.15 207 ASP C CA 1
ATOM 5074 C C . ASP C 1 208 ? 40.095 29.928 2.526 1.00 26.58 207 ASP C C 1
ATOM 5075 O O . ASP C 1 208 ? 39.927 30.339 3.702 1.00 27.14 207 ASP C O 1
ATOM 5080 N N . VAL C 1 209 ? 39.102 29.880 1.633 1.00 25.23 208 VAL C N 1
ATOM 5081 C CA . VAL C 1 209 ? 37.779 30.389 1.962 1.00 25.90 208 VAL C CA 1
ATOM 5082 C C . VAL C 1 209 ? 36.626 29.410 1.814 1.00 26.78 208 VAL C C 1
ATOM 5083 O O . VAL C 1 209 ? 35.579 29.660 2.375 1.00 28.76 208 VAL C O 1
ATOM 5087 N N . ARG C 1 210 ? 36.773 28.311 1.071 1.00 25.51 209 ARG C N 1
ATOM 5088 C CA . ARG C 1 210 ? 35.647 27.375 0.911 1.00 23.22 209 ARG C CA 1
ATOM 5089 C C . ARG C 1 210 ? 36.095 25.930 0.965 1.00 22.76 209 ARG C C 1
ATOM 5090 O O . ARG C 1 210 ? 37.240 25.630 0.657 1.00 21.17 209 ARG C O 1
ATOM 5098 N N . GLU C 1 211 ? 35.200 25.044 1.381 1.00 22.41 210 GLU C N 1
ATOM 5099 C CA . GLU C 1 211 ? 35.442 23.611 1.279 1.00 23.39 210 GLU C CA 1
ATOM 5100 C C . GLU C 1 211 ? 34.154 22.874 0.965 1.00 22.10 210 GLU C C 1
ATOM 5101 O O . GLU C 1 211 ? 33.067 23.364 1.205 1.00 22.65 210 GLU C O 1
ATOM 5107 N N . PHE C 1 212 ? 34.297 21.668 0.457 1.00 24.28 211 PHE C N 1
ATOM 5108 C CA . PHE C 1 212 ? 33.168 20.844 0.011 1.00 23.43 211 PHE C CA 1
ATOM 5109 C C . PHE C 1 212 ? 32.920 19.780 1.055 1.00 21.40 211 PHE C C 1
ATOM 5110 O O . PHE C 1 212 ? 33.835 19.110 1.446 1.00 20.13 211 PHE C O 1
ATOM 5118 N N . LEU C 1 213 ? 31.679 19.652 1.496 1.00 23.20 212 LEU C N 1
ATOM 5119 C CA . LEU C 1 213 ? 31.293 18.642 2.497 1.00 23.97 212 LEU C CA 1
ATOM 5120 C C . LEU C 1 213 ? 30.193 17.690 1.984 1.00 24.73 212 LEU C C 1
ATOM 5121 O O . LEU C 1 213 ? 30.019 16.575 2.514 1.00 23.42 212 LEU C O 1
ATOM 5127 N N . GLN D 1 3 ? 14.757 21.661 -19.819 1.00 42.37 2 GLN D N 1
ATOM 5128 C CA . GLN D 1 3 ? 15.180 23.090 -19.802 1.00 41.14 2 GLN D CA 1
ATOM 5129 C C . GLN D 1 3 ? 16.693 23.185 -19.789 1.00 41.52 2 GLN D C 1
ATOM 5130 O O . GLN D 1 3 ? 17.314 22.885 -18.753 1.00 41.98 2 GLN D O 1
ATOM 5131 N N . LYS D 1 4 ? 17.290 23.566 -20.931 1.00 40.77 3 LYS D N 1
ATOM 5132 C CA . LYS D 1 4 ? 18.726 23.859 -20.980 1.00 40.50 3 LYS D CA 1
ATOM 5133 C C . LYS D 1 4 ? 19.063 24.835 -19.865 1.00 39.78 3 LYS D C 1
ATOM 5134 O O . LYS D 1 4 ? 18.256 25.697 -19.507 1.00 40.88 3 LYS D O 1
ATOM 5136 N N A LEU D 1 5 ? 20.234 24.643 -19.278 0.50 39.87 4 LEU D N 1
ATOM 5137 N N B LEU D 1 5 ? 20.267 24.702 -19.324 0.50 39.89 4 LEU D N 1
ATOM 5138 C CA A LEU D 1 5 ? 20.862 25.660 -18.463 0.50 39.73 4 LEU D CA 1
ATOM 5139 C CA B LEU D 1 5 ? 20.809 25.677 -18.386 0.50 39.73 4 LEU D CA 1
ATOM 5140 C C A LEU D 1 5 ? 21.080 26.873 -19.373 0.50 39.12 4 LEU D C 1
ATOM 5141 C C B LEU D 1 5 ? 21.263 26.910 -19.207 0.50 39.18 4 LEU D C 1
ATOM 5142 O O A LEU D 1 5 ? 21.616 26.720 -20.476 0.50 39.13 4 LEU D O 1
ATOM 5143 O O B LEU D 1 5 ? 22.167 26.816 -20.048 0.50 39.19 4 LEU D O 1
ATOM 5152 N N . THR D 1 6 ? 20.639 28.058 -18.950 1.00 37.68 5 THR D N 1
ATOM 5153 C CA . THR D 1 6 ? 20.782 29.244 -19.802 1.00 35.61 5 THR D CA 1
ATOM 5154 C C . THR D 1 6 ? 21.538 30.380 -19.111 1.00 33.60 5 THR D C 1
ATOM 5155 O O . THR D 1 6 ? 21.025 30.992 -18.174 1.00 33.08 5 THR D O 1
ATOM 5159 N N . ARG D 1 7 ? 22.756 30.638 -19.577 1.00 31.06 6 ARG D N 1
ATOM 5160 C CA . ARG D 1 7 ? 23.554 31.752 -19.082 1.00 31.05 6 ARG D CA 1
ATOM 5161 C C . ARG D 1 7 ? 22.903 33.101 -19.407 1.00 28.69 6 ARG D C 1
ATOM 5162 O O . ARG D 1 7 ? 22.173 33.212 -20.375 1.00 28.59 6 ARG D O 1
ATOM 5170 N N . ILE D 1 8 ? 23.167 34.101 -18.578 1.00 26.72 7 ILE D N 1
ATOM 5171 C CA . ILE D 1 8 ? 22.640 35.445 -18.742 1.00 25.8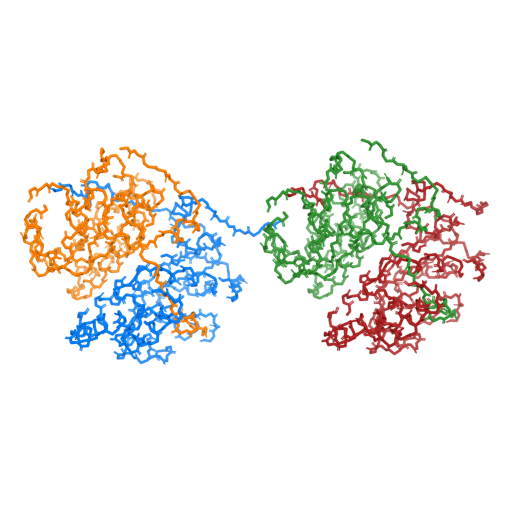4 7 ILE D CA 1
ATOM 5172 C C . ILE D 1 8 ? 23.822 36.425 -18.662 1.00 26.03 7 ILE D C 1
ATOM 5173 O O . ILE D 1 8 ? 24.511 36.490 -17.637 1.00 24.59 7 ILE D O 1
ATOM 5178 N N . ASN D 1 9 ? 24.051 37.136 -19.768 1.00 25.73 8 ASN D N 1
ATOM 5179 C CA A ASN D 1 9 ? 25.180 38.073 -19.862 0.50 27.63 8 ASN D CA 1
ATOM 5180 C CA B ASN D 1 9 ? 25.153 38.093 -19.956 0.50 28.23 8 ASN D CA 1
ATOM 5181 C C . ASN D 1 9 ? 24.833 39.528 -19.544 1.00 27.45 8 ASN D C 1
ATOM 5182 O O . ASN D 1 9 ? 25.709 40.303 -19.148 1.00 28.69 8 ASN D O 1
ATOM 5191 N N . ASP D 1 10 ? 23.576 39.912 -19.697 1.00 26.40 9 ASP D N 1
ATOM 5192 C CA . ASP D 1 10 ? 23.182 41.303 -19.492 1.00 25.48 9 ASP D CA 1
ATOM 5193 C C . ASP D 1 10 ? 22.935 41.612 -18.018 1.00 24.92 9 ASP D C 1
ATOM 5194 O O . ASP D 1 10 ? 22.149 40.945 -17.341 1.00 24.80 9 ASP D O 1
ATOM 5199 N N . PHE D 1 11 ? 23.600 42.642 -17.536 1.00 24.33 10 PHE D N 1
ATOM 5200 C CA . PHE D 1 11 ? 23.520 43.033 -16.138 1.00 24.24 10 PHE D CA 1
ATOM 5201 C C . PHE D 1 11 ? 22.081 43.198 -15.643 1.00 22.84 10 PHE D C 1
ATOM 5202 O O . PHE D 1 11 ? 21.702 42.591 -14.645 1.00 23.25 10 PHE D O 1
ATOM 5210 N N . ASN D 1 12 ? 21.289 44.019 -16.321 1.00 24.19 11 ASN D N 1
ATOM 5211 C CA . ASN D 1 12 ? 19.891 44.229 -15.916 1.00 25.74 11 ASN D CA 1
ATOM 5212 C C . ASN D 1 12 ? 19.081 42.937 -15.902 1.00 25.51 11 ASN D C 1
ATOM 5213 O O . ASN D 1 12 ? 18.242 42.729 -15.025 1.00 24.66 11 ASN D O 1
ATOM 5218 N N . GLU D 1 13 ? 19.345 42.061 -16.860 1.00 24.60 12 GLU D N 1
ATOM 5219 C CA . GLU D 1 13 ? 18.612 40.820 -16.937 1.00 26.06 12 GLU D CA 1
ATOM 5220 C C . GLU D 1 13 ? 19.003 39.878 -15.792 1.00 24.22 12 GLU D C 1
ATOM 5221 O O . GLU D 1 13 ? 18.159 39.171 -15.280 1.00 24.77 12 GLU D O 1
ATOM 5227 N N . VAL D 1 14 ? 20.250 39.921 -15.346 1.00 22.13 13 VAL D N 1
ATOM 5228 C CA . VAL D 1 14 ? 20.675 39.138 -14.193 1.00 22.60 13 VAL D CA 1
ATOM 5229 C C . VAL D 1 14 ? 19.975 39.647 -12.933 1.00 24.19 13 VAL D C 1
ATOM 5230 O O . VAL D 1 14 ? 19.356 38.885 -12.216 1.00 23.98 13 VAL D O 1
ATOM 5234 N N . LEU D 1 15 ? 20.075 40.938 -12.674 1.00 24.23 14 LEU D N 1
ATOM 5235 C CA . LEU D 1 15 ? 19.395 41.553 -11.533 1.00 26.16 14 LEU D CA 1
ATOM 5236 C C . LEU D 1 15 ? 17.879 41.262 -11.535 1.00 25.36 14 LEU D C 1
ATOM 5237 O O . LEU D 1 15 ? 17.319 40.838 -10.529 1.00 25.57 14 LEU D O 1
ATOM 5242 N N . ASN D 1 16 ? 17.223 41.473 -12.662 1.00 25.39 15 ASN D N 1
ATOM 5243 C CA . ASN D 1 16 ? 15.801 41.248 -12.771 1.00 24.37 15 ASN D CA 1
ATOM 5244 C C . ASN D 1 16 ? 15.362 39.788 -12.544 1.00 25.36 15 ASN D C 1
ATOM 5245 O O . ASN D 1 16 ? 14.247 39.543 -12.118 1.00 26.09 15 ASN D O 1
ATOM 5250 N N . SER D 1 17 ? 16.223 38.828 -12.852 1.00 25.08 16 SER D N 1
ATOM 5251 C CA A SER D 1 17 ? 15.869 37.408 -12.754 0.50 25.47 16 SER D CA 1
ATOM 5252 C CA B SER D 1 17 ? 15.868 37.413 -12.761 0.50 25.40 16 SER D CA 1
ATOM 5253 C C . SER D 1 17 ? 16.296 36.795 -11.425 1.00 25.52 16 SER D C 1
ATOM 5254 O O . SER D 1 17 ? 15.983 35.631 -11.138 1.00 26.95 16 SER D O 1
ATOM 5259 N N . ARG D 1 18 ? 17.015 37.553 -10.605 1.00 24.89 17 ARG D N 1
ATOM 5260 C CA . ARG D 1 18 ? 17.436 37.037 -9.293 1.00 26.13 17 ARG D CA 1
ATOM 5261 C C . ARG D 1 18 ? 16.237 36.986 -8.347 1.00 25.70 17 ARG D C 1
ATOM 5262 O O . ARG D 1 18 ? 15.781 38.019 -7.864 1.00 24.75 17 ARG D O 1
ATOM 5270 N N . LYS D 1 19 ? 15.741 35.780 -8.093 1.00 24.01 18 LYS D N 1
ATOM 5271 C CA . LYS D 1 19 ? 14.568 35.550 -7.246 1.00 24.18 18 LYS D CA 1
ATOM 5272 C C . LYS D 1 19 ? 14.772 34.271 -6.410 1.00 24.34 18 LYS D C 1
ATOM 5273 O O . LYS D 1 19 ? 15.644 33.459 -6.715 1.00 24.16 18 LYS D O 1
ATOM 5279 N N . SER D 1 20 ? 13.980 34.104 -5.354 1.00 23.75 19 SER D N 1
ATOM 5280 C CA . SER D 1 20 ? 14.146 32.967 -4.444 1.00 23.93 19 SER D CA 1
ATOM 5281 C C . SER D 1 20 ? 13.473 31.738 -5.036 1.00 24.83 19 SER D C 1
ATOM 5282 O O . SER D 1 20 ? 12.270 31.646 -5.052 1.00 27.49 19 SER D O 1
ATOM 5285 N N . VAL D 1 21 ? 14.265 30.817 -5.559 1.00 24.82 20 VAL D N 1
ATOM 5286 C CA . VAL D 1 21 ? 13.787 29.521 -6.008 1.00 24.13 20 VAL D CA 1
ATOM 5287 C C . VAL D 1 21 ? 13.911 28.543 -4.845 1.00 24.81 20 VAL D C 1
ATOM 5288 O O . VAL D 1 21 ? 14.944 28.485 -4.176 1.00 24.27 20 VAL D O 1
ATOM 5292 N N . LYS D 1 22 ? 12.856 27.774 -4.596 1.00 26.48 21 LYS D N 1
ATOM 5293 C CA . LYS D 1 22 ? 12.844 26.886 -3.434 1.00 26.48 21 LYS D CA 1
ATOM 5294 C C . LYS D 1 22 ? 12.771 25.397 -3.767 1.00 25.42 21 LYS D C 1
ATOM 5295 O O . LYS D 1 22 ? 12.810 24.578 -2.862 1.00 24.30 21 LYS D O 1
ATOM 5301 N N . VAL D 1 23 ? 12.689 25.055 -5.050 1.00 24.45 22 VAL D N 1
ATOM 5302 C CA . VAL D 1 23 ? 12.708 23.662 -5.490 1.00 23.54 22 VAL D CA 1
ATOM 5303 C C . VAL D 1 23 ? 13.709 23.553 -6.637 1.00 23.77 22 VAL D C 1
ATOM 5304 O O . VAL D 1 23 ? 13.588 24.249 -7.652 1.00 23.38 22 VAL D O 1
ATOM 5308 N N . PHE D 1 24 ? 14.709 22.691 -6.464 1.00 22.82 23 PHE D N 1
ATOM 5309 C CA . PHE D 1 24 ? 15.779 22.549 -7.434 1.00 21.76 23 PHE D CA 1
ATOM 5310 C C . PHE D 1 24 ? 15.725 21.182 -8.045 1.00 22.03 23 PHE D C 1
ATOM 5311 O O . PHE D 1 24 ? 15.031 20.296 -7.550 1.00 21.73 23 PHE D O 1
ATOM 5319 N N . ASP D 1 25 ? 16.474 21.010 -9.124 1.00 22.31 24 ASP D N 1
ATOM 5320 C CA . ASP D 1 25 ? 16.540 19.751 -9.814 1.00 22.47 24 ASP D CA 1
ATOM 5321 C C . ASP D 1 25 ? 17.540 18.826 -9.080 1.00 22.83 24 ASP D C 1
ATOM 5322 O O . ASP D 1 25 ? 18.732 19.127 -8.991 1.00 22.08 24 ASP D O 1
ATOM 5327 N N . GLU D 1 26 ? 17.030 17.708 -8.559 1.00 24.46 25 GLU D N 1
ATOM 5328 C CA . GLU D 1 26 ? 17.813 16.749 -7.797 1.00 26.74 25 GLU D CA 1
ATOM 5329 C C . GLU D 1 26 ? 18.811 15.989 -8.674 1.00 26.58 25 GLU D C 1
ATOM 5330 O O . GLU D 1 26 ? 19.743 15.378 -8.184 1.00 27.68 25 GLU D O 1
ATOM 5336 N N . ASN D 1 27 ? 18.586 15.978 -9.966 1.00 25.98 26 ASN D N 1
ATOM 5337 C CA . ASN D 1 27 ? 19.481 15.272 -10.847 1.00 28.13 26 ASN D CA 1
ATOM 5338 C C . ASN D 1 27 ? 20.541 16.150 -11.455 1.00 27.31 26 ASN D C 1
ATOM 5339 O O . ASN D 1 27 ? 21.287 15.680 -12.320 1.00 29.24 26 ASN D O 1
ATOM 5344 N N . TYR D 1 28 ? 20.586 17.417 -11.055 1.00 25.37 27 TYR D N 1
ATOM 5345 C CA . TYR D 1 28 ? 21.577 18.327 -11.592 1.00 25.53 27 TYR D CA 1
ATOM 5346 C C . TYR D 1 28 ? 22.506 18.705 -10.476 1.00 25.54 27 TYR D C 1
ATOM 5347 O O . TYR D 1 28 ? 22.086 19.314 -9.484 1.00 27.41 27 TYR D O 1
ATOM 5356 N N . LYS D 1 29 ? 23.779 18.389 -10.660 1.00 25.27 28 LYS D N 1
ATOM 5357 C CA . LYS D 1 29 ? 24.816 18.826 -9.749 1.00 25.36 28 LYS D CA 1
ATOM 5358 C C . LYS D 1 29 ? 25.779 19.755 -10.491 1.00 25.26 28 LYS D C 1
ATOM 5359 O O . LYS D 1 29 ? 26.174 19.491 -11.623 1.00 24.08 28 LYS D O 1
ATOM 5365 N N . ILE D 1 30 ? 26.142 20.838 -9.829 1.00 25.94 29 ILE D N 1
ATOM 5366 C CA . ILE D 1 30 ? 27.027 21.852 -10.399 1.00 25.34 29 ILE D CA 1
ATOM 5367 C C . ILE D 1 30 ? 28.442 21.335 -10.344 1.00 25.58 29 ILE D C 1
ATOM 5368 O O . ILE D 1 30 ? 28.901 20.951 -9.272 1.00 26.52 29 ILE D O 1
ATOM 5373 N N . PRO D 1 31 ? 29.136 21.284 -11.495 1.00 24.63 30 PRO D N 1
ATOM 5374 C CA . PRO D 1 31 ? 30.527 20.826 -11.497 1.00 25.23 30 PRO D CA 1
ATOM 5375 C C . PRO D 1 31 ? 31.401 21.655 -10.572 1.00 25.61 30 PRO D C 1
ATOM 5376 O O . PRO D 1 31 ? 31.220 22.895 -10.486 1.00 25.49 30 PRO D O 1
ATOM 5380 N N . ARG D 1 32 ? 32.343 21.004 -9.891 1.00 25.31 31 ARG D N 1
ATOM 5381 C CA . ARG D 1 32 ? 33.174 21.701 -8.904 1.00 27.33 31 ARG D CA 1
ATOM 5382 C C . ARG D 1 32 ? 33.889 22.869 -9.543 1.00 24.53 31 ARG D C 1
ATOM 5383 O O . ARG D 1 32 ? 34.084 23.878 -8.919 1.00 25.23 31 ARG D O 1
ATOM 5391 N N . GLU D 1 33 ? 34.328 22.706 -10.781 1.00 25.94 32 GLU D N 1
ATOM 5392 C CA . GLU D 1 33 ? 35.109 23.748 -11.430 1.00 27.61 32 GLU D CA 1
ATOM 5393 C C . GLU D 1 33 ? 34.245 24.977 -11.595 1.00 26.50 32 GLU D C 1
ATOM 5394 O O . GLU D 1 33 ? 34.702 26.108 -11.480 1.00 25.31 32 GLU D O 1
ATOM 5400 N N . GLU D 1 34 ? 32.975 24.750 -11.889 1.00 26.59 33 GLU D N 1
ATOM 5401 C CA . GLU D 1 34 ? 32.055 25.856 -12.003 1.00 26.14 33 GLU D CA 1
ATOM 5402 C C . GLU D 1 34 ? 31.648 26.460 -10.649 1.00 25.88 33 GLU D C 1
ATOM 5403 O O . GLU D 1 34 ? 31.515 27.680 -10.507 1.00 26.52 33 GLU D O 1
ATOM 5417 N N . ASP D 1 36 ? 33.618 26.651 -8.180 1.00 23.99 35 ASP D N 1
ATOM 5418 C CA . ASP D 1 36 ? 34.804 27.431 -7.813 1.00 23.55 35 ASP D CA 1
ATOM 5419 C C . ASP D 1 36 ? 34.884 28.751 -8.584 1.00 24.00 35 ASP D C 1
ATOM 5420 O O . ASP D 1 36 ? 35.354 29.749 -8.063 1.00 23.48 35 ASP D O 1
ATOM 5425 N N . GLU D 1 37 ? 34.429 28.762 -9.836 1.00 24.39 36 GLU D N 1
ATOM 5426 C CA . GLU D 1 37 ? 34.404 29.999 -10.595 1.00 24.65 36 GLU D CA 1
ATOM 5427 C C . GLU D 1 37 ? 33.404 30.990 -10.005 1.00 25.17 36 GLU D C 1
ATOM 5428 O O . GLU D 1 37 ? 33.674 32.192 -9.871 1.00 24.78 36 GLU D O 1
ATOM 5434 N N . ILE D 1 38 ? 32.238 30.476 -9.646 1.00 24.73 37 ILE D N 1
ATOM 5435 C CA . ILE D 1 38 ? 31.213 31.279 -9.011 1.00 23.28 37 ILE D CA 1
ATOM 5436 C C . ILE D 1 38 ? 31.737 31.849 -7.696 1.00 23.90 37 ILE D C 1
ATOM 5437 O O . ILE D 1 38 ? 31.549 33.007 -7.409 1.00 21.98 37 ILE D O 1
ATOM 5442 N N . ILE D 1 39 ? 32.395 31.029 -6.892 1.00 24.26 38 ILE D N 1
ATOM 5443 C CA . ILE D 1 39 ? 32.900 31.501 -5.598 1.00 23.98 38 ILE D CA 1
ATOM 5444 C C . ILE D 1 39 ? 34.044 32.506 -5.733 1.00 23.73 38 ILE D C 1
ATOM 5445 O O . ILE D 1 39 ? 34.126 33.496 -4.967 1.00 25.04 38 ILE D O 1
ATOM 5450 N N . THR D 1 40 ? 34.928 32.259 -6.699 1.00 25.95 39 THR D N 1
ATOM 5451 C CA . THR D 1 40 ? 36.007 33.187 -7.032 1.00 24.87 39 THR D CA 1
ATOM 5452 C C . THR D 1 40 ? 35.456 34.578 -7.389 1.00 25.44 39 THR D C 1
ATOM 5453 O O . THR D 1 40 ? 35.950 35.615 -6.896 1.00 23.72 39 THR D O 1
ATOM 5457 N N . LYS D 1 41 ? 34.446 34.596 -8.258 1.00 26.30 40 LYS D N 1
ATOM 5458 C CA . LYS D 1 41 ? 33.775 35.857 -8.635 1.00 27.32 40 LYS D CA 1
ATOM 5459 C C . LYS D 1 41 ? 33.104 36.532 -7.450 1.00 26.13 40 LYS D C 1
ATOM 5460 O O . LYS D 1 41 ? 33.247 37.749 -7.276 1.00 25.38 40 LYS D O 1
ATOM 5466 N N . ALA D 1 42 ? 32.375 35.762 -6.632 1.00 24.32 41 ALA D N 1
ATOM 5467 C CA . ALA D 1 42 ? 31.727 36.295 -5.424 1.00 23.04 41 ALA D CA 1
ATOM 5468 C C . ALA D 1 42 ? 32.712 36.956 -4.467 1.00 22.82 41 ALA D C 1
ATOM 5469 O O . ALA D 1 42 ? 32.432 38.016 -3.935 1.00 22.77 41 ALA D O 1
ATOM 5471 N N . THR D 1 43 ? 33.875 36.341 -4.281 1.00 22.45 42 THR D N 1
ATOM 5472 C CA . THR D 1 43 ? 34.836 36.824 -3.311 1.00 23.91 42 THR D CA 1
ATOM 5473 C C . THR D 1 43 ? 35.607 38.060 -3.788 1.00 25.34 42 THR D C 1
ATOM 5474 O O . THR D 1 43 ? 36.428 38.600 -3.046 1.00 24.75 42 THR D O 1
ATOM 5478 N N . LYS D 1 44 ? 35.334 38.535 -5.002 1.00 23.92 43 LYS D N 1
ATOM 5479 C CA . LYS D 1 44 ? 35.839 39.842 -5.410 1.00 26.99 43 LYS D CA 1
ATOM 5480 C C . LYS D 1 44 ? 35.104 40.983 -4.726 1.00 24.78 43 LYS D C 1
ATOM 5481 O O . LYS D 1 44 ? 35.429 42.158 -4.911 1.00 24.04 43 LYS D O 1
ATOM 5487 N N . ALA D 1 45 ? 34.068 40.645 -3.975 1.00 24.92 44 ALA D N 1
ATOM 5488 C CA . ALA D 1 45 ? 33.344 41.614 -3.177 1.00 24.69 44 ALA D CA 1
ATOM 5489 C C . ALA D 1 45 ? 34.288 42.363 -2.275 1.00 24.79 44 ALA D C 1
ATOM 5490 O O . ALA D 1 45 ? 35.360 41.830 -1.905 1.00 22.32 44 ALA D O 1
ATOM 5492 N N . PRO D 1 46 ? 33.885 43.589 -1.873 1.00 23.57 45 PRO D N 1
ATOM 5493 C CA . PRO D 1 46 ? 34.719 44.357 -0.956 1.00 23.61 45 PRO D CA 1
ATOM 5494 C C . PRO D 1 46 ? 34.502 43.866 0.459 1.00 24.35 45 PRO D C 1
ATOM 5495 O O . PRO D 1 46 ? 33.485 43.214 0.746 1.00 23.23 45 PRO D O 1
ATOM 5499 N N . SER D 1 47 ? 35.425 44.230 1.341 1.00 22.47 46 SER D N 1
ATOM 5500 C CA . SER D 1 47 ? 35.310 43.936 2.740 1.00 22.78 46 SER D CA 1
ATOM 5501 C C . SER D 1 47 ? 36.136 44.958 3.484 1.00 22.99 46 SER D C 1
ATOM 5502 O O . SER D 1 47 ? 37.078 45.524 2.947 1.00 22.28 46 SER D O 1
ATOM 5505 N N . SER D 1 48 ? 35.778 45.179 4.730 1.00 24.28 47 SER D N 1
ATOM 5506 C CA . SER D 1 48 ? 36.469 46.134 5.590 1.00 24.81 47 SER D CA 1
ATOM 5507 C C . SER D 1 48 ? 37.945 45.739 5.652 1.00 23.65 47 SER D C 1
ATOM 5508 O O . SER D 1 48 ? 38.265 44.561 5.831 1.00 25.05 47 SER D O 1
ATOM 5511 N N . VAL D 1 49 ? 38.811 46.728 5.441 1.00 21.63 48 VAL D N 1
ATOM 5512 C CA . VAL D 1 49 ? 40.263 46.597 5.308 1.00 23.04 48 VAL D CA 1
ATOM 5513 C C . VAL D 1 49 ? 40.739 45.370 4.491 1.00 21.95 48 VAL D C 1
ATOM 5514 O O . VAL D 1 49 ? 41.833 44.827 4.688 1.00 22.00 48 VAL D O 1
ATOM 5518 N N . ASN D 1 50 ? 39.932 45.006 3.509 1.00 22.42 49 ASN D N 1
ATOM 5519 C CA . ASN D 1 50 ? 40.191 43.875 2.622 1.00 23.04 49 ASN D CA 1
ATOM 5520 C C . ASN D 1 50 ? 40.486 42.549 3.369 1.00 22.64 49 ASN D C 1
ATOM 5521 O O . ASN D 1 50 ? 41.235 41.670 2.866 1.00 23.97 49 ASN D O 1
ATOM 5534 N N . GLN D 1 52 ? 38.391 40.119 4.322 1.00 24.39 51 GLN D N 1
ATOM 5535 C CA . GLN D 1 52 ? 37.784 38.917 3.725 1.00 23.01 51 GLN D CA 1
ATOM 5536 C C . GLN D 1 52 ? 37.495 37.830 4.758 1.00 23.68 51 GLN D C 1
ATOM 5537 O O . GLN D 1 52 ? 38.088 36.744 4.719 1.00 24.19 51 GLN D O 1
ATOM 5543 N N . PRO D 1 53 ? 36.563 38.094 5.681 1.00 22.99 52 PRO D N 1
ATOM 5544 C CA . PRO D 1 53 ? 36.349 37.184 6.798 1.00 23.65 52 PRO D CA 1
ATOM 5545 C C . PRO D 1 53 ? 35.420 36.029 6.495 1.00 24.28 52 PRO D C 1
ATOM 5546 O O . PRO D 1 53 ? 35.150 35.245 7.388 1.00 23.27 52 PRO D O 1
ATOM 5550 N N . TRP D 1 54 ? 34.953 35.923 5.251 1.00 23.38 53 TRP D N 1
ATOM 5551 C CA . TRP D 1 54 ? 33.967 34.936 4.882 1.00 22.75 53 TRP D CA 1
ATOM 5552 C C . TRP D 1 54 ? 34.576 33.562 4.658 1.00 23.55 53 TRP D C 1
ATOM 5553 O O . TRP D 1 54 ? 35.688 33.431 4.097 1.00 21.37 53 TRP D O 1
ATOM 5564 N N . ARG D 1 55 ? 33.843 32.541 5.091 1.00 23.84 54 ARG D N 1
ATOM 5565 C CA . ARG D 1 55 ? 34.267 31.151 4.970 1.00 23.89 54 ARG D CA 1
ATOM 5566 C C . ARG D 1 55 ? 33.036 30.335 4.558 1.00 25.69 54 ARG D C 1
ATOM 5567 O O . ARG D 1 55 ? 32.000 30.425 5.211 1.00 26.45 54 ARG D O 1
ATOM 5575 N N . ILE D 1 56 ? 33.142 29.548 3.487 1.00 25.05 55 ILE D N 1
ATOM 5576 C CA . ILE D 1 56 ? 31.979 28.864 2.915 1.00 24.84 55 ILE D CA 1
ATOM 5577 C C . ILE D 1 56 ? 32.073 27.344 3.059 1.00 24.10 55 ILE D C 1
ATOM 5578 O O . ILE D 1 56 ? 33.031 26.737 2.590 1.00 24.29 55 ILE D O 1
ATOM 5583 N N . ALA D 1 57 ? 31.084 26.749 3.723 1.00 23.60 56 ALA D N 1
ATOM 5584 C CA . ALA D 1 57 ? 30.896 25.292 3.749 1.00 23.76 56 ALA D CA 1
ATOM 5585 C C . ALA D 1 57 ? 29.921 24.943 2.616 1.00 23.22 56 ALA D C 1
ATOM 5586 O O . ALA D 1 57 ? 28.751 25.362 2.636 1.00 24.43 56 ALA D O 1
ATOM 5588 N N . VAL D 1 58 ? 30.421 24.235 1.603 1.00 23.08 57 VAL D N 1
ATOM 5589 C CA . VAL D 1 58 ? 29.628 23.886 0.435 1.00 22.08 57 VAL D CA 1
ATOM 5590 C C . VAL D 1 58 ? 29.098 22.507 0.727 1.00 21.61 57 VAL D C 1
ATOM 5591 O O . VAL D 1 58 ? 29.782 21.496 0.511 1.00 23.07 57 VAL D O 1
ATOM 5595 N N . VAL D 1 59 ? 27.900 22.469 1.284 1.00 21.86 58 VAL D N 1
ATOM 5596 C CA . VAL D 1 59 ? 27.275 21.202 1.705 1.00 21.55 58 VAL D CA 1
ATOM 5597 C C . VAL D 1 59 ? 26.579 20.499 0.544 1.00 23.26 58 VAL D C 1
ATOM 5598 O O . VAL D 1 59 ? 25.451 20.853 0.181 1.00 24.97 58 VAL D O 1
ATOM 5602 N N . GLN D 1 60 ? 27.270 19.535 -0.056 1.00 23.34 59 GLN D N 1
ATOM 5603 C CA . GLN D 1 60 ? 26.745 18.802 -1.210 1.00 24.41 59 GLN D CA 1
ATOM 5604 C C . GLN D 1 60 ? 26.365 17.355 -0.941 1.00 23.49 59 GLN D C 1
ATOM 5605 O O . GLN D 1 60 ? 25.443 16.835 -1.554 1.00 24.37 59 GLN D O 1
ATOM 5611 N N . SER D 1 61 ? 27.099 16.672 -0.075 1.00 22.55 60 SER D N 1
ATOM 5612 C CA . SER D 1 61 ? 26.859 15.246 0.149 1.00 21.75 60 SER D CA 1
ATOM 5613 C C . SER D 1 61 ? 25.534 14.993 0.873 1.00 22.45 60 SER D C 1
ATOM 5614 O O . SER D 1 61 ? 25.096 15.815 1.669 1.00 23.48 60 SER D O 1
ATOM 5617 N N . ASP D 1 62 ? 24.914 13.845 0.605 1.00 20.31 61 ASP D N 1
ATOM 5618 C CA . ASP D 1 62 ? 23.726 13.419 1.341 1.00 21.99 61 ASP D CA 1
ATOM 5619 C C . ASP D 1 62 ? 24.094 13.228 2.818 1.00 22.17 61 ASP D C 1
ATOM 5620 O O . ASP D 1 62 ? 23.280 13.474 3.694 1.00 21.76 61 ASP D O 1
ATOM 5625 N N . GLU D 1 63 ? 25.327 12.775 3.054 1.00 22.92 62 GLU D N 1
ATOM 5626 C CA . GLU D 1 63 ? 25.899 12.619 4.398 1.00 24.14 62 GLU D CA 1
ATOM 5627 C C . GLU D 1 63 ? 25.768 13.891 5.230 1.00 22.39 62 GLU D C 1
ATOM 5628 O O . GLU D 1 63 ? 25.146 13.880 6.287 1.00 21.56 62 GLU D O 1
ATOM 5642 N N . LYS D 1 65 ? 24.246 16.816 4.350 1.00 20.96 64 LYS D N 1
ATOM 5643 C CA . LYS D 1 65 ? 22.887 17.352 4.305 1.00 21.71 64 LYS D CA 1
ATOM 5644 C C . LYS D 1 65 ? 22.027 16.690 5.395 1.00 21.98 64 LYS D C 1
ATOM 5645 O O . LYS D 1 65 ? 21.269 17.343 6.066 1.00 21.81 64 LYS D O 1
ATOM 5651 N N . GLU D 1 66 ? 22.153 15.376 5.545 1.00 22.19 65 GLU D N 1
ATOM 5652 C CA . GLU D 1 66 ? 21.377 14.657 6.529 1.00 23.00 65 GLU D CA 1
ATOM 5653 C C . GLU D 1 66 ? 21.739 15.122 7.949 1.00 22.06 65 GLU D C 1
ATOM 5654 O O . GLU D 1 66 ? 20.868 15.203 8.800 1.00 21.59 65 GLU D O 1
ATOM 5660 N N . LYS D 1 67 ? 23.017 15.390 8.197 1.00 22.80 66 LYS D N 1
ATOM 5661 C CA . LYS D 1 67 ? 23.474 15.860 9.503 1.00 24.99 66 LYS D CA 1
ATOM 5662 C C . LYS D 1 67 ? 22.885 17.218 9.884 1.00 24.47 66 LYS D C 1
ATOM 5663 O O . LYS D 1 67 ? 22.575 17.452 11.059 1.00 24.73 66 LYS D O 1
ATOM 5669 N N . VAL D 1 68 ? 22.712 18.089 8.896 1.00 22.57 67 VAL D N 1
ATOM 5670 C CA . VAL D 1 68 ? 22.179 19.443 9.117 1.00 22.17 67 VAL D CA 1
ATOM 5671 C C . VAL D 1 68 ? 20.657 19.598 8.874 1.00 22.22 67 VAL D C 1
ATOM 5672 O O . VAL D 1 68 ? 20.116 20.674 9.084 1.00 22.72 67 VAL D O 1
ATOM 5676 N N . LYS D 1 69 ? 19.970 18.529 8.463 1.00 23.10 68 LYS D N 1
ATOM 5677 C CA . LYS D 1 69 ? 18.572 18.620 8.006 1.00 25.04 68 LYS D CA 1
ATOM 5678 C C . LYS D 1 69 ? 17.656 19.186 9.092 1.00 24.41 68 LYS D C 1
ATOM 5679 O O . LYS D 1 69 ? 16.898 20.122 8.837 1.00 22.89 68 LYS D O 1
ATOM 5683 N N . GLU D 1 70 ? 17.753 18.648 10.298 1.00 24.54 69 GLU D N 1
ATOM 5684 C CA . GLU D 1 70 ? 16.915 19.133 11.396 1.00 26.43 69 GLU D CA 1
ATOM 5685 C C . GLU D 1 70 ? 17.213 20.612 11.687 1.00 25.78 69 GLU D C 1
ATOM 5686 O O . GLU D 1 70 ? 16.295 21.405 11.820 1.00 25.96 69 GLU D O 1
ATOM 5692 N N . SER D 1 71 ? 18.486 20.997 11.708 1.00 25.17 70 SER D N 1
ATOM 5693 C CA . SER D 1 71 ? 18.847 22.406 11.895 1.00 25.97 70 SER D CA 1
ATOM 5694 C C . SER D 1 71 ? 18.248 23.358 10.866 1.00 25.74 70 SER D C 1
ATOM 5695 O O . SER D 1 71 ? 18.199 24.552 11.110 1.00 24.95 70 SER D O 1
ATOM 5698 N N . PHE D 1 72 ? 17.834 22.850 9.709 1.00 25.59 71 PHE D N 1
ATOM 5699 C CA . PHE D 1 72 ? 17.205 23.686 8.670 1.00 25.79 71 PHE D CA 1
ATOM 5700 C C . PHE D 1 72 ? 15.661 23.727 8.753 1.00 27.48 71 PHE D C 1
ATOM 5701 O O . PHE D 1 72 ? 14.997 24.413 7.966 1.00 27.47 71 PHE D O 1
ATOM 5709 N N . GLY D 1 73 ? 15.093 22.988 9.697 1.00 27.45 72 GLY D N 1
ATOM 5710 C CA . GLY D 1 73 ? 13.665 23.110 10.010 1.00 28.79 72 GLY D CA 1
ATOM 5711 C C . GLY D 1 73 ? 12.762 23.069 8.796 1.00 28.61 72 GLY D C 1
ATOM 5712 O O . GLY D 1 73 ? 12.791 22.127 8.037 1.00 28.31 72 GLY D O 1
ATOM 5713 N N . PHE D 1 74 ? 11.963 24.101 8.600 1.00 30.46 73 PHE D N 1
ATOM 5714 C CA . PHE D 1 74 ? 11.000 24.110 7.486 1.00 32.43 73 PHE D CA 1
ATOM 5715 C C . PHE D 1 74 ? 11.635 24.374 6.109 1.00 29.66 73 PHE D C 1
ATOM 5716 O O . PHE D 1 74 ? 10.921 24.381 5.098 1.00 29.26 73 PHE D O 1
ATOM 5724 N N . ASN D 1 75 ? 12.957 24.585 6.067 1.00 27.34 74 ASN D N 1
ATOM 5725 C CA . ASN D 1 75 ? 13.689 24.750 4.813 1.00 25.94 74 ASN D CA 1
ATOM 5726 C C . ASN D 1 75 ? 14.304 23.437 4.296 1.00 25.15 74 ASN D C 1
ATOM 5727 O O . ASN D 1 75 ? 15.231 23.475 3.500 1.00 25.07 74 ASN D O 1
ATOM 5732 N N . SER D 1 76 ? 13.781 22.283 4.721 1.00 24.96 75 SER D N 1
ATOM 5733 C CA . SER D 1 76 ? 14.347 21.006 4.347 1.00 25.24 75 SER D CA 1
ATOM 5734 C C . SER D 1 76 ? 14.268 20.716 2.842 1.00 25.68 75 SER D C 1
ATOM 5735 O O . SER D 1 76 ? 15.096 20.003 2.305 1.00 25.47 75 SER D O 1
ATOM 5738 N N . ARG D 1 77 ? 13.280 21.253 2.157 1.00 26.34 76 ARG D N 1
ATOM 5739 C CA . ARG D 1 77 ? 13.119 20.902 0.761 1.00 27.40 76 ARG D CA 1
ATOM 5740 C C . ARG D 1 77 ? 14.127 21.625 -0.131 1.00 27.91 76 ARG D C 1
ATOM 5741 O O . ARG D 1 77 ? 14.548 21.049 -1.155 1.00 24.96 76 ARG D O 1
ATOM 5749 N N . GLN D 1 78 ? 14.466 22.882 0.229 1.00 23.65 77 GLN D N 1
ATOM 5750 C CA . GLN D 1 78 ? 15.612 23.562 -0.358 1.00 24.28 77 GLN D CA 1
ATOM 5751 C C . GLN D 1 78 ? 16.884 22.770 -0.098 1.00 23.38 77 GLN D C 1
ATOM 5752 O O . GLN D 1 78 ? 17.695 22.546 -1.020 1.00 22.08 77 GLN D O 1
ATOM 5758 N N . LEU D 1 79 ? 17.062 22.320 1.142 1.00 22.43 78 LEU D N 1
ATOM 5759 C CA . LEU D 1 79 ? 18.252 21.554 1.478 1.00 23.15 78 LEU D CA 1
ATOM 5760 C C . LEU D 1 79 ? 18.324 20.262 0.648 1.00 23.23 78 LEU D C 1
ATOM 5761 O O . LEU D 1 79 ? 19.332 20.008 -0.023 1.00 24.02 78 LEU D O 1
ATOM 5766 N N . THR D 1 80 ? 17.245 19.479 0.713 1.00 24.73 79 THR D N 1
ATOM 5767 C CA . THR D 1 80 ? 17.098 18.196 0.001 1.00 25.67 79 THR D CA 1
ATOM 5768 C C . THR D 1 80 ? 17.384 18.326 -1.500 1.00 24.41 79 THR D C 1
ATOM 5769 O O . THR D 1 80 ? 18.237 17.644 -2.027 1.00 24.64 79 THR D O 1
ATOM 5773 N N . THR D 1 81 ? 16.688 19.227 -2.176 1.00 23.50 80 THR D N 1
ATOM 5774 C CA . THR D 1 81 ? 16.753 19.302 -3.642 1.00 22.77 80 THR D CA 1
ATOM 5775 C C . THR D 1 81 ? 17.974 20.051 -4.214 1.00 22.67 80 THR D C 1
ATOM 5776 O O . THR D 1 81 ? 18.376 19.797 -5.345 1.00 23.27 80 THR D O 1
ATOM 5780 N N . SER D 1 82 ? 18.592 20.930 -3.429 1.00 22.58 81 SER D N 1
ATOM 5781 C CA . SER D 1 82 ? 19.668 21.785 -3.913 1.00 22.17 81 SER D CA 1
ATOM 5782 C C . SER D 1 82 ? 20.846 20.965 -4.446 1.00 22.99 81 SER D C 1
ATOM 5783 O O . SER D 1 82 ? 21.088 19.822 -4.024 1.00 21.04 81 SER D O 1
ATOM 5786 N N . SER D 1 83 ? 21.567 21.570 -5.384 1.00 22.39 82 SER D N 1
ATOM 5787 C CA A SER D 1 83 ? 22.859 21.059 -5.796 0.50 22.41 82 SER D CA 1
ATOM 5788 C CA B SER D 1 83 ? 22.867 21.063 -5.782 0.50 22.86 82 SER D CA 1
ATOM 5789 C C . SER D 1 83 ? 23.834 21.192 -4.617 1.00 22.10 82 SER D C 1
ATOM 5790 O O . SER D 1 83 ? 24.621 20.302 -4.372 1.00 22.23 82 SER D O 1
ATOM 5795 N N . ALA D 1 84 ? 23.758 22.318 -3.907 1.00 22.70 83 ALA D N 1
ATOM 5796 C CA . ALA D 1 84 ? 24.515 22.538 -2.675 1.00 22.31 83 ALA D CA 1
ATOM 5797 C C . ALA D 1 84 ? 23.799 23.525 -1.778 1.00 22.85 83 ALA D C 1
ATOM 5798 O O . ALA D 1 84 ? 23.033 24.380 -2.241 1.00 21.80 83 ALA D O 1
ATOM 5808 N N . LEU D 1 86 ? 25.060 26.296 0.620 1.00 22.82 85 LEU D N 1
ATOM 5809 C CA . LEU D 1 86 ? 26.247 27.048 1.002 1.00 24.36 85 LEU D CA 1
ATOM 5810 C C . LEU D 1 86 ? 25.964 27.658 2.355 1.00 25.75 85 LEU D C 1
ATOM 5811 O O . LEU D 1 86 ? 24.988 28.373 2.495 1.00 29.03 85 LEU D O 1
ATOM 5816 N N . ILE D 1 87 ? 26.785 27.359 3.354 1.00 23.64 86 ILE D N 1
ATOM 5817 C CA . ILE D 1 87 ? 26.612 27.942 4.689 1.00 22.71 86 ILE D CA 1
ATOM 5818 C C . ILE D 1 87 ? 27.802 28.857 4.899 1.00 22.63 86 ILE D C 1
ATOM 5819 O O . ILE D 1 87 ? 28.953 28.401 4.904 1.00 22.55 86 ILE D O 1
ATOM 5824 N N . ILE D 1 88 ? 27.514 30.153 4.995 1.00 23.20 87 ILE D N 1
ATOM 5825 C CA . ILE D 1 88 ? 28.533 31.202 5.039 1.00 23.55 87 ILE D CA 1
ATOM 5826 C C . ILE D 1 88 ? 28.746 31.605 6.502 1.00 24.55 87 ILE D C 1
ATOM 5827 O O . ILE D 1 88 ? 27.801 31.993 7.195 1.00 22.90 87 ILE D O 1
ATOM 5832 N N . PHE D 1 89 ? 29.979 31.416 6.964 1.00 23.20 88 PHE D N 1
ATOM 5833 C CA . PHE D 1 89 ? 30.422 31.807 8.302 1.00 22.29 88 PHE D CA 1
ATOM 5834 C C . PHE D 1 89 ? 31.370 33.016 8.224 1.00 23.47 88 PHE D C 1
ATOM 5835 O O . PHE D 1 89 ? 32.056 33.210 7.226 1.00 24.61 88 PHE D O 1
ATOM 5843 N N . GLY D 1 90 ? 31.414 33.812 9.290 1.00 23.51 89 GLY D N 1
ATOM 5844 C CA . GLY D 1 90 ? 32.397 34.867 9.448 1.00 22.53 89 GLY D CA 1
ATOM 5845 C C . GLY D 1 90 ? 33.473 34.467 10.448 1.00 21.71 89 GLY D C 1
ATOM 5846 O O . GLY D 1 90 ? 33.181 34.043 11.546 1.00 22.29 89 GLY D O 1
ATOM 5847 N N . ASP D 1 91 ? 34.729 34.606 10.058 1.00 22.13 90 ASP D N 1
ATOM 5848 C CA . ASP D 1 91 ? 35.868 34.390 10.949 1.00 22.43 90 ASP D CA 1
ATOM 5849 C C . ASP D 1 91 ? 36.092 35.597 11.841 1.00 22.82 90 ASP D C 1
ATOM 5850 O O . ASP D 1 91 ? 36.530 36.675 11.386 1.00 23.20 90 ASP D O 1
ATOM 5855 N N . LEU D 1 92 ? 35.813 35.437 13.126 1.00 22.72 91 LEU D N 1
ATOM 5856 C CA . LEU D 1 92 ? 36.003 36.521 14.084 1.00 22.62 91 LEU D CA 1
ATOM 5857 C C . LEU D 1 92 ? 37.499 36.848 14.338 1.00 23.65 91 LEU D C 1
ATOM 5858 O O . LEU D 1 92 ? 37.807 37.886 14.933 1.00 22.89 91 LEU D O 1
ATOM 5863 N N . GLN D 1 93 ? 38.414 35.969 13.916 1.00 22.95 92 GLN D N 1
ATOM 5864 C CA . GLN D 1 93 ? 39.864 36.235 13.980 1.00 23.20 92 GLN D CA 1
ATOM 5865 C C . GLN D 1 93 ? 40.432 36.313 12.577 1.00 24.26 92 GLN D C 1
ATOM 5866 O O . GLN D 1 93 ? 41.541 35.871 12.308 1.00 23.87 92 GLN D O 1
ATOM 5872 N N . ASN D 1 94 ? 39.657 36.935 11.695 1.00 22.92 93 ASN D N 1
ATOM 5873 C CA . ASN D 1 94 ? 40.044 37.150 10.320 1.00 23.74 93 ASN D CA 1
ATOM 5874 C C . ASN D 1 94 ? 41.398 37.851 10.128 1.00 24.71 93 ASN D C 1
ATOM 5875 O O . ASN D 1 94 ? 42.072 37.640 9.131 1.00 25.86 93 ASN D O 1
ATOM 5880 N N . TYR D 1 95 ? 41.778 38.704 11.061 1.00 24.95 94 TYR D N 1
ATOM 5881 C CA . TYR D 1 95 ? 43.072 39.390 10.984 1.00 25.93 94 TYR D CA 1
ATOM 5882 C C . TYR D 1 95 ? 44.261 38.425 11.046 1.00 25.22 94 TYR D C 1
ATOM 5883 O O . TYR D 1 95 ? 45.362 38.821 10.776 1.00 24.37 94 TYR D O 1
ATOM 5892 N N . GLU D 1 96 ? 44.034 37.169 11.410 1.00 26.09 95 GLU D N 1
ATOM 5893 C CA . GLU D 1 96 ? 45.084 36.168 11.311 1.00 28.95 95 GLU D CA 1
ATOM 5894 C C . GLU D 1 96 ? 45.615 36.028 9.871 1.00 27.31 95 GLU D C 1
ATOM 5895 O O . GLU D 1 96 ? 46.763 35.656 9.676 1.00 27.51 95 GLU D O 1
ATOM 5901 N N . LYS D 1 97 ? 44.804 36.360 8.878 1.00 24.70 96 LYS D N 1
ATOM 5902 C CA . LYS D 1 97 ? 45.258 36.294 7.479 1.00 25.64 96 LYS D CA 1
ATOM 5903 C C . LYS D 1 97 ? 45.812 37.604 6.905 1.00 24.53 96 LYS D C 1
ATOM 5904 O O . LYS D 1 97 ? 46.123 37.670 5.730 1.00 25.08 96 LYS D O 1
ATOM 5910 N N . ALA D 1 98 ? 45.965 38.621 7.751 1.00 24.32 97 ALA D N 1
ATOM 5911 C CA . ALA D 1 98 ? 46.471 39.942 7.333 1.00 24.11 97 ALA D CA 1
ATOM 5912 C C . ALA D 1 98 ? 47.806 39.861 6.622 1.00 22.69 97 ALA D C 1
ATOM 5913 O O . ALA D 1 98 ? 48.006 40.440 5.560 1.00 21.39 97 ALA D O 1
ATOM 5915 N N . GLU D 1 99 ? 48.730 39.128 7.215 1.00 24.73 98 GLU D N 1
ATOM 5916 C CA . GLU D 1 99 ? 50.046 38.931 6.625 1.00 23.66 98 GLU D CA 1
ATOM 5917 C C . GLU D 1 99 ? 49.973 38.267 5.263 1.00 24.23 98 GLU D C 1
ATOM 5918 O O . GLU D 1 99 ? 50.636 38.691 4.315 1.00 22.47 98 GLU D O 1
ATOM 5924 N N . GLN D 1 100 ? 49.183 37.205 5.153 1.00 24.68 99 GLN D N 1
ATOM 5925 C CA . GLN D 1 100 ? 49.029 36.543 3.864 1.00 24.39 99 GLN D CA 1
ATOM 5926 C C . GLN D 1 100 ? 48.455 37.511 2.831 1.00 23.20 99 GLN D C 1
ATOM 5927 O O . GLN D 1 100 ? 48.995 37.655 1.735 1.00 23.87 99 GLN D O 1
ATOM 5933 N N . ILE D 1 101 ? 47.335 38.133 3.162 1.00 22.89 100 ILE D N 1
ATOM 5934 C CA . ILE D 1 101 ? 46.628 39.018 2.228 1.00 23.34 100 ILE D CA 1
ATOM 5935 C C . ILE D 1 101 ? 47.471 40.212 1.808 1.00 23.34 100 ILE D C 1
ATOM 5936 O O . ILE D 1 101 ? 47.665 40.494 0.623 1.00 22.26 100 ILE D O 1
ATOM 5941 N N . TYR D 1 102 ? 48.000 40.922 2.782 1.00 21.79 101 TYR D N 1
ATOM 5942 C CA . TYR D 1 102 ? 48.733 42.135 2.449 1.00 22.50 101 TYR D CA 1
ATOM 5943 C C . TYR D 1 102 ? 50.093 41.764 1.843 1.00 22.39 101 TYR D C 1
ATOM 5944 O O . TYR D 1 102 ? 50.583 42.466 0.983 1.00 23.35 101 TYR D O 1
ATOM 5953 N N . GLY D 1 103 ? 50.683 40.637 2.262 1.00 21.52 102 GLY D N 1
ATOM 5954 C CA . GLY D 1 103 ? 51.903 40.149 1.649 1.00 19.71 102 GLY D CA 1
ATOM 5955 C C . GLY D 1 103 ? 51.658 39.813 0.189 1.00 20.56 102 GLY D C 1
ATOM 5956 O O . GLY D 1 103 ? 52.530 40.048 -0.661 1.00 20.65 102 GLY D O 1
ATOM 5957 N N . ASP D 1 104 ? 50.458 39.319 -0.122 1.00 21.08 103 ASP D N 1
ATOM 5958 C CA . ASP D 1 104 ? 50.110 38.994 -1.520 1.00 22.63 103 ASP D CA 1
ATOM 5959 C C . ASP D 1 104 ? 50.106 40.265 -2.351 1.00 21.54 103 ASP D C 1
ATOM 5960 O O . ASP D 1 104 ? 50.542 40.248 -3.497 1.00 21.05 103 ASP D O 1
ATOM 5965 N N . ALA D 1 105 ? 49.594 41.353 -1.781 1.00 21.40 104 ALA D N 1
ATOM 5966 C CA . ALA D 1 105 ? 49.564 42.651 -2.471 1.00 21.97 104 ALA D CA 1
ATOM 5967 C C . ALA D 1 105 ? 50.978 43.144 -2.808 1.00 22.51 104 ALA D C 1
ATOM 5968 O O . ALA D 1 105 ? 51.247 43.734 -3.881 1.00 23.33 104 ALA D O 1
ATOM 5970 N N . VAL D 1 106 ? 51.893 42.939 -1.868 1.00 20.98 105 VAL D N 1
ATOM 5971 C CA . VAL D 1 106 ? 53.284 43.278 -2.109 1.00 19.90 105 VAL D CA 1
ATOM 5972 C C . VAL D 1 106 ? 53.922 42.395 -3.202 1.00 20.89 105 VAL D C 1
ATOM 5973 O O . VAL D 1 106 ? 54.632 42.896 -4.081 1.00 21.55 105 VAL D O 1
ATOM 5977 N N . GLU D 1 107 ? 53.687 41.089 -3.124 1.00 19.67 106 GLU D N 1
ATOM 5978 C CA . GLU D 1 107 ? 54.227 40.165 -4.092 1.00 21.69 106 GLU D CA 1
ATOM 5979 C C . GLU D 1 107 ? 53.692 40.475 -5.487 1.00 23.24 106 GLU D C 1
ATOM 5980 O O . GLU D 1 107 ? 54.397 40.284 -6.462 1.00 23.99 106 GLU D O 1
ATOM 5986 N N . GLN D 1 108 ? 52.440 40.920 -5.563 1.00 24.10 107 GLN D N 1
ATOM 5987 C CA . GLN D 1 108 ? 51.769 41.200 -6.851 1.00 27.94 107 GLN D CA 1
ATOM 5988 C C . GLN D 1 108 ? 51.937 42.657 -7.309 1.00 27.86 107 GLN D C 1
ATOM 5989 O O . GLN D 1 108 ? 51.331 43.093 -8.298 1.00 27.93 107 GLN D O 1
ATOM 5995 N N . GLN D 1 109 ? 52.829 43.374 -6.622 1.00 27.61 108 GLN D N 1
ATOM 5996 C CA . GLN D 1 109 ? 53.248 44.731 -6.959 1.00 27.90 108 GLN D CA 1
ATOM 5997 C C . GLN D 1 109 ? 52.116 45.783 -6.922 1.00 26.94 108 GLN D C 1
ATOM 5998 O O . GLN D 1 109 ? 52.139 46.790 -7.647 1.00 26.82 108 GLN D O 1
ATOM 6004 N N . LEU D 1 110 ? 51.167 45.559 -6.024 1.00 24.30 109 LEU D N 1
ATOM 6005 C CA . LEU D 1 110 ? 50.066 46.464 -5.800 1.00 26.05 109 LEU D CA 1
ATOM 6006 C C . LEU D 1 110 ? 50.374 47.454 -4.684 1.00 25.74 109 LEU D C 1
ATOM 6007 O O . LEU D 1 110 ? 49.764 48.488 -4.610 1.00 24.90 109 LEU D O 1
ATOM 6020 N N . THR D 1 112 ? 53.958 48.584 -1.827 1.00 21.24 111 THR D N 1
ATOM 6021 C CA . THR D 1 112 ? 55.283 48.311 -1.349 1.00 20.88 111 THR D CA 1
ATOM 6022 C C . THR D 1 112 ? 55.177 47.677 0.039 1.00 20.66 111 THR D C 1
ATOM 6023 O O . THR D 1 112 ? 54.179 47.824 0.707 1.00 21.54 111 THR D O 1
ATOM 6027 N N . GLU D 1 113 ? 56.234 47.012 0.457 1.00 19.90 112 GLU D N 1
ATOM 6028 C CA . GLU D 1 113 ? 56.320 46.507 1.826 1.00 20.32 112 GLU D CA 1
ATOM 6029 C C . GLU D 1 113 ? 56.206 47.676 2.806 1.00 21.14 112 GLU D C 1
ATOM 6030 O O . GLU D 1 113 ? 55.595 47.543 3.853 1.00 20.74 112 GLU D O 1
ATOM 6036 N N . ASP D 1 114 ? 56.794 48.812 2.438 1.00 21.39 113 ASP D N 1
ATOM 6037 C CA . ASP D 1 114 ? 56.781 50.023 3.264 1.00 20.69 113 ASP D CA 1
ATOM 6038 C C . ASP D 1 114 ? 55.343 50.396 3.597 1.00 20.85 113 ASP D C 1
ATOM 6039 O O . ASP D 1 114 ? 55.002 50.637 4.775 1.00 20.28 113 ASP D O 1
ATOM 6044 N N . ILE D 1 115 ? 54.488 50.411 2.580 1.00 18.44 114 ILE D N 1
ATOM 6045 C CA . ILE D 1 115 ? 53.093 50.774 2.767 1.00 20.21 114 ILE D CA 1
ATOM 6046 C C . ILE D 1 115 ? 52.345 49.670 3.513 1.00 20.63 114 ILE D C 1
ATOM 6047 O O . ILE D 1 115 ? 51.505 49.964 4.355 1.00 22.28 114 ILE D O 1
ATOM 6052 N N . LYS D 1 116 ? 52.626 48.406 3.200 1.00 20.99 115 LYS D N 1
ATOM 6053 C CA . LYS D 1 116 ? 51.994 47.297 3.923 1.00 20.54 115 LYS D CA 1
ATOM 6054 C C . LYS D 1 116 ? 52.212 47.483 5.430 1.00 20.52 115 LYS D C 1
ATOM 6055 O O . LYS D 1 116 ? 51.272 47.351 6.177 1.00 21.17 115 LYS D O 1
ATOM 6061 N N . ALA D 1 117 ? 53.449 47.760 5.856 1.00 20.38 116 ALA D N 1
ATOM 6062 C CA . ALA D 1 117 ? 53.784 47.885 7.289 1.00 20.78 116 ALA D CA 1
ATOM 6063 C C . ALA D 1 117 ? 53.050 49.079 7.917 1.00 22.46 116 ALA D C 1
ATOM 6064 O O . ALA D 1 117 ? 52.537 49.005 9.042 1.00 22.42 116 ALA D O 1
ATOM 6066 N N . GLN D 1 118 ? 52.959 50.169 7.173 1.00 23.88 117 GLN D N 1
ATOM 6067 C CA . GLN D 1 118 ? 52.269 51.379 7.655 1.00 25.79 117 GLN D CA 1
ATOM 6068 C C . GLN D 1 118 ? 50.773 51.133 7.802 1.00 23.94 117 GLN D C 1
ATOM 6069 O O . GLN D 1 118 ? 50.153 51.563 8.779 1.00 21.46 117 GLN D O 1
ATOM 6075 N N . LEU D 1 119 ? 50.168 50.432 6.838 1.00 21.38 118 LEU D N 1
ATOM 6076 C CA . LEU D 1 119 ? 48.764 50.076 6.962 1.00 21.66 118 LEU D CA 1
ATOM 6077 C C . LEU D 1 119 ? 48.516 49.158 8.167 1.00 22.54 118 LEU D C 1
ATOM 6078 O O . LEU D 1 119 ? 47.614 49.413 8.967 1.00 23.71 118 LEU D O 1
ATOM 6083 N N . LEU D 1 120 ? 49.279 48.078 8.251 1.00 21.26 119 LEU D N 1
ATOM 6084 C CA . LEU D 1 120 ? 49.054 47.048 9.265 1.00 22.52 119 LEU D CA 1
ATOM 6085 C C . LEU D 1 120 ? 49.367 47.552 10.656 1.00 22.70 119 LEU D C 1
ATOM 6086 O O . LEU D 1 120 ? 48.779 47.070 11.611 1.00 22.64 119 LEU D O 1
ATOM 6091 N N . ASP D 1 121 ? 50.256 48.530 10.765 1.00 25.26 120 ASP D N 1
ATOM 6092 C CA . ASP D 1 121 ? 50.559 49.150 12.068 1.00 26.88 120 ASP D CA 1
ATOM 6093 C C . ASP D 1 121 ? 49.322 49.791 12.713 1.00 26.53 120 ASP D C 1
ATOM 6094 O O . ASP D 1 121 ? 49.208 49.781 13.932 1.00 26.30 120 ASP D O 1
ATOM 6099 N N . TRP D 1 122 ? 48.401 50.342 11.923 1.00 27.87 121 TRP D N 1
ATOM 6100 C CA . TRP D 1 122 ? 47.128 50.800 12.491 1.00 27.99 121 TRP D CA 1
ATOM 6101 C C . TRP D 1 122 ? 45.990 49.808 12.363 1.00 26.48 121 TRP D C 1
ATOM 6102 O O . TRP D 1 122 ? 45.155 49.701 13.265 1.00 26.98 121 TRP D O 1
ATOM 6113 N N . ILE D 1 123 ? 45.932 49.062 11.271 1.00 24.31 122 ILE D N 1
ATOM 6114 C CA . ILE D 1 123 ? 44.845 48.124 11.090 1.00 24.18 122 ILE D CA 1
ATOM 6115 C C . ILE D 1 123 ? 44.833 47.015 12.168 1.00 24.66 122 ILE D C 1
ATOM 6116 O O . ILE D 1 123 ? 43.787 46.739 12.763 1.00 23.62 122 ILE D O 1
ATOM 6121 N N . LEU D 1 124 ? 45.981 46.404 12.437 1.00 24.68 123 LEU D N 1
ATOM 6122 C CA . LEU D 1 124 ? 46.015 45.245 13.322 1.00 25.35 123 LEU D CA 1
ATOM 6123 C C . LEU D 1 124 ? 45.564 45.546 14.769 1.00 26.39 123 LEU D C 1
ATOM 6124 O O . LEU D 1 124 ? 44.763 44.807 15.289 1.00 26.93 123 LEU D O 1
ATOM 6129 N N . PRO D 1 125 ? 46.073 46.617 15.406 1.00 27.29 124 PRO D N 1
ATOM 6130 C CA . PRO D 1 125 ? 45.563 46.965 16.734 1.00 27.08 124 PRO D CA 1
ATOM 6131 C C . PRO D 1 125 ? 44.079 47.305 16.743 1.00 27.74 124 PRO D C 1
ATOM 6132 O O . PRO D 1 125 ? 43.377 47.000 17.702 1.00 27.14 124 PRO D O 1
ATOM 6136 N N . TYR D 1 126 ? 43.615 47.946 15.680 1.00 27.00 125 TYR D N 1
ATOM 6137 C CA . TYR D 1 126 ? 42.231 48.309 15.570 1.00 28.29 125 TYR D CA 1
ATOM 6138 C C . TYR D 1 126 ? 41.346 47.051 15.592 1.00 28.12 125 TYR D C 1
ATOM 6139 O O . TYR D 1 126 ? 40.435 46.942 16.423 1.00 27.46 125 TYR D O 1
ATOM 6148 N N . TYR D 1 127 ? 41.633 46.110 14.688 1.00 24.82 126 TYR D N 1
ATOM 6149 C CA . TYR D 1 127 ? 40.903 44.857 14.609 1.00 25.00 126 TYR D CA 1
ATOM 6150 C C . TYR D 1 127 ? 41.069 43.991 15.857 1.00 25.22 126 TYR D C 1
ATOM 6151 O O . TYR D 1 127 ? 40.100 43.433 16.363 1.00 23.78 126 TYR D O 1
ATOM 6160 N N . LYS D 1 128 ? 42.276 43.898 16.380 1.00 25.26 127 LYS D N 1
ATOM 6161 C CA . LYS D 1 128 ? 42.488 43.072 17.567 1.00 26.91 127 LYS D CA 1
ATOM 6162 C C . LYS D 1 128 ? 41.792 43.638 18.783 1.00 26.09 127 LYS D C 1
ATOM 6163 O O . LYS D 1 128 ? 41.468 42.919 19.706 1.00 26.47 127 LYS D O 1
ATOM 6169 N N . ASN D 1 129 ? 41.560 44.930 18.819 1.00 26.51 128 ASN D N 1
ATOM 6170 C CA . ASN D 1 129 ? 40.949 45.473 19.994 1.00 27.77 128 ASN D CA 1
ATOM 6171 C C . ASN D 1 129 ? 39.423 45.556 19.929 1.00 25.66 128 ASN D C 1
ATOM 6172 O O . ASN D 1 129 ? 38.799 45.961 20.881 1.00 24.52 128 ASN D O 1
ATOM 6177 N N . LEU D 1 130 ? 38.830 45.139 18.814 1.00 25.15 129 LEU D N 1
ATOM 6178 C CA . LEU D 1 130 ? 37.370 45.154 18.665 1.00 25.65 129 LEU D CA 1
ATOM 6179 C C . LEU D 1 130 ? 36.703 44.163 19.601 1.00 25.79 129 LEU D C 1
ATOM 6180 O O . LEU D 1 130 ? 37.216 43.064 19.791 1.00 27.21 129 LEU D O 1
ATOM 6185 N N . SER D 1 131 ? 35.541 44.522 20.155 1.00 25.54 130 SER D N 1
ATOM 6186 C CA . SER D 1 131 ? 34.774 43.600 20.981 1.00 24.27 130 SER D CA 1
ATOM 6187 C C . SER D 1 131 ? 34.243 42.471 20.115 1.00 24.04 130 SER D C 1
ATOM 6188 O O . SER D 1 131 ? 34.207 42.581 18.909 1.00 22.92 130 SER D O 1
ATOM 6191 N N . ARG D 1 132 ? 33.791 41.398 20.732 1.00 23.31 131 ARG D N 1
ATOM 6192 C CA . ARG D 1 132 ? 33.174 40.318 19.972 1.00 25.51 131 ARG D CA 1
ATOM 6193 C C . ARG D 1 132 ? 31.995 40.810 19.142 1.00 24.63 131 ARG D C 1
ATOM 6194 O O . ARG D 1 132 ? 31.877 40.455 17.959 1.00 22.79 131 ARG D O 1
ATOM 6202 N N . GLU D 1 133 ? 31.145 41.637 19.755 1.00 24.55 132 GLU D N 1
ATOM 6203 C CA . GLU D 1 133 ? 29.964 42.189 19.080 1.00 26.68 132 GLU D CA 1
ATOM 6204 C C . GLU D 1 133 ? 30.341 43.063 17.907 1.00 24.82 132 GLU D C 1
ATOM 6205 O O . GLU D 1 133 ? 29.761 42.932 16.822 1.00 25.59 132 GLU D O 1
ATOM 6211 N N . GLY D 1 134 ? 31.324 43.946 18.098 1.00 23.18 133 GLY D N 1
ATOM 6212 C CA . GLY D 1 134 ? 31.791 44.792 16.997 1.00 23.20 133 GLY D CA 1
ATOM 6213 C C . GLY D 1 134 ? 32.336 43.995 15.827 1.00 23.10 133 GLY D C 1
ATOM 6214 O O . GLY D 1 134 ? 32.093 44.312 14.648 1.00 24.14 133 GLY D O 1
ATOM 6223 N N . LYS D 1 136 ? 31.574 40.775 15.172 1.00 23.89 135 LYS D N 1
ATOM 6224 C CA . LYS D 1 136 ? 30.437 40.054 14.580 1.00 24.70 135 LYS D CA 1
ATOM 6225 C C . LYS D 1 136 ? 29.706 40.937 13.578 1.00 23.61 135 LYS D C 1
ATOM 6226 O O . LYS D 1 136 ? 29.401 40.494 12.469 1.00 22.61 135 LYS D O 1
ATOM 6232 N N . ASP D 1 137 ? 29.489 42.207 13.930 1.00 23.16 136 ASP D N 1
ATOM 6233 C CA . ASP D 1 137 ? 28.876 43.141 12.993 1.00 23.14 136 ASP D CA 1
ATOM 6234 C C . ASP D 1 137 ? 29.703 43.216 11.721 1.00 23.55 136 ASP D C 1
ATOM 6235 O O . ASP D 1 137 ? 29.160 43.138 10.646 1.00 25.27 136 ASP D O 1
ATOM 6240 N N . ILE D 1 138 ? 31.015 43.393 11.851 1.00 24.50 137 ILE D N 1
ATOM 6241 C CA . ILE D 1 138 ? 31.923 43.489 10.704 1.00 23.20 137 ILE D CA 1
ATOM 6242 C C . ILE D 1 138 ? 31.788 42.278 9.791 1.00 23.94 137 ILE D C 1
ATOM 6243 O O . ILE D 1 138 ? 31.620 42.414 8.569 1.00 21.59 137 ILE D O 1
ATOM 6248 N N . VAL D 1 139 ? 31.855 41.090 10.370 1.00 23.98 138 VAL D N 1
ATOM 6249 C CA . VAL D 1 139 ? 31.871 39.884 9.529 1.00 23.16 138 VAL D CA 1
ATOM 6250 C C . VAL D 1 139 ? 30.494 39.600 8.915 1.00 23.42 138 VAL D C 1
ATOM 6251 O O . VAL D 1 139 ? 30.413 39.086 7.789 1.00 22.89 138 VAL D O 1
ATOM 6255 N N . ASN D 1 140 ? 29.424 39.951 9.622 1.00 23.58 139 ASN D N 1
ATOM 6256 C CA . ASN D 1 140 ? 28.071 39.835 9.063 1.00 23.60 139 ASN D CA 1
ATOM 6257 C C . ASN D 1 140 ? 27.890 40.712 7.813 1.00 23.99 139 ASN D C 1
ATOM 6258 O O . ASN D 1 140 ? 27.369 40.267 6.787 1.00 25.01 139 ASN D O 1
ATOM 6263 N N . ILE D 1 141 ? 28.318 41.960 7.919 1.00 23.62 140 ILE D N 1
ATOM 6264 C CA . ILE D 1 141 ? 28.280 42.893 6.807 1.00 23.14 140 ILE D CA 1
ATOM 6265 C C . ILE D 1 141 ? 29.129 42.432 5.621 1.00 23.88 140 ILE D C 1
ATOM 6266 O O . ILE D 1 141 ? 28.610 42.320 4.500 1.00 24.85 140 ILE D O 1
ATOM 6271 N N . ASP D 1 142 ? 30.414 42.150 5.838 1.00 24.15 141 ASP D N 1
ATOM 6272 C CA . ASP D 1 142 ? 31.304 41.709 4.748 1.00 23.53 141 ASP D CA 1
ATOM 6273 C C . ASP D 1 142 ? 30.749 40.442 4.073 1.00 23.60 141 ASP D C 1
ATOM 6274 O O . ASP D 1 142 ? 30.650 40.359 2.842 1.00 22.48 141 ASP D O 1
ATOM 6279 N N . SER D 1 143 ? 30.409 39.441 4.885 1.00 23.37 142 SER D N 1
ATOM 6280 C CA . SER D 1 143 ? 29.959 38.142 4.339 1.00 22.50 142 SER D CA 1
ATOM 6281 C C . SER D 1 143 ? 28.670 38.261 3.501 1.00 22.99 142 SER D C 1
ATOM 6282 O O . SER D 1 143 ? 28.487 37.536 2.508 1.00 23.42 142 SER D O 1
ATOM 6285 N N . SER D 1 144 ? 27.814 39.212 3.874 1.00 23.96 143 SER D N 1
ATOM 6286 C CA . SER D 1 144 ? 26.535 39.484 3.190 1.00 23.30 143 SER D CA 1
ATOM 6287 C C . SER D 1 144 ? 26.783 40.173 1.867 1.00 24.07 143 SER D C 1
ATOM 6288 O O . SER D 1 144 ? 26.116 39.890 0.862 1.00 22.50 143 SER D O 1
ATOM 6291 N N . LEU D 1 145 ? 27.764 41.057 1.850 1.00 24.77 144 LEU D N 1
ATOM 6292 C CA . LEU D 1 145 ? 28.167 41.685 0.598 1.00 23.98 144 LEU D CA 1
ATOM 6293 C C . LEU D 1 145 ? 28.601 40.634 -0.418 1.00 24.62 144 LEU D C 1
ATOM 6294 O O . LEU D 1 145 ? 28.136 40.643 -1.569 1.00 25.52 144 LEU D O 1
ATOM 6307 N N . ALA D 1 147 ? 27.832 37.431 -0.255 1.00 24.36 146 ALA D N 1
ATOM 6308 C CA . ALA D 1 147 ? 26.646 36.603 -0.538 1.00 24.20 146 ALA D CA 1
ATOM 6309 C C . ALA D 1 147 ? 25.812 37.142 -1.678 1.00 23.63 146 ALA D C 1
ATOM 6310 O O . ALA D 1 147 ? 25.376 36.362 -2.529 1.00 23.16 146 ALA D O 1
ATOM 6320 N N . GLN D 1 149 ? 26.714 39.191 -4.156 1.00 23.20 148 GLN D N 1
ATOM 6321 C CA . GLN D 1 149 ? 27.474 38.966 -5.394 1.00 23.46 148 GLN D CA 1
ATOM 6322 C C . GLN D 1 149 ? 27.460 37.498 -5.809 1.00 23.11 148 GLN D C 1
ATOM 6323 O O . GLN D 1 149 ? 27.379 37.171 -7.016 1.00 22.87 148 GLN D O 1
ATOM 6329 N N . LEU D 1 150 ? 27.480 36.586 -4.843 1.00 23.42 149 LEU D N 1
ATOM 6330 C CA . LEU D 1 150 ? 27.388 35.148 -5.168 1.00 23.65 149 LEU D CA 1
ATOM 6331 C C . LEU D 1 150 ? 26.063 34.828 -5.836 1.00 23.73 149 LEU D C 1
ATOM 6332 O O . LEU D 1 150 ? 26.018 34.166 -6.870 1.00 22.57 149 LEU D O 1
ATOM 6345 N N . LEU D 1 152 ? 24.018 36.808 -7.480 1.00 22.24 151 LEU D N 1
ATOM 6346 C CA . LEU D 1 152 ? 23.953 37.386 -8.810 1.00 21.40 151 LEU D CA 1
ATOM 6347 C C . LEU D 1 152 ? 24.790 36.606 -9.794 1.00 22.42 151 LEU D C 1
ATOM 6348 O O . LEU D 1 152 ? 24.352 36.343 -10.922 1.00 21.80 151 LEU D O 1
ATOM 6353 N N . THR D 1 153 ? 26.000 36.232 -9.394 1.00 23.46 152 THR D N 1
ATOM 6354 C CA . THR D 1 153 ? 26.882 35.454 -10.284 1.00 23.24 152 THR D CA 1
ATOM 6355 C C . THR D 1 153 ? 26.267 34.091 -10.609 1.00 22.82 152 THR D C 1
ATOM 6356 O O . THR D 1 153 ? 26.282 33.628 -11.758 1.00 23.33 152 THR D O 1
ATOM 6360 N N . ALA D 1 154 ? 25.674 33.464 -9.591 1.00 22.82 153 ALA D N 1
ATOM 6361 C CA . ALA D 1 154 ? 25.000 32.172 -9.774 1.00 21.82 153 ALA D CA 1
ATOM 6362 C C . ALA D 1 154 ? 23.918 32.297 -10.844 1.00 22.06 153 ALA D C 1
ATOM 6363 O O . ALA D 1 154 ? 23.787 31.415 -11.724 1.00 20.82 153 ALA D O 1
ATOM 6365 N N . LYS D 1 155 ? 23.189 33.418 -10.804 1.00 22.65 154 LYS D N 1
ATOM 6366 C CA A LYS D 1 155 ? 22.115 33.667 -11.762 0.50 23.10 154 LYS D CA 1
ATOM 6367 C CA B LYS D 1 155 ? 22.119 33.670 -11.760 0.50 22.90 154 LYS D CA 1
ATOM 6368 C C . LYS D 1 155 ? 22.669 33.877 -13.170 1.00 22.69 154 LYS D C 1
ATOM 6369 O O . LYS D 1 155 ? 22.105 33.374 -14.151 1.00 22.54 154 LYS D O 1
ATOM 6380 N N . ALA D 1 156 ? 23.771 34.617 -13.275 1.00 23.43 155 ALA D N 1
ATOM 6381 C CA . ALA D 1 156 ? 24.460 34.807 -14.576 1.00 23.44 155 ALA D CA 1
ATOM 6382 C C . ALA D 1 156 ? 24.897 33.478 -15.209 1.00 22.55 155 ALA D C 1
ATOM 6383 O O . ALA D 1 156 ? 24.868 33.312 -16.431 1.00 21.54 155 ALA D O 1
ATOM 6385 N N . HIS D 1 157 ? 25.266 32.521 -14.361 1.00 22.93 156 HIS D N 1
ATOM 6386 C CA . HIS D 1 157 ? 25.638 31.175 -14.784 1.00 22.41 156 HIS D CA 1
ATOM 6387 C C . HIS D 1 157 ? 24.431 30.302 -15.117 1.00 22.16 156 HIS D C 1
ATOM 6388 O O . HIS D 1 157 ? 24.587 29.188 -15.618 1.00 22.94 156 HIS D O 1
ATOM 6395 N N . GLY D 1 158 ? 23.232 30.821 -14.899 1.00 20.95 157 GLY D N 1
ATOM 6396 C CA . GLY D 1 158 ? 22.007 30.116 -15.230 1.00 21.96 157 GLY D CA 1
ATOM 6397 C C . GLY D 1 158 ? 21.393 29.318 -14.065 1.00 23.38 157 GLY D C 1
ATOM 6398 O O . GLY D 1 158 ? 20.386 28.613 -14.238 1.00 23.20 157 GLY D O 1
ATOM 6399 N N . TYR D 1 159 ? 21.989 29.424 -12.888 1.00 22.99 158 TYR D N 1
ATOM 6400 C CA . TYR D 1 159 ? 21.469 28.737 -11.696 1.00 23.18 158 TYR D CA 1
ATOM 6401 C C . TYR D 1 159 ? 20.534 29.707 -10.939 1.00 24.93 158 TYR D C 1
ATOM 6402 O O . TYR D 1 159 ? 20.324 30.843 -11.352 1.00 27.06 158 TYR D O 1
ATOM 6411 N N . ASP D 1 160 ? 19.931 29.229 -9.867 1.00 24.12 159 ASP D N 1
ATOM 6412 C CA . ASP D 1 160 ? 19.095 30.055 -9.028 1.00 23.15 159 ASP D CA 1
ATOM 6413 C C . ASP D 1 160 ? 19.441 29.754 -7.596 1.00 22.55 159 ASP D C 1
ATOM 6414 O O . ASP D 1 160 ? 20.088 28.739 -7.297 1.00 21.33 159 ASP D O 1
ATOM 6419 N N . THR D 1 161 ? 19.048 30.657 -6.715 1.00 22.34 160 THR D N 1
ATOM 6420 C CA . THR D 1 161 ? 19.386 30.515 -5.308 1.00 22.44 160 THR D CA 1
ATOM 6421 C C . THR D 1 161 ? 18.206 30.860 -4.416 1.00 21.51 160 THR D C 1
ATOM 6422 O O . THR D 1 161 ? 17.189 31.333 -4.886 1.00 20.57 160 THR D O 1
ATOM 6426 N N . ASN D 1 162 ? 18.368 30.601 -3.125 1.00 21.81 161 ASN D N 1
ATOM 6427 C CA . ASN D 1 162 ? 17.440 31.002 -2.091 1.00 22.04 161 ASN D CA 1
ATOM 6428 C C . ASN D 1 162 ? 18.290 31.294 -0.875 1.00 23.47 161 ASN D C 1
ATOM 6429 O O . ASN D 1 162 ? 18.889 30.375 -0.321 1.00 22.81 161 ASN D O 1
ATOM 6434 N N . PRO D 1 163 ? 18.375 32.579 -0.464 1.00 22.75 162 PRO D N 1
ATOM 6435 C CA . PRO D 1 163 ? 19.067 32.897 0.785 1.00 22.76 162 PRO D CA 1
ATOM 6436 C C . PRO D 1 163 ? 18.210 32.463 1.961 1.00 22.18 162 PRO D C 1
ATOM 6437 O O . PRO D 1 163 ? 16.990 32.577 1.918 1.00 22.21 162 PRO D O 1
ATOM 6441 N N . ILE D 1 164 ? 18.847 31.968 3.009 1.00 23.27 163 ILE D N 1
ATOM 6442 C CA . ILE D 1 164 ? 18.145 31.335 4.087 1.00 23.81 163 ILE D CA 1
ATOM 6443 C C . ILE D 1 164 ? 18.750 31.720 5.425 1.00 25.44 163 ILE D C 1
ATOM 6444 O O . ILE D 1 164 ? 19.953 31.545 5.654 1.00 26.96 163 ILE D O 1
ATOM 6449 N N . GLY D 1 165 ? 17.910 32.217 6.316 1.00 25.53 164 GLY D N 1
ATOM 6450 C CA . GLY D 1 165 ? 18.321 32.492 7.677 1.00 26.37 164 GLY D CA 1
ATOM 6451 C C . GLY D 1 165 ? 17.642 31.627 8.692 1.00 27.42 164 GLY D C 1
ATOM 6452 O O . GLY D 1 165 ? 17.969 31.703 9.874 1.00 28.67 164 GLY D O 1
ATOM 6453 N N . GLY D 1 166 ? 16.660 30.843 8.251 1.00 27.32 165 GLY D N 1
ATOM 6454 C CA . GLY D 1 166 ? 15.850 30.013 9.132 1.00 27.51 165 GLY D CA 1
ATOM 6455 C C . GLY D 1 166 ? 16.550 28.707 9.376 1.00 27.42 165 GLY D C 1
ATOM 6456 O O . GLY D 1 166 ? 16.027 27.643 8.994 1.00 29.69 165 GLY D O 1
ATOM 6457 N N . PHE D 1 167 ? 17.756 28.804 9.958 1.00 26.12 166 PHE D N 1
ATOM 6458 C CA . PHE D 1 167 ? 18.496 27.638 10.400 1.00 26.13 166 PHE D CA 1
ATOM 6459 C C . PHE D 1 167 ? 19.065 27.850 11.797 1.00 25.82 166 PHE D C 1
ATOM 6460 O O . PHE D 1 167 ? 19.147 28.982 12.279 1.00 26.53 166 PHE D O 1
ATOM 6468 N N . ASP D 1 168 ? 19.411 26.750 12.454 1.00 26.46 167 ASP D N 1
ATOM 6469 C CA . ASP D 1 168 ? 19.822 26.775 13.865 1.00 26.69 167 ASP D CA 1
ATOM 6470 C C . ASP D 1 168 ? 21.230 27.341 13.980 1.00 26.64 167 ASP D C 1
ATOM 6471 O O . ASP D 1 168 ? 22.209 26.627 13.887 1.00 27.74 167 ASP D O 1
ATOM 6476 N N . LYS D 1 169 ? 21.327 28.643 14.183 1.00 26.63 168 LYS D N 1
ATOM 6477 C CA . LYS D 1 169 ? 22.628 29.289 14.195 1.00 26.73 168 LYS D CA 1
ATOM 6478 C C . LYS D 1 169 ? 23.410 29.043 15.485 1.00 26.70 168 LYS 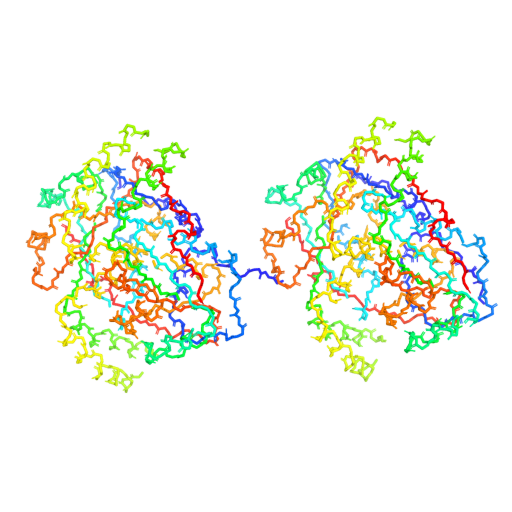D C 1
ATOM 6479 O O . LYS D 1 169 ? 24.611 29.265 15.526 1.00 26.91 168 LYS D O 1
ATOM 6485 N N . GLU D 1 170 ? 22.726 28.593 16.533 1.00 26.39 169 GLU D N 1
ATOM 6486 C CA . GLU D 1 170 ? 23.371 28.312 17.814 1.00 26.32 169 GLU D CA 1
ATOM 6487 C C . GLU D 1 170 ? 24.231 27.058 17.739 1.00 26.23 169 GLU D C 1
ATOM 6488 O O . GLU D 1 170 ? 25.269 26.980 18.396 1.00 25.77 169 GLU D O 1
ATOM 6490 N N . ASN D 1 171 ? 23.806 26.099 16.911 1.00 24.62 170 ASN D N 1
ATOM 6491 C CA . ASN D 1 171 ? 24.393 24.762 16.882 1.00 23.33 170 ASN D CA 1
ATOM 6492 C C . ASN D 1 171 ? 25.041 24.346 15.558 1.00 23.07 170 ASN D C 1
ATOM 6493 O O . ASN D 1 171 ? 25.738 23.349 15.526 1.00 23.09 170 ASN D O 1
ATOM 6498 N N . ILE D 1 172 ? 24.850 25.106 14.489 1.00 22.58 171 ILE D N 1
ATOM 6499 C CA . ILE D 1 172 ? 25.310 24.672 13.155 1.00 23.06 171 ILE D CA 1
ATOM 6500 C C . ILE D 1 172 ? 26.837 24.482 13.033 1.00 24.57 171 ILE D C 1
ATOM 6501 O O . ILE D 1 172 ? 27.310 23.502 12.427 1.00 23.71 171 ILE D O 1
ATOM 6506 N N . ALA D 1 173 ? 27.622 25.381 13.627 1.00 25.49 172 ALA D N 1
ATOM 6507 C CA . ALA D 1 173 ? 29.078 25.239 13.556 1.00 25.43 172 ALA D CA 1
ATOM 6508 C C . ALA D 1 173 ? 29.491 23.934 14.189 1.00 26.07 172 ALA D C 1
ATOM 6509 O O . ALA D 1 173 ? 30.294 23.207 13.618 1.00 27.45 172 ALA D O 1
ATOM 6511 N N . ASP D 1 174 ? 28.948 23.642 15.364 1.00 27.10 173 ASP D N 1
ATOM 6512 C CA . ASP D 1 174 ? 29.253 22.416 16.085 1.00 28.55 173 ASP D CA 1
ATOM 6513 C C . ASP D 1 174 ? 28.877 21.197 15.280 1.00 28.60 173 ASP D C 1
ATOM 6514 O O . ASP D 1 174 ? 29.605 20.220 15.253 1.00 28.56 173 ASP D O 1
ATOM 6519 N N . ILE D 1 175 ? 27.695 21.224 14.682 1.00 28.61 174 ILE D N 1
ATOM 6520 C CA . ILE D 1 175 ? 27.236 20.090 13.878 1.00 28.71 174 ILE D CA 1
ATOM 6521 C C . ILE D 1 175 ? 28.177 19.829 12.709 1.00 28.41 174 ILE D C 1
ATOM 6522 O O . ILE D 1 175 ? 28.534 18.681 12.479 1.00 30.01 174 ILE D O 1
ATOM 6527 N N . ILE D 1 176 ? 28.596 20.864 12.001 1.00 28.71 175 ILE D N 1
ATOM 6528 C CA . ILE D 1 176 ? 29.491 20.661 10.875 1.00 31.16 175 ILE D CA 1
ATOM 6529 C C . ILE D 1 176 ? 30.965 20.498 11.260 1.00 32.85 175 ILE D C 1
ATOM 6530 O O . ILE D 1 176 ? 31.756 20.105 10.413 1.00 35.37 175 ILE D O 1
ATOM 6535 N N . GLY D 1 177 ? 31.334 20.818 12.504 1.00 31.64 176 GLY D N 1
ATOM 6536 C CA . GLY D 1 177 ? 32.701 20.646 13.000 1.00 30.29 176 GLY D CA 1
ATOM 6537 C C . GLY D 1 177 ? 33.587 21.874 13.065 1.00 29.99 176 GLY D C 1
ATOM 6538 O O . GLY D 1 177 ? 34.793 21.738 13.240 1.00 30.56 176 GLY D O 1
ATOM 6539 N N . TYR D 1 178 ? 33.021 23.070 12.916 1.00 29.18 177 TYR D N 1
ATOM 6540 C CA . TYR D 1 178 ? 33.797 24.301 13.009 1.00 28.55 177 TYR D CA 1
ATOM 6541 C C . TYR D 1 178 ? 33.777 24.817 14.446 1.00 29.20 177 TYR D C 1
ATOM 6542 O O . TYR D 1 178 ? 32.830 24.574 15.173 1.00 28.09 177 TYR D O 1
ATOM 6551 N N . ASP D 1 179 ? 34.824 25.539 14.833 1.00 28.12 178 ASP D N 1
ATOM 6552 C CA . ASP D 1 179 ? 34.929 26.095 16.177 1.00 28.87 178 ASP D CA 1
ATOM 6553 C C . ASP D 1 179 ? 33.922 27.235 16.322 1.00 28.03 178 ASP D C 1
ATOM 6554 O O . ASP D 1 179 ? 34.058 28.270 15.679 1.00 27.52 178 ASP D O 1
ATOM 6559 N N . SER D 1 180 ? 32.924 27.038 17.171 1.00 27.54 179 SER D N 1
ATOM 6560 C CA . SER D 1 180 ? 31.830 27.984 17.324 1.00 29.29 179 SER D CA 1
ATOM 6561 C C . SER D 1 180 ? 32.251 29.273 18.033 1.00 30.95 179 SER D C 1
ATOM 6562 O O . SER D 1 180 ? 31.546 30.261 17.941 1.00 33.26 179 SER D O 1
ATOM 6565 N N . ASP D 1 181 ? 33.412 29.272 18.700 1.00 31.10 180 ASP D N 1
ATOM 6566 C CA . ASP D 1 181 ? 33.970 30.478 19.317 1.00 32.10 180 ASP D CA 1
ATOM 6567 C C . ASP D 1 181 ? 34.535 31.437 18.292 1.00 31.35 180 ASP D C 1
ATOM 6568 O O . ASP D 1 181 ? 34.570 32.625 18.542 1.00 32.58 180 ASP D O 1
ATOM 6573 N N . ARG D 1 182 ? 35.022 30.903 17.170 1.00 29.70 181 ARG D N 1
ATOM 6574 C CA . ARG D 1 182 ? 35.690 31.676 16.139 1.00 27.46 181 ARG D CA 1
ATOM 6575 C C . ARG D 1 182 ? 34.842 31.918 14.875 1.00 27.11 181 ARG D C 1
ATOM 6576 O O . ARG D 1 182 ? 34.963 32.970 14.218 1.00 26.86 181 ARG D O 1
ATOM 6584 N N . TYR D 1 183 ? 34.011 30.955 14.507 1.00 25.16 182 TYR D N 1
ATOM 6585 C CA . TYR D 1 183 ? 33.236 31.034 13.263 1.00 26.03 182 TYR D CA 1
ATOM 6586 C C . TYR D 1 183 ? 31.757 31.159 13.565 1.00 26.14 182 TYR D C 1
ATOM 6587 O O . TYR D 1 183 ? 31.148 30.268 14.188 1.00 28.55 182 TYR D O 1
ATOM 6596 N N . VAL D 1 184 ? 31.203 32.292 13.184 1.00 24.68 183 VAL D N 1
ATOM 6597 C CA . VAL D 1 184 ? 29.784 32.566 13.385 1.00 25.71 183 VAL D CA 1
ATOM 6598 C C . VAL D 1 184 ? 29.027 32.425 12.064 1.00 24.36 183 VAL D C 1
ATOM 6599 O O . VAL D 1 184 ? 29.458 32.946 11.045 1.00 22.68 183 VAL D O 1
ATOM 6603 N N . PRO D 1 185 ? 27.892 31.701 12.077 1.00 23.91 184 PRO D N 1
ATOM 6604 C CA . PRO D 1 185 ? 27.088 31.561 10.871 1.00 22.89 184 PRO D CA 1
ATOM 6605 C C . PRO D 1 185 ? 26.412 32.883 10.532 1.00 23.86 184 PRO D C 1
ATOM 6606 O O . PRO D 1 185 ? 25.846 33.523 11.423 1.00 24.50 184 PRO D O 1
ATOM 6610 N N . VAL D 1 186 ? 26.460 33.291 9.267 1.00 22.45 185 VAL D N 1
ATOM 6611 C CA . VAL D 1 186 ? 25.837 34.535 8.831 1.00 22.70 185 VAL D CA 1
ATOM 6612 C C . VAL D 1 186 ? 24.543 34.261 8.055 1.00 23.56 185 VAL D C 1
ATOM 6613 O O . VAL D 1 186 ? 23.468 34.699 8.451 1.00 24.25 185 VAL D O 1
ATOM 6617 N N . LEU D 1 187 ? 24.678 33.530 6.947 1.00 24.18 186 LEU D N 1
ATOM 6618 C CA A LEU D 1 187 ? 23.588 33.217 6.024 0.50 25.10 186 LEU D CA 1
ATOM 6619 C CA B LEU D 1 187 ? 23.517 33.084 6.192 0.50 24.39 186 LEU D CA 1
ATOM 6620 C C . LEU D 1 187 ? 23.833 31.873 5.321 1.00 24.51 186 LEU D C 1
ATOM 6621 O O . LEU D 1 187 ? 24.983 31.476 5.143 1.00 24.45 186 LEU D O 1
ATOM 6630 N N . ALA D 1 188 ? 22.768 31.212 4.882 1.00 23.59 187 ALA D N 1
ATOM 6631 C CA . ALA D 1 188 ? 22.879 30.028 4.057 1.00 23.61 187 ALA D CA 1
ATOM 6632 C C . ALA D 1 188 ? 22.310 30.405 2.708 1.00 23.83 187 ALA D C 1
ATOM 6633 O O . ALA D 1 188 ? 21.466 31.322 2.616 1.00 25.95 187 ALA D O 1
ATOM 6635 N N . ILE D 1 189 ? 22.793 29.751 1.655 1.00 23.42 188 ILE D N 1
ATOM 6636 C CA . ILE D 1 189 ? 22.308 30.010 0.275 1.00 22.73 188 ILE D CA 1
ATOM 6637 C C . ILE D 1 189 ? 22.112 28.655 -0.383 1.00 21.73 188 ILE D C 1
ATOM 6638 O O . ILE D 1 189 ? 23.093 27.920 -0.576 1.00 21.92 188 ILE D O 1
ATOM 6643 N N . ALA D 1 190 ? 20.868 28.299 -0.666 1.00 19.79 189 ALA D N 1
ATOM 6644 C CA . ALA D 1 190 ? 20.597 27.085 -1.494 1.00 21.62 189 ALA D CA 1
ATOM 6645 C C . ALA D 1 190 ? 20.900 27.445 -2.924 1.00 22.40 189 ALA D C 1
ATOM 6646 O O . ALA D 1 190 ? 20.520 28.515 -3.382 1.00 22.16 189 ALA D O 1
ATOM 6648 N N . ILE D 1 191 ? 21.572 26.555 -3.638 1.00 24.26 190 ILE D N 1
ATOM 6649 C CA . ILE D 1 191 ? 21.900 26.791 -5.038 1.00 22.40 190 ILE D CA 1
ATOM 6650 C C . ILE D 1 191 ? 21.641 25.543 -5.874 1.00 22.95 190 ILE D C 1
ATOM 6651 O O . ILE D 1 191 ? 21.874 24.414 -5.423 1.00 22.24 190 ILE D O 1
ATOM 6656 N N . GLY D 1 192 ? 21.159 25.741 -7.100 1.00 20.86 191 GLY D N 1
ATOM 6657 C CA . GLY D 1 192 ? 20.995 24.631 -8.026 1.00 20.95 191 GLY D CA 1
ATOM 6658 C C . GLY D 1 192 ? 20.324 25.117 -9.291 1.00 21.76 191 GLY D C 1
ATOM 6659 O O . GLY D 1 192 ? 20.188 26.329 -9.516 1.00 21.04 191 GLY D O 1
ATOM 6660 N N . LYS D 1 193 ? 19.916 24.159 -10.107 1.00 22.41 192 LYS D N 1
ATOM 6661 C CA . LYS D 1 193 ? 19.117 24.422 -11.300 1.00 23.54 192 LYS D CA 1
ATOM 6662 C C . LYS D 1 193 ? 17.647 24.383 -10.897 1.00 23.50 192 LYS D C 1
ATOM 6663 O O . LYS D 1 193 ? 17.186 23.424 -10.263 1.00 22.36 192 LYS D O 1
ATOM 6669 N N . LYS D 1 194 ? 16.908 25.439 -11.227 1.00 24.50 193 LYS D N 1
ATOM 6670 C CA . LYS D 1 194 ? 15.515 25.498 -10.783 1.00 25.90 193 LYS D CA 1
ATOM 6671 C C . LYS D 1 194 ? 14.654 24.373 -11.330 1.00 24.31 193 LYS D C 1
ATOM 6672 O O . LYS D 1 194 ? 14.801 23.958 -12.486 1.00 23.23 193 LYS D O 1
ATOM 6678 N N . ALA D 1 195 ? 13.776 23.856 -10.473 1.00 24.09 194 ALA D N 1
ATOM 6679 C CA . ALA D 1 195 ? 12.778 22.878 -10.891 1.00 25.20 194 ALA D CA 1
ATOM 6680 C C . ALA D 1 195 ? 11.393 23.495 -10.836 1.00 26.61 194 ALA D C 1
ATOM 6681 O O . ALA D 1 195 ? 10.452 22.916 -11.339 1.00 28.93 194 ALA D O 1
ATOM 6683 N N . GLN D 1 196 ? 11.265 24.658 -10.225 1.00 26.60 195 GLN D N 1
ATOM 6684 C CA . GLN D 1 196 ? 9.977 25.329 -10.061 1.00 28.90 195 GLN D CA 1
ATOM 6685 C C . GLN D 1 196 ? 10.274 26.819 -10.109 1.00 26.79 195 GLN D C 1
ATOM 6686 O O . GLN D 1 196 ? 11.266 27.271 -9.515 1.00 26.21 195 GLN D O 1
ATOM 6692 N N . ASP D 1 197 ? 9.439 27.597 -10.785 1.00 26.92 196 ASP D N 1
ATOM 6693 C CA . ASP D 1 197 ? 9.684 29.053 -10.875 1.00 28.31 196 ASP D CA 1
ATOM 6694 C C . ASP D 1 197 ? 9.512 29.698 -9.528 1.00 28.45 196 ASP D C 1
ATOM 6695 O O . ASP D 1 197 ? 8.700 29.245 -8.735 1.00 28.27 196 ASP D O 1
ATOM 6700 N N . ALA D 1 198 ? 10.269 30.758 -9.267 1.00 29.34 197 ALA D N 1
ATOM 6701 C CA . ALA D 1 198 ? 10.111 31.529 -8.035 1.00 28.89 197 ALA D CA 1
ATOM 6702 C C . ALA D 1 198 ? 8.796 32.324 -8.094 1.00 29.22 197 ALA D C 1
ATOM 6703 O O . ALA D 1 198 ? 8.331 32.683 -9.180 1.00 28.80 197 ALA D O 1
ATOM 6705 N N . HIS D 1 199 ? 8.181 32.563 -6.933 1.00 29.63 198 HIS D N 1
ATOM 6706 C CA . HIS D 1 199 ? 7.091 33.532 -6.810 1.00 30.12 198 HIS D CA 1
ATOM 6707 C C . HIS D 1 199 ? 7.665 34.952 -6.931 1.00 27.21 198 HIS D C 1
ATOM 6708 O O . HIS D 1 199 ? 8.716 35.265 -6.343 1.00 27.52 198 HIS D O 1
ATOM 6715 N N . ASP D 1 200 ? 6.984 35.809 -7.679 1.00 24.51 199 ASP D N 1
ATOM 6716 C CA . ASP D 1 200 ? 7.329 37.235 -7.687 1.00 25.61 199 ASP D CA 1
ATOM 6717 C C . ASP D 1 200 ? 7.023 37.835 -6.317 1.00 24.57 199 ASP D C 1
ATOM 6718 O O . ASP D 1 200 ? 6.189 37.301 -5.591 1.00 25.20 199 ASP D O 1
ATOM 6723 N N . SER D 1 201 ? 7.700 38.914 -5.956 1.00 24.08 200 SER D N 1
ATOM 6724 C CA . SER D 1 201 ? 7.451 39.600 -4.683 1.00 24.54 200 SER D CA 1
ATOM 6725 C C . SER D 1 201 ? 7.415 41.111 -4.850 1.00 24.62 200 SER D C 1
ATOM 6726 O O . SER D 1 201 ? 7.884 41.638 -5.863 1.00 26.53 200 SER D O 1
ATOM 6729 N N . VAL D 1 202 ? 6.850 41.796 -3.863 1.00 23.00 201 VAL D N 1
ATOM 6730 C CA . VAL D 1 202 ? 6.713 43.263 -3.923 1.00 23.20 201 VAL D CA 1
ATOM 6731 C C . VAL D 1 202 ? 7.810 43.928 -3.177 1.00 22.17 201 VAL D C 1
ATOM 6732 O O . VAL D 1 202 ? 8.451 43.315 -2.324 1.00 22.93 201 VAL D O 1
ATOM 6736 N N . ARG D 1 203 ? 7.999 45.212 -3.474 1.00 22.10 202 ARG D N 1
ATOM 6737 C CA . ARG D 1 203 ? 8.948 46.068 -2.763 1.00 20.98 202 ARG D CA 1
ATOM 6738 C C . ARG D 1 203 ? 8.246 47.363 -2.356 1.00 20.87 202 ARG D C 1
ATOM 6739 O O . ARG D 1 203 ? 7.294 47.780 -2.982 1.00 20.31 202 ARG D O 1
ATOM 6747 N N . LEU D 1 204 ? 8.687 47.942 -1.253 1.00 21.67 203 LEU D N 1
ATOM 6748 C CA . LEU D 1 204 ? 8.175 49.198 -0.768 1.00 21.72 203 LEU D CA 1
ATOM 6749 C C . LEU D 1 204 ? 8.360 50.312 -1.762 1.00 21.15 203 LEU D C 1
ATOM 6750 O O . LEU D 1 204 ? 9.349 50.307 -2.491 1.00 22.88 203 LEU D O 1
ATOM 6755 N N . PRO D 1 205 ? 7.473 51.314 -1.721 1.00 22.07 204 PRO D N 1
ATOM 6756 C CA . PRO D 1 205 ? 7.679 52.525 -2.468 1.00 23.87 204 PRO D CA 1
ATOM 6757 C C . PRO D 1 205 ? 8.971 53.184 -2.043 1.00 24.29 204 PRO D C 1
ATOM 6758 O O . PRO D 1 205 ? 9.364 53.137 -0.861 1.00 20.10 204 PRO D O 1
ATOM 6762 N N . ILE D 1 206 ? 9.619 53.808 -3.011 1.00 24.60 205 ILE D N 1
ATOM 6763 C CA . ILE D 1 206 ? 10.920 54.398 -2.813 1.00 26.35 205 ILE D CA 1
ATOM 6764 C C . ILE D 1 206 ? 10.919 55.449 -1.676 1.00 23.32 205 ILE D C 1
ATOM 6765 O O . ILE D 1 206 ? 11.895 55.587 -0.951 1.00 20.29 205 ILE D O 1
ATOM 6770 N N . ASP D 1 207 ? 9.818 56.156 -1.505 1.00 22.88 206 ASP D N 1
ATOM 6771 C CA . ASP D 1 207 ? 9.701 57.147 -0.428 1.00 24.95 206 ASP D CA 1
ATOM 6772 C C . ASP D 1 207 ? 9.783 56.524 0.944 1.00 26.38 206 ASP D C 1
ATOM 6773 O O . ASP D 1 207 ? 10.141 57.195 1.909 1.00 26.60 206 ASP D O 1
ATOM 6778 N N . ASP D 1 208 ? 9.468 55.240 1.039 1.00 25.11 207 ASP D N 1
ATOM 6779 C CA . ASP D 1 208 ? 9.587 54.548 2.300 1.00 25.46 207 ASP D CA 1
ATOM 6780 C C . ASP D 1 208 ? 11.001 54.108 2.647 1.00 25.86 207 ASP D C 1
ATOM 6781 O O . ASP D 1 208 ? 11.238 53.662 3.778 1.00 27.65 207 ASP D O 1
ATOM 6786 N N . VAL D 1 209 ? 11.939 54.201 1.705 1.00 24.17 208 VAL D N 1
ATOM 6787 C CA . VAL D 1 209 ? 13.274 53.675 1.946 1.00 24.52 208 VAL D CA 1
ATOM 6788 C C . VAL D 1 209 ? 14.435 54.642 1.703 1.00 24.88 208 VAL D C 1
ATOM 6789 O O . VAL D 1 209 ? 15.581 54.284 1.972 1.00 27.20 208 VAL D O 1
ATOM 6793 N N . ARG D 1 210 ? 14.173 55.835 1.168 1.00 22.59 209 ARG D N 1
ATOM 6794 C CA . ARG D 1 210 ? 15.262 56.779 0.959 1.00 22.13 209 ARG D CA 1
ATOM 6795 C C . ARG D 1 210 ? 14.745 58.192 1.088 1.00 20.43 209 ARG D C 1
ATOM 6796 O O . ARG D 1 210 ? 13.569 58.472 0.809 1.00 18.64 209 ARG D O 1
ATOM 6804 N N . GLU D 1 211 ? 15.644 59.085 1.464 1.00 21.30 210 GLU D N 1
ATOM 6805 C CA . GLU D 1 211 ? 15.359 60.467 1.719 1.00 22.56 210 GLU D CA 1
ATOM 6806 C C . GLU D 1 211 ? 16.578 61.251 1.270 1.00 21.22 210 GLU D C 1
ATOM 6807 O O . GLU D 1 211 ? 17.677 60.849 1.587 1.00 17.85 210 GLU D O 1
ATOM 6813 N N . PHE D 1 212 ? 16.398 62.365 0.548 1.00 21.50 211 PHE D N 1
ATOM 6814 C CA . PHE D 1 212 ? 17.515 63.237 0.240 1.00 20.10 211 PHE D CA 1
ATOM 6815 C C . PHE D 1 212 ? 17.717 64.277 1.356 1.00 20.11 211 PHE D C 1
ATOM 6816 O O . PHE D 1 212 ? 16.779 64.916 1.763 1.00 18.09 211 PHE D O 1
ATOM 6824 N N . LEU D 1 213 ? 18.960 64.479 1.764 1.00 20.03 212 LEU D N 1
ATOM 6825 C CA . LEU D 1 213 ? 19.338 65.431 2.807 1.00 23.24 212 LEU D CA 1
ATOM 6826 C C . LEU D 1 213 ? 20.417 66.421 2.368 1.00 23.16 212 LEU D C 1
ATOM 6827 O O . LEU D 1 213 ? 21.269 66.113 1.517 1.00 22.16 212 LEU D O 1
#

Sequence (809 aa):
QKLTRINDFNEVLNSSRKSVKVFDENYKIPREEDEIITKATKAPSSVNQPWRIAVVQSDEKEKVKESFGFNSRQLTTSSALIIFGDLQNYEKAEQIYGDAVEQQLTEDIKAQLLDWILPYYKNNLSREGKDIVNIDSSLAQLLTAKAHGYDTNPIGGFDKEENIADDIIGYDSDRYVPVLLAIAIGKKAQDAHDSVVRLPIDDVREFLGQKLTRINDFNEEVLNSSRKSVKVFDENYKIPREEDEIITKATKAPSSVNQPWRIAVVQSDEKEKVKESFGFNSRQLTTSSALIIFGDLQNYEKAEQIYGDAVEQQLTEDIKAQLLDDWILPYYKNLSREGKDIVNIDSSLAQLLTAKAHGYDTNPIGGFDKENIADIIGYDSDRYVPVLAIAIGKKAQDAHDSVRLPIDDVREFLQKLTRINDFNNEVLNSRKSVKVFDENYKIPREEDEIITKATKAPSSVNQPWRIAVVQSDEKEKVKESFGFNSRQLTTTSSSALIIFGDLQNYEEKAEQIYGDAVEQQQLTEDIIKAQLLDWILPYYKNLSREGKDIVNIDSSLAQLLTAKAHGYDTNPIGGFDKENIADIIGYDSDRYVPVLAIAIGKKAQDAHDSVRLPIIDDVREFLQKLLTRINNDFNEVLNSSRKSVKVFDENYKIPREEDEIITKATKAPSSVNQPWRIAVVQSDEKEKVKESFGFNSRQLTTSSSALIIFGDLQNYEKAEQIYGDAVEQQLTEDIKAQLLDWILPYYKNLSREGKDIVNIDSSLAQLLTAKKAHGYDTNPIGGFDKENIADIIGYDSDRYVPVLLAIAIGKKAQDAHDSVRLPIDDVREFL

Nearest PDB structures (foldseek):
  3gbh-assembly1_B  TM=1.002E+00  e=3.245E-38  Staphylococcus epidermidis ATCC 12228
  3ge6-assembly1_B  TM=9.762E-01  e=7.661E-23  Exiguobacterium sibiricum 255-15
  4qly-assembly2_D  TM=9.248E-01  e=3.795E-19  Lactiplantibacillus plantarum
  3of4-assembly2_C-2  TM=8.834E-01  e=9.312E-12  Idiomarina loihiensis
  3qdl-assembly1_A  TM=7.925E-01  e=3.225E-11  Helicobacter pylori

Radius of gyration: 34.37 Å; Cα contacts (8 Å, |Δi|>4): 1501; chains: 4; bounding box: 75×99×78 Å

Foldseek 3Di:
DDQDFDDDLVVLVVQAFAFQAFAQPDADDPVVVVLVVQLQVQDAVVRHFKDKDWAADPVLVLQQVQQPPSNNLSRRFSTTWIWGFLVSCVCLCVVLVVCCVVPVPVVVSCVVCVPVVCVSVVDDSVVCVRRLVRRVSCNSSSLVRSQKYKHKDDRGNQVCPCVSSVHDCVGIGTRITMGMHHHPDRHDDDDDDDVVVPDDDD/DDQDDFDPDLVVLVVQAFAFLAFAQPDADDPVLVVLVVQLQVQAADVGHQKDWDWAADPVLVLQQVQQPPSNNLSRRFNTTWIWGFLVSCVCLCVVLVVCCVVVVPPVVSCVVCVPVVVVSVPDDSVVSVRRLVRRVSCNSSSLVRSQKYKHKAPRGDQVCPCVSVPHDNVGIGTNITMGMHHHPDRHDDDDDDDVVVPDDDD/DQFDFDDDLVVLVVQAFAFQAFAQPFADDPVVVVLVVQLQVQAAVVGHQKDWDWAADPVLVLFQVQQPPSNNLSNRFSTTWIKGFLVSCVCLCVVLVVCVVVVVPVVVSVVSCVPPVVVSVPDDPVVCVRRLVRRVSCNSSSLRSSNKHKHKADRGNQVCPCVSVVHDCVGIGTNITMGMHHHPDGHDDDDDDDVVVPDDDD/DPQDADDDPVVLVVQAFAFQAFAQPFADDPVVVVLVVQLQVQAAVVGHQKDWDWAADPVLVLFQVQLPPSNNLSNRFSTTWIKGFLVVCVCLCVVLVVCCVVVVPVVVSCVVCVPPVVVSVVDDSVVVVRRLVRRVSCNSSSLVNSRKHKHKDDSGNQVCVCVSVPHDCVGIGTRITMGMHHHPDRHDDDDDDDPVVPDDDD

InterPro domains:
  IPR000415 Nitroreductase-like [G3DSA:3.40.109.10] (1-212)
  IPR000415 Nitroreductase-like [SSF55469] (9-208)
  IPR029479 Nitroreductase [PF00881] (16-192)

Secondary structure (DSSP, 8-state):
-B-----BHHHHHHH--B---B-TT----TT--HHHHHHTTS--TT---EEEEE--S---TTTTGGGGGGHHHHHHS---EEEEETTGGGGHHHHHHHHHHTT--HHHHHHHHHHHHHHHHTS-S---HHHHHHHH-----HHHHTT-EEEEE--S-TTTHHHHHT--TTTEEEEEEEEEE-BSSPPPP-----GGGTEEE-/--------BHHHHHHH--B---B-TT----S---HHHHHHTTS--TT---EEEEE--S---TTTTGGGGGGHHHHHHS---EEEEETTGGGGHHHHHHHHHHTT--HHHHHHHHHHHHHHHHTS-S---HHHHHHHH-----HHHHTT-EEEEE--S-TTTHHHHHT--TTTEEEEEEEEEE-BSSPPPP-----GGGTEEE-/-PPPP--BHHHHHHH--B---B-TT----TT--HHHHHHTTS--TT---EEEEE--S---TTTTGGGGGGHHHHHHS---EEEEETTGGGGHHHHHHHHHHTT--HHHHHHHHHHHHHHHHTS-S---HHHHHHHH-----HHHHTT-EEEEE--S-TTTHHHHHTB-TTTEEEEEEEEEE-BSSPPPP-----GGGTEEE-/-------BHHHHHHH--B---B-TT----TT--HHHHHHTTS--TT---EEEEE--S---TTTTGGGGGGHHHHHH----EEEEETTGGGGHHHHHHHHHHTT--HHHHHHHHHHHHHHHHT--S---HHHHHHHH-----HHHHTT-EEEEE--S-TTTHHHHHT--TTTEEEEEEEEEE-BSSPPPP-----GGGTEEE-

Organism: Staphylococcus epidermidis (strain ATCC 12228 / FDA PCI 1200) (NCBI:txid176280)